Protein AF-A0A818G7X1-F1 (afdb_monomer_lite)

Foldseek 3Di:
DQFPFPDDLVVLVVVLVVVCPPPPNVVCCVVPPLSVVLSVVLSVLVVDDRVVSVVSLVVSVVVDDPVCVVVSVCCCCRGRNDDPDDDDDDDDDDDDDDDDDDDDPDQFDAWADFAAFFLFFAWDLFWDFLWFCVQQNAQFQAWGATQQRKIWGARQVQRKIFIDHPPDSHGPDIQHDDAHRWQEWDATNQGKIWIWRAQPQQFIWIQHPVVRDIDTQEGHNATFLEWDQASQRKIWGQHQQQQFIWIDRSPDPDRHPIDTPAADSDADDFQRTAHRWHYWDADNQRWIWTQSQVQQFIWIAGVPRSGTDTPAAGDPDPQADHAHRWAYWDAHPVRWIWTRRQVLQFIWIGGPRHIDTHAQPDDDPPPDQQGSRTAHRWHYWGAHNQGWIWICRNNSRTITTIGGPDRDSDPFALFADDALLWFFDLFWDFLWFCVQQNAQWAEWGAGQQRKIWTARQVQQWIFIDSDSDSHTPDIQHDDAHGFNYWDATPQGKIWTWGFAQQWIWIWIQDPVVRDIDTQATDRGTFLEWDQAPQRKIWGDRQQQQFIWIDRSPDPDRHPIDTPAADSDDDDFQRTAHRWHAWDADNQRWIWTQRAQNQFIWTAGPPHSGTDTPAADDPPDPPGDHAHGWAHWDAHPVRWIWTCSQVQQFIWIQHPSGIDGNHDASDADQGSSHAHRWHYWYAHNQGWIWTSRNNSRTIIIIGIPPCSVDDDDFQDKDKDKDKQDPQADWAADDPVRFIWGKWKKKKADDAWFKKKKKKDWPFLKWKWKFWPDADRVDRVPRTPDTFDPPDPPSIGMDMDTDHHPTIMMMMMTGPPGPDITMMMMIMGDRDDMDIGTPDDRDDDDDDDDDDDDPPADWDDPDDPDDTDGDDDDDDDDDDDDDDDDDDDDDPPQPPDDPDDDDDPCNVCVVQADAQDDPVPGDPVSVVVLVVLVVVLVVLVVQLVVLVVVLPDPVLVVDPVSVLSNVLSVLVNVLSVLVSVLNVLSNVCRHDVPDDPVSVCCNRVPSVVVSVVSVVVNVVSVVVVVVVVVVVVVVPPDDDDDDDDD

Sequence (1044 aa):
MIIPISGCLFHFGQCIWHEVQPCGLQKKYNEDKFFLLSVKTLTAIAFLPIDDIVNTFELLEKEFHDDTNDLLQYFEKTWIGKRKKRESTTSSATTTTTTRTTKTTANPSLSFNQPKFSATPIWDSNGITFANQSIVGRFLRTSFVSTNNTIYVVNTENSTILIWHEESINPTKIIHGNFTEPYSLFVTSNGDIYIDDGEKNDRVQKWSAETNTFETVMNVSSSCWGLFVDINNTLYCSMHDHHQVVKRSLNDAVMNSNRVAAGTGIYGSDSNQLDRPHGIFVDVNLDLYVADSGNDRIQLFQSGELNGITVAGGRFMRETIALSRPGGIVLDAEKYLFIVDTGNNRIVGSGLNGFRCLVGCYGSNTGSYSQSNELVSPFGLSFDGSGNMFVTDQRNNRIQKFLLIKDSFAVSFNQPMFCSNAGWHENGSTFANRSIVGEHPTAIFVDTNNTIYVANQENSTIVIWDDESDNPTKIIHGNFTEPYSLFVTSNGDIYINDGDYKNGRVQKWSAETNTFETVMNVSSSCWGLFVDINNTLYCSIEHRHQVVKRSLNDPEINSNRIAAGTGDRGSNPNQLNGPRGIFVDVNLDLYVADCENDRVQLFQSGKLNGTPVAGLTSRQPHAYRLRCPSGIILDAEKHLFIVDQKNHSIVGSGSNGFRPLFKSNKMGSESNQLSSPSGFSFDRSGNIFVADTENHRIQKFNYKKKSCANISLPVRNTYSSSLTKKNQMYYRDCQKEIVYYESIQVKVTETGYYTFRSSGNIDSYGSIYINKFNPLNPSENLLRAADDSDSDLQFKFDLHLDVDMIYVLVVTTYPSKETGRFSIDVSGKTKVILECLYTPLNIQLIYSSKLIDNSPTFYRDCQVPQCHYETLQIHVNTTGPEQKSCVIGDQCNFYLKGIGLTLDDILRDDLQPNTGLNNQSFSIRLSAGLTIIMFVAGLINSILSFITFKSKDSQQVGCGMYLLVSSITSFLAISMFIIKFWFVVLTHINVSTSLSVLRGGCASIEPILKLFLYLDGWLNACVAIERAALIFKGRCSSTINNTN

Secondary structure (DSSP, 8-state):
------S-HHHHHHHHHHHH-STTHHHHHHH-HHHHHHHHHHHHGGGS-HHHHHHHHHHHHHHS-GGGHHHHHHHIIIII----PPP------------------------B------SS-EE-SS-EEEE-HHHH-SS---EEEBTT--EEEEETTTTEEEEE-TT-SS-SEEEE---SS---EEE-TTS-EEEE--TTT-EEEEE-TTT--EEEEEE-SS-EEEEEE-TTSEEEEEETTTTEEEEEETT-S-TT--EEEES-SSB--STT-BSSEEEEEE-TT-PEEEEEGGGTEEEEE-TT-SSPEEEEE-SS-SSSPPPSS---EEE-TT--EEEEEGGGTEEEEEETTEEEEEES-S--TTS---STT--SS---EEE-TT-PEEEEEGGGTEEEEEPEEE-S----S------TT--B-SSPEEEE-HHHH-SS---EEE-TT--EEEEETTTTEEEEESSS-SS-SEEEE---S----EEE-TTS-EEEEEE-SS-EEEEEE-TTT--EEEEEEESS--SEEEE-TTSEEEEEEGGGTEEEEEETT-S-TT--EEEE--SSB--STT-BSSEEEEEE-TT-PEEEEEGGGTEEEEE-TT-SS-EEEEE--TT-TTS---SSEEEEEE-TT--EEEEEGGGTEEEEEETTEEEESSS--S--SSTT--SS---EEE-TT--EEEEEGGGTEEEEE-B-TTTT-SSS----EEEEEEE-TTSEEEEETTTTEEEEEEEEEEE-SSSEEEEEEEEESS-EEEEEEES---TT-TTTTEEEE--TT-TTSB-EEEEEE-TT--EEEEEEESSTT--EEEEEEEEESS--EEEE----------------TTS-EE-SSTTS--EE---------------------TTSTTS---SS--HHHHHTTTPPTT--GGGS-HHHHHHHHHHHHHHHHHHHHHHHHHHHHTSSGGGSSTHHHHHHHHHHHHHHHHHHHHHHHHHHHHHHH-TT--HHHHHHIIIIIHHHHHHHHHHHHHHHHHHHHHHHHHHHT--S--------

Organism: NCBI:txid433720

InterPro domains:
  IPR001258 NHL repeat [PF01436] (274-299)
  IPR001258 NHL repeat [PF01436] (576-601)
  IPR001258 NHL repeat [PF01436] (674-701)
  IPR001258 NHL repeat [PS51125] (265-304)
  IPR001258 NHL repeat [PS51125] (569-606)
  IPR001258 NHL repeat [PS51125] (668-704)
  IPR011042 Six-bladed beta-propeller, TolB-like [G3DSA:2.120.10.30] (140-402)
  IPR011042 Six-bladed beta-propeller, TolB-like [G3DSA:2.120.10.30] (417-557)
  IPR011042 Six-bladed beta-propeller, TolB-like [G3DSA:2.120.10.30] (558-775)
  IPR050952 Tripartite Motif and NHL Repeat Containing E3 Ligases [PTHR24104] (478-706)

Structure (mmCIF, N/CA/C/O backbone):
data_AF-A0A818G7X1-F1
#
_entry.id   AF-A0A818G7X1-F1
#
loop_
_atom_site.group_PDB
_atom_site.id
_atom_site.type_symbol
_atom_site.label_atom_id
_atom_site.label_alt_id
_atom_site.label_comp_id
_atom_site.label_asym_id
_atom_site.label_entity_id
_atom_site.label_seq_id
_atom_site.pdbx_PDB_ins_code
_atom_site.Cartn_x
_atom_site.Cartn_y
_atom_site.Cartn_z
_atom_site.occupancy
_atom_site.B_iso_or_equiv
_atom_site.auth_seq_id
_atom_site.auth_comp_id
_atom_site.auth_asym_id
_atom_site.auth_atom_id
_atom_site.pdbx_PDB_model_num
ATOM 1 N N . MET A 1 1 ? -33.903 0.035 8.360 1.00 31.47 1 MET A N 1
ATOM 2 C CA . MET A 1 1 ? -34.737 -1.185 8.214 1.00 31.47 1 MET A CA 1
ATOM 3 C C . MET A 1 1 ? -35.624 -0.935 7.013 1.00 31.47 1 MET A C 1
ATOM 5 O O . MET A 1 1 ? -36.548 -0.144 7.147 1.00 31.47 1 MET A O 1
ATOM 9 N N . ILE A 1 2 ? -35.305 -1.515 5.854 1.00 29.50 2 ILE A N 1
ATOM 10 C CA . ILE A 1 2 ? -36.025 -1.207 4.612 1.00 29.50 2 ILE A CA 1
ATOM 11 C C . ILE A 1 2 ? -37.453 -1.741 4.733 1.00 29.50 2 ILE A C 1
ATOM 13 O O . ILE A 1 2 ? -37.685 -2.950 4.768 1.00 29.50 2 ILE A O 1
ATOM 17 N N . ILE A 1 3 ? -38.405 -0.821 4.842 1.00 36.81 3 ILE A N 1
ATOM 18 C CA . ILE A 1 3 ? -39.828 -1.128 4.806 1.00 36.81 3 ILE A CA 1
ATOM 19 C C . ILE A 1 3 ? -40.263 -1.150 3.333 1.00 36.81 3 ILE A C 1
ATOM 21 O O . ILE A 1 3 ? -40.009 -0.177 2.621 1.00 36.81 3 ILE A O 1
ATOM 25 N N . PRO A 1 4 ? -40.913 -2.224 2.845 1.00 40.91 4 PRO A N 1
ATOM 26 C CA . PRO A 1 4 ? -41.375 -2.288 1.465 1.00 40.91 4 PRO A CA 1
ATOM 27 C C . PRO A 1 4 ? -42.598 -1.381 1.281 1.00 40.91 4 PRO A C 1
ATOM 29 O O . PRO A 1 4 ? -43.730 -1.786 1.536 1.00 40.91 4 PRO A O 1
ATOM 32 N N . ILE A 1 5 ? -42.366 -0.147 0.830 1.00 49.56 5 ILE A N 1
ATOM 33 C CA . ILE A 1 5 ? -43.427 0.821 0.533 1.00 49.56 5 ILE A CA 1
ATOM 34 C C . ILE A 1 5 ? -44.268 0.304 -0.639 1.00 49.56 5 ILE A C 1
ATOM 36 O O . ILE A 1 5 ? -43.783 0.181 -1.766 1.00 49.56 5 ILE A O 1
ATOM 40 N N . SER A 1 6 ? -45.543 0.009 -0.388 1.00 48.72 6 SER A N 1
ATOM 41 C CA . SER A 1 6 ? -46.438 -0.587 -1.383 1.00 48.72 6 SER A CA 1
ATOM 42 C C . SER A 1 6 ? -47.382 0.436 -2.020 1.00 48.72 6 SER A C 1
ATOM 44 O O . SER A 1 6 ? -48.509 0.626 -1.563 1.00 48.72 6 SER A O 1
ATOM 46 N N . GLY A 1 7 ? -46.953 1.039 -3.130 1.00 52.78 7 GLY A N 1
ATOM 47 C CA . GLY A 1 7 ? -47.819 1.803 -4.036 1.00 52.78 7 GLY A CA 1
ATOM 48 C C . GLY A 1 7 ? -47.146 3.023 -4.667 1.00 52.78 7 GLY A C 1
ATOM 49 O O . GLY A 1 7 ? -46.030 3.387 -4.313 1.00 52.78 7 GLY A O 1
ATOM 50 N N . CYS A 1 8 ? -47.837 3.686 -5.603 1.00 53.00 8 CYS A N 1
ATOM 51 C CA . CYS A 1 8 ? -47.388 4.971 -6.151 1.00 53.00 8 CYS A CA 1
ATOM 52 C C . CYS A 1 8 ? -48.122 6.159 -5.506 1.00 53.00 8 CYS A C 1
ATOM 54 O O . CYS A 1 8 ? -49.318 6.095 -5.212 1.00 53.00 8 CYS A O 1
ATOM 56 N N . LEU A 1 9 ? -47.381 7.252 -5.317 1.00 53.72 9 LEU A N 1
ATOM 57 C CA . LEU A 1 9 ? -47.754 8.478 -4.598 1.00 53.72 9 LEU A CA 1
ATOM 58 C C . LEU A 1 9 ? -49.162 9.029 -4.915 1.00 53.72 9 LEU A C 1
ATOM 60 O O . LEU A 1 9 ? -49.847 9.538 -4.030 1.00 53.72 9 LEU A O 1
ATOM 64 N N . PHE A 1 10 ? -49.617 8.905 -6.165 1.00 47.75 10 PHE A N 1
ATOM 65 C CA . PHE A 1 10 ? -50.934 9.387 -6.592 1.00 47.75 10 PHE A CA 1
ATOM 66 C C . PHE A 1 10 ? -52.096 8.624 -5.931 1.00 47.75 10 PHE A C 1
ATOM 68 O O . PHE A 1 10 ? -53.054 9.244 -5.468 1.00 47.75 10 PHE A O 1
ATOM 75 N N . HIS A 1 11 ? -51.994 7.294 -5.818 1.00 53.31 11 HIS A N 1
ATOM 76 C CA . HIS A 1 11 ? -53.021 6.486 -5.152 1.00 53.31 11 HIS A CA 1
ATOM 77 C C . HIS A 1 11 ? -53.059 6.754 -3.643 1.00 53.31 11 HIS A C 1
ATOM 79 O O . HIS A 1 11 ? -54.139 6.778 -3.058 1.00 53.31 11 HIS A O 1
ATOM 85 N N . PHE A 1 12 ? -51.908 7.028 -3.020 1.00 63.03 12 PHE A N 1
ATOM 86 C CA . PHE A 1 12 ? -51.837 7.380 -1.602 1.00 63.03 12 PHE A CA 1
ATOM 87 C C . PHE A 1 12 ? -52.603 8.673 -1.279 1.00 63.03 12 PHE A C 1
ATOM 89 O O . PHE A 1 12 ? -53.445 8.683 -0.379 1.00 63.03 12 PHE A O 1
ATOM 96 N N . GLY A 1 13 ? -52.384 9.736 -2.063 1.00 59.97 13 GLY A N 1
ATOM 97 C CA . GLY A 1 13 ? -53.114 10.998 -1.904 1.00 59.97 13 GLY A CA 1
ATOM 98 C C . GLY A 1 13 ? -54.627 10.847 -2.100 1.00 59.97 13 GLY A C 1
ATOM 99 O O . GLY A 1 13 ? -55.406 11.444 -1.356 1.00 59.97 13 GLY A O 1
ATOM 100 N N . GLN A 1 14 ? -55.057 10.005 -3.048 1.00 60.94 14 GLN A N 1
ATOM 101 C CA . GLN A 1 14 ? -56.477 9.685 -3.230 1.00 60.94 14 GLN A CA 1
ATOM 102 C C . GLN A 1 14 ? -57.064 8.909 -2.043 1.00 60.94 14 GLN A C 1
ATOM 104 O O . GLN A 1 14 ? -58.166 9.239 -1.612 1.00 60.94 14 GLN A O 1
ATOM 109 N N . CYS A 1 15 ? -56.338 7.934 -1.485 1.00 64.25 15 CYS A N 1
ATOM 110 C CA . CYS A 1 15 ? -56.802 7.157 -0.332 1.00 64.25 15 CYS A CA 1
ATOM 111 C C . CYS A 1 15 ? -56.964 8.027 0.924 1.00 64.25 15 CYS A C 1
ATOM 113 O O . CYS A 1 15 ? -58.020 7.982 1.548 1.00 64.25 15 CYS A O 1
ATOM 115 N N . ILE A 1 16 ? -55.989 8.892 1.246 1.00 67.75 16 ILE A N 1
ATOM 116 C CA . ILE A 1 16 ? -56.136 9.853 2.357 1.00 67.75 16 ILE A CA 1
ATOM 117 C C . ILE A 1 16 ? -57.337 10.777 2.136 1.00 67.75 16 ILE A C 1
ATOM 119 O O . ILE A 1 16 ? -58.099 11.023 3.067 1.00 67.75 16 ILE A O 1
ATOM 123 N N . TRP A 1 17 ? -57.548 11.277 0.915 1.00 65.94 17 TRP A N 1
ATOM 124 C CA . TRP A 1 17 ? -58.696 12.144 0.646 1.00 65.94 17 TRP A CA 1
ATOM 125 C C . TRP A 1 17 ? -60.037 11.410 0.792 1.00 65.94 17 TRP A C 1
ATOM 127 O O . TRP A 1 17 ? -60.996 11.993 1.295 1.00 65.94 17 TRP A O 1
ATOM 137 N N . HIS A 1 18 ? -60.093 10.126 0.426 1.00 67.81 18 HIS A N 1
ATOM 138 C CA . HIS A 1 18 ? -61.270 9.275 0.609 1.00 67.81 18 HIS A CA 1
ATOM 139 C C . HIS A 1 18 ? -61.620 9.058 2.092 1.00 67.81 18 HIS A C 1
ATOM 141 O O . HIS A 1 18 ? -62.799 9.071 2.433 1.00 67.81 18 HIS A O 1
ATOM 147 N N . GLU A 1 19 ? -60.618 8.928 2.969 1.00 69.62 19 GLU A N 1
ATOM 148 C CA . GLU A 1 19 ? -60.803 8.811 4.427 1.00 69.62 19 GLU A CA 1
ATOM 149 C C . GLU A 1 19 ? -61.088 10.165 5.114 1.00 69.62 19 GLU A C 1
ATOM 151 O O . GLU A 1 19 ? -61.698 10.207 6.179 1.00 69.62 19 GLU A O 1
ATOM 156 N N . VAL A 1 20 ? -60.714 11.299 4.504 1.00 70.12 20 VAL A N 1
ATOM 157 C CA . VAL A 1 20 ? -61.069 12.655 4.987 1.00 70.12 20 VAL A CA 1
ATOM 158 C C . VAL A 1 20 ? -62.475 13.087 4.539 1.00 70.12 20 VAL A C 1
ATOM 160 O O . VAL A 1 20 ? -63.105 13.913 5.203 1.00 70.12 20 VAL A O 1
ATOM 163 N N . GLN A 1 21 ? -62.999 12.537 3.440 1.00 61.03 21 GLN A N 1
ATOM 164 C CA . GLN A 1 21 ? -64.315 12.883 2.884 1.00 61.03 21 GLN A CA 1
ATOM 165 C C . GLN A 1 21 ? -65.580 12.522 3.699 1.00 61.03 21 GLN A C 1
ATOM 167 O O . GLN A 1 21 ? -66.600 13.167 3.438 1.00 61.03 21 GLN A O 1
ATOM 172 N N . PRO A 1 22 ? -65.608 11.572 4.661 1.00 60.78 22 PRO A N 1
ATOM 173 C CA . PRO A 1 22 ? -66.790 11.339 5.487 1.00 60.78 22 PRO A CA 1
ATOM 174 C C . PRO A 1 22 ? -67.223 12.609 6.232 1.00 60.78 22 PRO A C 1
ATOM 176 O O . PRO A 1 22 ? -66.392 13.431 6.631 1.00 60.78 22 PRO A O 1
ATOM 179 N N . CYS A 1 23 ? -68.535 12.774 6.441 1.00 40.16 23 CYS A N 1
ATOM 180 C CA . CYS A 1 23 ? -69.133 13.973 7.041 1.00 40.16 23 CYS A CA 1
ATOM 181 C C . CYS A 1 23 ? -68.773 14.149 8.532 1.00 40.16 23 CYS A C 1
ATOM 183 O O . CYS A 1 23 ? -69.589 13.923 9.421 1.00 40.16 23 CYS A O 1
ATOM 185 N N . GLY A 1 24 ? -67.543 14.595 8.783 1.00 58.66 24 GLY A N 1
ATOM 186 C CA . GLY A 1 24 ? -66.968 14.900 10.091 1.00 58.66 24 GLY A CA 1
ATOM 187 C C . GLY A 1 24 ? -65.556 15.467 9.935 1.00 58.66 24 GLY A C 1
ATOM 188 O O . GLY A 1 24 ? -65.306 16.618 10.296 1.00 58.66 24 GLY A O 1
ATOM 189 N N . LEU A 1 25 ? -64.661 14.710 9.289 1.00 67.19 25 LEU A N 1
ATOM 190 C CA . LEU A 1 25 ? -63.265 15.118 9.081 1.00 67.19 25 LEU A CA 1
ATOM 191 C C . LEU A 1 25 ? -63.117 16.202 8.005 1.00 67.19 25 LEU A C 1
ATOM 193 O O . LEU A 1 25 ? -62.317 17.117 8.180 1.00 67.19 25 LEU A O 1
ATOM 197 N N . GLN A 1 26 ? -63.939 16.191 6.950 1.00 68.25 26 GLN A N 1
ATOM 198 C CA . GLN A 1 26 ? -63.875 17.204 5.886 1.00 68.25 26 GLN A CA 1
ATOM 199 C C . GLN A 1 26 ? -64.153 18.631 6.395 1.00 68.25 26 GLN A C 1
ATOM 201 O O . GLN A 1 26 ? -63.534 19.592 5.938 1.00 68.25 26 GLN A O 1
ATOM 206 N N . LYS A 1 27 ? -65.071 18.787 7.360 1.00 63.44 27 LYS A N 1
ATOM 207 C CA . LYS A 1 27 ? -65.357 20.093 7.972 1.00 63.44 27 LYS A CA 1
ATOM 208 C C . LYS A 1 27 ? -64.176 20.554 8.831 1.00 63.44 27 LYS A C 1
ATOM 210 O O . LYS A 1 27 ? -63.732 21.690 8.689 1.00 63.44 27 LYS A O 1
ATOM 215 N N . LYS A 1 28 ? -63.605 19.645 9.631 1.00 68.50 28 LYS A N 1
ATOM 216 C CA . LYS A 1 28 ? -62.408 19.904 10.443 1.00 68.50 28 LYS A CA 1
ATOM 217 C C . LYS A 1 28 ? -61.187 20.242 9.576 1.00 68.50 28 LYS A C 1
ATOM 219 O O . LYS A 1 28 ? -60.496 21.199 9.877 1.00 68.50 28 LYS A O 1
ATOM 224 N N . TYR A 1 29 ? -60.991 19.585 8.433 1.00 72.44 29 TYR A N 1
ATOM 225 C CA . TYR A 1 29 ? -59.945 19.923 7.453 1.00 72.44 29 TYR A CA 1
ATOM 226 C C . TYR A 1 29 ? -60.065 21.348 6.880 1.00 72.44 29 TYR A C 1
ATOM 228 O O . TYR A 1 29 ? -59.057 21.965 6.548 1.00 72.44 29 TYR A O 1
ATOM 236 N N . ASN A 1 30 ? -61.280 21.893 6.772 1.00 66.19 30 ASN A N 1
ATOM 237 C CA . ASN A 1 30 ? -61.499 23.253 6.270 1.00 66.19 30 ASN A CA 1
ATOM 238 C C . ASN A 1 30 ? -61.445 24.332 7.370 1.00 66.19 30 ASN A C 1
ATOM 240 O O . ASN A 1 30 ? -61.114 25.479 7.071 1.00 66.19 30 ASN A O 1
ATOM 244 N N . GLU A 1 31 ? -61.785 23.990 8.617 1.00 66.25 31 GLU A N 1
ATOM 245 C CA . GLU A 1 31 ? -61.939 24.948 9.727 1.00 66.25 31 GLU A CA 1
ATOM 246 C C . GLU A 1 31 ? -60.776 24.913 10.741 1.00 66.25 31 GLU A C 1
ATOM 248 O O . GLU A 1 31 ? -60.376 25.959 11.256 1.00 66.25 31 GLU A O 1
ATOM 253 N N . ASP A 1 32 ? -60.193 23.740 10.999 1.00 69.00 32 ASP A N 1
ATOM 254 C CA . ASP A 1 32 ? -59.088 23.522 11.935 1.00 69.00 32 ASP A CA 1
ATOM 255 C C . ASP A 1 32 ? -57.744 23.487 11.191 1.00 69.00 32 ASP A C 1
ATOM 257 O O . ASP A 1 32 ? -57.400 22.547 10.468 1.00 69.00 32 ASP A O 1
ATOM 261 N N . LYS A 1 33 ? -56.954 24.546 11.392 1.00 67.44 33 LYS A N 1
ATOM 262 C CA . LYS A 1 33 ? -55.648 24.723 10.745 1.00 67.44 33 LYS A CA 1
ATOM 263 C C . LYS A 1 33 ? -54.600 23.705 11.196 1.00 67.44 33 LYS A C 1
ATOM 265 O O . LYS A 1 33 ? -53.702 23.420 10.406 1.00 67.44 33 LYS A O 1
ATOM 270 N N . PHE A 1 34 ? -54.693 23.175 12.417 1.00 62.53 34 PHE A N 1
ATOM 271 C CA . PHE A 1 34 ? -53.761 22.157 12.898 1.00 62.53 34 PHE A CA 1
ATOM 272 C C . PHE A 1 34 ? -54.089 20.810 12.262 1.00 62.53 34 PHE A C 1
ATOM 274 O O . PHE A 1 34 ? -53.205 20.214 11.659 1.00 62.53 34 PHE A O 1
ATOM 281 N N . PHE A 1 35 ? -55.361 20.401 12.252 1.00 73.19 35 PHE A N 1
ATOM 282 C CA . PHE A 1 35 ? -55.791 19.177 11.563 1.00 73.19 35 PHE A CA 1
ATOM 283 C C . PHE A 1 35 ? -55.479 19.214 10.051 1.00 73.19 35 PHE A C 1
ATOM 285 O O . PHE A 1 35 ? -54.947 18.253 9.491 1.00 73.19 35 PHE A O 1
ATOM 292 N N . LEU A 1 36 ? -55.730 20.352 9.392 1.00 72.56 36 LEU A N 1
ATOM 293 C CA . LEU A 1 36 ? -55.350 20.607 7.995 1.00 72.56 36 LEU A CA 1
ATOM 294 C C . LEU A 1 36 ? -53.844 20.432 7.749 1.00 72.56 36 LEU A C 1
ATOM 296 O O . LEU A 1 36 ? -53.442 19.832 6.747 1.00 72.56 36 LEU A O 1
ATOM 300 N N . LEU A 1 37 ? -53.012 20.986 8.635 1.00 71.88 37 LEU A N 1
ATOM 301 C CA . LEU A 1 37 ? -51.561 20.861 8.552 1.00 71.88 37 LEU A CA 1
ATOM 302 C C . LEU A 1 37 ? -51.134 19.405 8.772 1.00 71.88 37 LEU A C 1
ATOM 304 O O . LEU A 1 37 ? -50.344 18.897 7.984 1.00 71.88 37 LEU A O 1
ATOM 308 N N . SER A 1 38 ? -51.718 18.710 9.752 1.00 70.06 38 SER A N 1
ATOM 309 C CA . SER A 1 38 ? -51.417 17.310 10.057 1.00 70.06 38 SER A CA 1
ATOM 310 C C . SER A 1 38 ? -51.632 16.383 8.866 1.00 70.06 38 SER A C 1
ATOM 312 O O . SER A 1 38 ? -50.723 15.651 8.475 1.00 70.06 38 SER A O 1
ATOM 314 N N . VAL A 1 39 ? -52.798 16.470 8.219 1.00 73.50 39 VAL A N 1
ATOM 315 C CA . VAL A 1 39 ? -53.115 15.664 7.029 1.00 73.50 39 VAL A CA 1
ATOM 316 C C . VAL A 1 39 ? -52.171 15.988 5.863 1.00 73.50 39 VAL A C 1
ATOM 318 O O . VAL A 1 39 ? -51.735 15.081 5.154 1.00 73.50 39 VAL A O 1
ATOM 321 N N . LYS A 1 40 ? -51.800 17.263 5.674 1.00 73.56 40 LYS A N 1
ATOM 322 C CA . LYS A 1 40 ? -50.840 17.668 4.632 1.00 73.56 40 LYS A CA 1
ATOM 323 C C . LYS A 1 40 ? -49.433 17.142 4.900 1.00 73.56 40 LYS A C 1
ATOM 325 O O . LYS A 1 40 ? -48.800 16.622 3.982 1.00 73.56 40 LYS A O 1
ATOM 330 N N . THR A 1 41 ? -48.957 17.233 6.136 1.00 71.62 41 THR A N 1
ATOM 331 C CA . THR A 1 41 ? -47.646 16.711 6.527 1.00 71.62 41 THR A CA 1
ATOM 332 C C . THR A 1 41 ? -47.612 15.184 6.413 1.00 71.62 41 THR A C 1
ATOM 334 O O . THR A 1 41 ? -46.637 14.656 5.890 1.00 71.62 41 THR A O 1
ATOM 337 N N . LEU A 1 42 ? -48.702 14.478 6.748 1.00 71.88 42 LEU A N 1
ATOM 338 C CA . LEU A 1 42 ? -48.843 13.034 6.516 1.00 71.88 42 LEU A CA 1
ATOM 339 C C . LEU A 1 42 ? -48.712 12.669 5.025 1.00 71.88 42 LEU A C 1
ATOM 341 O O . LEU A 1 42 ? -47.971 11.750 4.683 1.00 71.88 42 LEU A O 1
ATOM 345 N N . THR A 1 43 ? -49.347 13.424 4.116 1.00 69.56 43 THR A N 1
ATOM 346 C CA . THR A 1 43 ? -49.127 13.242 2.666 1.00 69.56 43 THR A CA 1
ATOM 347 C C . THR A 1 43 ? -47.713 13.617 2.206 1.00 69.56 43 THR A C 1
ATOM 349 O O . THR A 1 43 ? -47.228 13.052 1.228 1.00 69.56 43 THR A O 1
ATOM 352 N N . ALA A 1 44 ? -47.037 14.538 2.900 1.00 70.75 44 ALA A N 1
ATOM 353 C CA . ALA A 1 44 ? -45.685 14.979 2.560 1.00 70.75 44 ALA A CA 1
ATOM 354 C C . ALA A 1 44 ? -44.601 13.939 2.904 1.00 70.75 44 ALA A C 1
ATOM 356 O O . ALA A 1 44 ? -43.569 13.921 2.237 1.00 70.75 44 ALA A O 1
ATOM 357 N N . ILE A 1 45 ? -44.848 13.032 3.864 1.00 67.94 45 ILE A N 1
ATOM 358 C CA . ILE A 1 45 ? -43.928 11.925 4.199 1.00 67.94 45 ILE A CA 1
ATOM 359 C C . ILE A 1 45 ? -43.548 11.131 2.942 1.00 67.94 45 ILE A C 1
ATOM 361 O O . ILE A 1 45 ? -42.392 10.774 2.764 1.00 67.94 45 ILE A O 1
ATOM 365 N N . ALA A 1 46 ? -44.494 10.902 2.027 1.00 59.25 46 ALA A N 1
ATOM 366 C CA . ALA A 1 46 ? -44.269 10.109 0.817 1.00 59.25 46 ALA A CA 1
ATOM 367 C C . ALA A 1 46 ? -43.339 10.764 -0.236 1.00 59.25 46 ALA A C 1
ATOM 369 O O . ALA A 1 46 ? -43.129 10.178 -1.297 1.00 59.25 46 ALA A O 1
ATOM 370 N N . PHE A 1 47 ? -42.784 11.951 0.041 1.00 60.47 47 PHE A N 1
ATOM 371 C CA . PHE A 1 47 ? -41.722 12.595 -0.747 1.00 60.47 47 PHE A CA 1
ATOM 372 C C . PHE A 1 47 ? -40.324 12.476 -0.111 1.00 60.47 47 PHE A C 1
ATOM 374 O O . PHE A 1 47 ? -39.352 12.949 -0.700 1.00 60.47 47 PHE A O 1
ATOM 381 N N . LEU A 1 48 ? -40.210 11.888 1.082 1.00 59.94 48 LEU A N 1
ATOM 382 C CA . LEU A 1 48 ? -38.929 11.664 1.750 1.00 59.94 48 LEU A CA 1
ATOM 383 C C . LEU A 1 48 ? -38.218 10.419 1.184 1.00 59.94 48 LEU A C 1
ATOM 385 O O . LEU A 1 48 ? -38.884 9.526 0.649 1.00 59.94 48 LEU A O 1
ATOM 389 N N . PRO A 1 49 ? -36.882 10.322 1.318 1.00 62.03 49 PRO A N 1
ATOM 390 C CA . PRO A 1 49 ? -36.154 9.077 1.090 1.00 62.03 49 PRO A CA 1
ATOM 391 C C . PRO A 1 49 ? -36.751 7.918 1.901 1.00 62.03 49 PRO A C 1
ATOM 393 O O . PRO A 1 49 ? -37.245 8.111 3.013 1.00 62.03 49 PRO A O 1
ATOM 396 N N . ILE A 1 50 ? -36.694 6.702 1.350 1.00 58.81 50 ILE A N 1
ATOM 397 C CA . ILE A 1 50 ? -37.353 5.509 1.921 1.00 58.81 50 ILE A CA 1
ATOM 398 C C . ILE A 1 50 ? -36.922 5.255 3.375 1.00 58.81 50 ILE A C 1
ATOM 400 O O . ILE A 1 50 ? -37.752 4.888 4.209 1.00 58.81 50 ILE A O 1
ATOM 404 N N . ASP A 1 51 ? -35.652 5.505 3.688 1.00 60.31 51 ASP A N 1
ATOM 405 C CA . ASP A 1 51 ? -35.078 5.303 5.019 1.00 60.31 51 ASP A CA 1
ATOM 406 C C . ASP A 1 51 ? -35.546 6.340 6.059 1.00 60.31 51 ASP A C 1
ATOM 408 O O . ASP A 1 51 ? -35.643 6.021 7.247 1.00 60.31 51 ASP A O 1
ATOM 412 N N . ASP A 1 52 ? -35.928 7.545 5.621 1.00 67.69 52 ASP A N 1
ATOM 413 C CA . ASP A 1 52 ? -36.411 8.625 6.492 1.00 67.69 52 ASP A CA 1
ATOM 414 C C . ASP A 1 52 ? -37.906 8.494 6.820 1.00 67.69 52 ASP A C 1
ATOM 416 O O . ASP A 1 52 ? -38.333 8.825 7.929 1.00 67.69 52 ASP A O 1
ATOM 420 N N . ILE A 1 53 ? -38.706 7.947 5.893 1.00 65.31 53 ILE A N 1
ATOM 421 C CA . ILE A 1 53 ? -40.171 7.794 6.010 1.00 65.31 53 ILE A CA 1
ATOM 422 C C . ILE A 1 53 ? -40.590 7.146 7.337 1.00 65.31 53 ILE A C 1
ATOM 424 O O . ILE A 1 53 ? -41.563 7.565 7.968 1.00 65.31 53 ILE A O 1
ATOM 428 N N . VAL A 1 54 ? -39.838 6.138 7.780 1.00 66.50 54 VAL A N 1
ATOM 429 C CA . VAL A 1 54 ? -40.106 5.350 8.992 1.00 66.50 54 VAL A CA 1
ATOM 430 C C . VAL A 1 54 ? -39.939 6.188 10.262 1.00 66.50 54 VAL A C 1
ATOM 432 O O . VAL A 1 54 ? -40.775 6.100 11.167 1.00 66.50 54 VAL A O 1
ATOM 435 N N . ASN A 1 55 ? -38.882 7.003 10.300 1.00 68.31 55 ASN A N 1
ATOM 436 C CA . ASN A 1 55 ? -38.493 7.842 11.433 1.00 68.31 55 ASN A CA 1
ATOM 437 C C . ASN A 1 55 ? -39.352 9.112 11.497 1.00 68.31 55 ASN A C 1
ATOM 439 O O . ASN A 1 55 ? -39.832 9.488 12.567 1.00 68.31 55 ASN A O 1
ATOM 443 N N . THR A 1 56 ? -39.617 9.744 10.350 1.00 71.69 56 THR A N 1
ATOM 444 C CA . THR A 1 56 ? -40.504 10.910 10.280 1.00 71.69 56 THR A CA 1
ATOM 445 C C . THR A 1 56 ? -41.948 10.540 10.619 1.00 71.69 56 THR A C 1
ATOM 447 O O . THR A 1 56 ? -42.610 11.307 11.312 1.00 71.69 56 THR A O 1
ATOM 450 N N . PHE A 1 57 ? -42.433 9.351 10.239 1.00 73.56 57 PHE A N 1
ATOM 451 C CA . PHE A 1 57 ? -43.755 8.891 10.680 1.00 73.56 57 PHE A CA 1
ATOM 452 C C . PHE A 1 57 ? -43.843 8.691 12.205 1.00 73.56 57 PHE A C 1
ATOM 454 O O . PHE A 1 57 ? -44.856 9.056 12.792 1.00 73.56 57 PHE A O 1
ATOM 461 N N . GLU A 1 58 ? -42.794 8.193 12.875 1.00 69.94 58 GLU A N 1
ATOM 462 C CA . GLU A 1 58 ? -42.790 8.088 14.348 1.00 69.94 58 GLU A CA 1
ATOM 463 C C . GLU A 1 58 ? -42.785 9.437 15.067 1.00 69.94 58 GLU A C 1
ATOM 465 O O . GLU A 1 58 ? -43.351 9.553 16.154 1.00 69.94 58 GLU A O 1
ATOM 470 N N . LEU A 1 59 ? -42.113 10.439 14.500 1.00 69.19 59 LEU A N 1
ATOM 471 C CA . LEU A 1 59 ? -42.147 11.804 15.024 1.00 69.19 59 LEU A CA 1
ATOM 472 C C . LEU A 1 59 ? -43.558 12.384 14.887 1.00 69.19 59 LEU A C 1
ATOM 474 O O . LEU A 1 59 ? -44.106 12.907 15.852 1.00 69.19 59 LEU A O 1
ATOM 478 N N . LEU A 1 60 ? -44.187 12.192 13.729 1.00 68.75 60 LEU A N 1
ATOM 479 C CA . LEU A 1 60 ? -45.535 12.686 13.457 1.00 68.75 60 LEU A CA 1
ATOM 480 C C . LEU A 1 60 ? -46.619 11.953 14.264 1.00 68.75 60 LEU A C 1
ATOM 482 O O . LEU A 1 60 ? -47.550 12.599 14.733 1.00 68.75 60 LEU A O 1
ATOM 486 N N . GLU A 1 61 ? -46.480 10.649 14.527 1.00 69.44 61 GLU A N 1
ATOM 487 C CA . GLU A 1 61 ? -47.367 9.922 15.454 1.00 69.44 61 GLU A CA 1
ATOM 488 C C . GLU A 1 61 ? -47.272 10.455 16.900 1.00 69.44 61 GLU A C 1
ATOM 490 O O . GLU A 1 61 ? -48.247 10.381 17.644 1.00 69.44 61 GLU A O 1
ATOM 495 N N . LYS A 1 62 ? -46.126 11.024 17.305 1.00 67.00 62 LYS A N 1
ATOM 496 C CA . LYS A 1 62 ? -45.939 11.640 18.634 1.00 67.00 62 LYS A CA 1
ATOM 497 C C . LYS A 1 62 ? -46.399 13.100 18.700 1.00 67.00 62 LYS A C 1
ATOM 499 O O . LYS A 1 62 ? -46.752 13.561 19.782 1.00 67.00 62 LYS A O 1
ATOM 504 N N . GLU A 1 63 ? -46.363 13.829 17.585 1.00 62.59 63 GLU A N 1
ATOM 505 C CA . GLU A 1 63 ? -46.765 15.244 17.517 1.00 62.59 63 GLU A CA 1
ATOM 506 C C . GLU A 1 63 ? -48.253 15.451 17.208 1.00 62.59 63 GLU A C 1
ATOM 508 O O . GLU A 1 63 ? -48.810 16.499 17.542 1.00 62.59 63 GLU A O 1
ATOM 513 N N . PHE A 1 64 ? -48.922 14.485 16.574 1.00 61.22 64 PHE A N 1
ATOM 514 C CA . PHE A 1 64 ? -50.332 14.618 16.229 1.00 61.22 64 PHE A CA 1
ATOM 515 C C . PHE A 1 64 ? -51.278 14.170 17.346 1.00 61.22 64 PHE A C 1
ATOM 517 O O . PHE A 1 64 ? -51.147 13.098 17.928 1.00 61.22 64 PHE A O 1
ATOM 524 N N . HIS A 1 65 ? -52.288 15.003 17.607 1.00 56.22 65 HIS A N 1
ATOM 525 C CA . HIS A 1 65 ? -53.350 14.715 18.568 1.00 56.22 65 HIS A CA 1
ATOM 526 C C . HIS A 1 65 ? -54.272 13.569 18.107 1.00 56.22 65 HIS A C 1
ATOM 528 O O . HIS A 1 65 ? -54.436 13.326 16.904 1.00 56.22 65 HIS A O 1
ATOM 534 N N . ASP A 1 66 ? -54.933 12.931 19.085 1.00 58.88 66 ASP A N 1
ATOM 535 C CA . ASP A 1 66 ? -55.780 11.730 18.948 1.00 58.88 66 ASP A CA 1
ATOM 536 C C . ASP A 1 66 ? -56.783 11.772 17.779 1.00 58.88 66 ASP A C 1
ATOM 538 O O . ASP A 1 66 ? -57.089 10.745 17.178 1.00 58.88 66 ASP A O 1
ATOM 542 N N . ASP A 1 67 ? -57.254 12.962 17.401 1.00 55.78 67 ASP A N 1
ATOM 543 C CA . ASP A 1 67 ? -58.209 13.197 16.311 1.00 55.78 67 ASP A CA 1
ATOM 544 C C . ASP A 1 67 ? -57.740 12.753 14.907 1.00 55.78 67 ASP A C 1
ATOM 546 O O . ASP A 1 67 ? -58.551 12.699 13.983 1.00 55.78 67 ASP A O 1
ATOM 550 N N . THR A 1 68 ? -56.447 12.470 14.709 1.00 61.72 68 THR A N 1
ATOM 551 C CA . THR A 1 68 ? -55.890 11.959 13.433 1.00 61.72 68 THR A CA 1
ATOM 552 C C . THR A 1 68 ? -55.510 10.476 13.473 1.00 61.72 68 THR A C 1
ATOM 554 O O . THR A 1 68 ? -55.058 9.933 12.464 1.00 61.72 68 THR A O 1
ATOM 557 N N . ASN A 1 69 ? -55.706 9.801 14.609 1.00 65.44 69 ASN A N 1
ATOM 558 C CA . ASN A 1 69 ? -55.206 8.447 14.864 1.00 65.44 69 ASN A CA 1
ATOM 559 C C . ASN A 1 69 ? -55.729 7.412 13.843 1.00 65.44 69 ASN A C 1
ATOM 561 O O . ASN A 1 69 ? -54.959 6.584 13.364 1.00 65.44 69 ASN A O 1
ATOM 565 N N . ASP A 1 70 ? -56.984 7.526 13.397 1.00 66.25 70 ASP A N 1
ATOM 566 C CA . ASP A 1 70 ? -57.554 6.640 12.368 1.00 66.25 70 ASP A CA 1
ATOM 567 C C . ASP A 1 70 ? -56.846 6.776 11.002 1.00 66.25 70 ASP A C 1
ATOM 569 O O . ASP A 1 70 ? -56.561 5.777 10.336 1.00 66.25 70 ASP A O 1
ATOM 573 N N . LEU A 1 71 ? -56.482 8.003 10.607 1.00 69.19 71 LEU A N 1
ATOM 574 C CA . LEU A 1 71 ? -55.713 8.289 9.385 1.00 69.19 71 LEU A CA 1
ATOM 575 C C . LEU A 1 71 ? -54.262 7.799 9.496 1.00 69.19 71 LEU A C 1
ATOM 577 O O . LEU A 1 71 ? -53.714 7.261 8.530 1.00 69.19 71 LEU A O 1
ATOM 581 N N . LEU A 1 72 ? -53.650 7.938 10.676 1.00 70.00 72 LEU A N 1
ATOM 582 C CA . LEU A 1 72 ? -52.304 7.430 10.957 1.00 70.00 72 LEU A CA 1
ATOM 583 C C . LEU A 1 72 ? -52.272 5.898 10.940 1.00 70.00 72 LEU A C 1
ATOM 585 O O . LEU A 1 72 ? -51.400 5.322 10.293 1.00 70.00 72 LEU A O 1
ATOM 589 N N . GLN A 1 73 ? -53.254 5.226 11.547 1.00 69.44 73 GLN A N 1
ATOM 590 C CA . GLN A 1 73 ? -53.384 3.767 11.495 1.00 69.44 73 GLN A CA 1
ATOM 591 C C . GLN A 1 73 ? -53.683 3.253 10.085 1.00 69.44 73 GLN A C 1
ATOM 593 O O . GLN A 1 73 ? -53.163 2.203 9.697 1.00 69.44 73 GLN A O 1
ATOM 598 N N . TYR A 1 74 ? -54.489 3.972 9.295 1.00 67.31 74 TYR A N 1
ATOM 599 C CA . TYR A 1 74 ? -54.707 3.634 7.890 1.00 67.31 74 TYR A CA 1
ATOM 600 C C . TYR A 1 74 ? -53.394 3.704 7.096 1.00 67.31 74 TYR A C 1
ATOM 602 O O . TYR A 1 74 ? -53.070 2.765 6.362 1.00 67.31 74 TYR A O 1
ATOM 610 N N . PHE A 1 75 ? -52.610 4.772 7.276 1.00 68.94 75 PHE A N 1
ATOM 611 C CA . PHE A 1 75 ? -51.312 4.940 6.620 1.00 68.94 75 PHE A CA 1
ATOM 612 C C . PHE A 1 75 ? -50.281 3.902 7.082 1.00 68.94 75 PHE A C 1
ATOM 614 O O . PHE A 1 75 ? -49.662 3.249 6.238 1.00 68.94 75 PHE A O 1
ATOM 621 N N . GLU A 1 76 ? -50.157 3.663 8.393 1.00 69.56 76 GLU A N 1
ATOM 622 C CA . GLU A 1 76 ? -49.278 2.624 8.939 1.00 69.56 76 GLU A CA 1
ATOM 623 C C . GLU A 1 76 ? -49.640 1.259 8.343 1.00 69.56 76 GLU A C 1
ATOM 625 O O . GLU A 1 76 ? -48.780 0.545 7.841 1.00 69.56 76 GLU A O 1
ATOM 630 N N . LYS A 1 77 ? -50.927 0.901 8.323 1.00 67.50 77 LYS A N 1
ATOM 631 C CA . LYS A 1 77 ? -51.395 -0.400 7.832 1.00 67.50 77 LYS A CA 1
ATOM 632 C C . LYS A 1 77 ? -51.210 -0.589 6.322 1.00 67.50 77 LYS A C 1
ATOM 634 O O . LYS A 1 77 ? -50.947 -1.715 5.906 1.00 67.50 77 LYS A O 1
ATOM 639 N N . THR A 1 78 ? -51.393 0.466 5.528 1.00 57.12 78 THR A N 1
ATOM 640 C CA . THR A 1 78 ? -51.541 0.372 4.059 1.00 57.12 78 THR A CA 1
ATOM 641 C C . THR A 1 78 ? -50.275 0.765 3.295 1.00 57.12 78 THR A C 1
ATOM 643 O O . THR A 1 78 ? -50.093 0.318 2.167 1.00 57.12 78 THR A O 1
ATOM 646 N N . TRP A 1 79 ? -49.400 1.581 3.892 1.00 61.97 79 TRP A N 1
ATOM 647 C CA . TRP A 1 79 ? -48.220 2.143 3.220 1.00 61.97 79 TRP A CA 1
ATOM 648 C C . TRP A 1 79 ? -46.889 1.758 3.874 1.00 61.97 79 TRP A C 1
ATOM 650 O O . TRP A 1 79 ? -45.909 1.524 3.172 1.00 61.97 79 TRP A O 1
ATOM 660 N N . ILE A 1 80 ? -46.861 1.676 5.210 1.00 63.16 80 ILE A N 1
ATOM 661 C CA . ILE A 1 80 ? -45.666 1.325 6.006 1.00 63.16 80 ILE A CA 1
ATOM 662 C C . ILE A 1 80 ? -45.686 -0.161 6.431 1.00 63.16 80 ILE A C 1
ATOM 664 O O . ILE A 1 80 ? -44.654 -0.751 6.732 1.00 63.16 80 ILE A O 1
ATOM 668 N N . GLY A 1 81 ? -46.854 -0.803 6.436 1.00 55.75 81 GLY A N 1
ATOM 669 C CA . GLY A 1 81 ? -47.053 -2.129 7.015 1.00 55.75 81 GLY A CA 1
ATOM 670 C C . GLY A 1 81 ? -47.097 -2.101 8.551 1.00 55.75 81 GLY A C 1
ATOM 671 O O . GLY A 1 81 ? -46.275 -1.475 9.218 1.00 55.75 81 GLY A O 1
ATOM 672 N N . LYS A 1 82 ? -48.069 -2.819 9.133 1.00 51.28 82 LYS A N 1
ATOM 673 C CA . LYS A 1 82 ? -48.296 -2.859 10.590 1.00 51.28 82 LYS A CA 1
ATOM 674 C C . LYS A 1 82 ? -47.046 -3.263 11.380 1.00 51.28 82 LYS A C 1
ATOM 676 O O . LYS A 1 82 ? -46.555 -4.386 11.234 1.00 51.28 82 LYS A O 1
ATOM 681 N N . ARG A 1 83 ? -46.639 -2.433 12.343 1.00 53.19 83 ARG A N 1
ATOM 682 C CA . ARG A 1 83 ? -45.640 -2.801 13.353 1.00 53.19 83 ARG A CA 1
ATOM 683 C C . ARG A 1 83 ? -46.294 -3.599 14.489 1.00 53.19 83 ARG A C 1
ATOM 685 O O . ARG A 1 83 ? -47.449 -3.381 14.853 1.00 53.19 83 ARG A O 1
ATOM 692 N N . LYS A 1 84 ? -45.552 -4.529 15.101 1.00 38.22 84 LYS A N 1
ATOM 693 C CA . LYS A 1 84 ? -45.993 -5.222 16.329 1.00 38.22 84 LYS A CA 1
ATOM 694 C C . LYS A 1 84 ? -45.805 -4.307 17.549 1.00 38.22 84 LYS A C 1
ATOM 696 O O . LYS A 1 84 ? -44.797 -4.417 18.244 1.00 38.22 84 LYS A O 1
ATOM 701 N N . LYS A 1 85 ? -46.773 -3.429 17.828 1.00 37.41 85 LYS A N 1
ATOM 702 C CA . LYS A 1 85 ? -46.851 -2.723 19.121 1.00 37.41 85 LYS A CA 1
ATOM 703 C C . LYS A 1 85 ? -47.180 -3.724 20.243 1.00 37.41 85 LYS A C 1
ATOM 705 O O . LYS A 1 85 ? -48.032 -4.593 20.072 1.00 37.41 85 LYS A O 1
ATOM 710 N N . ARG A 1 86 ? -46.481 -3.618 21.380 1.00 29.81 86 ARG A N 1
ATOM 711 C CA . ARG A 1 86 ? -46.843 -4.305 22.633 1.00 29.81 86 ARG A CA 1
ATOM 712 C C . ARG A 1 86 ? -47.967 -3.519 23.302 1.00 29.81 86 ARG A C 1
ATOM 714 O O . ARG A 1 86 ? -47.818 -2.321 23.515 1.00 29.81 86 ARG A O 1
ATOM 721 N N . GLU A 1 87 ? -49.054 -4.195 23.647 1.00 29.56 87 GLU A N 1
ATOM 722 C CA . GLU A 1 87 ? -50.140 -3.613 24.438 1.00 29.56 87 GLU A CA 1
ATOM 723 C C . GLU A 1 87 ? -49.693 -3.375 25.888 1.00 29.56 87 GLU A C 1
ATOM 725 O O . GLU A 1 87 ? -48.979 -4.194 26.471 1.00 29.56 87 GLU A O 1
ATOM 730 N N . SER A 1 88 ? -50.165 -2.284 26.494 1.00 25.91 88 SER A N 1
ATOM 731 C CA . SER A 1 88 ? -50.123 -2.077 27.943 1.00 25.91 88 SER A CA 1
ATOM 732 C C . SER A 1 88 ? -51.537 -1.835 28.470 1.00 25.91 88 SER A C 1
ATOM 734 O O . SER A 1 88 ? -52.011 -0.699 28.522 1.00 25.91 88 SER A O 1
ATOM 736 N N . THR A 1 89 ? -52.221 -2.909 28.860 1.00 25.73 89 THR A N 1
ATOM 737 C CA . THR A 1 89 ? -53.464 -2.826 29.637 1.00 25.73 89 THR A CA 1
ATOM 738 C C . THR A 1 89 ? -53.177 -2.464 31.091 1.00 25.73 89 THR A C 1
ATOM 740 O O . THR A 1 89 ? -52.209 -2.931 31.691 1.00 25.73 89 THR A O 1
ATOM 743 N N . THR A 1 90 ? -54.051 -1.648 31.667 1.00 30.59 90 THR A N 1
ATOM 744 C CA . THR A 1 90 ? -54.007 -1.162 33.048 1.00 30.59 90 THR A CA 1
ATOM 745 C C . THR A 1 90 ? -54.416 -2.223 34.079 1.00 30.59 90 THR A C 1
ATOM 747 O O . THR A 1 90 ? -55.428 -2.898 33.912 1.00 30.59 90 THR A O 1
ATOM 750 N N . SER A 1 91 ? -53.710 -2.290 35.215 1.00 25.11 91 SER A N 1
ATOM 751 C CA . SER A 1 91 ? -54.267 -2.770 36.494 1.00 25.11 91 SER A CA 1
ATOM 752 C C . SER A 1 91 ? -53.474 -2.242 37.701 1.00 25.11 91 SER A C 1
ATOM 754 O O . SER A 1 91 ? -52.322 -1.838 37.572 1.00 25.11 91 SER A O 1
ATOM 756 N N . SER A 1 92 ? -54.117 -2.208 38.868 1.00 24.48 92 SER A N 1
ATOM 757 C CA . SER A 1 92 ? -53.778 -1.375 40.035 1.00 24.48 92 SER A CA 1
ATOM 758 C C . SER A 1 92 ? -52.962 -2.039 41.159 1.00 24.48 92 SER A C 1
ATOM 760 O O . SER A 1 92 ? -53.160 -3.219 41.428 1.00 24.48 92 SER A O 1
ATOM 762 N N . ALA A 1 93 ? -52.263 -1.192 41.937 1.00 24.45 93 ALA A N 1
ATOM 763 C CA . ALA A 1 93 ? -51.732 -1.417 43.302 1.00 24.45 93 ALA A CA 1
ATOM 764 C C . ALA A 1 93 ? -50.565 -2.439 43.437 1.00 24.45 93 ALA A C 1
ATOM 766 O O . ALA A 1 93 ? -50.464 -3.388 42.677 1.00 24.45 93 ALA A O 1
ATOM 767 N N . THR A 1 94 ? -49.612 -2.308 44.374 1.00 21.77 94 THR A N 1
ATOM 768 C CA . THR A 1 94 ? -49.631 -1.582 45.665 1.00 21.77 94 THR A CA 1
ATOM 769 C C . THR A 1 94 ? -48.259 -0.966 46.010 1.00 21.77 94 THR A C 1
ATOM 771 O O . THR A 1 94 ? -47.234 -1.326 45.443 1.00 21.77 94 THR A O 1
ATOM 774 N N . THR A 1 95 ? -48.258 -0.022 46.950 1.00 26.38 95 THR A N 1
ATOM 775 C CA . THR A 1 95 ? -47.149 0.809 47.446 1.00 26.38 95 THR A CA 1
ATOM 776 C C . THR A 1 95 ? -45.953 0.055 48.051 1.00 26.38 95 THR A C 1
ATOM 778 O O . THR A 1 95 ? -46.144 -0.704 48.997 1.00 26.38 95 THR A O 1
ATOM 781 N N . THR A 1 96 ? -44.724 0.449 47.684 1.00 22.03 96 THR A N 1
ATOM 782 C CA . THR A 1 96 ? -43.615 0.654 48.647 1.00 22.03 96 THR A CA 1
ATOM 783 C C . THR A 1 96 ? -42.553 1.617 48.101 1.00 22.03 96 THR A C 1
ATOM 785 O O . THR A 1 96 ? -42.114 1.522 46.960 1.00 22.03 96 THR A O 1
ATOM 788 N N . THR A 1 97 ? -42.148 2.576 48.933 1.00 23.86 97 THR A N 1
ATOM 789 C CA . THR A 1 97 ? -41.157 3.626 48.642 1.00 23.86 97 THR A CA 1
ATOM 790 C C . THR A 1 97 ? -39.726 3.210 48.980 1.00 23.86 97 THR A C 1
ATOM 792 O O . THR A 1 97 ? -39.469 2.950 50.154 1.00 23.86 97 THR A O 1
ATOM 795 N N . THR A 1 98 ? -38.779 3.373 48.043 1.00 23.03 98 THR A N 1
ATOM 796 C CA . THR A 1 98 ? -37.401 3.795 48.386 1.00 23.03 98 THR A CA 1
ATOM 797 C C . THR A 1 98 ? -36.638 4.455 47.226 1.00 23.03 98 THR A C 1
ATOM 799 O O . THR A 1 98 ? -36.398 3.859 46.185 1.00 23.03 98 THR A O 1
ATOM 802 N N . THR A 1 99 ? -36.236 5.707 47.469 1.00 22.84 99 THR A N 1
ATOM 803 C CA . THR A 1 99 ? -34.997 6.385 47.020 1.00 22.84 99 THR A CA 1
ATOM 804 C C . THR A 1 99 ? -34.438 6.169 45.603 1.00 22.84 99 THR A C 1
ATOM 806 O O . THR A 1 99 ? -33.746 5.206 45.294 1.00 22.84 99 THR A O 1
ATOM 809 N N . ARG A 1 100 ? -34.601 7.242 44.825 1.00 24.42 100 ARG A N 1
ATOM 810 C CA . ARG A 1 100 ? -33.918 7.639 43.585 1.00 24.42 100 ARG A CA 1
ATOM 811 C C . ARG A 1 100 ? -32.378 7.529 43.663 1.00 24.42 100 ARG A C 1
ATOM 813 O O . ARG A 1 100 ? -31.765 8.213 44.478 1.00 24.42 100 ARG A O 1
ATOM 820 N N . THR A 1 101 ? -31.763 6.818 42.720 1.00 24.98 101 THR A N 1
ATOM 821 C CA . THR A 1 101 ? -30.399 7.091 42.225 1.00 24.98 101 THR A CA 1
ATOM 822 C C . THR A 1 101 ? -30.468 7.379 40.726 1.00 24.98 101 THR A C 1
ATOM 824 O O . THR A 1 101 ? -31.268 6.797 39.992 1.00 24.98 101 THR A O 1
ATOM 827 N N . THR A 1 102 ? -29.704 8.368 40.270 1.00 25.28 102 THR A N 1
ATOM 828 C CA . THR A 1 102 ? -29.772 8.896 38.904 1.00 25.28 102 THR A CA 1
ATOM 829 C C . THR A 1 102 ? -28.967 8.034 37.939 1.00 25.28 102 THR A C 1
ATOM 831 O O . THR A 1 102 ? -27.744 8.136 37.916 1.00 25.28 102 THR A O 1
ATOM 834 N N . LYS A 1 103 ? -29.644 7.246 37.093 1.00 25.27 103 LYS A N 1
ATOM 835 C CA . LYS A 1 103 ? -29.013 6.665 35.901 1.00 25.27 103 LYS A CA 1
ATOM 836 C C . LYS A 1 103 ? -28.646 7.779 34.921 1.00 25.27 103 LYS A C 1
ATOM 838 O O . LYS A 1 103 ? -29.522 8.344 34.270 1.00 25.27 103 LYS A O 1
ATOM 843 N N . THR A 1 104 ? -27.357 8.070 34.803 1.00 26.02 104 THR A N 1
ATOM 844 C CA . THR A 1 104 ? -26.794 8.802 33.667 1.00 26.02 104 THR A CA 1
ATOM 845 C C . THR A 1 104 ? -26.871 7.924 32.423 1.00 26.02 104 THR A C 1
ATOM 847 O O . THR A 1 104 ? -26.152 6.933 32.314 1.00 26.02 104 THR A O 1
ATOM 850 N N . THR A 1 105 ? -27.733 8.277 31.472 1.00 26.89 105 THR A N 1
ATOM 851 C CA . THR A 1 105 ? -27.714 7.688 30.129 1.00 26.89 105 THR A CA 1
ATOM 852 C C . THR A 1 105 ? -26.494 8.212 29.380 1.00 26.89 105 THR A C 1
ATOM 854 O O . THR A 1 105 ? -26.528 9.308 28.823 1.00 26.89 105 THR A O 1
ATOM 857 N N . ALA A 1 106 ? -25.400 7.452 29.403 1.00 30.86 106 ALA A N 1
ATOM 858 C CA . ALA A 1 106 ? -24.245 7.726 28.561 1.00 30.86 106 ALA A CA 1
ATOM 859 C C . ALA A 1 106 ? -24.616 7.518 27.083 1.00 30.86 106 ALA A C 1
ATOM 861 O O . ALA A 1 106 ? -25.211 6.496 26.736 1.00 30.86 106 ALA A O 1
ATOM 862 N N . ASN A 1 107 ? -24.231 8.457 26.215 1.00 31.08 107 ASN A N 1
ATOM 863 C CA . ASN A 1 107 ? -24.180 8.180 24.780 1.00 31.08 107 ASN A CA 1
ATOM 864 C C . ASN A 1 107 ? -23.129 7.078 24.544 1.00 31.08 107 ASN A C 1
ATOM 866 O O . ASN A 1 107 ? -22.011 7.219 25.049 1.00 31.08 107 ASN A O 1
ATOM 870 N N . PRO A 1 108 ? -23.443 6.007 23.794 1.00 41.75 108 PRO A N 1
ATOM 871 C CA . PRO A 1 108 ? -22.469 4.974 23.471 1.00 41.75 108 PRO A CA 1
ATOM 872 C C . PRO A 1 108 ? -21.405 5.538 22.523 1.00 41.75 108 PRO A C 1
ATOM 874 O O . PRO A 1 108 ? -21.671 5.834 21.361 1.00 41.75 108 PRO A O 1
ATOM 877 N N . SER A 1 109 ? -20.188 5.710 23.033 1.00 49.41 109 SER A N 1
ATOM 878 C CA . SER A 1 109 ? -19.009 6.019 22.223 1.00 49.41 109 SER A CA 1
ATOM 879 C C . SER A 1 109 ? -18.282 4.743 21.787 1.00 49.41 109 SER A C 1
ATOM 881 O O . SER A 1 109 ? -18.379 3.695 22.426 1.00 49.41 109 SER A O 1
ATOM 883 N N . LEU A 1 110 ? -17.537 4.840 20.686 1.00 59.81 110 LEU A N 1
ATOM 884 C CA . LEU A 1 110 ? -16.680 3.768 20.178 1.00 59.81 110 LEU A CA 1
ATOM 885 C C . LEU A 1 110 ? -15.564 3.437 21.184 1.00 59.81 110 LEU A C 1
ATOM 887 O O . LEU A 1 110 ? -15.034 4.321 21.860 1.00 59.81 110 LEU A O 1
ATOM 891 N N . SER A 1 111 ? -15.219 2.155 21.290 1.00 64.25 111 SER A N 1
ATOM 892 C CA . SER A 1 111 ? -14.355 1.625 22.354 1.00 64.25 111 SER A CA 1
ATOM 893 C C . SER A 1 111 ? -13.070 0.962 21.876 1.00 64.25 111 SER A C 1
ATOM 895 O O . SER A 1 111 ? -12.144 0.784 22.665 1.00 64.25 111 SER A O 1
ATOM 897 N N . PHE A 1 112 ? -13.025 0.592 20.600 1.00 76.62 112 PHE A N 1
ATOM 898 C CA . PHE A 1 112 ? -11.918 -0.083 19.941 1.00 76.62 112 PHE A CA 1
ATOM 899 C C . PHE A 1 112 ? -11.012 0.933 19.249 1.00 76.62 112 PHE A C 1
ATOM 901 O O . PHE A 1 112 ? -11.482 1.920 18.682 1.00 76.62 112 PHE A O 1
ATOM 908 N N . ASN A 1 113 ? -9.707 0.678 19.279 1.00 78.50 113 ASN A N 1
ATOM 909 C CA . ASN A 1 113 ? -8.742 1.490 18.551 1.00 78.50 113 ASN A CA 1
ATOM 910 C C . ASN A 1 113 ? -8.862 1.269 17.039 1.00 78.50 113 ASN A C 1
ATOM 912 O O . ASN A 1 113 ? -8.546 0.192 16.533 1.00 78.50 113 ASN A O 1
ATOM 916 N N . GLN A 1 114 ? -9.247 2.328 16.328 1.00 82.69 114 GLN A N 1
ATOM 917 C CA . GLN A 1 114 ? -9.008 2.492 14.897 1.00 82.69 114 GLN A CA 1
ATOM 918 C C . GLN A 1 114 ? -7.988 3.623 14.706 1.00 82.69 114 GLN A C 1
ATOM 920 O O . GLN A 1 114 ? -8.390 4.766 14.479 1.00 82.69 114 GLN A O 1
ATOM 925 N N . PRO A 1 115 ? -6.674 3.358 14.837 1.00 82.31 115 PRO A N 1
ATOM 926 C CA . PRO A 1 115 ? -5.676 4.295 14.332 1.00 82.31 115 PRO A CA 1
ATOM 927 C C . PRO A 1 115 ? -5.952 4.590 12.850 1.00 82.31 115 PRO A C 1
ATOM 929 O O . PRO A 1 115 ? -6.532 3.772 12.134 1.00 82.31 115 PRO A O 1
ATOM 932 N N . LYS A 1 116 ? -5.554 5.773 12.389 1.00 78.62 116 LYS A N 1
ATOM 933 C CA . LYS A 1 116 ? -5.561 6.125 10.969 1.00 78.62 116 LYS A CA 1
ATOM 934 C C . LYS A 1 116 ? -4.182 5.820 10.414 1.00 78.62 116 LYS A C 1
ATOM 936 O O . LYS A 1 116 ? -3.238 6.486 10.824 1.00 78.62 116 LYS A O 1
ATOM 941 N N . PHE A 1 117 ? -4.067 4.857 9.507 1.00 74.94 117 PHE A N 1
ATOM 942 C CA . PHE A 1 117 ? -2.794 4.562 8.864 1.00 74.94 117 PHE A CA 1
ATOM 943 C C . PHE A 1 117 ? -2.680 5.237 7.496 1.00 74.94 117 PHE A C 1
ATOM 945 O O . PHE A 1 117 ? -3.654 5.467 6.775 1.00 74.94 117 PHE A O 1
ATOM 952 N N . SER A 1 118 ? -1.442 5.510 7.099 1.00 65.94 118 SER A N 1
ATOM 953 C CA . SER A 1 118 ? -1.082 5.666 5.691 1.00 65.94 118 SER A CA 1
ATOM 954 C C . SER A 1 118 ? -1.451 4.413 4.875 1.00 65.94 118 SER A C 1
ATOM 956 O O . SER A 1 118 ? -1.674 3.334 5.408 1.00 65.94 118 SER A O 1
ATOM 958 N N . ALA A 1 119 ? -1.468 4.523 3.544 1.00 58.28 119 ALA A N 1
ATOM 959 C CA . ALA A 1 119 ? -1.806 3.413 2.643 1.00 58.28 119 ALA A CA 1
ATOM 960 C C . ALA A 1 119 ? -0.855 2.195 2.693 1.00 58.28 119 ALA A C 1
ATOM 962 O O . ALA A 1 119 ? -1.146 1.157 2.090 1.00 58.28 119 ALA A O 1
ATOM 963 N N . THR A 1 120 ? 0.316 2.337 3.320 1.00 60.78 120 THR A N 1
ATOM 964 C CA . THR A 1 120 ? 1.394 1.339 3.335 1.00 60.78 120 THR A CA 1
ATOM 965 C C . THR A 1 120 ? 2.134 1.305 4.687 1.00 60.78 120 THR A C 1
ATOM 967 O O . THR A 1 120 ? 3.367 1.350 4.697 1.00 60.78 120 THR A O 1
ATOM 970 N N . PRO A 1 121 ? 1.438 1.116 5.826 1.00 68.94 121 PRO A N 1
ATOM 971 C CA . PRO A 1 121 ? 2.040 1.191 7.158 1.00 68.94 121 PRO A CA 1
ATOM 972 C C . PRO A 1 121 ? 3.010 0.025 7.398 1.00 68.94 121 PRO A C 1
ATOM 974 O O . PRO A 1 121 ? 2.741 -1.113 6.990 1.00 68.94 121 PRO A O 1
ATOM 977 N N . ILE A 1 122 ? 4.158 0.309 8.019 1.00 69.00 122 ILE A N 1
ATOM 978 C CA . ILE A 1 122 ? 5.244 -0.663 8.228 1.00 69.00 122 ILE A CA 1
ATOM 979 C C . ILE A 1 122 ? 5.502 -0.846 9.721 1.00 69.00 122 ILE A C 1
ATOM 981 O O . ILE A 1 122 ? 5.816 0.118 10.422 1.00 69.00 122 ILE A O 1
ATOM 985 N N . TRP A 1 123 ? 5.448 -2.097 10.173 1.00 82.12 123 TRP A N 1
ATOM 986 C CA . TRP A 1 123 ? 5.851 -2.514 11.515 1.00 82.12 123 TRP A CA 1
ATOM 987 C C . TRP A 1 123 ? 7.223 -3.190 11.492 1.00 82.12 123 TRP A C 1
ATOM 989 O O . TRP A 1 123 ? 7.635 -3.732 10.464 1.00 82.12 123 TRP A O 1
ATOM 999 N N . ASP A 1 124 ? 7.908 -3.194 12.635 1.00 75.25 124 ASP A N 1
ATOM 1000 C CA . ASP A 1 124 ? 9.054 -4.071 12.858 1.00 75.25 124 ASP A CA 1
ATOM 1001 C C . ASP A 1 124 ? 8.600 -5.519 12.680 1.00 75.25 124 ASP A C 1
ATOM 1003 O O . ASP A 1 124 ? 7.569 -5.933 13.214 1.00 75.25 124 ASP A O 1
ATOM 1007 N N . SER A 1 125 ? 9.361 -6.289 11.908 1.00 72.31 125 SER A N 1
ATOM 1008 C CA . SER A 1 125 ? 9.095 -7.710 11.737 1.00 72.31 125 SER A CA 1
ATOM 1009 C C . SER A 1 125 ? 9.422 -8.505 13.000 1.00 72.31 125 SER A C 1
ATOM 1011 O O . SER A 1 125 ? 8.903 -9.606 13.149 1.00 72.31 125 SER A O 1
ATOM 1013 N N . ASN A 1 126 ? 10.237 -7.973 13.916 1.00 75.06 126 ASN A N 1
ATOM 1014 C CA . ASN A 1 126 ? 10.530 -8.571 15.212 1.00 75.06 126 ASN A CA 1
ATOM 1015 C C . ASN A 1 126 ? 9.506 -8.147 16.269 1.00 75.06 126 ASN A C 1
ATOM 1017 O O . ASN A 1 126 ? 9.478 -7.007 16.728 1.00 75.06 126 ASN A O 1
ATOM 1021 N N . GLY A 1 127 ? 8.694 -9.104 16.711 1.00 81.94 127 GLY A N 1
ATOM 1022 C CA . GLY A 1 127 ? 7.767 -8.916 17.815 1.00 81.94 127 GLY A CA 1
ATOM 1023 C C . GLY A 1 127 ? 8.483 -8.864 19.160 1.00 81.94 127 GLY A C 1
ATOM 1024 O O . GLY A 1 127 ? 9.306 -9.722 19.492 1.00 81.94 127 GLY A O 1
ATOM 1025 N N . ILE A 1 128 ? 8.114 -7.880 19.974 1.00 86.31 128 ILE A N 1
ATOM 1026 C CA . ILE A 1 128 ? 8.409 -7.861 21.403 1.00 86.31 128 ILE A CA 1
ATOM 1027 C C . ILE A 1 128 ? 7.366 -8.752 22.077 1.00 86.31 128 ILE A C 1
ATOM 1029 O O . ILE A 1 128 ? 6.165 -8.515 21.957 1.00 86.31 128 ILE A O 1
ATOM 1033 N N . THR A 1 129 ? 7.793 -9.778 22.812 1.00 89.25 129 THR A N 1
ATOM 1034 C CA . THR A 1 129 ? 6.860 -10.584 23.615 1.00 89.25 129 THR A CA 1
ATOM 1035 C C . THR A 1 129 ? 6.352 -9.744 24.791 1.00 89.25 129 THR A C 1
ATOM 1037 O O . THR A 1 129 ? 7.042 -9.598 25.795 1.00 89.25 129 THR A O 1
ATOM 1040 N N . PHE A 1 130 ? 5.149 -9.182 24.647 1.00 88.38 130 PHE A N 1
ATOM 1041 C CA . PHE A 1 130 ? 4.495 -8.323 25.639 1.00 88.38 130 PHE A CA 1
ATOM 1042 C C . PHE A 1 130 ? 4.109 -9.112 26.894 1.00 88.38 130 PHE A C 1
ATOM 1044 O O . PHE A 1 130 ? 4.386 -8.695 28.014 1.00 88.38 130 PHE A O 1
ATOM 1051 N N . ALA A 1 131 ? 3.510 -10.286 26.698 1.00 88.19 131 ALA A N 1
ATOM 1052 C CA . ALA A 1 131 ? 3.183 -11.212 27.771 1.00 88.19 131 ALA A CA 1
ATOM 1053 C C . ALA A 1 131 ? 3.377 -12.651 27.286 1.00 88.19 131 ALA A C 1
ATOM 1055 O O . ALA A 1 131 ? 3.088 -12.972 26.133 1.00 88.19 131 ALA A O 1
ATOM 1056 N N . ASN A 1 132 ? 3.875 -13.519 28.162 1.00 89.00 132 ASN A N 1
ATOM 1057 C CA . ASN A 1 132 ? 4.156 -14.922 27.859 1.00 89.00 132 ASN A CA 1
ATOM 1058 C C . ASN A 1 132 ? 3.288 -15.862 28.717 1.00 89.00 132 ASN A C 1
ATOM 1060 O O . ASN A 1 132 ? 2.555 -15.416 29.605 1.00 89.00 132 ASN A O 1
ATOM 1064 N N . GLN A 1 133 ? 3.412 -17.168 28.473 1.00 89.81 133 GLN A N 1
ATOM 1065 C CA . GLN A 1 133 ? 2.627 -18.224 29.114 1.00 89.81 133 GLN A CA 1
ATOM 1066 C C . GLN A 1 133 ? 2.588 -18.151 30.654 1.00 89.81 133 GLN A C 1
ATOM 1068 O O . GLN A 1 133 ? 1.587 -18.552 31.241 1.00 89.81 133 GLN A O 1
ATOM 1073 N N . SER A 1 134 ? 3.633 -17.652 31.332 1.00 87.19 134 SER A N 1
ATOM 1074 C CA . SER A 1 134 ? 3.626 -17.554 32.803 1.00 87.19 134 SER A CA 1
ATOM 1075 C C . SER A 1 134 ? 2.675 -16.479 33.337 1.00 87.19 134 SER A C 1
ATOM 1077 O O . SER A 1 134 ? 2.280 -16.549 34.498 1.00 87.19 134 SER A O 1
ATOM 1079 N N . ILE A 1 135 ? 2.289 -15.516 32.494 1.00 85.81 135 ILE A N 1
ATOM 1080 C CA . ILE A 1 135 ? 1.369 -14.425 32.827 1.00 85.81 135 ILE A CA 1
ATOM 1081 C C . ILE A 1 135 ? -0.038 -14.734 32.294 1.00 85.81 135 ILE A C 1
ATOM 1083 O O . ILE A 1 135 ? -1.016 -14.626 33.032 1.00 85.81 135 ILE A O 1
ATOM 1087 N N . VAL A 1 136 ? -0.155 -15.133 31.020 1.00 86.31 136 VAL A N 1
ATOM 1088 C CA . VAL A 1 136 ? -1.458 -15.262 30.329 1.00 86.31 136 VAL A CA 1
ATOM 1089 C C . VAL A 1 136 ? -2.010 -16.689 30.252 1.00 86.31 136 VAL A C 1
ATOM 1091 O O . VAL A 1 136 ? -3.150 -16.866 29.829 1.00 86.31 136 VAL A O 1
ATOM 1094 N N . GLY A 1 137 ? -1.247 -17.694 30.689 1.00 85.56 137 GLY A N 1
ATOM 1095 C CA . GLY A 1 137 ? -1.617 -19.106 30.571 1.00 85.56 137 GLY A CA 1
ATOM 1096 C C . GLY A 1 137 ? -1.407 -19.673 29.162 1.00 85.56 137 GLY A C 1
ATOM 1097 O O . GLY A 1 137 ? -0.713 -19.088 28.325 1.00 85.56 137 GLY A O 1
ATOM 1098 N N . ARG A 1 138 ? -1.977 -20.852 28.902 1.00 85.88 138 ARG A N 1
ATOM 1099 C CA . ARG A 1 138 ? -1.902 -21.553 27.605 1.00 85.88 138 ARG A CA 1
ATOM 1100 C C . ARG A 1 138 ? -3.129 -21.342 26.721 1.00 85.88 138 ARG A C 1
ATOM 1102 O O . ARG A 1 138 ? -4.217 -21.060 27.206 1.00 85.88 138 ARG A O 1
ATOM 1109 N N . PHE A 1 139 ? -2.947 -21.576 25.419 1.00 76.75 139 PHE A N 1
ATOM 1110 C CA . PHE A 1 139 ? -3.986 -21.541 24.381 1.00 76.75 139 PHE A CA 1
ATOM 1111 C C . PHE A 1 139 ? -4.725 -20.203 24.267 1.00 76.75 139 PHE A C 1
ATOM 1113 O O . PHE A 1 139 ? -5.904 -20.178 23.911 1.00 76.75 139 PHE A O 1
ATOM 1120 N N . LEU A 1 140 ? -4.020 -19.095 24.515 1.00 83.81 140 LEU A N 1
ATOM 1121 C CA . LEU A 1 140 ? -4.584 -17.752 24.453 1.00 83.81 140 LEU A CA 1
ATOM 1122 C C . LEU A 1 140 ? -5.286 -17.493 23.111 1.00 83.81 140 LEU A C 1
ATOM 1124 O O . LEU A 1 140 ? -4.653 -17.539 22.057 1.00 83.81 140 LEU A O 1
ATOM 1128 N N . ARG A 1 141 ? -6.587 -17.190 23.165 1.00 80.19 141 ARG A N 1
ATOM 1129 C CA . ARG A 1 141 ? -7.415 -16.970 21.970 1.00 80.19 141 ARG A CA 1
ATOM 1130 C C . ARG A 1 141 ? -7.487 -15.502 21.559 1.00 80.19 141 ARG A C 1
ATOM 1132 O O . ARG A 1 141 ? -7.379 -15.211 20.379 1.00 80.19 141 ARG A O 1
ATOM 1139 N N . THR A 1 142 ? -7.665 -14.574 22.500 1.00 83.25 142 THR A N 1
ATOM 1140 C CA . THR A 1 142 ? -7.972 -13.175 22.165 1.00 83.25 142 THR A CA 1
ATOM 1141 C C . THR A 1 142 ? -7.342 -12.159 23.120 1.00 83.25 142 THR A C 1
ATOM 1143 O O . THR A 1 142 ? -7.079 -12.450 24.290 1.00 83.25 142 THR A O 1
ATOM 1146 N N . SER A 1 143 ? -7.127 -10.952 22.599 1.00 90.00 143 SER A N 1
ATOM 1147 C CA . SER A 1 143 ? -6.729 -9.753 23.331 1.00 90.00 143 SER A CA 1
ATOM 1148 C C . SER A 1 143 ? -7.396 -8.532 22.702 1.00 90.00 143 SER A C 1
ATOM 1150 O O . SER A 1 143 ? -7.390 -8.389 21.476 1.00 90.00 143 SER A O 1
ATOM 1152 N N . PHE A 1 144 ? -7.915 -7.633 23.531 1.00 92.50 144 PHE A N 1
ATOM 1153 C CA . PHE A 1 144 ? -8.534 -6.380 23.106 1.00 92.50 144 PHE A CA 1
ATOM 1154 C C . PHE A 1 144 ? -7.714 -5.191 23.611 1.00 92.50 144 PHE A C 1
ATOM 1156 O O . PHE A 1 144 ? -7.211 -5.226 24.733 1.00 92.50 144 PHE A O 1
ATOM 1163 N N . VAL A 1 145 ? -7.609 -4.133 22.807 1.00 91.31 145 VAL A N 1
ATOM 1164 C CA . VAL A 1 145 ? -6.992 -2.863 23.209 1.00 91.31 145 VAL A CA 1
ATOM 1165 C C . VAL A 1 145 ? -7.999 -1.747 22.966 1.00 91.31 145 VAL A C 1
ATOM 1167 O O . VAL A 1 145 ? -8.498 -1.574 21.851 1.00 91.31 145 VAL A O 1
ATOM 1170 N N . SER A 1 146 ? -8.340 -1.032 24.034 1.00 88.19 146 SER A N 1
ATOM 1171 C CA . SER A 1 146 ? -9.335 0.040 24.017 1.00 88.19 146 SER A CA 1
ATOM 1172 C C . SER A 1 146 ? -8.749 1.387 23.596 1.00 88.19 146 SER A C 1
ATOM 1174 O O . SER A 1 146 ? -7.538 1.593 23.636 1.00 88.19 146 SER A O 1
ATOM 1176 N N . THR A 1 147 ? -9.624 2.348 23.287 1.00 83.56 147 THR A N 1
ATOM 1177 C CA . THR A 1 147 ? -9.285 3.732 22.886 1.00 83.56 147 THR A CA 1
ATOM 1178 C C . THR A 1 147 ? -8.433 4.538 23.876 1.00 83.56 147 THR A C 1
ATOM 1180 O O . THR A 1 147 ? -7.928 5.600 23.528 1.00 83.56 147 THR A O 1
ATOM 1183 N N . ASN A 1 148 ? -8.241 4.046 25.102 1.00 84.25 148 ASN A N 1
ATOM 1184 C CA . ASN A 1 148 ? -7.340 4.598 26.120 1.00 84.25 148 ASN A CA 1
ATOM 1185 C C . ASN A 1 148 ? -6.104 3.703 26.372 1.00 84.25 148 ASN A C 1
ATOM 1187 O O . ASN A 1 148 ? -5.588 3.668 27.489 1.00 84.25 148 ASN A O 1
ATOM 1191 N N . ASN A 1 149 ? -5.701 2.913 25.372 1.00 86.12 149 ASN A N 1
ATOM 1192 C CA . ASN A 1 149 ? -4.557 1.991 25.369 1.00 86.12 149 ASN A CA 1
ATOM 1193 C C . ASN A 1 149 ? -4.521 0.983 26.530 1.00 86.12 149 ASN A C 1
ATOM 1195 O O . ASN A 1 149 ? -3.475 0.428 26.862 1.00 86.12 149 ASN A O 1
ATOM 1199 N N . THR A 1 150 ? -5.677 0.700 27.134 1.00 89.94 150 THR A N 1
ATOM 1200 C CA . THR A 1 150 ? -5.796 -0.357 28.137 1.00 89.94 150 THR A CA 1
ATOM 1201 C C . THR A 1 150 ? -5.915 -1.702 27.422 1.00 89.94 150 THR A C 1
ATOM 1203 O O . THR A 1 150 ? -6.738 -1.880 26.523 1.00 89.94 150 THR A O 1
ATOM 1206 N N . ILE A 1 151 ? -5.058 -2.647 27.803 1.00 91.25 151 ILE A N 1
ATOM 1207 C CA . ILE A 1 151 ? -4.941 -3.966 27.180 1.00 91.25 151 ILE A CA 1
ATOM 1208 C C . ILE A 1 151 ? -5.701 -4.969 28.047 1.00 91.25 151 ILE A C 1
ATOM 1210 O O . ILE A 1 151 ? -5.467 -5.055 29.252 1.00 91.25 151 ILE A O 1
ATOM 1214 N N . TYR A 1 152 ? -6.590 -5.741 27.430 1.00 92.56 152 TYR A N 1
ATOM 1215 C CA . TYR A 1 152 ? -7.436 -6.742 28.072 1.00 92.56 152 TYR A CA 1
ATOM 1216 C C . TYR A 1 152 ? -7.142 -8.116 27.474 1.00 92.56 152 TYR A C 1
ATOM 1218 O O . TYR A 1 152 ? -7.165 -8.292 26.254 1.00 92.56 152 TYR A O 1
ATOM 1226 N N . VAL A 1 153 ? -6.887 -9.102 28.329 1.00 91.44 153 VAL A N 1
ATOM 1227 C CA . VAL A 1 153 ? -6.510 -10.463 27.929 1.00 91.44 153 VAL A CA 1
ATOM 1228 C C . VAL A 1 153 ? -7.289 -11.462 28.770 1.00 91.44 153 VAL A C 1
ATOM 1230 O O . VAL A 1 153 ? -7.361 -11.326 29.991 1.00 91.44 153 VAL A O 1
ATOM 1233 N N . VAL A 1 154 ? -7.850 -12.488 28.136 1.00 88.94 154 VAL A N 1
ATOM 1234 C CA . VAL A 1 154 ? -8.566 -13.551 28.848 1.00 88.94 154 VAL A CA 1
ATOM 1235 C C . VAL A 1 154 ? -7.628 -14.727 29.103 1.00 88.94 154 VAL A C 1
ATOM 1237 O O . VAL A 1 154 ? -7.144 -15.348 28.161 1.00 88.94 154 VAL A O 1
ATOM 1240 N N . ASN A 1 155 ? -7.396 -15.061 30.372 1.00 86.88 155 ASN A N 1
ATOM 1241 C CA . ASN A 1 155 ? -6.688 -16.273 30.769 1.00 86.88 155 ASN A CA 1
ATOM 1242 C C . ASN A 1 155 ? -7.705 -17.420 30.907 1.00 86.88 155 ASN A C 1
ATOM 1244 O O . ASN A 1 155 ? -8.528 -17.447 31.826 1.00 86.88 155 ASN A O 1
ATOM 1248 N N . THR A 1 156 ? -7.633 -18.369 29.975 1.00 79.06 156 THR A N 1
ATOM 1249 C CA . THR A 1 156 ? -8.539 -19.522 29.862 1.00 79.06 156 THR A CA 1
ATOM 1250 C C . THR A 1 156 ? -8.306 -20.607 30.913 1.00 79.06 156 THR A C 1
ATOM 1252 O O . THR A 1 156 ? -9.221 -21.379 31.175 1.00 79.06 156 THR A O 1
ATOM 1255 N N . GLU A 1 157 ? -7.114 -20.688 31.514 1.00 80.69 157 GLU A N 1
ATOM 1256 C CA . GLU A 1 157 ? -6.788 -21.700 32.535 1.00 80.69 157 GLU A CA 1
ATOM 1257 C C . GLU A 1 157 ? -7.341 -21.319 33.918 1.00 80.69 157 GLU A C 1
ATOM 1259 O O . GLU A 1 157 ? -7.747 -22.193 34.680 1.00 80.69 157 GLU A O 1
ATOM 1264 N N . ASN A 1 158 ? -7.387 -20.018 34.227 1.00 81.88 158 ASN A N 1
ATOM 1265 C CA . ASN A 1 158 ? -7.787 -19.490 35.538 1.00 81.88 158 ASN A CA 1
ATOM 1266 C C . ASN A 1 158 ? -9.162 -18.790 35.545 1.00 81.88 158 ASN A C 1
ATOM 1268 O O . ASN A 1 158 ? -9.556 -18.246 36.578 1.00 81.88 158 ASN A O 1
ATOM 1272 N N . SER A 1 159 ? -9.867 -18.750 34.408 1.00 85.56 159 SER A N 1
ATOM 1273 C CA . SER A 1 159 ? -11.124 -18.004 34.208 1.00 85.56 159 SER A CA 1
ATOM 1274 C C . SER A 1 159 ? -11.038 -16.529 34.647 1.00 85.56 159 SER A C 1
ATOM 1276 O O . SER A 1 159 ? -11.974 -15.974 35.231 1.00 85.56 159 SER A O 1
ATOM 1278 N N . THR A 1 160 ? -9.902 -15.879 34.370 1.00 90.38 160 THR A N 1
ATOM 1279 C CA . THR A 1 160 ? -9.642 -14.474 34.722 1.00 90.38 160 THR A CA 1
ATOM 1280 C C . THR A 1 160 ? -9.514 -13.574 33.499 1.00 90.38 160 THR A C 1
ATOM 1282 O O . THR A 1 160 ? -9.024 -13.977 32.445 1.00 90.38 160 THR A O 1
ATOM 1285 N N . ILE A 1 161 ? -9.912 -12.312 33.664 1.00 92.25 161 ILE A N 1
ATOM 1286 C CA . ILE A 1 161 ? -9.601 -11.232 32.726 1.00 92.25 161 ILE A CA 1
ATOM 1287 C C . ILE A 1 161 ? -8.460 -10.423 33.341 1.00 92.25 161 ILE A C 1
ATOM 1289 O O . ILE A 1 161 ? -8.593 -9.864 34.433 1.00 92.25 161 ILE A O 1
ATOM 1293 N N . LEU A 1 162 ? -7.329 -10.401 32.647 1.00 92.56 162 LEU A N 1
ATOM 1294 C CA . LEU A 1 162 ? -6.135 -9.642 32.988 1.00 92.56 162 LEU A CA 1
ATOM 1295 C C . LEU A 1 162 ? -6.189 -8.300 32.254 1.00 92.56 162 LEU A C 1
ATOM 1297 O O . LEU A 1 162 ? -6.501 -8.258 31.062 1.00 92.56 162 LEU A O 1
ATOM 1301 N N . ILE A 1 163 ? -5.903 -7.212 32.963 1.00 92.94 163 ILE A N 1
ATOM 1302 C CA . ILE A 1 163 ? -5.972 -5.845 32.442 1.00 92.94 163 ILE A CA 1
ATOM 1303 C C . ILE A 1 163 ? -4.642 -5.148 32.726 1.00 92.94 163 ILE A C 1
ATOM 1305 O O . ILE A 1 163 ? -4.149 -5.224 33.851 1.00 92.94 163 ILE A O 1
ATOM 1309 N N . TRP A 1 164 ? -4.091 -4.449 31.735 1.00 91.50 164 TRP A N 1
ATOM 1310 C CA . TRP A 1 164 ? -2.925 -3.575 31.862 1.00 91.50 164 TRP A CA 1
ATOM 1311 C C . TRP A 1 164 ? -3.305 -2.166 31.417 1.00 91.50 164 TRP A C 1
ATOM 1313 O O . TRP A 1 164 ? -3.863 -1.990 30.335 1.00 91.50 164 TRP A O 1
ATOM 1323 N N . HIS A 1 165 ? -2.944 -1.166 32.214 1.00 82.69 165 HIS A N 1
ATOM 1324 C CA . HIS A 1 165 ? -2.783 0.204 31.721 1.00 82.69 165 HIS A CA 1
ATOM 1325 C C . HIS A 1 165 ? -1.346 0.394 31.204 1.00 82.69 165 HIS A C 1
ATOM 1327 O O . HIS A 1 165 ? -0.476 -0.428 31.511 1.00 82.69 165 HIS A O 1
ATOM 1333 N N . GLU A 1 166 ? -1.111 1.438 30.403 1.00 63.66 166 GLU A N 1
ATOM 1334 C CA . GLU A 1 166 ? 0.177 1.672 29.732 1.00 63.66 166 GLU A CA 1
ATOM 1335 C C . GLU A 1 166 ? 1.397 1.629 30.671 1.00 63.66 166 GLU A C 1
ATOM 1337 O O . GLU A 1 166 ? 1.318 1.902 31.868 1.00 63.66 166 GLU A O 1
ATOM 1342 N N . GLU A 1 167 ? 2.533 1.238 30.087 1.00 57.75 167 GLU A N 1
ATOM 1343 C CA . GLU A 1 167 ? 3.859 1.076 30.712 1.00 57.75 167 GLU A CA 1
ATOM 1344 C C . GLU A 1 167 ? 3.994 0.023 31.835 1.00 57.75 167 GLU A C 1
ATOM 1346 O O . GLU A 1 167 ? 5.114 -0.286 32.249 1.00 57.75 167 GLU A O 1
ATOM 1351 N N . SER A 1 168 ? 2.913 -0.619 32.290 1.00 70.38 168 SER A N 1
ATOM 1352 C CA . SER A 1 168 ? 3.020 -1.704 33.276 1.00 70.38 168 SER A CA 1
ATOM 1353 C C . SER A 1 168 ? 3.488 -3.028 32.657 1.00 70.38 168 SER A C 1
ATOM 1355 O O . SER A 1 168 ? 2.884 -3.543 31.719 1.00 70.38 168 SER A O 1
ATOM 1357 N N . ILE A 1 169 ? 4.517 -3.645 33.249 1.00 71.62 169 ILE A N 1
ATOM 1358 C CA . ILE A 1 169 ? 5.008 -4.989 32.875 1.00 71.62 169 ILE A CA 1
ATOM 1359 C C . ILE A 1 169 ? 4.028 -6.093 33.334 1.00 71.62 169 ILE A C 1
ATOM 1361 O O . ILE A 1 169 ? 3.911 -7.142 32.704 1.00 71.62 169 ILE A O 1
ATOM 1365 N N . ASN A 1 170 ? 3.295 -5.857 34.427 1.00 82.75 170 ASN A N 1
ATOM 1366 C CA . ASN A 1 170 ? 2.361 -6.814 35.034 1.00 82.75 170 ASN A CA 1
ATOM 1367 C C . ASN A 1 170 ? 0.901 -6.326 34.929 1.00 82.75 170 ASN A C 1
ATOM 1369 O O . ASN A 1 170 ? 0.685 -5.112 34.858 1.00 82.75 170 ASN A O 1
ATOM 1373 N N . PRO A 1 171 ? -0.104 -7.225 34.985 1.00 88.00 171 PRO A N 1
ATOM 1374 C CA . PRO A 1 171 ? -1.508 -6.825 35.031 1.00 88.00 171 PRO A CA 1
ATOM 1375 C C . PRO A 1 171 ? -1.772 -5.845 36.184 1.00 88.00 171 PRO A C 1
ATOM 1377 O O . PRO A 1 171 ? -1.460 -6.133 37.340 1.00 88.00 171 PRO A O 1
ATOM 1380 N N . THR A 1 172 ? -2.365 -4.694 35.875 1.00 90.44 172 THR A N 1
ATOM 1381 C CA . THR A 1 172 ? -2.762 -3.660 36.842 1.00 90.44 172 THR A CA 1
ATOM 1382 C C . THR A 1 172 ? -4.073 -4.004 37.547 1.00 90.44 172 THR A C 1
ATOM 1384 O O . THR A 1 172 ? -4.291 -3.581 38.683 1.00 90.44 172 THR A O 1
ATOM 1387 N N . LYS A 1 173 ? -4.949 -4.785 36.902 1.00 91.06 173 LYS A N 1
ATOM 1388 C CA . LYS A 1 173 ? -6.190 -5.312 37.487 1.00 91.06 173 LYS A CA 1
ATOM 1389 C C . LYS A 1 173 ? -6.440 -6.738 36.996 1.00 91.06 173 LYS A C 1
ATOM 1391 O O . LYS A 1 173 ? -6.206 -7.061 35.834 1.00 91.06 173 LYS A O 1
ATOM 1396 N N . ILE A 1 174 ? -6.944 -7.584 37.892 1.00 92.38 174 ILE A N 1
ATOM 1397 C CA . ILE A 1 174 ? -7.390 -8.948 37.593 1.00 92.38 174 ILE A CA 1
ATOM 1398 C C . ILE A 1 174 ? -8.860 -9.046 37.995 1.00 92.38 174 ILE A C 1
ATOM 1400 O O . ILE A 1 174 ? -9.224 -8.695 39.117 1.00 92.38 174 ILE A O 1
ATOM 1404 N N . ILE A 1 175 ? -9.707 -9.505 37.077 1.00 92.62 175 ILE A N 1
ATOM 1405 C CA . ILE A 1 175 ? -11.121 -9.792 37.332 1.00 92.62 175 ILE A CA 1
ATOM 1406 C C . ILE A 1 175 ? -11.290 -11.308 37.312 1.00 92.62 175 ILE A C 1
ATOM 1408 O O . ILE A 1 175 ? -10.950 -11.959 36.325 1.00 92.62 175 ILE A O 1
ATOM 1412 N N . HIS A 1 176 ? -11.824 -11.867 38.395 1.00 90.69 176 HIS A N 1
ATOM 1413 C CA . HIS A 1 176 ? -12.171 -13.283 38.479 1.00 90.69 176 HIS A CA 1
ATOM 1414 C C . HIS A 1 176 ? -13.609 -13.485 38.010 1.00 90.69 176 HIS A C 1
ATOM 1416 O O . HIS A 1 176 ? -14.530 -12.888 38.568 1.00 90.69 176 HIS A O 1
ATOM 1422 N N . GLY A 1 177 ? -13.792 -14.316 36.986 1.00 85.00 177 GLY A N 1
ATOM 1423 C CA . GLY A 1 177 ? -15.099 -14.780 36.541 1.00 85.00 177 GLY A CA 1
ATOM 1424 C C . GLY A 1 177 ? -15.313 -16.256 36.852 1.00 85.00 177 GLY A C 1
ATOM 1425 O O . GLY A 1 177 ? -14.524 -16.896 37.543 1.00 85.00 177 GLY A O 1
ATOM 1426 N N . ASN A 1 178 ? -16.396 -16.798 36.307 1.00 83.44 178 ASN A N 1
ATOM 1427 C CA . ASN A 1 178 ? -16.700 -18.227 36.339 1.00 83.44 178 ASN A CA 1
ATOM 1428 C C . ASN A 1 178 ? -17.094 -18.678 34.927 1.00 83.44 178 ASN A C 1
ATOM 1430 O O . ASN A 1 178 ? -18.230 -19.093 34.701 1.00 83.44 178 ASN A O 1
ATOM 1434 N N . PHE A 1 179 ? -16.175 -18.474 33.977 1.00 83.94 179 PHE A N 1
ATOM 1435 C CA . PHE A 1 179 ? -16.372 -18.814 32.568 1.00 83.94 179 PHE A CA 1
ATOM 1436 C C . PHE A 1 179 ? -15.735 -20.156 32.226 1.00 83.94 179 PHE A C 1
ATOM 1438 O O . PHE A 1 179 ? -14.655 -20.466 32.742 1.00 83.94 179 PHE A O 1
ATOM 1445 N N . THR A 1 180 ? -16.333 -20.900 31.297 1.00 82.12 180 THR A N 1
ATOM 1446 C CA . THR A 1 180 ? -15.735 -22.126 30.746 1.00 82.12 180 THR A CA 1
ATOM 1447 C C . THR A 1 180 ? -15.243 -21.916 29.319 1.00 82.12 180 THR A C 1
ATOM 1449 O O . THR A 1 180 ? -16.053 -21.758 28.422 1.00 82.12 180 THR A O 1
ATOM 1452 N N . GLU A 1 181 ? -13.925 -21.965 29.103 1.00 80.56 181 GLU A N 1
ATOM 1453 C CA . GLU A 1 181 ? -13.291 -21.858 27.771 1.00 80.56 181 GLU A CA 1
ATOM 1454 C C . GLU A 1 181 ? -13.752 -20.648 26.918 1.00 80.56 181 GLU A C 1
ATOM 1456 O O . GLU A 1 181 ? -14.189 -20.838 25.788 1.00 80.56 181 GLU A O 1
ATOM 1461 N N . PRO A 1 182 ? -13.628 -19.400 27.410 1.00 87.56 182 PRO A N 1
ATOM 1462 C CA . PRO A 1 182 ? -14.032 -18.200 26.669 1.00 87.56 182 PRO A CA 1
ATOM 1463 C C . PRO A 1 182 ? -13.277 -18.051 25.336 1.00 87.56 182 PRO A C 1
ATOM 1465 O O . PRO A 1 182 ? -12.042 -17.995 25.312 1.00 87.56 182 PRO A O 1
ATOM 1468 N N . TYR A 1 183 ? -14.011 -17.951 24.223 1.00 88.06 183 TYR A N 1
ATOM 1469 C CA . TYR A 1 183 ? -13.425 -17.829 22.880 1.00 88.06 183 TYR A CA 1
ATOM 1470 C C . TYR A 1 183 ? -13.114 -16.389 22.465 1.00 88.06 183 TYR A C 1
ATOM 1472 O O . TYR A 1 183 ? -12.118 -16.149 21.778 1.00 88.06 183 TYR A O 1
ATOM 1480 N N . SER A 1 184 ? -13.940 -15.431 22.884 1.00 91.25 184 SER A N 1
ATOM 1481 C CA . SER A 1 184 ? -13.845 -14.035 22.457 1.00 91.25 184 SER A CA 1
ATOM 1482 C C . SER A 1 184 ? -14.204 -13.036 23.564 1.00 91.25 184 SER A C 1
ATOM 1484 O O . SER A 1 184 ? -14.750 -13.384 24.613 1.00 91.25 184 SER A O 1
ATOM 1486 N N . LEU A 1 185 ? -13.818 -11.782 23.324 1.00 93.12 185 LEU A N 1
ATOM 1487 C CA . LEU A 1 185 ? -13.797 -10.663 24.261 1.00 93.12 185 LEU A CA 1
ATOM 1488 C C . LEU A 1 185 ? -14.090 -9.383 23.475 1.00 93.12 185 LEU A C 1
ATOM 1490 O O . LEU A 1 185 ? -13.486 -9.171 22.424 1.00 93.12 185 LEU A O 1
ATOM 1494 N N . PHE A 1 186 ? -14.923 -8.503 24.020 1.00 93.56 186 PHE A N 1
ATOM 1495 C CA . PHE A 1 186 ? -15.065 -7.125 23.551 1.00 93.56 186 PHE A CA 1
ATOM 1496 C C . PHE A 1 186 ? -15.282 -6.190 24.745 1.00 93.56 186 PHE A C 1
ATOM 1498 O O . PHE A 1 186 ? -15.983 -6.551 25.686 1.00 93.56 186 PHE A O 1
ATOM 1505 N N . VAL A 1 187 ? -14.707 -4.988 24.724 1.00 92.94 187 VAL A N 1
ATOM 1506 C CA . VAL A 1 187 ? -14.866 -3.998 25.804 1.00 92.94 187 VAL A CA 1
ATOM 1507 C C . VAL A 1 187 ? -15.513 -2.746 25.228 1.00 92.94 187 VAL A C 1
ATOM 1509 O O . VAL A 1 187 ? -15.064 -2.265 24.191 1.00 92.94 187 VAL A O 1
ATOM 1512 N N . THR A 1 188 ? -16.563 -2.218 25.860 1.00 90.00 188 THR A N 1
ATOM 1513 C CA . THR A 1 188 ? -17.213 -0.953 25.461 1.00 90.00 188 THR A CA 1
ATOM 1514 C C . THR A 1 188 ? -16.562 0.258 26.136 1.00 90.00 188 THR A C 1
ATOM 1516 O O . THR A 1 188 ? -15.758 0.122 27.054 1.00 90.00 188 THR A O 1
ATOM 1519 N N . SER A 1 189 ? -16.863 1.475 25.674 1.00 83.75 189 SER A N 1
ATOM 1520 C CA . SER A 1 189 ? -16.117 2.690 26.053 1.00 83.75 189 SER A CA 1
ATOM 1521 C C . SER A 1 189 ? -16.333 3.121 27.506 1.00 83.75 189 SER A C 1
ATOM 1523 O O . SER A 1 189 ? -15.485 3.781 28.099 1.00 83.75 189 SER A O 1
ATOM 1525 N N . ASN A 1 190 ? -17.449 2.696 28.098 1.00 84.00 190 ASN A N 1
ATOM 1526 C CA . ASN A 1 190 ? -17.739 2.803 29.525 1.00 84.00 190 ASN A CA 1
ATOM 1527 C C . ASN A 1 190 ? -16.976 1.771 30.387 1.00 84.00 190 ASN A C 1
ATOM 1529 O O . ASN A 1 190 ? -17.141 1.756 31.604 1.00 84.00 190 ASN A O 1
ATOM 1533 N N . GLY A 1 191 ? -16.164 0.905 29.772 1.00 87.06 191 GLY A N 1
ATOM 1534 C CA . GLY A 1 191 ? -15.371 -0.128 30.432 1.00 87.06 191 GLY A CA 1
ATOM 1535 C C . GLY A 1 191 ? -16.103 -1.445 30.705 1.00 87.06 191 GLY A C 1
ATOM 1536 O O . GLY A 1 191 ? -15.485 -2.342 31.279 1.00 87.06 191 GLY A O 1
ATOM 1537 N N . ASP A 1 192 ? -17.378 -1.591 30.321 1.00 91.88 192 ASP A N 1
ATOM 1538 C CA . ASP A 1 192 ? -18.075 -2.877 30.439 1.00 91.88 192 ASP A CA 1
ATOM 1539 C C . ASP A 1 192 ? -17.432 -3.919 29.502 1.00 91.88 192 ASP A C 1
ATOM 1541 O O . ASP A 1 192 ? -17.079 -3.618 28.360 1.00 91.88 192 ASP A O 1
ATOM 1545 N N . ILE A 1 193 ? -17.291 -5.159 29.978 1.00 94.00 193 ILE A N 1
ATOM 1546 C CA . ILE A 1 193 ? -16.580 -6.233 29.271 1.00 94.00 193 ILE A CA 1
ATOM 1547 C C . ILE A 1 193 ? -17.559 -7.344 28.896 1.00 94.00 193 ILE A C 1
ATOM 1549 O O . ILE A 1 193 ? -18.168 -7.956 29.769 1.00 94.00 193 ILE A O 1
ATOM 1553 N N . TYR A 1 194 ? -17.671 -7.640 27.607 1.00 93.75 194 TYR A N 1
ATOM 1554 C CA . TYR A 1 194 ? -18.477 -8.719 27.044 1.00 93.75 194 TYR A CA 1
ATOM 1555 C C . TYR A 1 194 ? -17.573 -9.913 26.746 1.00 93.75 194 TYR A C 1
ATOM 1557 O O . TYR A 1 194 ? -16.519 -9.758 26.125 1.00 93.75 194 TYR A O 1
ATOM 1565 N N . ILE A 1 195 ? -17.972 -11.095 27.205 1.00 93.44 195 ILE A N 1
ATOM 1566 C CA . ILE A 1 195 ? -17.164 -12.312 27.137 1.00 93.44 195 ILE A CA 1
ATOM 1567 C C . ILE A 1 195 ? -18.040 -13.536 26.859 1.00 93.44 195 ILE A C 1
ATOM 1569 O O . ILE A 1 195 ? -19.122 -13.701 27.428 1.00 93.44 195 ILE A O 1
ATOM 1573 N N . ASP A 1 196 ? -17.560 -14.385 25.959 1.00 91.50 196 ASP A N 1
ATOM 1574 C CA . ASP A 1 196 ? -18.140 -15.692 25.658 1.00 91.50 196 ASP A CA 1
ATOM 1575 C C . ASP A 1 196 ? -17.976 -16.650 26.857 1.00 91.50 196 ASP A C 1
ATOM 1577 O O . ASP A 1 196 ? -16.923 -16.669 27.487 1.00 91.50 196 ASP A O 1
ATOM 1581 N N . ASP A 1 197 ? -19.002 -17.438 27.192 1.00 87.88 197 ASP A N 1
ATOM 1582 C CA . ASP A 1 197 ? -18.964 -18.419 28.298 1.00 87.88 197 ASP A CA 1
ATOM 1583 C C . ASP A 1 197 ? -18.851 -19.882 27.805 1.00 87.88 197 ASP A C 1
ATOM 1585 O O . ASP A 1 197 ? -19.072 -20.838 28.553 1.00 87.88 197 ASP A O 1
ATOM 1589 N N . GLY A 1 198 ? -18.504 -20.059 26.529 1.00 73.94 198 GLY A N 1
ATOM 1590 C CA . GLY A 1 198 ? -18.208 -21.343 25.907 1.00 73.94 198 GLY A CA 1
ATOM 1591 C C . GLY A 1 198 ? -19.384 -22.316 25.739 1.00 73.94 198 GLY A C 1
ATOM 1592 O O . GLY A 1 198 ? -20.500 -22.130 26.231 1.00 73.94 198 GLY A O 1
ATOM 1593 N N . GLU A 1 199 ? -19.081 -23.431 25.068 1.00 68.00 199 GLU A N 1
ATOM 1594 C CA . GLU A 1 199 ? -20.026 -24.456 24.581 1.00 68.00 199 GLU A CA 1
ATOM 1595 C C . GLU A 1 199 ? -20.841 -25.176 25.674 1.00 68.00 199 GLU A C 1
ATOM 1597 O O . GLU A 1 199 ? -21.743 -25.948 25.365 1.00 68.00 199 GLU A O 1
ATOM 1602 N N . LYS A 1 200 ? -20.510 -24.992 26.959 1.00 73.44 200 LYS A N 1
ATOM 1603 C CA . LYS A 1 200 ? -21.201 -25.654 28.084 1.00 73.44 200 LYS A CA 1
ATOM 1604 C C . LYS A 1 200 ? -22.257 -24.779 28.750 1.00 73.44 200 LYS A C 1
ATOM 1606 O O . LYS A 1 200 ? -23.143 -25.319 29.409 1.00 73.44 200 LYS A O 1
ATOM 1611 N N . ASN A 1 201 ? -22.142 -23.457 28.613 1.00 78.44 201 ASN A N 1
ATOM 1612 C CA . ASN A 1 201 ? -23.018 -22.491 29.276 1.00 78.44 201 ASN A CA 1
ATOM 1613 C C . ASN A 1 201 ? -23.907 -21.714 28.290 1.00 78.44 201 ASN A C 1
ATOM 1615 O O . ASN A 1 201 ? -24.815 -21.021 28.750 1.00 78.44 201 ASN A O 1
ATOM 1619 N N . ASP A 1 202 ? -23.663 -21.833 26.976 1.00 82.94 202 ASP A N 1
ATOM 1620 C CA . ASP A 1 202 ? -24.527 -21.339 25.889 1.00 82.94 202 ASP A CA 1
ATOM 1621 C C . ASP A 1 202 ? -24.968 -19.873 26.060 1.00 82.94 202 ASP A C 1
ATOM 1623 O O . ASP A 1 202 ? -26.126 -19.494 25.855 1.00 82.94 202 ASP A O 1
ATOM 1627 N N . ARG A 1 203 ? -24.035 -19.004 26.470 1.00 90.25 203 ARG A N 1
ATOM 1628 C CA . ARG A 1 203 ? -24.332 -17.595 26.753 1.00 90.25 203 ARG A CA 1
ATOM 1629 C C . ARG A 1 203 ? -23.130 -16.667 26.611 1.00 90.25 203 ARG A C 1
ATOM 1631 O O . ARG A 1 203 ? -21.982 -17.074 26.752 1.00 90.25 203 ARG A O 1
ATOM 1638 N N . VAL A 1 204 ? -23.432 -15.385 26.440 1.00 92.00 204 VAL A N 1
ATOM 1639 C CA . VAL A 1 204 ? -22.487 -14.272 26.576 1.00 92.00 204 VAL A CA 1
ATOM 1640 C C . VAL A 1 204 ? -22.743 -13.584 27.912 1.00 92.00 204 VAL A C 1
ATOM 1642 O O . VAL A 1 204 ? -23.876 -13.179 28.214 1.00 92.00 204 VAL A O 1
ATOM 1645 N N . GLN A 1 205 ? -21.692 -13.435 28.713 1.00 92.56 205 GLN A N 1
ATOM 1646 C CA . GLN A 1 205 ? -21.721 -12.636 29.932 1.00 92.56 205 GLN A CA 1
ATOM 1647 C C . GLN A 1 205 ? -21.229 -11.213 29.662 1.00 92.56 205 GLN A C 1
ATOM 1649 O O . GLN A 1 205 ? -20.384 -10.970 28.801 1.00 92.56 205 GLN A O 1
ATOM 1654 N N . LYS A 1 206 ? -21.736 -10.274 30.454 1.00 93.00 206 LYS A N 1
ATOM 1655 C CA . LYS A 1 206 ? -21.239 -8.911 30.567 1.00 93.00 206 LYS A CA 1
ATOM 1656 C C . LYS A 1 206 ? -20.776 -8.680 31.996 1.00 93.00 206 LYS A C 1
ATOM 1658 O O . LYS A 1 206 ? -21.559 -8.832 32.930 1.00 93.00 206 LYS A O 1
ATOM 1663 N N . TRP A 1 207 ? -19.531 -8.266 32.164 1.00 94.88 207 TRP A N 1
ATOM 1664 C CA . TRP A 1 207 ? -19.055 -7.627 33.379 1.00 94.88 207 TRP A CA 1
ATOM 1665 C C . TRP A 1 207 ? -19.339 -6.129 33.301 1.00 94.88 207 TRP A C 1
ATOM 1667 O O . TRP A 1 207 ? -18.914 -5.476 32.346 1.00 94.88 207 TRP A O 1
ATOM 1677 N N . SER A 1 208 ? -20.041 -5.572 34.285 1.00 92.38 208 SER A N 1
ATOM 1678 C CA . SER A 1 208 ? -20.254 -4.127 34.351 1.00 92.38 208 SER A CA 1
ATOM 1679 C C . SER A 1 208 ? -19.137 -3.435 35.131 1.00 92.38 208 SER A C 1
ATOM 1681 O O . SER A 1 208 ? -18.855 -3.805 36.270 1.00 92.38 208 SER A O 1
ATOM 1683 N N . ALA A 1 209 ? -18.542 -2.392 34.551 1.00 88.44 209 ALA A N 1
ATOM 1684 C CA . ALA A 1 209 ? -17.520 -1.583 35.213 1.00 88.44 209 ALA A CA 1
ATOM 1685 C C . ALA A 1 209 ? -18.086 -0.726 36.356 1.00 88.44 209 ALA A C 1
ATOM 1687 O O . ALA A 1 209 ? -17.400 -0.504 37.354 1.00 88.44 209 ALA A O 1
ATOM 1688 N N . GLU A 1 210 ? -19.342 -0.286 36.228 1.00 89.50 210 GLU A N 1
ATOM 1689 C CA . GLU A 1 210 ? -20.054 0.502 37.240 1.00 89.50 210 GLU A CA 1
ATOM 1690 C C . GLU A 1 210 ? -20.329 -0.327 38.505 1.00 89.50 210 GLU A C 1
ATOM 1692 O O . GLU A 1 210 ? -20.032 0.109 39.617 1.00 89.50 210 GLU A O 1
ATOM 1697 N N . THR A 1 211 ? -20.855 -1.548 38.353 1.00 91.44 211 THR A N 1
ATOM 1698 C CA . THR A 1 211 ? -21.255 -2.393 39.495 1.00 91.44 211 THR A CA 1
ATOM 1699 C C . THR A 1 211 ? -20.194 -3.411 39.919 1.00 91.44 211 THR A C 1
ATOM 1701 O O . THR A 1 211 ? -20.286 -3.964 41.012 1.00 91.44 211 THR A O 1
ATOM 1704 N N . ASN A 1 212 ? -19.182 -3.664 39.081 1.00 91.06 212 ASN A N 1
ATOM 1705 C CA . ASN A 1 212 ? -18.207 -4.757 39.196 1.00 91.06 212 ASN A CA 1
ATOM 1706 C C . ASN A 1 212 ? -18.845 -6.171 39.250 1.00 91.06 212 ASN A C 1
ATOM 1708 O O . ASN A 1 212 ? -18.231 -7.101 39.775 1.00 91.06 212 ASN A O 1
ATOM 1712 N N . THR A 1 213 ? -20.050 -6.362 38.692 1.00 92.62 213 THR A N 1
ATOM 1713 C CA . THR A 1 213 ? -20.768 -7.656 38.668 1.00 92.62 213 THR A CA 1
ATOM 1714 C C . THR A 1 213 ? -20.919 -8.233 37.260 1.00 92.62 213 THR A C 1
ATOM 1716 O O . THR A 1 213 ? -20.925 -7.492 36.280 1.00 92.62 213 THR A O 1
ATOM 1719 N N . PHE A 1 214 ? -21.110 -9.553 37.169 1.00 91.69 214 PHE A N 1
ATOM 1720 C CA . PHE A 1 214 ? -21.463 -10.247 35.926 1.00 91.69 214 PHE A CA 1
ATOM 1721 C C . PHE A 1 214 ? -22.980 -10.412 35.767 1.00 91.69 214 PHE A C 1
ATOM 1723 O O . PHE A 1 214 ? -23.666 -10.809 36.709 1.00 91.69 214 PHE A O 1
ATOM 1730 N N . GLU A 1 215 ? -23.489 -10.176 34.560 1.00 91.12 215 GLU A N 1
ATOM 1731 C CA . GLU A 1 215 ? -24.856 -10.486 34.133 1.00 91.12 215 GLU A CA 1
ATOM 1732 C C . GLU A 1 215 ? -24.855 -11.230 32.783 1.00 91.12 215 GLU A C 1
ATOM 1734 O O . GLU A 1 215 ? -23.929 -11.102 31.987 1.00 91.12 215 GLU A O 1
ATOM 1739 N N . THR A 1 216 ? -25.880 -12.043 32.509 1.00 91.06 216 THR A N 1
ATOM 1740 C CA . THR A 1 216 ? -26.038 -12.700 31.196 1.00 91.06 216 THR A CA 1
ATOM 1741 C C . THR A 1 216 ? -26.743 -11.754 30.228 1.00 91.06 216 THR A C 1
ATOM 1743 O O . THR A 1 216 ? -27.821 -11.258 30.545 1.00 91.06 216 THR A O 1
ATOM 1746 N N . VAL A 1 217 ? -26.159 -11.518 29.047 1.00 90.88 217 VAL A N 1
ATOM 1747 C CA . VAL A 1 217 ? -26.638 -10.512 28.071 1.00 90.88 217 VAL A CA 1
ATOM 1748 C C . VAL A 1 217 ? -26.935 -11.063 26.678 1.00 90.88 217 VAL A C 1
ATOM 1750 O O . VAL A 1 217 ? -27.403 -10.329 25.810 1.00 90.88 217 VAL A O 1
ATOM 1753 N N . MET A 1 218 ? -26.729 -12.353 26.445 1.00 90.31 218 MET A N 1
ATOM 1754 C CA . MET A 1 218 ? -27.236 -13.069 25.274 1.00 90.31 218 MET A CA 1
ATOM 1755 C C . MET A 1 218 ? -27.225 -14.559 25.604 1.00 90.31 218 MET A C 1
ATOM 1757 O O . MET A 1 218 ? -26.218 -15.050 26.103 1.00 90.31 218 MET A O 1
ATOM 1761 N N . ASN A 1 219 ? -28.311 -15.273 25.319 1.00 89.62 219 ASN A N 1
ATOM 1762 C CA . ASN A 1 219 ? -28.270 -16.734 25.241 1.00 89.62 219 ASN A CA 1
ATOM 1763 C C . ASN A 1 219 ? -27.901 -17.101 23.800 1.00 89.62 219 ASN A C 1
ATOM 1765 O O . ASN A 1 219 ? -28.461 -16.516 22.871 1.00 89.62 219 ASN A O 1
ATOM 1769 N N . VAL A 1 220 ? -26.972 -18.027 23.607 1.00 88.44 220 VAL A N 1
ATOM 1770 C CA . VAL A 1 220 ? -26.542 -18.535 22.295 1.00 88.44 220 VAL A CA 1
ATOM 1771 C C . VAL A 1 220 ? -26.756 -20.053 22.242 1.00 88.44 220 VAL A C 1
ATOM 1773 O O . VAL A 1 220 ? -27.470 -20.600 23.075 1.00 88.44 220 VAL A O 1
ATOM 1776 N N . SER A 1 221 ? -26.241 -20.721 21.212 1.00 86.38 221 SER A N 1
ATOM 1777 C CA . SER A 1 221 ? -26.392 -22.182 21.026 1.00 86.38 221 SER A CA 1
ATOM 1778 C C . SER A 1 221 ? -25.110 -22.857 20.511 1.00 86.38 221 SER A C 1
ATOM 1780 O O . SER A 1 221 ? -25.127 -23.984 20.029 1.00 86.38 221 SER A O 1
ATOM 1782 N N . SER A 1 222 ? -24.014 -22.101 20.504 1.00 88.62 222 SER A N 1
ATOM 1783 C CA . SER A 1 222 ? -22.648 -22.458 20.112 1.00 88.62 222 SER A CA 1
ATOM 1784 C C . SER A 1 222 ? -21.770 -21.265 20.502 1.00 88.62 222 SER A C 1
ATOM 1786 O O . SER A 1 222 ? -22.266 -20.131 20.517 1.00 88.62 222 SER A O 1
ATOM 1788 N N . SER A 1 223 ? -20.498 -21.508 20.832 1.00 88.94 223 SER A N 1
ATOM 1789 C CA . SER A 1 223 ? -19.565 -20.460 21.264 1.00 88.94 223 SER A CA 1
ATOM 1790 C C . SER A 1 223 ? -19.456 -19.310 20.267 1.00 88.94 223 SER A C 1
ATOM 1792 O O . SER A 1 223 ? -19.376 -19.514 19.051 1.00 88.94 223 SER A O 1
ATOM 1794 N N . CYS A 1 224 ? -19.338 -18.097 20.801 1.00 92.56 224 CYS A N 1
ATOM 1795 C CA . CYS A 1 224 ? -19.038 -16.902 20.031 1.00 92.56 224 CYS A CA 1
ATOM 1796 C C . CYS A 1 224 ? -17.530 -16.826 19.763 1.00 92.56 224 CYS A C 1
ATOM 1798 O O . CYS A 1 224 ? -16.754 -16.416 20.629 1.00 92.56 224 CYS A O 1
ATOM 1800 N N . TRP A 1 225 ? -17.092 -17.192 18.556 1.00 93.25 225 TRP A N 1
ATOM 1801 C CA . TRP A 1 225 ? -15.670 -17.109 18.170 1.00 93.25 225 TRP A CA 1
ATOM 1802 C C . TRP A 1 225 ? -15.209 -15.670 17.885 1.00 93.25 225 TRP A C 1
ATOM 1804 O O . TRP A 1 225 ? -14.013 -15.381 17.892 1.00 93.25 225 TRP A O 1
ATOM 1814 N N . GLY A 1 226 ? -16.160 -14.757 17.715 1.00 94.12 226 GLY A N 1
ATOM 1815 C CA . GLY A 1 226 ? -15.989 -13.314 17.710 1.00 94.12 226 GLY A CA 1
ATOM 1816 C C . GLY A 1 226 ? -17.197 -12.645 18.367 1.00 94.12 226 GLY A C 1
ATOM 1817 O O . GLY A 1 226 ? -18.342 -13.046 18.143 1.00 94.12 226 GLY A O 1
ATOM 1818 N N . LEU A 1 227 ? -16.926 -11.619 19.172 1.00 94.88 227 LEU A N 1
ATOM 1819 C CA . LEU A 1 227 ? -17.918 -10.742 19.789 1.00 94.88 227 LEU A CA 1
ATOM 1820 C C . LEU A 1 227 ? -17.615 -9.300 19.394 1.00 94.88 227 LEU A C 1
ATOM 1822 O O . LEU A 1 227 ? -16.453 -8.901 19.323 1.00 94.88 227 LEU A O 1
ATOM 1826 N N . PHE A 1 228 ? -18.664 -8.517 19.167 1.00 94.56 228 PHE A N 1
ATOM 1827 C CA . PHE A 1 228 ? -18.557 -7.093 18.859 1.00 94.56 228 PHE A CA 1
ATOM 1828 C C . PHE A 1 228 ? -19.792 -6.354 19.378 1.00 94.56 228 PHE A C 1
ATOM 1830 O O . PHE A 1 228 ? -20.895 -6.900 19.303 1.00 94.56 228 PHE A O 1
ATOM 1837 N N . VAL A 1 229 ? -19.639 -5.125 19.877 1.00 93.81 229 VAL A N 1
ATOM 1838 C CA . VAL A 1 229 ? -20.774 -4.245 20.210 1.00 93.81 229 VAL A CA 1
ATOM 1839 C C . VAL A 1 229 ? -20.714 -3.003 19.328 1.00 93.81 229 VAL A C 1
ATOM 1841 O O . VAL A 1 229 ? -19.727 -2.272 19.362 1.00 93.81 229 VAL A O 1
ATOM 1844 N N . ASP A 1 230 ? -21.758 -2.781 18.525 1.00 90.94 230 ASP A N 1
ATOM 1845 C CA . ASP A 1 230 ? -21.849 -1.609 17.647 1.00 90.94 230 ASP A CA 1
ATOM 1846 C C . ASP A 1 230 ? -22.274 -0.329 18.390 1.00 90.94 230 ASP A C 1
ATOM 1848 O O . ASP A 1 230 ? -22.712 -0.352 19.543 1.00 90.94 230 ASP A O 1
ATOM 1852 N N . ILE A 1 231 ? -22.182 0.807 17.691 1.00 86.06 231 ILE A N 1
ATOM 1853 C CA . ILE A 1 231 ? -22.569 2.138 18.191 1.00 86.06 231 ILE A CA 1
ATOM 1854 C C . ILE A 1 231 ? -24.038 2.249 18.636 1.00 86.06 231 ILE A C 1
ATOM 1856 O O . ILE A 1 231 ? -24.388 3.180 19.353 1.00 86.06 231 ILE A O 1
ATOM 1860 N N . ASN A 1 232 ? -24.900 1.302 18.255 1.00 87.56 232 ASN A N 1
ATOM 1861 C CA . ASN A 1 232 ? -26.308 1.252 18.650 1.00 87.56 232 ASN A CA 1
ATOM 1862 C C . ASN A 1 232 ? -26.552 0.326 19.858 1.00 87.56 232 ASN A C 1
ATOM 1864 O O . ASN A 1 232 ? -27.702 -0.022 20.153 1.00 87.56 232 ASN A O 1
ATOM 1868 N N . ASN A 1 233 ? -25.490 -0.082 20.565 1.00 88.75 233 ASN A N 1
ATOM 1869 C CA . ASN A 1 233 ? -25.512 -1.107 21.610 1.00 88.75 233 ASN A CA 1
ATOM 1870 C C . ASN A 1 233 ? -26.103 -2.440 21.113 1.00 88.75 233 ASN A C 1
ATOM 1872 O O . ASN A 1 233 ? -26.838 -3.117 21.838 1.00 88.75 233 ASN A O 1
ATOM 1876 N N . THR A 1 234 ? -25.806 -2.839 19.875 1.00 91.94 234 THR A N 1
ATOM 1877 C CA . THR A 1 234 ? -26.131 -4.178 19.370 1.00 91.94 234 THR A CA 1
ATOM 1878 C C . THR A 1 234 ? -24.928 -5.088 19.559 1.00 91.94 234 THR A C 1
ATOM 1880 O O . THR A 1 234 ? -23.857 -4.827 19.020 1.00 91.94 234 THR A O 1
ATOM 1883 N N . LEU A 1 235 ? -25.113 -6.168 20.313 1.00 94.12 235 LEU A N 1
ATOM 1884 C CA . LEU A 1 235 ? -24.128 -7.227 20.501 1.00 94.12 235 LEU A CA 1
ATOM 1885 C C . LEU A 1 235 ? -24.236 -8.233 19.347 1.00 94.12 235 LEU A C 1
ATOM 1887 O O . LEU A 1 235 ? -25.330 -8.731 19.070 1.00 94.12 235 LEU A O 1
ATOM 1891 N N . TYR A 1 236 ? -23.110 -8.544 18.710 1.00 95.69 236 TYR A N 1
ATOM 1892 C CA . TYR A 1 236 ? -22.960 -9.540 17.647 1.00 95.69 236 TYR A CA 1
ATOM 1893 C C . TYR A 1 236 ? -22.132 -10.717 18.161 1.00 95.69 236 TYR A C 1
ATOM 1895 O O . TYR A 1 236 ? -21.189 -10.516 18.922 1.00 95.69 236 TYR A O 1
ATOM 1903 N N . CYS A 1 237 ? -22.472 -11.923 17.711 1.00 95.75 237 CYS A N 1
ATOM 1904 C CA . CYS A 1 237 ? -21.800 -13.179 18.027 1.00 95.75 237 CYS A CA 1
ATOM 1905 C C . CYS A 1 237 ? -21.709 -14.047 16.765 1.00 95.75 237 CYS A C 1
ATOM 1907 O O . CYS A 1 237 ? -22.736 -14.376 16.162 1.00 95.75 237 CYS A O 1
ATOM 1909 N N . SER A 1 238 ? -20.500 -14.440 16.364 1.00 95.75 238 SER A N 1
ATOM 1910 C CA . SER A 1 238 ? -20.280 -15.470 15.341 1.00 95.75 238 SER A CA 1
ATOM 1911 C C . SER A 1 238 ? -20.337 -16.863 15.966 1.00 95.75 238 SER A C 1
ATOM 1913 O O . SER A 1 238 ? -19.416 -17.286 16.665 1.00 95.75 238 SER A O 1
ATOM 1915 N N . MET A 1 239 ? -21.432 -17.582 15.711 1.00 93.38 239 MET A N 1
ATOM 1916 C CA . MET A 1 239 ? -21.630 -18.948 16.193 1.00 93.38 239 MET A CA 1
ATOM 1917 C C . MET A 1 239 ? -20.971 -19.927 15.220 1.00 93.38 239 MET A C 1
ATOM 1919 O O . MET A 1 239 ? -21.489 -20.181 14.126 1.00 93.38 239 MET A O 1
ATOM 1923 N N . HIS A 1 240 ? -19.824 -20.466 15.628 1.00 91.44 240 HIS A N 1
ATOM 1924 C CA . HIS A 1 240 ? -18.961 -21.319 14.808 1.00 91.44 240 HIS A CA 1
ATOM 1925 C C . HIS A 1 240 ? -19.700 -22.552 14.260 1.00 91.44 240 HIS A C 1
ATOM 1927 O O . HIS A 1 240 ? -19.742 -22.753 13.045 1.00 91.44 240 HIS A O 1
ATOM 1933 N N . ASP A 1 241 ? -20.352 -23.333 15.124 1.00 91.88 241 ASP A N 1
ATOM 1934 C CA . ASP A 1 241 ? -20.969 -24.622 14.749 1.00 91.88 241 ASP A CA 1
ATOM 1935 C C . ASP A 1 241 ? -22.336 -24.470 14.080 1.00 91.88 241 ASP A C 1
ATOM 1937 O O . ASP A 1 241 ? -22.857 -25.410 13.488 1.00 91.88 241 ASP A O 1
ATOM 1941 N N . HIS A 1 242 ? -22.920 -23.274 14.167 1.00 92.81 242 HIS A N 1
ATOM 1942 C CA . HIS A 1 242 ? -24.171 -22.927 13.498 1.00 92.81 242 HIS A CA 1
ATOM 1943 C C . HIS A 1 242 ? -23.943 -22.146 12.198 1.00 92.81 242 HIS A C 1
ATOM 1945 O O . HIS A 1 242 ? -24.912 -21.725 11.576 1.00 92.81 242 HIS A O 1
ATOM 1951 N N . HIS A 1 243 ? -22.689 -21.942 11.773 1.00 95.56 243 HIS A N 1
ATOM 1952 C CA . HIS A 1 243 ? -22.339 -21.337 10.481 1.00 95.56 243 HIS A CA 1
ATOM 1953 C C . HIS A 1 243 ? -23.072 -19.999 10.206 1.00 95.56 243 HIS A C 1
ATOM 1955 O O . HIS A 1 243 ? -23.520 -19.723 9.091 1.00 95.56 243 HIS A O 1
ATOM 1961 N N . GLN A 1 244 ? -23.243 -19.171 11.245 1.00 95.88 244 GLN A N 1
ATOM 1962 C CA . GLN A 1 244 ? -23.967 -17.897 11.166 1.00 95.88 244 GLN A CA 1
ATOM 1963 C C . GLN A 1 244 ? -23.478 -16.883 12.207 1.00 95.88 244 GLN A C 1
ATOM 1965 O O . GLN A 1 244 ? -22.970 -17.246 13.268 1.00 95.88 244 GLN A O 1
ATOM 1970 N N . VAL A 1 245 ? -23.688 -15.600 11.925 1.00 96.44 245 VAL A N 1
ATOM 1971 C CA . VAL A 1 245 ? -23.533 -14.507 12.889 1.00 96.44 245 VAL A CA 1
ATOM 1972 C C . VAL A 1 245 ? -24.922 -14.081 13.344 1.00 96.44 245 VAL A C 1
ATOM 1974 O O . VAL A 1 245 ? -25.784 -13.788 12.515 1.00 96.44 245 VAL A O 1
ATOM 1977 N N . VAL A 1 246 ? -25.149 -14.026 14.654 1.00 94.69 246 VAL A N 1
ATOM 1978 C CA . VAL A 1 246 ? -26.381 -13.505 15.261 1.00 94.69 246 VAL A CA 1
ATOM 1979 C C . VAL A 1 246 ? -26.121 -12.187 15.972 1.00 94.69 246 VAL A C 1
ATOM 1981 O O . VAL A 1 246 ? -25.011 -11.920 16.427 1.00 94.69 246 VAL A O 1
ATOM 1984 N N . LYS A 1 247 ? -27.159 -11.358 16.076 1.00 93.31 247 LYS A N 1
ATOM 1985 C CA . LYS A 1 247 ? -27.125 -10.074 16.768 1.00 93.31 247 LYS A CA 1
ATOM 1986 C C . LYS A 1 247 ? -28.349 -9.845 17.646 1.00 93.31 247 LYS A C 1
ATOM 1988 O O . LYS A 1 247 ? -29.443 -10.327 17.342 1.00 93.31 247 LYS A O 1
ATOM 1993 N N . ARG A 1 248 ? -28.172 -9.077 18.718 1.00 92.00 248 ARG A N 1
ATOM 1994 C CA . ARG A 1 248 ? -29.229 -8.665 19.651 1.00 92.00 248 ARG A CA 1
ATOM 1995 C C . ARG A 1 248 ? -28.982 -7.229 20.111 1.00 92.00 248 ARG A C 1
ATOM 1997 O O . ARG A 1 248 ? -27.867 -6.902 20.506 1.00 92.00 248 ARG A O 1
ATOM 2004 N N . SER A 1 249 ? -30.017 -6.387 20.120 1.00 90.44 249 SER A N 1
ATOM 2005 C CA . SER A 1 249 ? -29.912 -5.080 20.779 1.00 90.44 249 SER A CA 1
ATOM 2006 C C . SER A 1 249 ? -29.894 -5.266 22.295 1.00 90.44 249 SER A C 1
ATOM 2008 O O . SER A 1 249 ? -30.791 -5.894 22.857 1.00 90.44 249 SER A O 1
ATOM 2010 N N . LEU A 1 250 ? -28.905 -4.694 22.975 1.00 87.62 250 LEU A N 1
ATOM 2011 C CA . LEU A 1 250 ? -28.817 -4.704 24.438 1.00 87.62 250 LEU A CA 1
ATOM 2012 C C . LEU A 1 250 ? -29.891 -3.811 25.088 1.00 87.62 250 LEU A C 1
ATOM 2014 O O . LEU A 1 250 ? -30.152 -3.933 26.282 1.00 87.62 250 LEU A O 1
ATOM 2018 N N . ASN A 1 251 ? -30.567 -2.973 24.293 1.00 84.50 251 ASN A N 1
ATOM 2019 C CA . ASN A 1 251 ? -31.740 -2.207 24.710 1.00 84.50 251 ASN A CA 1
ATOM 2020 C C . ASN A 1 251 ? -33.024 -3.074 24.769 1.00 84.50 251 ASN A C 1
ATOM 2022 O O . ASN A 1 251 ? -34.006 -2.673 25.396 1.00 84.50 251 ASN A O 1
ATOM 2026 N N . ASP A 1 252 ? -33.040 -4.266 24.150 1.00 80.12 252 ASP A N 1
ATOM 2027 C CA . ASP A 1 252 ? -34.184 -5.184 24.215 1.00 80.12 252 ASP A CA 1
ATOM 2028 C C . ASP A 1 252 ? -34.262 -5.870 25.585 1.00 80.12 252 ASP A C 1
ATOM 2030 O O . ASP A 1 252 ? -33.443 -6.727 25.921 1.00 80.12 252 ASP A O 1
ATOM 2034 N N . ALA A 1 253 ? -35.348 -5.632 26.323 1.00 71.06 253 ALA A N 1
ATOM 2035 C CA . ALA A 1 253 ? -35.640 -6.313 27.591 1.00 71.06 253 ALA A CA 1
ATOM 2036 C C . ALA A 1 253 ? -35.904 -7.840 27.474 1.00 71.06 253 ALA A C 1
ATOM 2038 O O . ALA A 1 253 ? -36.206 -8.490 28.472 1.00 71.06 253 ALA A O 1
ATOM 2039 N N . VAL A 1 254 ? -35.845 -8.429 26.272 1.00 74.88 254 VAL A N 1
ATOM 2040 C CA . VAL A 1 254 ? -36.092 -9.862 26.028 1.00 74.88 254 VAL A CA 1
ATOM 2041 C C . VAL A 1 254 ? -34.774 -10.568 25.719 1.00 74.88 254 VAL A C 1
ATOM 2043 O O . VAL A 1 254 ? -34.152 -10.288 24.702 1.00 74.88 254 VAL A O 1
ATOM 2046 N N . MET A 1 255 ? -34.374 -11.523 26.565 1.00 67.69 255 MET A N 1
ATOM 2047 C CA . MET A 1 255 ? -33.085 -12.229 26.437 1.00 67.69 255 MET A CA 1
ATOM 2048 C C . MET A 1 255 ? -32.961 -13.124 25.192 1.00 67.69 255 MET A C 1
ATOM 2050 O O . MET A 1 255 ? -31.853 -13.352 24.718 1.00 67.69 255 MET A O 1
ATOM 2054 N N . ASN A 1 256 ? -34.086 -13.589 24.639 1.00 68.19 256 ASN A N 1
ATOM 2055 C CA . ASN A 1 256 ? -34.133 -14.519 23.503 1.00 68.19 256 ASN A CA 1
ATOM 2056 C C . ASN A 1 256 ? -34.558 -13.825 22.185 1.00 68.19 256 ASN A C 1
ATOM 2058 O O . ASN A 1 256 ? -35.253 -14.433 21.374 1.00 68.19 256 ASN A O 1
ATOM 2062 N N . SER A 1 257 ? -34.221 -12.541 21.981 1.00 75.75 257 SER A N 1
ATOM 2063 C CA . SER A 1 257 ? -34.586 -11.781 20.765 1.00 75.75 257 SER A CA 1
ATOM 2064 C C . SER A 1 257 ? -33.554 -11.840 19.627 1.00 75.75 257 SER A C 1
ATOM 2066 O O . SER A 1 257 ? -33.664 -11.062 18.677 1.00 75.75 257 SER A O 1
ATOM 2068 N N . ASN A 1 258 ? -32.572 -12.749 19.702 1.00 84.94 258 ASN A N 1
ATOM 2069 C CA . ASN A 1 258 ? -31.489 -12.885 18.723 1.00 84.94 258 ASN A CA 1
ATOM 2070 C C . ASN A 1 258 ? -32.017 -12.975 17.283 1.00 84.94 258 ASN A C 1
ATOM 2072 O O . ASN A 1 258 ? -32.932 -13.742 16.978 1.00 84.94 258 ASN A O 1
ATOM 2076 N N . ARG A 1 259 ? -31.392 -12.216 16.383 1.00 90.06 259 ARG A N 1
ATOM 2077 C CA . ARG A 1 259 ? -31.679 -12.214 14.946 1.00 90.06 259 ARG A CA 1
ATOM 2078 C C . ARG A 1 259 ? -30.433 -12.619 14.182 1.00 90.06 259 ARG A C 1
ATOM 2080 O O . ARG A 1 259 ? -29.330 -12.267 14.585 1.00 90.06 259 ARG A O 1
ATOM 2087 N N . VAL A 1 260 ? -30.607 -13.305 13.061 1.00 92.38 260 VAL A N 1
ATOM 2088 C CA . VAL A 1 260 ? -29.503 -13.561 12.132 1.00 92.38 260 VAL A CA 1
ATOM 2089 C C . VAL A 1 260 ? -29.023 -12.227 11.551 1.00 92.38 260 VAL A C 1
ATOM 2091 O O . VAL A 1 260 ? -29.831 -11.380 11.168 1.00 92.38 260 VAL A O 1
ATOM 2094 N N . ALA A 1 261 ? -27.708 -12.034 11.547 1.00 93.69 261 ALA A N 1
ATOM 2095 C CA . ALA A 1 261 ? -27.011 -10.905 10.943 1.00 93.69 261 ALA A CA 1
ATOM 2096 C C . ALA A 1 261 ? -26.347 -11.306 9.617 1.00 93.69 261 ALA A C 1
ATOM 2098 O O . ALA A 1 261 ? -26.376 -10.526 8.675 1.00 93.69 261 ALA A O 1
ATOM 2099 N N . ALA A 1 262 ? -25.784 -12.518 9.553 1.00 95.56 262 ALA A N 1
ATOM 2100 C CA . ALA A 1 262 ? -25.149 -13.097 8.371 1.00 95.56 262 ALA A CA 1
ATOM 2101 C C . ALA A 1 262 ? -25.153 -14.634 8.450 1.00 95.56 262 ALA A C 1
ATOM 2103 O O . ALA A 1 262 ? -25.161 -15.192 9.549 1.00 95.56 262 ALA A O 1
ATOM 2104 N N . GLY A 1 263 ? -25.087 -15.323 7.308 1.00 94.31 263 GLY A N 1
ATOM 2105 C CA . GLY A 1 263 ? -25.209 -16.786 7.238 1.00 94.31 263 GLY A CA 1
ATOM 2106 C C . GLY A 1 263 ? -26.666 -17.269 7.232 1.00 94.31 263 GLY A C 1
ATOM 2107 O O . GLY A 1 263 ? -27.588 -16.517 7.537 1.00 94.31 263 GLY A O 1
ATOM 2108 N N . THR A 1 264 ? -26.886 -18.543 6.892 1.00 93.06 264 THR A N 1
ATOM 2109 C CA . THR A 1 264 ? -28.236 -19.157 6.838 1.00 93.06 264 THR A CA 1
ATOM 2110 C C . THR A 1 264 ? -28.505 -20.181 7.945 1.00 93.06 264 THR A C 1
ATOM 2112 O O . THR A 1 264 ? -29.577 -20.783 7.972 1.00 93.06 264 THR A O 1
ATOM 2115 N N . GLY A 1 265 ? -27.539 -20.419 8.838 1.00 92.19 265 GLY A N 1
ATOM 2116 C CA . GLY A 1 265 ? -27.576 -21.536 9.788 1.00 92.19 265 GLY A CA 1
ATOM 2117 C C . GLY A 1 265 ? -27.061 -22.866 9.212 1.00 92.19 265 GLY A C 1
ATOM 2118 O O . GLY A 1 265 ? -27.022 -23.868 9.921 1.00 92.19 265 GLY A O 1
ATOM 2119 N N . ILE A 1 266 ? -26.696 -22.893 7.925 1.00 92.62 266 ILE A N 1
ATOM 2120 C CA . ILE A 1 266 ? -26.248 -24.079 7.184 1.00 92.62 266 ILE A CA 1
ATOM 2121 C C . ILE A 1 266 ? -24.881 -23.776 6.568 1.00 92.62 266 ILE A C 1
ATOM 2123 O O . ILE A 1 266 ? -24.689 -22.704 5.990 1.00 92.62 266 ILE A O 1
ATOM 2127 N N . TYR A 1 267 ? -23.946 -24.726 6.677 1.00 93.56 267 TYR A N 1
ATOM 2128 C CA . TYR A 1 267 ? -22.621 -24.592 6.077 1.00 93.56 267 TYR A CA 1
ATOM 2129 C C . TYR A 1 267 ? -22.699 -24.535 4.547 1.00 93.56 267 TYR A C 1
ATOM 2131 O O . TYR A 1 267 ? -23.423 -25.309 3.916 1.00 93.56 267 TYR A O 1
ATOM 2139 N N . GLY A 1 268 ? -21.909 -23.655 3.942 1.00 93.69 268 GLY A N 1
ATOM 2140 C CA . GLY A 1 268 ? -21.784 -23.576 2.492 1.00 93.69 268 GLY A CA 1
ATOM 2141 C C . GLY A 1 268 ? -21.036 -22.330 2.032 1.00 93.69 268 GLY A C 1
ATOM 2142 O O . GLY A 1 268 ? -20.578 -21.536 2.852 1.00 93.69 268 GLY A O 1
ATOM 2143 N N . SER A 1 269 ? -20.879 -22.185 0.717 1.00 91.88 269 SER A N 1
ATOM 2144 C CA . SER A 1 269 ? -19.999 -21.185 0.093 1.00 91.88 269 SER A CA 1
ATOM 2145 C C . SER A 1 269 ? -20.729 -20.112 -0.723 1.00 91.88 269 SER A C 1
ATOM 2147 O O . SER A 1 269 ? -20.071 -19.239 -1.298 1.00 91.88 269 SER A O 1
ATOM 2149 N N . ASP A 1 270 ? -22.063 -20.150 -0.792 1.00 93.06 270 ASP A N 1
ATOM 2150 C CA . ASP A 1 270 ? -22.859 -19.106 -1.452 1.00 93.06 270 ASP A CA 1
ATOM 2151 C C . ASP A 1 270 ? -22.667 -17.734 -0.770 1.00 93.06 270 ASP A C 1
ATOM 2153 O O . ASP A 1 270 ? -22.094 -17.628 0.320 1.00 93.06 270 ASP A O 1
ATOM 2157 N N . SER A 1 271 ? -23.128 -16.652 -1.407 1.00 91.38 271 SER A N 1
ATOM 2158 C CA . SER A 1 271 ? -22.978 -15.278 -0.893 1.00 91.38 271 SER A CA 1
ATOM 2159 C C . SER A 1 271 ? -23.617 -15.080 0.483 1.00 91.38 271 SER A C 1
ATOM 2161 O O . SER A 1 271 ? -23.072 -14.371 1.323 1.00 91.38 271 SER A O 1
ATOM 2163 N N . ASN A 1 272 ? -24.760 -15.714 0.733 1.00 92.81 272 ASN A N 1
ATOM 2164 C CA . ASN A 1 272 ? -25.487 -15.660 2.003 1.00 92.81 272 ASN A CA 1
ATOM 2165 C C . ASN A 1 272 ? -25.105 -16.782 2.989 1.00 92.81 272 ASN A C 1
ATOM 2167 O O . ASN A 1 272 ? -25.640 -16.825 4.095 1.00 92.81 272 ASN A O 1
ATOM 2171 N N . GLN A 1 273 ? -24.210 -17.696 2.608 1.00 95.94 273 GLN A N 1
ATOM 2172 C CA . GLN A 1 273 ? -23.746 -18.800 3.448 1.00 95.94 273 GLN A CA 1
ATOM 2173 C C . GLN A 1 273 ? -22.367 -18.505 4.041 1.00 95.94 273 GLN A C 1
ATOM 2175 O O . GLN A 1 273 ? -21.595 -17.697 3.523 1.00 95.94 273 GLN A O 1
ATOM 2180 N N . LEU A 1 274 ? -22.077 -19.184 5.146 1.00 96.69 274 LEU A N 1
ATOM 2181 C CA . LEU A 1 274 ? -20.790 -19.176 5.830 1.00 96.69 274 LEU A CA 1
ATOM 2182 C C . LEU A 1 274 ? -20.427 -20.631 6.164 1.00 96.69 274 LEU A C 1
ATOM 2184 O O . LEU A 1 274 ? -21.287 -21.510 6.167 1.00 96.69 274 LEU A O 1
ATOM 2188 N N . ASP A 1 275 ? -19.172 -20.893 6.499 1.00 96.50 275 ASP A N 1
ATOM 2189 C CA . ASP A 1 275 ? -18.717 -22.105 7.164 1.00 96.50 275 ASP A CA 1
ATOM 2190 C C . ASP A 1 275 ? -17.770 -21.714 8.306 1.00 96.50 275 ASP A C 1
ATOM 2192 O O . ASP A 1 275 ? -16.673 -21.216 8.062 1.00 96.50 275 ASP A O 1
ATOM 2196 N N . ARG A 1 276 ? -18.187 -21.948 9.561 1.00 95.62 276 ARG A N 1
ATOM 2197 C CA . ARG A 1 276 ? -17.388 -21.688 10.771 1.00 95.62 276 ARG A CA 1
ATOM 2198 C C . ARG A 1 276 ? -16.859 -20.247 10.834 1.00 95.62 276 ARG A C 1
ATOM 2200 O O . ARG A 1 276 ? -15.649 -20.027 10.756 1.00 95.62 276 ARG A O 1
ATOM 2207 N N . PRO A 1 277 ? -17.753 -19.247 10.958 1.00 96.88 277 PRO A N 1
ATOM 2208 C CA . PRO A 1 277 ? -17.335 -17.861 11.094 1.00 96.88 277 PRO A CA 1
ATOM 2209 C C . PRO A 1 277 ? -16.516 -17.667 12.380 1.00 96.88 277 PRO A C 1
ATOM 2211 O O . PRO A 1 277 ? -16.946 -18.078 13.457 1.00 96.88 277 PRO A O 1
ATOM 2214 N N . HIS A 1 278 ? -15.342 -17.047 12.261 1.00 95.69 278 HIS A N 1
ATOM 2215 C CA . HIS A 1 278 ? -14.450 -16.721 13.378 1.00 95.69 278 HIS A CA 1
ATOM 2216 C C . HIS A 1 278 ? -14.611 -15.247 13.783 1.00 95.69 278 HIS A C 1
ATOM 2218 O O . HIS A 1 278 ? -15.687 -14.851 14.227 1.00 95.69 278 HIS A O 1
ATOM 2224 N N . GLY A 1 279 ? -13.565 -14.427 13.655 1.00 95.12 279 GLY A N 1
ATOM 2225 C CA . GLY A 1 279 ? -13.595 -13.015 14.003 1.00 95.12 279 GLY A CA 1
ATOM 2226 C C . GLY A 1 279 ? -14.613 -12.233 13.178 1.00 95.12 279 GLY A C 1
ATOM 2227 O O . GLY A 1 279 ? -14.857 -12.520 12.003 1.00 95.12 279 GLY A O 1
ATOM 2228 N N . ILE A 1 280 ? -15.194 -11.227 13.822 1.00 96.81 280 ILE A N 1
ATOM 2229 C CA . ILE A 1 280 ? -16.138 -10.291 13.221 1.00 96.81 280 ILE A CA 1
ATOM 2230 C C . ILE A 1 280 ? -15.729 -8.863 13.561 1.00 96.81 280 ILE A C 1
ATOM 2232 O O . ILE A 1 280 ? -15.160 -8.611 14.623 1.00 96.81 280 ILE A O 1
ATOM 2236 N N . PHE A 1 281 ? -16.053 -7.937 12.669 1.00 95.44 281 PHE A N 1
ATOM 2237 C CA . PHE A 1 281 ? -15.882 -6.506 12.883 1.00 95.44 281 PHE A CA 1
ATOM 2238 C C . PHE A 1 281 ? -17.106 -5.781 12.323 1.00 95.44 281 PHE A C 1
ATOM 2240 O O . PHE A 1 281 ? -17.567 -6.128 11.235 1.00 95.44 281 PHE A O 1
ATOM 2247 N N . VAL A 1 282 ? -17.642 -4.799 13.048 1.00 93.94 282 VAL A N 1
ATOM 2248 C CA . VAL A 1 282 ? -18.756 -3.964 12.571 1.00 93.94 282 VAL A CA 1
ATOM 2249 C C . VAL A 1 282 ? -18.271 -2.525 12.499 1.00 93.94 282 VAL A C 1
ATOM 2251 O O . VAL A 1 282 ? -17.789 -1.983 13.492 1.00 93.94 282 VAL A O 1
ATOM 2254 N N . ASP A 1 283 ? -18.353 -1.917 11.322 1.00 89.00 283 ASP A N 1
ATOM 2255 C CA . ASP A 1 283 ? -17.888 -0.546 11.133 1.00 89.00 283 ASP A CA 1
ATOM 2256 C C . ASP A 1 283 ? -18.931 0.501 11.586 1.00 89.00 283 ASP A C 1
ATOM 2258 O O . ASP A 1 283 ? -20.030 0.180 12.047 1.00 89.00 283 ASP A O 1
ATOM 2262 N N . VAL A 1 284 ? -18.589 1.786 11.456 1.00 85.38 284 VAL A N 1
ATOM 2263 C CA . VAL A 1 284 ? -19.478 2.900 11.837 1.00 85.38 284 VAL A CA 1
ATOM 2264 C C . VAL A 1 284 ? -20.742 3.025 10.972 1.00 85.38 284 VAL A C 1
ATOM 2266 O O . VAL A 1 284 ? -21.703 3.655 11.409 1.00 85.38 284 VAL A O 1
ATOM 2269 N N . ASN A 1 285 ? -20.778 2.401 9.789 1.00 84.94 285 ASN A N 1
ATOM 2270 C CA . ASN A 1 285 ? -21.964 2.311 8.930 1.00 84.94 285 ASN A CA 1
ATOM 2271 C C . ASN A 1 285 ? -22.867 1.117 9.303 1.00 84.94 285 ASN A C 1
ATOM 2273 O O . ASN A 1 285 ? -23.950 0.962 8.733 1.00 84.94 285 ASN A O 1
ATOM 2277 N N . LEU A 1 286 ? -22.452 0.305 10.284 1.00 89.69 286 LEU A N 1
ATOM 2278 C CA . LEU A 1 286 ? -23.043 -0.982 10.663 1.00 89.69 286 LEU A CA 1
ATOM 2279 C C . LEU A 1 286 ? -22.841 -2.088 9.613 1.00 89.69 286 LEU A C 1
ATOM 2281 O O . LEU A 1 286 ? -23.587 -3.074 9.606 1.00 89.69 286 LEU A O 1
ATOM 2285 N N . ASP A 1 287 ? -21.835 -1.945 8.747 1.00 93.69 287 ASP A N 1
ATOM 2286 C CA . ASP A 1 287 ? -21.441 -2.985 7.802 1.00 93.69 287 ASP A CA 1
ATOM 2287 C C . ASP A 1 287 ? -20.632 -4.067 8.545 1.00 93.69 287 ASP A C 1
ATOM 2289 O O . ASP A 1 287 ? -19.693 -3.774 9.292 1.00 93.69 287 ASP A O 1
ATOM 2293 N N . LEU A 1 288 ? -21.020 -5.334 8.373 1.00 96.81 288 LEU A N 1
ATOM 2294 C CA . LEU A 1 288 ? -20.490 -6.482 9.114 1.00 96.81 288 LEU A CA 1
ATOM 2295 C C . LEU A 1 288 ? -19.469 -7.256 8.271 1.00 96.81 288 LEU A C 1
ATOM 2297 O O . LEU A 1 288 ? -19.811 -7.889 7.272 1.00 96.81 288 LEU A O 1
ATOM 2301 N N . TYR A 1 289 ? -18.226 -7.278 8.737 1.00 97.62 289 TYR A N 1
ATOM 2302 C CA . TYR A 1 289 ? -17.132 -8.070 8.186 1.00 97.62 289 TYR A CA 1
ATOM 2303 C C . TYR A 1 289 ? -17.008 -9.381 8.969 1.00 97.62 289 TYR A C 1
ATOM 2305 O O . TYR A 1 289 ? -16.967 -9.369 10.201 1.00 97.62 289 TYR A O 1
ATOM 2313 N N . VAL A 1 290 ? -16.940 -10.513 8.266 1.00 97.94 290 VAL A N 1
ATOM 2314 C CA . VAL A 1 290 ? -16.925 -11.863 8.853 1.00 97.94 290 VAL A CA 1
ATOM 2315 C C . VAL A 1 290 ? -15.765 -12.681 8.297 1.00 97.94 290 VAL A C 1
ATOM 2317 O O . VAL A 1 290 ? -15.637 -12.832 7.079 1.00 97.94 290 VAL A O 1
ATOM 2320 N N . ALA A 1 291 ? -14.952 -13.261 9.184 1.00 97.44 291 ALA A N 1
ATOM 2321 C CA . ALA A 1 291 ? -13.935 -14.242 8.823 1.00 97.44 291 ALA A CA 1
ATOM 2322 C C . ALA A 1 291 ? -14.620 -15.589 8.586 1.00 97.44 291 ALA A C 1
ATOM 2324 O O . ALA A 1 291 ? -14.862 -16.351 9.520 1.00 97.44 291 ALA A O 1
ATOM 2325 N N . ASP A 1 292 ? -14.971 -15.862 7.335 1.00 96.81 292 ASP A N 1
ATOM 2326 C CA . ASP A 1 292 ? -15.650 -17.078 6.900 1.00 96.81 292 ASP A CA 1
ATOM 2327 C C . ASP A 1 292 ? -14.622 -18.219 6.780 1.00 96.81 292 ASP A C 1
ATOM 2329 O O . ASP A 1 292 ? -14.102 -18.531 5.703 1.00 96.81 292 ASP A O 1
ATOM 2333 N N . SER A 1 293 ? -14.230 -18.747 7.945 1.00 95.94 293 SER A N 1
ATOM 2334 C CA . SER A 1 293 ? -12.958 -19.450 8.126 1.00 95.94 293 SER A CA 1
ATOM 2335 C C . SER A 1 293 ? -12.887 -20.782 7.378 1.00 95.94 293 SER A C 1
ATOM 2337 O O . SER A 1 293 ? -11.856 -21.103 6.793 1.00 95.94 293 SER A O 1
ATOM 2339 N N . GLY A 1 294 ? -13.982 -21.546 7.325 1.00 95.56 294 GLY A N 1
ATOM 2340 C CA . GLY A 1 294 ? -14.065 -22.798 6.562 1.00 95.56 294 GLY A CA 1
ATOM 2341 C C . GLY A 1 294 ? -14.050 -22.605 5.039 1.00 95.56 294 GLY A C 1
ATOM 2342 O O . GLY A 1 294 ? -13.639 -23.508 4.309 1.00 95.56 294 GLY A O 1
ATOM 2343 N N . ASN A 1 295 ? -14.430 -21.414 4.562 1.00 94.94 295 ASN A N 1
ATOM 2344 C CA . ASN A 1 295 ? -14.409 -21.029 3.147 1.00 94.94 295 ASN A CA 1
ATOM 2345 C C . ASN A 1 295 ? -13.140 -20.259 2.730 1.00 94.94 295 ASN A C 1
ATOM 2347 O O . ASN A 1 295 ? -13.044 -19.830 1.576 1.00 94.94 295 ASN A O 1
ATOM 2351 N N . ASP A 1 296 ? -12.174 -20.082 3.638 1.00 94.69 296 ASP A N 1
ATOM 2352 C CA . ASP A 1 296 ? -10.901 -19.394 3.390 1.00 94.69 296 ASP A CA 1
ATOM 2353 C C . ASP A 1 296 ? -11.076 -17.949 2.852 1.00 94.69 296 ASP A C 1
ATOM 2355 O O . ASP A 1 296 ? -10.322 -17.501 1.980 1.00 94.69 296 ASP A O 1
ATOM 2359 N N . ARG A 1 297 ? -12.095 -17.211 3.329 1.00 94.69 297 ARG A N 1
ATOM 2360 C CA . ARG A 1 297 ? -12.455 -15.869 2.821 1.00 94.69 297 ARG A CA 1
ATOM 2361 C C . ARG A 1 297 ? -12.919 -14.891 3.907 1.00 94.69 297 ARG A C 1
ATOM 2363 O O . ARG A 1 297 ? -13.281 -15.295 5.008 1.00 94.69 297 ARG A O 1
ATOM 2370 N N . ILE A 1 298 ? -12.956 -13.603 3.566 1.00 96.19 298 ILE A N 1
ATOM 2371 C CA . ILE A 1 298 ? -13.618 -12.548 4.344 1.00 96.19 298 ILE A CA 1
ATOM 2372 C C . ILE A 1 298 ? -14.852 -12.066 3.576 1.00 96.19 298 ILE A C 1
ATOM 2374 O O . ILE A 1 298 ? -14.741 -11.671 2.412 1.00 96.19 298 ILE A O 1
ATOM 2378 N N . GLN A 1 299 ? -16.011 -12.088 4.233 1.00 95.38 299 GLN A N 1
ATOM 2379 C CA . GLN A 1 299 ? -17.295 -11.637 3.690 1.00 95.38 299 GLN A CA 1
ATOM 2380 C C . GLN A 1 299 ? -17.706 -10.299 4.318 1.00 95.38 299 GLN A C 1
ATOM 2382 O O . GLN A 1 299 ? -17.646 -10.150 5.536 1.00 95.38 299 GLN A O 1
ATOM 2387 N N . LEU A 1 300 ? -18.161 -9.360 3.490 1.00 96.19 300 LEU A N 1
ATOM 2388 C CA . LEU A 1 300 ? -18.758 -8.082 3.876 1.00 96.19 300 LEU A CA 1
ATOM 2389 C C . LEU A 1 300 ? -20.273 -8.130 3.659 1.00 96.19 300 LEU A C 1
ATOM 2391 O O . LEU A 1 300 ? -20.728 -8.242 2.522 1.00 96.19 300 LEU A O 1
ATOM 2395 N N . PHE A 1 301 ? -21.047 -8.013 4.733 1.00 95.88 301 PHE A N 1
ATOM 2396 C CA . PHE A 1 301 ? -22.501 -7.878 4.706 1.00 95.88 301 PHE A CA 1
ATOM 2397 C C . PHE A 1 301 ? -22.856 -6.420 4.988 1.00 95.88 301 PHE A C 1
ATOM 2399 O O . PHE A 1 301 ? -22.666 -5.941 6.107 1.00 95.88 301 PHE A O 1
ATOM 2406 N N . GLN A 1 302 ? -23.346 -5.710 3.972 1.00 92.44 302 GLN A N 1
ATOM 2407 C CA . GLN A 1 302 ? -23.771 -4.320 4.136 1.00 92.44 302 GLN A CA 1
ATOM 2408 C C . GLN A 1 302 ? -25.005 -4.230 5.046 1.00 92.44 302 GLN A C 1
ATOM 2410 O O . GLN A 1 302 ? -25.798 -5.172 5.126 1.00 92.44 302 GLN A O 1
ATOM 2415 N N . SER A 1 303 ? -25.178 -3.112 5.747 1.00 87.69 303 SER A N 1
ATOM 2416 C CA . SER A 1 303 ? -26.223 -2.954 6.766 1.00 87.69 303 SER A CA 1
ATOM 2417 C C . SER A 1 303 ? -27.645 -3.222 6.236 1.00 87.69 303 SER A C 1
ATOM 2419 O O . SER A 1 303 ? -28.261 -2.396 5.565 1.00 87.69 303 SER A O 1
ATOM 2421 N N . GLY A 1 304 ? -28.194 -4.392 6.582 1.00 78.44 304 GLY A N 1
ATOM 2422 C CA . GLY A 1 304 ? -29.534 -4.841 6.179 1.00 78.44 304 GLY A CA 1
ATOM 2423 C C . GLY A 1 304 ? -29.557 -5.876 5.049 1.00 78.44 304 GLY A C 1
ATOM 2424 O O . GLY A 1 304 ? -30.582 -6.535 4.876 1.00 78.44 304 GLY A O 1
ATOM 2425 N N . GLU A 1 305 ? -28.439 -6.077 4.352 1.00 88.38 305 GLU A N 1
ATOM 2426 C CA . GLU A 1 305 ? -28.287 -7.093 3.313 1.00 88.38 305 GLU A CA 1
ATOM 2427 C C . GLU A 1 305 ? -27.971 -8.476 3.897 1.00 88.38 305 GLU A C 1
ATOM 2429 O O . GLU A 1 305 ? -27.262 -8.618 4.892 1.00 88.38 305 GLU A O 1
ATOM 2434 N N . LEU A 1 306 ? -28.491 -9.523 3.248 1.00 86.88 306 LEU A N 1
ATOM 2435 C CA . LEU A 1 306 ? -28.247 -10.925 3.627 1.00 86.88 306 LEU A CA 1
ATOM 2436 C C . LEU A 1 306 ? -27.225 -11.629 2.722 1.00 86.88 306 LEU A C 1
ATOM 2438 O O . LEU A 1 306 ? -26.836 -12.761 3.003 1.00 86.88 306 LEU A O 1
ATOM 2442 N N . ASN A 1 307 ? -26.795 -10.981 1.637 1.00 90.62 307 ASN A N 1
ATOM 2443 C CA . ASN A 1 307 ? -25.758 -11.483 0.741 1.00 90.62 307 ASN A CA 1
ATOM 2444 C C . ASN A 1 307 ? -24.426 -10.800 1.057 1.00 90.62 307 ASN A C 1
ATOM 2446 O O . ASN A 1 307 ? -24.327 -9.579 0.998 1.00 90.62 307 ASN A O 1
ATOM 2450 N N . GLY A 1 308 ? -23.405 -11.597 1.360 1.00 90.12 308 GLY A N 1
ATOM 2451 C CA . GLY A 1 308 ? -22.050 -11.127 1.602 1.00 90.12 308 GLY A CA 1
ATOM 2452 C C . GLY A 1 308 ? -21.252 -10.969 0.308 1.00 90.12 308 GLY A C 1
ATOM 2453 O O . GLY A 1 308 ? -21.274 -11.845 -0.563 1.00 90.12 308 GLY A O 1
ATOM 2454 N N . ILE A 1 309 ? -20.511 -9.868 0.218 1.00 92.19 309 ILE A N 1
ATOM 2455 C CA . ILE A 1 309 ? -19.523 -9.575 -0.823 1.00 92.19 309 ILE A CA 1
ATOM 2456 C C . ILE A 1 309 ? -18.161 -10.087 -0.343 1.00 92.19 309 ILE A C 1
ATOM 2458 O O . ILE A 1 309 ? -17.701 -9.709 0.734 1.00 92.19 309 ILE A O 1
ATOM 2462 N N . THR A 1 310 ? -17.483 -10.925 -1.130 1.00 91.06 310 THR A N 1
ATOM 2463 C CA . THR A 1 310 ? -16.147 -11.417 -0.756 1.00 91.06 310 THR A CA 1
ATOM 2464 C C . THR A 1 310 ? -15.108 -10.323 -0.984 1.00 91.06 310 THR A C 1
ATOM 2466 O O . THR A 1 310 ? -14.833 -9.964 -2.126 1.00 91.06 310 THR A O 1
ATOM 2469 N N . VAL A 1 311 ? -14.520 -9.808 0.100 1.00 89.69 311 VAL A N 1
ATOM 2470 C CA . VAL A 1 311 ? -13.533 -8.708 0.064 1.00 89.69 311 VAL A CA 1
ATOM 2471 C C . VAL A 1 311 ? -12.081 -9.189 0.147 1.00 89.69 311 VAL A C 1
ATOM 2473 O O . VAL A 1 311 ? -11.170 -8.455 -0.228 1.00 89.69 311 VAL A O 1
ATOM 2476 N N . ALA A 1 312 ? -11.846 -10.426 0.597 1.00 89.88 312 ALA A N 1
ATOM 2477 C CA . ALA A 1 312 ? -10.535 -11.079 0.567 1.00 89.88 312 ALA A CA 1
ATOM 2478 C C . ALA A 1 312 ? -10.666 -12.612 0.558 1.00 89.88 312 ALA A C 1
ATOM 2480 O O . ALA A 1 312 ? -11.618 -13.156 1.118 1.00 89.88 312 ALA A O 1
ATOM 2481 N N . GLY A 1 313 ? -9.683 -13.318 -0.009 1.00 87.31 313 GLY A N 1
ATOM 2482 C CA . GLY A 1 313 ? -9.639 -14.785 -0.028 1.00 87.31 313 GLY A CA 1
ATOM 2483 C C . GLY A 1 313 ? -10.612 -15.457 -1.006 1.00 87.31 313 GLY A C 1
ATOM 2484 O O . GLY A 1 313 ? -11.050 -14.872 -1.995 1.00 87.31 313 GLY A O 1
ATOM 2485 N N . GLY A 1 314 ? -10.930 -16.722 -0.726 1.00 78.19 314 GLY A N 1
ATOM 2486 C CA . GLY A 1 314 ? -11.784 -17.576 -1.554 1.00 78.19 314 GLY A CA 1
ATOM 2487 C C . GLY A 1 314 ? -11.032 -18.370 -2.634 1.00 78.19 314 GLY A C 1
ATOM 2488 O O . GLY A 1 314 ? -9.982 -17.978 -3.138 1.00 78.19 314 GLY A O 1
ATOM 2489 N N . ARG A 1 315 ? -11.590 -19.526 -3.017 1.00 58.06 315 ARG A N 1
ATOM 2490 C CA . ARG A 1 315 ? -10.895 -20.549 -3.833 1.00 58.06 315 ARG A CA 1
ATOM 2491 C C . ARG A 1 315 ? -10.751 -20.244 -5.331 1.00 58.06 315 ARG A C 1
ATOM 2493 O O . ARG A 1 315 ? -10.049 -20.980 -6.021 1.00 58.06 315 ARG A O 1
ATOM 2500 N N . PHE A 1 316 ? -11.406 -19.199 -5.843 1.00 48.91 316 PHE A N 1
ATOM 2501 C CA . PHE A 1 316 ? -11.509 -18.941 -7.290 1.00 48.91 316 PHE A CA 1
ATOM 2502 C C . PHE A 1 316 ? -11.165 -17.507 -7.732 1.00 48.91 316 PHE A C 1
ATOM 2504 O O . PHE A 1 316 ? -11.101 -17.252 -8.935 1.00 48.91 316 PHE A O 1
ATOM 2511 N N . MET A 1 317 ? -10.884 -16.586 -6.804 1.00 50.94 317 MET A N 1
ATOM 2512 C CA . MET A 1 317 ? -10.512 -15.201 -7.121 1.00 50.94 317 MET A CA 1
ATOM 2513 C C . MET A 1 317 ? -8.988 -15.058 -7.229 1.00 50.94 317 MET A C 1
ATOM 2515 O O . MET A 1 317 ? -8.261 -15.347 -6.285 1.00 50.94 317 MET A O 1
ATOM 2519 N N . ARG A 1 318 ? -8.484 -14.604 -8.386 1.00 44.75 318 ARG A N 1
ATOM 2520 C CA . ARG A 1 318 ? -7.037 -14.382 -8.621 1.00 44.75 318 ARG A CA 1
ATOM 2521 C C . ARG A 1 318 ? -6.546 -12.975 -8.255 1.00 44.75 318 ARG A C 1
ATOM 2523 O O . ARG A 1 318 ? -5.350 -12.715 -8.384 1.00 44.75 318 ARG A O 1
ATOM 2530 N N . GLU A 1 319 ? -7.458 -12.096 -7.850 1.00 50.34 319 GLU A N 1
ATOM 2531 C CA . GLU A 1 319 ? -7.225 -10.657 -7.646 1.00 50.34 319 GLU A CA 1
ATOM 2532 C C . GLU A 1 319 ? -7.060 -10.274 -6.163 1.00 50.34 319 GLU A C 1
ATOM 2534 O O . GLU A 1 319 ? -6.611 -9.176 -5.854 1.00 50.34 319 GLU A O 1
ATOM 2539 N N . THR A 1 320 ? -7.348 -11.195 -5.238 1.00 67.56 320 THR A N 1
ATOM 2540 C CA . THR A 1 320 ? -7.161 -11.026 -3.788 1.00 67.56 320 THR A CA 1
ATOM 2541 C C . THR A 1 320 ? -6.042 -11.924 -3.255 1.00 67.56 320 THR A C 1
ATOM 2543 O O . THR A 1 320 ? -5.617 -12.876 -3.912 1.00 67.56 320 THR A O 1
ATOM 2546 N N . ILE A 1 321 ? -5.582 -11.674 -2.024 1.00 75.50 321 ILE A N 1
ATOM 2547 C CA . ILE A 1 321 ? -4.667 -12.593 -1.332 1.00 75.50 321 ILE A CA 1
ATOM 2548 C C . ILE A 1 321 ? -5.365 -13.923 -1.021 1.00 75.50 321 ILE A C 1
ATOM 2550 O O . ILE A 1 321 ? -6.515 -13.938 -0.586 1.00 75.50 321 ILE A O 1
ATOM 2554 N N . ALA A 1 322 ? -4.664 -15.039 -1.228 1.00 84.75 322 ALA A N 1
ATOM 2555 C CA . ALA A 1 322 ? -5.118 -16.347 -0.767 1.00 84.75 322 ALA A CA 1
ATOM 2556 C C . ALA A 1 322 ? -4.958 -16.436 0.757 1.00 84.75 322 ALA A C 1
ATOM 2558 O O . ALA A 1 322 ? -3.848 -16.262 1.265 1.00 84.75 322 ALA A O 1
ATOM 2559 N N . LEU A 1 323 ? -6.058 -16.707 1.458 1.00 89.88 323 LEU A N 1
ATOM 2560 C CA . LEU A 1 323 ? -6.106 -16.928 2.903 1.00 89.88 323 LEU A CA 1
ATOM 2561 C C . LEU A 1 323 ? -6.196 -18.433 3.200 1.00 89.88 323 LEU A C 1
ATOM 2563 O O . LEU A 1 323 ? -6.454 -19.238 2.306 1.00 89.88 323 LEU A O 1
ATOM 2567 N N . SER A 1 324 ? -5.971 -18.808 4.453 1.00 92.38 324 SER A N 1
ATOM 2568 C CA . SER A 1 324 ? -6.154 -20.158 4.980 1.00 92.38 324 SER A CA 1
ATOM 2569 C C . SER A 1 324 ? -6.725 -20.037 6.386 1.00 92.38 324 SER A C 1
ATOM 2571 O O . SER A 1 324 ? -6.038 -19.578 7.301 1.00 92.38 324 SER A O 1
ATOM 2573 N N . ARG A 1 325 ? -7.991 -20.429 6.563 1.00 94.25 325 ARG A N 1
ATOM 2574 C CA . ARG A 1 325 ? -8.699 -20.396 7.857 1.00 94.25 325 ARG A CA 1
ATOM 2575 C C . ARG A 1 325 ? -8.546 -19.065 8.624 1.00 94.25 325 ARG A C 1
ATOM 2577 O O . ARG A 1 325 ? -8.029 -19.087 9.741 1.00 94.25 325 ARG A O 1
ATOM 2584 N N . PRO A 1 326 ? -8.947 -17.907 8.060 1.00 96.06 326 PRO A N 1
ATOM 2585 C CA . PRO A 1 326 ? -8.793 -16.611 8.723 1.00 96.06 326 PRO A CA 1
ATOM 2586 C C . PRO A 1 326 ? -9.408 -16.581 10.136 1.00 96.06 326 PRO A C 1
ATOM 2588 O O . PRO A 1 326 ? -10.444 -17.201 10.394 1.00 96.06 326 PRO A O 1
ATOM 2591 N N . GLY A 1 327 ? -8.733 -15.881 11.050 1.00 93.06 327 GLY A N 1
ATOM 2592 C CA . GLY A 1 327 ? -9.083 -15.740 12.466 1.00 93.06 327 GLY A CA 1
ATOM 2593 C C . GLY A 1 327 ? -9.744 -14.394 12.756 1.00 93.06 327 GLY A C 1
ATOM 2594 O O . GLY A 1 327 ? -10.940 -14.231 12.533 1.00 93.06 327 GLY A O 1
ATOM 2595 N N . GLY A 1 328 ? -8.971 -13.442 13.279 1.00 91.94 328 GLY A N 1
ATOM 2596 C CA . GLY A 1 328 ? -9.394 -12.070 13.559 1.00 91.94 328 GLY A CA 1
ATOM 2597 C C . GLY A 1 328 ? -9.392 -11.134 12.343 1.00 91.94 328 GLY A C 1
ATOM 2598 O O . GLY A 1 328 ? -8.669 -11.345 11.366 1.00 91.94 328 GLY A O 1
ATOM 2599 N N . ILE A 1 329 ? -10.188 -10.067 12.450 1.00 95.38 329 ILE A N 1
ATOM 2600 C CA . ILE A 1 329 ? -10.304 -8.958 11.493 1.00 95.38 329 ILE A CA 1
ATOM 2601 C C . ILE A 1 329 ? -10.320 -7.644 12.278 1.00 95.38 329 ILE A C 1
ATOM 2603 O O . ILE A 1 329 ? -11.036 -7.546 13.274 1.00 95.38 329 ILE A O 1
ATOM 2607 N N . VAL A 1 330 ? -9.601 -6.628 11.800 1.00 94.19 330 VAL A N 1
ATOM 2608 C CA . VAL A 1 330 ? -9.702 -5.237 12.273 1.00 94.19 330 VAL A CA 1
ATOM 2609 C C . VAL A 1 330 ? -9.701 -4.290 11.069 1.00 94.19 330 VAL A C 1
ATOM 2611 O O . VAL A 1 330 ? -8.999 -4.543 10.090 1.00 94.19 330 VAL A O 1
ATOM 2614 N N . LEU A 1 331 ? -10.472 -3.202 11.139 1.00 92.25 331 LEU A N 1
ATOM 2615 C CA . LEU A 1 331 ? -10.372 -2.068 10.214 1.00 92.25 331 LEU A CA 1
ATOM 2616 C C . LEU A 1 331 ? -9.657 -0.895 10.887 1.00 92.25 331 LEU A C 1
ATOM 2618 O O . LEU A 1 331 ? -9.918 -0.608 12.058 1.00 92.25 331 LEU A O 1
ATOM 2622 N N . ASP A 1 332 ? -8.831 -0.175 10.138 1.00 88.25 332 ASP A N 1
ATOM 2623 C CA . ASP A 1 332 ? -8.343 1.148 10.538 1.00 88.25 332 ASP A CA 1
ATOM 2624 C C . ASP A 1 332 ? -9.387 2.250 10.242 1.00 88.25 332 ASP A C 1
ATOM 2626 O O . ASP A 1 332 ? -10.486 1.970 9.748 1.00 88.25 332 ASP A O 1
ATOM 2630 N N . ALA A 1 333 ? -9.071 3.509 10.559 1.00 82.81 333 ALA A N 1
ATOM 2631 C CA . ALA A 1 333 ? -9.996 4.628 10.351 1.00 82.81 333 ALA A CA 1
ATOM 2632 C C . ALA A 1 333 ? -10.303 4.933 8.866 1.00 82.81 333 ALA A C 1
ATOM 2634 O O . ALA A 1 333 ? -11.346 5.514 8.570 1.00 82.81 333 ALA A O 1
ATOM 2635 N N . GLU A 1 334 ? -9.438 4.522 7.931 1.00 78.00 334 GLU A N 1
ATOM 2636 C CA . GLU A 1 334 ? -9.622 4.676 6.477 1.00 78.00 334 GLU A CA 1
ATOM 2637 C C . GLU A 1 334 ? -10.251 3.426 5.827 1.00 78.00 334 GLU A C 1
ATOM 2639 O O . GLU A 1 334 ? -10.364 3.337 4.604 1.00 78.00 334 GLU A O 1
ATOM 2644 N N . LYS A 1 335 ? -10.704 2.467 6.648 1.00 81.88 335 LYS A N 1
ATOM 2645 C CA . LYS A 1 335 ? -11.268 1.166 6.254 1.00 81.88 335 LYS A CA 1
ATOM 2646 C C . LYS A 1 335 ? -10.285 0.222 5.543 1.00 81.88 335 LYS A C 1
ATOM 2648 O O . LYS A 1 335 ? -10.720 -0.696 4.842 1.00 81.88 335 LYS A O 1
ATOM 2653 N N . TYR A 1 336 ? -8.978 0.362 5.763 1.00 86.81 336 TYR A N 1
ATOM 2654 C CA . TYR A 1 336 ? -8.028 -0.694 5.418 1.00 86.81 336 TYR A CA 1
ATOM 2655 C C . TYR A 1 336 ? -8.225 -1.901 6.344 1.00 86.81 336 TYR A C 1
ATOM 2657 O O . TYR A 1 336 ? -8.298 -1.782 7.567 1.00 86.81 336 TYR A O 1
ATOM 2665 N N . LEU A 1 337 ? -8.324 -3.080 5.733 1.00 92.06 337 LEU A N 1
ATOM 2666 C CA . LEU A 1 337 ? -8.638 -4.357 6.357 1.00 92.06 337 LEU A CA 1
ATOM 2667 C C . LEU A 1 337 ? -7.365 -5.105 6.754 1.00 92.06 337 LEU A C 1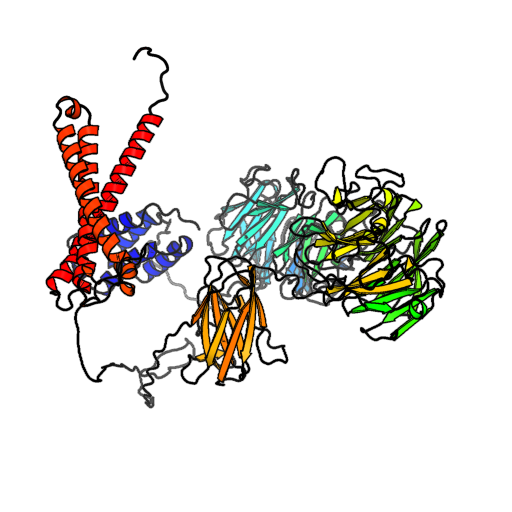
ATOM 2669 O O . LEU A 1 337 ? -6.562 -5.478 5.896 1.00 92.06 337 LEU A O 1
ATOM 2673 N N . PHE A 1 338 ? -7.228 -5.393 8.045 1.00 94.94 338 PHE A N 1
ATOM 2674 C CA . PHE A 1 338 ? -6.151 -6.184 8.629 1.00 94.94 338 PHE A CA 1
ATOM 2675 C C . PHE A 1 338 ? -6.706 -7.535 9.083 1.00 94.94 338 PHE A C 1
ATOM 2677 O O . PHE A 1 338 ? -7.685 -7.603 9.825 1.00 94.94 338 PHE A O 1
ATOM 2684 N N . ILE A 1 339 ? -6.101 -8.619 8.601 1.00 95.75 339 ILE A N 1
ATOM 2685 C CA . ILE A 1 339 ? -6.606 -9.987 8.731 1.00 95.75 339 ILE A CA 1
ATOM 2686 C C . ILE A 1 339 ? -5.530 -10.864 9.364 1.00 95.75 339 ILE A C 1
ATOM 2688 O O . ILE A 1 339 ? -4.370 -10.873 8.939 1.00 95.75 339 ILE A O 1
ATOM 2692 N N . VAL A 1 340 ? -5.945 -11.675 10.332 1.00 96.12 340 VAL A N 1
ATOM 2693 C CA . VAL A 1 340 ? -5.134 -12.766 10.867 1.00 96.12 340 VAL A CA 1
ATOM 2694 C C . VAL A 1 340 ? -5.320 -13.995 9.982 1.00 96.12 340 VAL A C 1
ATOM 2696 O O . VAL A 1 340 ? -6.372 -14.631 9.987 1.00 96.12 340 VAL A O 1
ATOM 2699 N N . ASP A 1 341 ? -4.300 -14.338 9.204 1.00 94.31 341 ASP A N 1
ATOM 2700 C CA . ASP A 1 341 ? -4.310 -15.475 8.283 1.00 94.31 341 ASP A CA 1
ATOM 2701 C C . ASP A 1 341 ? -3.775 -16.722 9.016 1.00 94.31 341 ASP A C 1
ATOM 2703 O O . ASP A 1 341 ? -2.647 -17.179 8.804 1.00 94.31 341 ASP A O 1
ATOM 2707 N N . THR A 1 342 ? -4.578 -17.203 9.976 1.00 93.69 342 THR A N 1
ATOM 2708 C CA . THR A 1 342 ? -4.214 -18.188 11.012 1.00 93.69 342 THR A CA 1
ATOM 2709 C C . THR A 1 342 ? -3.594 -19.463 10.445 1.00 93.69 342 THR A C 1
ATOM 2711 O O . THR A 1 342 ? -2.581 -19.929 10.965 1.00 93.69 342 THR A O 1
ATOM 2714 N N . GLY A 1 343 ? -4.168 -20.030 9.380 1.00 90.69 343 GLY A N 1
ATOM 2715 C CA . GLY A 1 343 ? -3.678 -21.257 8.747 1.00 90.69 343 GLY A CA 1
ATOM 2716 C C . GLY A 1 343 ? -2.357 -21.083 7.994 1.00 90.69 343 GLY A C 1
ATOM 2717 O O . GLY A 1 343 ? -1.621 -22.055 7.834 1.00 90.69 343 GLY A O 1
ATOM 2718 N N . ASN A 1 344 ? -2.028 -19.851 7.591 1.00 87.31 344 ASN A N 1
ATOM 2719 C CA . ASN A 1 344 ? -0.753 -19.480 6.972 1.00 87.31 344 ASN A CA 1
ATOM 2720 C C . ASN A 1 344 ? 0.235 -18.834 7.966 1.00 87.31 344 ASN A C 1
ATOM 2722 O O . ASN A 1 344 ? 1.291 -18.370 7.539 1.00 87.31 344 ASN A O 1
ATOM 2726 N N . ASN A 1 345 ? -0.077 -18.814 9.270 1.00 90.12 345 ASN A N 1
ATOM 2727 C CA . ASN A 1 345 ? 0.793 -18.315 10.345 1.00 90.12 345 ASN A CA 1
ATOM 2728 C C . ASN A 1 345 ? 1.261 -16.849 10.183 1.00 90.12 345 ASN A C 1
ATOM 2730 O O . ASN A 1 345 ? 2.387 -16.512 10.549 1.00 90.12 345 ASN A O 1
ATOM 2734 N N . ARG A 1 346 ? 0.417 -15.964 9.636 1.00 90.94 346 ARG A N 1
ATOM 2735 C CA . ARG A 1 346 ? 0.815 -14.588 9.282 1.00 90.94 346 ARG A CA 1
ATOM 2736 C C . ARG A 1 346 ? -0.294 -13.556 9.497 1.00 90.94 346 ARG A C 1
ATOM 2738 O O . ARG A 1 346 ? -1.468 -13.908 9.586 1.00 90.94 346 ARG A O 1
ATOM 2745 N N . ILE A 1 347 ? 0.081 -12.280 9.519 1.00 93.62 347 ILE A N 1
ATOM 2746 C CA . ILE A 1 347 ? -0.843 -11.139 9.451 1.00 93.62 347 ILE A CA 1
ATOM 2747 C C . ILE A 1 347 ? -0.758 -10.523 8.056 1.00 93.62 347 ILE A C 1
ATOM 2749 O O . ILE A 1 347 ? 0.340 -10.320 7.530 1.00 93.62 347 ILE A O 1
ATOM 2753 N N . VAL A 1 348 ? -1.905 -10.208 7.458 1.00 90.00 348 VAL A N 1
ATOM 2754 C CA . VAL A 1 348 ? -2.001 -9.541 6.153 1.00 90.00 348 VAL A CA 1
ATOM 2755 C C . VAL A 1 348 ? -2.850 -8.276 6.269 1.00 90.00 348 VAL A C 1
ATOM 2757 O O . VAL A 1 348 ? -3.738 -8.203 7.113 1.00 90.00 348 VAL A O 1
ATOM 2760 N N . GLY A 1 349 ? -2.587 -7.276 5.433 1.00 87.81 349 GLY A N 1
ATOM 2761 C CA . GLY A 1 349 ? -3.344 -6.024 5.403 1.00 87.81 349 GLY A CA 1
ATOM 2762 C C . GLY A 1 349 ? -3.572 -5.533 3.979 1.00 87.81 349 GLY A C 1
ATOM 2763 O O . GLY A 1 349 ? -2.717 -5.733 3.112 1.00 87.81 349 GLY A O 1
ATOM 2764 N N . SER A 1 350 ? -4.719 -4.909 3.725 1.00 80.69 350 SER A N 1
ATOM 2765 C CA . SER A 1 350 ? -4.973 -4.177 2.480 1.00 80.69 350 SER A CA 1
ATOM 2766 C C . SER A 1 350 ? -4.266 -2.821 2.477 1.00 80.69 350 SER A C 1
ATOM 2768 O O . SER A 1 350 ? -4.219 -2.159 3.509 1.00 80.69 350 SER A O 1
ATOM 2770 N N . GLY A 1 351 ? -3.830 -2.368 1.307 1.00 64.38 351 GLY A N 1
ATOM 2771 C CA . GLY A 1 351 ? -3.506 -0.970 1.018 1.00 64.38 351 GLY A CA 1
ATOM 2772 C C . GLY A 1 351 ? -4.130 -0.532 -0.311 1.00 64.38 351 GLY A C 1
ATOM 2773 O O . GLY A 1 351 ? -4.912 -1.278 -0.905 1.00 64.38 351 GLY A O 1
ATOM 2774 N N . LEU A 1 352 ? -3.719 0.631 -0.833 1.00 52.16 352 LEU A N 1
ATOM 2775 C CA . LEU A 1 352 ? -4.194 1.222 -2.110 1.00 52.16 352 LEU A CA 1
ATOM 2776 C C . LEU A 1 352 ? -4.119 0.307 -3.351 1.00 52.16 352 LEU A C 1
ATOM 2778 O O . LEU A 1 352 ? -4.649 0.643 -4.404 1.00 52.16 352 LEU A O 1
ATOM 2782 N N . ASN A 1 353 ? -3.431 -0.827 -3.252 1.00 46.16 353 ASN A N 1
ATOM 2783 C CA . ASN A 1 353 ? -3.133 -1.735 -4.353 1.00 46.16 353 ASN A CA 1
ATOM 2784 C C . ASN A 1 353 ? -3.482 -3.203 -4.029 1.00 46.16 353 ASN A C 1
ATOM 2786 O O . ASN A 1 353 ? -2.956 -4.120 -4.658 1.00 46.16 353 ASN A O 1
ATOM 2790 N N . GLY A 1 354 ? -4.332 -3.438 -3.026 1.00 62.31 354 GLY A N 1
ATOM 2791 C CA . GLY A 1 354 ? -4.707 -4.778 -2.573 1.00 62.31 354 GLY A CA 1
ATOM 2792 C C . GLY A 1 354 ? -3.921 -5.251 -1.350 1.00 62.31 354 GLY A C 1
ATOM 2793 O O . GLY A 1 354 ? -3.388 -4.452 -0.581 1.00 62.31 354 GLY A O 1
ATOM 2794 N N . PHE A 1 355 ? -3.907 -6.564 -1.126 1.00 77.62 355 PHE A N 1
ATOM 2795 C CA . PHE A 1 355 ? -3.436 -7.168 0.122 1.00 77.62 355 PHE A CA 1
ATOM 2796 C C . PHE A 1 355 ? -1.961 -7.570 0.085 1.00 77.62 355 PHE A C 1
ATOM 2798 O O . PHE A 1 355 ? -1.521 -8.278 -0.822 1.00 77.62 355 PHE A O 1
ATOM 2805 N N . ARG A 1 356 ? -1.230 -7.218 1.145 1.00 75.12 356 ARG A N 1
ATOM 2806 C CA . ARG A 1 356 ? 0.156 -7.634 1.393 1.00 75.12 356 ARG A CA 1
ATOM 2807 C C . ARG A 1 356 ? 0.290 -8.334 2.740 1.00 75.12 356 ARG A C 1
ATOM 2809 O O . ARG A 1 356 ? -0.504 -8.112 3.650 1.00 75.12 356 ARG A O 1
ATOM 2816 N N . CYS A 1 357 ? 1.318 -9.162 2.884 1.00 83.06 357 CYS A N 1
ATOM 2817 C CA . CYS A 1 357 ? 1.688 -9.695 4.191 1.00 83.06 357 CYS A CA 1
ATOM 2818 C C . CYS A 1 357 ? 2.491 -8.655 4.990 1.00 83.06 357 CYS A C 1
ATOM 2820 O O . CYS A 1 357 ? 3.312 -7.942 4.414 1.00 83.06 357 CYS A O 1
ATOM 2822 N N . LEU A 1 358 ? 2.230 -8.575 6.297 1.00 83.81 358 LEU A N 1
ATOM 2823 C CA . LEU A 1 358 ? 2.826 -7.608 7.224 1.00 83.81 358 LEU A CA 1
ATOM 2824 C C . LEU A 1 358 ? 3.789 -8.278 8.215 1.00 83.81 358 LEU A C 1
ATOM 2826 O O . LEU A 1 358 ? 4.893 -7.791 8.428 1.00 83.81 358 LEU A O 1
ATOM 2830 N N . VAL A 1 359 ? 3.383 -9.410 8.799 1.00 84.94 359 VAL A N 1
ATOM 2831 C CA . VAL A 1 359 ? 4.111 -10.127 9.864 1.00 84.94 359 VAL A CA 1
ATOM 2832 C C . VAL A 1 359 ? 3.988 -11.636 9.635 1.00 84.94 359 VAL A C 1
ATOM 2834 O O . VAL A 1 359 ? 2.936 -12.095 9.198 1.00 84.94 359 VAL A O 1
ATOM 2837 N N . GLY A 1 360 ? 5.031 -12.424 9.927 1.00 78.00 360 GLY A N 1
ATOM 2838 C CA . GLY A 1 360 ? 5.019 -13.889 9.745 1.00 78.00 360 GLY A CA 1
ATOM 2839 C C . GLY A 1 360 ? 5.128 -14.351 8.282 1.00 78.00 360 GLY A C 1
ATOM 2840 O O . GLY A 1 360 ? 4.791 -15.480 7.944 1.00 78.00 360 GLY A O 1
ATOM 2841 N N . CYS A 1 361 ? 5.585 -13.476 7.382 1.00 72.88 361 CYS A N 1
ATOM 2842 C CA . CYS A 1 361 ? 5.531 -13.680 5.928 1.00 72.88 361 CYS A CA 1
ATOM 2843 C C . CYS A 1 361 ? 6.509 -14.722 5.369 1.00 72.88 361 CYS A C 1
ATOM 2845 O O . CYS A 1 361 ? 6.386 -15.125 4.211 1.00 72.88 361 CYS A O 1
ATOM 2847 N N . TYR A 1 362 ? 7.485 -15.141 6.172 1.00 60.62 362 TYR A N 1
ATOM 2848 C CA . TYR A 1 362 ? 8.503 -16.112 5.805 1.00 60.62 362 TYR A CA 1
ATOM 2849 C C . TYR A 1 362 ? 8.305 -17.357 6.666 1.00 60.62 362 TYR A C 1
ATOM 2851 O O . TYR A 1 362 ? 8.407 -17.289 7.887 1.00 60.62 362 TYR A O 1
ATOM 2859 N N . GLY A 1 363 ? 7.996 -18.490 6.032 1.00 54.41 363 GLY A N 1
ATOM 2860 C CA . GLY A 1 363 ? 7.859 -19.758 6.743 1.00 54.41 363 GLY A CA 1
ATOM 2861 C C . GLY A 1 363 ? 9.178 -20.181 7.395 1.00 54.41 363 GLY A C 1
ATOM 2862 O O . GLY A 1 363 ? 10.248 -19.971 6.822 1.00 54.41 363 GLY A O 1
ATOM 2863 N N . SER A 1 364 ? 9.086 -20.798 8.574 1.00 49.06 364 SER A N 1
ATOM 2864 C CA . SER A 1 364 ? 10.244 -21.279 9.327 1.00 49.06 364 SER A CA 1
ATOM 2865 C C . SER A 1 364 ? 11.066 -22.284 8.513 1.00 49.06 364 SER A C 1
ATOM 2867 O O . SER A 1 364 ? 10.631 -23.411 8.269 1.00 49.06 364 SER A O 1
ATOM 2869 N N . ASN A 1 365 ? 12.286 -21.899 8.129 1.00 45.06 365 ASN A N 1
ATOM 2870 C CA . ASN A 1 365 ? 13.257 -22.798 7.490 1.00 45.06 365 ASN A CA 1
ATOM 2871 C C . ASN A 1 365 ? 13.808 -23.866 8.464 1.00 45.06 365 ASN A C 1
ATOM 2873 O O . ASN A 1 365 ? 14.526 -24.767 8.037 1.00 45.06 365 ASN A O 1
ATOM 2877 N N . THR A 1 366 ? 13.516 -23.758 9.765 1.00 45.59 366 THR A N 1
ATOM 2878 C CA . THR A 1 366 ? 14.071 -24.608 10.834 1.00 45.59 366 THR A CA 1
ATOM 2879 C C . THR A 1 366 ? 13.049 -25.580 11.431 1.00 45.59 366 THR A C 1
ATOM 2881 O O . THR A 1 366 ? 13.420 -26.438 12.228 1.00 45.59 366 THR A O 1
ATOM 2884 N N . GLY A 1 367 ? 11.764 -25.450 11.078 1.00 49.50 367 GLY A N 1
ATOM 2885 C CA . GLY A 1 367 ? 10.671 -26.223 11.679 1.00 49.50 367 GLY A CA 1
ATOM 2886 C C . GLY A 1 367 ? 10.358 -25.855 13.138 1.00 49.50 367 GLY A C 1
ATOM 2887 O O . GLY A 1 367 ? 9.533 -26.519 13.762 1.00 49.50 367 GLY A O 1
ATOM 2888 N N . SER A 1 368 ? 10.989 -24.805 13.677 1.00 51.91 368 SER A N 1
ATOM 2889 C CA . SER A 1 368 ? 10.789 -24.303 15.038 1.00 51.91 368 SER A CA 1
ATOM 2890 C C . SER A 1 368 ? 10.347 -22.848 14.976 1.00 51.91 368 SER A C 1
ATOM 2892 O O . SER A 1 368 ? 11.172 -21.962 14.793 1.00 51.91 368 SER A O 1
ATOM 2894 N N . TYR A 1 369 ? 9.050 -22.619 15.160 1.00 62.84 369 TYR A N 1
ATOM 2895 C CA . TYR A 1 369 ? 8.396 -21.318 15.003 1.00 62.84 369 TYR A CA 1
ATOM 2896 C C . TYR A 1 369 ? 8.418 -20.467 16.290 1.00 62.84 369 TYR A C 1
ATOM 2898 O O . TYR A 1 369 ? 7.380 -20.005 16.768 1.00 62.84 369 TYR A O 1
ATOM 2906 N N . SER A 1 370 ? 9.583 -20.335 16.918 1.00 66.81 370 SER A N 1
ATOM 2907 C CA . SER A 1 370 ? 9.733 -19.731 18.252 1.00 66.81 370 SER A CA 1
ATOM 2908 C C . SER A 1 370 ? 10.383 -18.344 18.243 1.00 66.81 370 SER A C 1
ATOM 2910 O O . SER A 1 370 ? 10.581 -17.760 19.310 1.00 66.81 370 SER A O 1
ATOM 2912 N N . GLN A 1 371 ? 10.764 -17.817 17.077 1.00 72.38 371 GLN A N 1
ATOM 2913 C CA . GLN A 1 371 ? 11.467 -16.536 16.967 1.00 72.38 371 GLN A CA 1
ATOM 2914 C C . GLN A 1 371 ? 10.520 -15.331 17.139 1.00 72.38 371 GLN A C 1
ATOM 2916 O O . GLN A 1 371 ? 9.296 -15.464 17.109 1.00 72.38 371 GLN A O 1
ATOM 2921 N N . SER A 1 372 ? 11.072 -14.136 17.365 1.00 75.06 372 SER A N 1
ATOM 2922 C CA . SER A 1 372 ? 10.323 -12.870 17.505 1.00 75.06 372 SER A CA 1
ATOM 2923 C C . SER A 1 372 ? 9.508 -12.516 16.258 1.00 75.06 372 SER A C 1
ATOM 2925 O O . SER A 1 372 ? 8.436 -11.931 16.357 1.00 75.06 372 SER A O 1
ATOM 2927 N N . ASN A 1 373 ? 9.994 -12.895 15.082 1.00 69.38 373 ASN A N 1
ATOM 2928 C CA . ASN A 1 373 ? 9.402 -12.633 13.770 1.00 69.38 373 ASN A CA 1
ATOM 2929 C C . ASN A 1 373 ? 8.475 -13.744 13.244 1.00 69.38 373 ASN A C 1
ATOM 2931 O O . ASN A 1 373 ? 7.916 -13.618 12.152 1.00 69.38 373 ASN A O 1
ATOM 2935 N N . GLU A 1 374 ? 8.302 -14.822 14.009 1.00 82.06 374 GLU A N 1
ATOM 2936 C CA . GLU A 1 374 ? 7.450 -15.962 13.668 1.00 82.06 374 GLU A CA 1
ATOM 2937 C C . GLU A 1 374 ? 6.168 -15.966 14.519 1.00 82.06 374 GLU A C 1
ATOM 2939 O O . GLU A 1 374 ? 6.153 -15.526 15.671 1.00 82.06 374 GLU A O 1
ATOM 2944 N N . LEU A 1 375 ? 5.082 -16.484 13.946 1.00 87.56 375 LEU A N 1
ATOM 2945 C CA . LEU A 1 375 ? 3.796 -16.709 14.612 1.00 87.56 375 LEU A CA 1
ATOM 2946 C C . LEU A 1 375 ? 3.367 -18.166 14.383 1.00 87.56 375 LEU A C 1
ATOM 2948 O O . LEU A 1 375 ? 3.772 -18.785 13.398 1.00 87.56 375 LEU A O 1
ATOM 2952 N N . VAL A 1 376 ? 2.523 -18.719 15.257 1.00 89.06 376 VAL A N 1
ATOM 2953 C CA . VAL A 1 376 ? 1.957 -20.069 15.121 1.00 89.06 376 VAL A CA 1
ATOM 2954 C C . VAL A 1 376 ? 0.477 -20.063 15.458 1.00 89.06 376 VAL A C 1
ATOM 2956 O O . VAL A 1 376 ? 0.073 -19.961 16.618 1.00 89.06 376 VAL A O 1
ATOM 2959 N N . SER A 1 377 ? -0.336 -20.250 14.421 1.00 90.25 377 SER A N 1
ATOM 2960 C CA . SER A 1 377 ? -1.792 -20.146 14.491 1.00 90.25 377 SER A CA 1
ATOM 2961 C C . SER A 1 377 ? -2.234 -18.873 15.232 1.00 90.25 377 SER A C 1
ATOM 2963 O O . SER A 1 377 ? -2.971 -18.975 16.212 1.00 90.25 377 SER A O 1
ATOM 2965 N N . PRO A 1 378 ? -1.773 -17.675 14.814 1.00 93.56 378 PRO A N 1
ATOM 2966 C CA . PRO A 1 378 ? -2.220 -16.432 15.429 1.00 93.56 378 PRO A CA 1
ATOM 2967 C C . PRO A 1 378 ? -3.742 -16.309 15.285 1.00 93.56 378 PRO A C 1
ATOM 2969 O O . PRO A 1 378 ? -4.292 -16.757 14.278 1.00 93.56 378 PRO A O 1
ATOM 2972 N N . PHE A 1 379 ? -4.429 -15.723 16.269 1.00 92.00 379 PHE A N 1
ATOM 2973 C CA . PHE A 1 379 ? -5.900 -15.681 16.280 1.00 92.00 379 PHE A CA 1
ATOM 2974 C C . PHE A 1 379 ? -6.478 -14.261 16.360 1.00 92.00 379 PHE A C 1
ATOM 2976 O O . PHE A 1 379 ? -7.055 -13.789 15.384 1.00 92.00 379 PHE A O 1
ATOM 2983 N N . GLY A 1 380 ? -6.317 -13.576 17.492 1.00 91.31 380 GLY A N 1
ATOM 2984 C CA . GLY A 1 380 ? -6.703 -12.181 17.699 1.00 91.31 380 GLY A CA 1
ATOM 2985 C C . GLY A 1 380 ? -5.643 -11.163 17.261 1.00 91.31 380 GLY A C 1
ATOM 2986 O O . GLY A 1 380 ? -4.438 -11.440 17.275 1.00 91.31 380 GLY A O 1
ATOM 2987 N N . LEU A 1 381 ? -6.130 -9.973 16.907 1.00 94.19 381 LEU A N 1
ATOM 2988 C CA . LEU A 1 381 ? -5.381 -8.802 16.452 1.00 94.19 381 LEU A CA 1
ATOM 2989 C C . LEU A 1 381 ? -6.037 -7.538 17.023 1.00 94.19 381 LEU A C 1
ATOM 2991 O O . LEU A 1 381 ? -7.262 -7.433 17.023 1.00 94.19 381 LEU A O 1
ATOM 2995 N N . SER A 1 382 ? -5.238 -6.584 17.491 1.00 93.56 382 SER A N 1
ATOM 2996 C CA . SER A 1 382 ? -5.691 -5.254 17.923 1.00 93.56 382 SER A CA 1
ATOM 2997 C C . SER A 1 382 ? -4.546 -4.235 17.856 1.00 93.56 382 SER A C 1
ATOM 2999 O O . SER A 1 382 ? -3.380 -4.616 17.762 1.00 93.56 382 SER A O 1
ATOM 3001 N N . PHE A 1 383 ? -4.868 -2.939 17.881 1.00 92.44 383 PHE A N 1
ATOM 3002 C CA . PHE A 1 383 ? -3.883 -1.852 17.836 1.00 92.44 383 PHE A CA 1
ATOM 3003 C C . PHE A 1 383 ? -3.911 -1.011 19.119 1.00 92.44 383 PHE A C 1
ATOM 3005 O O . PHE A 1 383 ? -4.976 -0.827 19.710 1.00 92.44 383 PHE A O 1
ATOM 3012 N N . ASP A 1 384 ? -2.767 -0.461 19.536 1.00 87.25 384 ASP A N 1
ATOM 3013 C CA . ASP A 1 384 ? -2.764 0.704 20.436 1.00 87.25 384 ASP A CA 1
ATOM 3014 C C . ASP A 1 384 ? -2.959 2.017 19.652 1.00 87.25 384 ASP A C 1
ATOM 3016 O O . ASP A 1 384 ? -2.931 2.038 18.421 1.00 87.25 384 ASP A O 1
ATOM 3020 N N . GLY A 1 385 ? -3.190 3.122 20.362 1.00 82.62 385 GLY A N 1
ATOM 3021 C CA . GLY A 1 385 ? -3.406 4.452 19.787 1.00 82.62 385 GLY A CA 1
ATOM 3022 C C . GLY A 1 385 ? -2.168 5.052 19.112 1.00 82.62 385 GLY A C 1
ATOM 3023 O O . GLY A 1 385 ? -2.295 6.021 18.372 1.00 82.62 385 GLY A O 1
ATOM 3024 N N . SER A 1 386 ? -0.991 4.448 19.310 1.00 80.31 386 SER A N 1
ATOM 3025 C CA . SER A 1 386 ? 0.231 4.732 18.544 1.00 80.31 386 SER A CA 1
ATOM 3026 C C . SER A 1 386 ? 0.356 3.840 17.299 1.00 80.31 386 SER A C 1
ATOM 3028 O O . SER A 1 386 ? 1.371 3.879 16.608 1.00 80.31 386 SER A O 1
ATOM 3030 N N . GLY A 1 387 ? -0.649 3.004 17.020 1.00 86.06 387 GLY A N 1
ATOM 3031 C CA . GLY A 1 387 ? -0.705 2.112 15.868 1.00 86.06 387 GLY A CA 1
ATOM 3032 C C . GLY A 1 387 ? 0.164 0.855 15.978 1.00 86.06 387 GLY A C 1
ATOM 3033 O O . GLY A 1 387 ? 0.319 0.136 14.990 1.00 86.06 387 GLY A O 1
ATOM 3034 N N . ASN A 1 388 ? 0.729 0.541 17.149 1.00 89.06 388 ASN A N 1
ATOM 3035 C CA . ASN A 1 388 ? 1.477 -0.703 17.331 1.00 89.06 388 ASN A CA 1
ATOM 3036 C C . ASN A 1 388 ? 0.524 -1.900 17.336 1.00 89.06 388 ASN A C 1
ATOM 3038 O O . ASN A 1 388 ? -0.571 -1.842 17.897 1.00 89.06 388 ASN A O 1
ATOM 3042 N N . MET A 1 389 ? 0.966 -3.007 16.748 1.00 92.56 389 MET A N 1
ATOM 3043 C CA . MET A 1 389 ? 0.140 -4.187 16.526 1.00 92.56 389 MET A CA 1
ATOM 3044 C C . MET A 1 389 ? 0.301 -5.195 17.666 1.00 92.56 389 MET A C 1
ATOM 3046 O O . MET A 1 389 ? 1.409 -5.668 17.915 1.00 92.56 389 MET A O 1
ATOM 3050 N N . PHE A 1 390 ? -0.797 -5.572 18.317 1.00 93.44 390 PHE A N 1
ATOM 3051 C CA . PHE A 1 390 ? -0.854 -6.649 19.303 1.00 93.44 390 PHE A CA 1
ATOM 3052 C C . PHE A 1 390 ? -1.481 -7.893 18.672 1.00 93.44 390 PHE A C 1
ATOM 3054 O O . PHE A 1 390 ? -2.609 -7.858 18.182 1.00 93.44 390 PHE A O 1
ATOM 3061 N N . VAL A 1 391 ? -0.740 -9.001 18.689 1.00 94.19 391 VAL A N 1
ATOM 3062 C CA . VAL A 1 391 ? -1.138 -10.280 18.089 1.00 94.19 391 VAL A CA 1
ATOM 3063 C C . VAL A 1 391 ? -1.106 -11.373 19.148 1.00 94.19 391 VAL A C 1
ATOM 3065 O O . VAL A 1 391 ? -0.078 -11.584 19.799 1.00 94.19 391 VAL A O 1
ATOM 3068 N N . THR A 1 392 ? -2.201 -12.121 19.292 1.00 93.50 392 THR A N 1
ATOM 3069 C CA . THR A 1 392 ? -2.198 -13.349 20.102 1.00 93.50 392 THR A CA 1
ATOM 3070 C C . THR A 1 392 ? -1.588 -14.490 19.295 1.00 93.50 392 THR A C 1
ATOM 3072 O O . THR A 1 392 ? -2.170 -14.948 18.310 1.00 93.50 392 THR A O 1
ATOM 3075 N N . ASP A 1 393 ? -0.411 -14.944 19.705 1.00 92.38 393 ASP A N 1
ATOM 3076 C CA . ASP A 1 393 ? 0.352 -16.018 19.076 1.00 92.38 393 ASP A CA 1
ATOM 3077 C C . ASP A 1 393 ? 0.006 -17.342 19.783 1.00 92.38 393 ASP A C 1
ATOM 3079 O O . ASP A 1 393 ? 0.716 -17.809 20.682 1.00 92.38 393 ASP A O 1
ATOM 3083 N N . GLN A 1 394 ? -1.179 -17.876 19.451 1.00 90.00 394 GLN A N 1
ATOM 3084 C CA . GLN A 1 394 ? -1.920 -18.848 20.267 1.00 90.00 394 GLN A CA 1
ATOM 3085 C C . GLN A 1 394 ? -1.089 -20.072 20.661 1.00 90.00 394 GLN A C 1
ATOM 3087 O O . GLN A 1 394 ? -1.070 -20.449 21.834 1.00 90.00 394 GLN A O 1
ATOM 3092 N N . ARG A 1 395 ? -0.417 -20.722 19.701 1.00 89.62 395 ARG A N 1
ATOM 3093 C CA . ARG A 1 395 ? 0.317 -21.973 19.969 1.00 89.62 395 ARG A CA 1
ATOM 3094 C C . ARG A 1 395 ? 1.683 -21.752 20.615 1.00 89.62 395 ARG A C 1
ATOM 3096 O O . ARG A 1 395 ? 2.178 -22.667 21.267 1.00 89.62 395 ARG A O 1
ATOM 3103 N N . ASN A 1 396 ? 2.236 -20.546 20.509 1.00 88.62 396 ASN A N 1
ATOM 3104 C CA . ASN A 1 396 ? 3.406 -20.120 21.279 1.00 88.62 396 ASN A CA 1
ATOM 3105 C C . ASN A 1 396 ? 3.040 -19.591 22.678 1.00 88.62 396 ASN A C 1
ATOM 3107 O O . ASN A 1 396 ? 3.933 -19.262 23.456 1.00 88.62 396 ASN A O 1
ATOM 3111 N N . ASN A 1 397 ? 1.745 -19.532 23.021 1.00 89.81 397 ASN A N 1
ATOM 3112 C CA . ASN A 1 397 ? 1.227 -19.074 24.313 1.00 89.81 397 ASN A CA 1
ATOM 3113 C C . ASN A 1 397 ? 1.759 -17.682 24.715 1.00 89.81 397 ASN A C 1
ATOM 3115 O O . ASN A 1 397 ? 2.206 -17.476 25.846 1.00 89.81 397 ASN A O 1
ATOM 3119 N N . ARG A 1 398 ? 1.759 -16.727 23.777 1.00 90.44 398 ARG A N 1
ATOM 3120 C CA . ARG A 1 398 ? 2.249 -15.360 24.013 1.00 90.44 398 ARG A CA 1
ATOM 3121 C C . ARG A 1 398 ? 1.419 -14.302 23.290 1.00 90.44 398 ARG A C 1
ATOM 3123 O O . ARG A 1 398 ? 0.705 -14.596 22.334 1.00 90.44 398 ARG A O 1
ATOM 3130 N N . ILE A 1 399 ? 1.570 -13.057 23.725 1.00 91.94 399 ILE A N 1
ATOM 3131 C CA . ILE A 1 399 ? 1.153 -11.863 22.987 1.00 91.94 399 ILE A CA 1
ATOM 3132 C C . ILE A 1 399 ? 2.411 -11.193 22.450 1.00 91.94 399 ILE A C 1
ATOM 3134 O O . ILE A 1 399 ? 3.338 -10.908 23.212 1.00 91.94 399 ILE A O 1
ATOM 3138 N N . GLN A 1 400 ? 2.436 -10.936 21.148 1.00 91.38 400 GLN A N 1
ATOM 3139 C CA . GLN A 1 400 ? 3.502 -10.190 20.487 1.00 91.38 400 GLN A CA 1
ATOM 3140 C C . GLN A 1 400 ? 3.033 -8.759 20.210 1.00 91.38 400 GLN A C 1
ATOM 3142 O O . GLN A 1 400 ? 1.950 -8.568 19.657 1.00 91.38 400 GLN A O 1
ATOM 3147 N N . LYS A 1 401 ? 3.850 -7.770 20.586 1.00 91.44 401 LYS A N 1
ATOM 3148 C CA . LYS A 1 401 ? 3.721 -6.366 20.188 1.00 91.44 401 LYS A CA 1
ATOM 3149 C C . LYS A 1 401 ? 4.727 -6.085 19.072 1.00 91.44 401 LYS A C 1
ATOM 3151 O O . LYS A 1 401 ? 5.930 -6.179 19.304 1.00 91.44 401 LYS A O 1
ATOM 3156 N N . PHE A 1 402 ? 4.249 -5.716 17.891 1.00 89.00 402 PHE A N 1
ATOM 3157 C CA . PHE A 1 402 ? 5.082 -5.243 16.785 1.00 89.00 402 PHE A CA 1
ATOM 3158 C C . PHE A 1 402 ? 5.007 -3.717 16.739 1.00 89.00 402 PHE A C 1
ATOM 3160 O O . PHE A 1 402 ? 3.912 -3.146 16.730 1.00 89.00 402 PHE A O 1
ATOM 3167 N N . LEU A 1 403 ? 6.164 -3.056 16.763 1.00 83.62 403 LEU A N 1
ATOM 3168 C CA . LEU A 1 403 ? 6.239 -1.597 16.802 1.00 83.62 403 LEU A CA 1
ATOM 3169 C C . LEU A 1 403 ? 6.010 -1.006 15.413 1.00 83.62 403 LEU A C 1
ATOM 3171 O O . LEU A 1 403 ? 6.541 -1.526 14.436 1.00 83.62 403 LEU A O 1
ATOM 3175 N N . LEU A 1 404 ? 5.239 0.074 15.313 1.00 83.25 404 LEU A N 1
ATOM 3176 C CA . LEU A 1 404 ? 5.063 0.802 14.056 1.00 83.25 404 LEU A CA 1
ATOM 3177 C C . LEU A 1 404 ? 6.351 1.590 13.755 1.00 83.25 404 LEU A C 1
ATOM 3179 O O . LEU A 1 404 ? 6.702 2.508 14.490 1.00 83.25 404 LEU A O 1
ATOM 3183 N N . ILE A 1 405 ? 7.077 1.219 12.695 1.00 66.31 405 ILE A N 1
ATOM 3184 C CA . ILE A 1 405 ? 8.340 1.872 12.297 1.00 66.31 405 ILE A CA 1
ATOM 3185 C C . ILE A 1 405 ? 8.061 3.142 11.496 1.00 66.31 405 ILE A C 1
ATOM 3187 O O . ILE A 1 405 ? 8.730 4.158 11.679 1.00 66.31 405 ILE A O 1
ATOM 3191 N N . LYS A 1 406 ? 7.119 3.071 10.548 1.00 59.00 406 LYS A N 1
ATOM 3192 C CA . LYS A 1 406 ? 6.880 4.154 9.592 1.00 59.00 406 LYS A CA 1
ATOM 3193 C C . LYS A 1 406 ? 5.395 4.278 9.278 1.00 59.00 406 LYS A C 1
ATOM 3195 O O . LYS A 1 406 ? 4.843 3.448 8.557 1.00 59.00 406 LYS A O 1
ATOM 3200 N N . ASP A 1 407 ? 4.799 5.366 9.759 1.00 51.28 407 ASP A N 1
ATOM 3201 C CA . ASP A 1 407 ? 3.502 5.871 9.298 1.00 51.28 407 ASP A CA 1
ATOM 3202 C C . ASP A 1 407 ? 3.671 7.141 8.453 1.00 51.28 407 ASP A C 1
ATOM 3204 O O . ASP A 1 407 ? 3.060 8.184 8.661 1.00 51.28 407 ASP A O 1
ATOM 3208 N N . SER A 1 408 ? 4.592 7.074 7.494 1.00 42.34 408 SER A N 1
ATOM 3209 C CA . SER A 1 408 ? 4.678 8.088 6.448 1.00 42.34 408 SER A CA 1
ATOM 3210 C C . SER A 1 408 ? 3.770 7.694 5.292 1.00 42.34 408 SER A C 1
ATOM 3212 O O . SER A 1 408 ? 3.760 6.523 4.915 1.00 42.34 408 SER A O 1
ATOM 3214 N N . PHE A 1 409 ? 3.173 8.675 4.615 1.00 42.31 409 PHE A N 1
ATOM 3215 C CA . PHE A 1 409 ? 2.717 8.541 3.227 1.00 42.31 409 PHE A CA 1
ATOM 3216 C C . PHE A 1 409 ? 3.917 8.178 2.323 1.00 42.31 409 PHE A C 1
ATOM 3218 O O . PHE A 1 409 ? 4.587 9.046 1.764 1.00 42.31 409 PHE A O 1
ATOM 3225 N N . ALA A 1 410 ? 4.267 6.890 2.274 1.00 43.09 410 ALA A N 1
ATOM 3226 C CA . ALA A 1 410 ? 5.603 6.434 1.909 1.00 43.09 410 ALA A CA 1
ATOM 3227 C C . ALA A 1 410 ? 5.814 6.359 0.391 1.00 43.09 410 ALA A C 1
ATOM 3229 O O . ALA A 1 410 ? 5.824 5.274 -0.193 1.00 43.09 410 ALA A O 1
ATOM 3230 N N . VAL A 1 411 ? 6.090 7.501 -0.239 1.00 44.91 411 VAL A N 1
ATOM 3231 C CA . VAL A 1 411 ? 6.825 7.516 -1.511 1.00 44.91 411 VAL A CA 1
ATOM 3232 C C . VAL A 1 411 ? 8.314 7.396 -1.171 1.00 44.91 411 VAL A C 1
ATOM 3234 O O . VAL A 1 411 ? 8.988 8.385 -0.906 1.00 44.91 411 VAL A O 1
ATOM 3237 N N . SER A 1 412 ? 8.832 6.165 -1.097 1.00 45.19 412 SER A N 1
ATOM 3238 C CA . SER A 1 412 ? 10.259 5.910 -0.800 1.00 45.19 412 SER A CA 1
ATOM 3239 C C . SER A 1 412 ? 11.194 6.201 -1.986 1.00 45.19 412 SER A C 1
ATOM 3241 O O . SER A 1 412 ? 12.398 5.967 -1.901 1.00 45.19 412 SER A O 1
ATOM 3243 N N . PHE A 1 413 ? 10.629 6.668 -3.097 1.00 67.12 413 PHE A N 1
ATOM 3244 C CA . PHE A 1 413 ? 11.253 6.815 -4.404 1.00 67.12 413 PHE A CA 1
ATOM 3245 C C . PHE A 1 413 ? 10.778 8.145 -4.996 1.00 67.12 413 PHE A C 1
ATOM 3247 O O . PHE A 1 413 ? 9.609 8.497 -4.819 1.00 67.12 413 PHE A O 1
ATOM 3254 N N . ASN A 1 414 ? 11.625 8.881 -5.722 1.00 69.50 414 ASN A N 1
ATOM 3255 C CA . ASN A 1 414 ? 11.155 10.076 -6.422 1.00 69.50 414 ASN A CA 1
ATOM 3256 C C . ASN A 1 414 ? 10.364 9.672 -7.676 1.00 69.50 414 ASN A C 1
ATOM 3258 O O . ASN A 1 414 ? 10.919 9.461 -8.753 1.00 69.50 414 ASN A O 1
ATOM 3262 N N . GLN A 1 415 ? 9.053 9.507 -7.500 1.00 76.25 415 GLN A N 1
ATOM 3263 C CA . GLN A 1 415 ? 8.093 9.176 -8.550 1.00 76.25 415 GLN A CA 1
ATOM 3264 C C . GLN A 1 415 ? 7.091 10.331 -8.682 1.00 76.25 415 GLN A C 1
ATOM 3266 O O . GLN A 1 415 ? 6.026 10.291 -8.059 1.00 76.25 415 GLN A O 1
ATOM 3271 N N . PRO A 1 416 ? 7.405 11.388 -9.452 1.00 70.94 416 PRO A N 1
ATOM 3272 C CA . PRO A 1 416 ? 6.453 12.461 -9.721 1.00 70.94 416 PRO A CA 1
ATOM 3273 C C . PRO A 1 416 ? 5.225 11.897 -10.427 1.00 70.94 416 PRO A C 1
ATOM 3275 O O . PRO A 1 416 ? 5.330 10.920 -11.153 1.00 70.94 416 PRO A O 1
ATOM 3278 N N . MET A 1 417 ? 4.061 12.509 -10.250 1.00 73.88 417 MET A N 1
ATOM 3279 C CA . MET A 1 417 ? 2.833 12.062 -10.908 1.00 73.88 417 MET A CA 1
ATOM 3280 C C . MET A 1 417 ? 2.717 12.680 -12.309 1.00 73.88 417 MET A C 1
ATOM 3282 O O . MET A 1 417 ? 2.741 13.909 -12.437 1.00 73.88 417 MET A O 1
ATOM 3286 N N . PHE A 1 418 ? 2.563 11.866 -13.358 1.00 73.12 418 PHE A N 1
ATOM 3287 C CA . PHE A 1 418 ? 2.420 12.347 -14.733 1.00 73.12 418 PHE A CA 1
ATOM 3288 C C . PHE A 1 418 ? 1.038 12.045 -15.322 1.00 73.12 418 PHE A C 1
ATOM 3290 O O . PHE A 1 418 ? 0.380 11.060 -15.005 1.00 73.12 418 PHE A O 1
ATOM 3297 N N . CYS A 1 419 ? 0.593 12.907 -16.239 1.00 71.19 419 CYS A N 1
ATOM 3298 C CA . CYS A 1 419 ? -0.563 12.606 -17.078 1.00 71.19 419 CYS A CA 1
ATOM 3299 C C . CYS A 1 419 ? -0.157 11.668 -18.230 1.00 71.19 419 CYS A C 1
ATOM 3301 O O . CYS A 1 419 ? 0.977 11.712 -18.712 1.00 71.19 419 CYS A O 1
ATOM 3303 N N . SER A 1 420 ? -1.111 10.923 -18.789 1.00 66.69 420 SER A N 1
ATOM 3304 C CA . SER A 1 420 ? -0.879 9.997 -19.916 1.00 66.69 420 SER A CA 1
ATOM 3305 C C . SER A 1 420 ? -0.310 10.645 -21.199 1.00 66.69 420 SER A C 1
ATOM 3307 O O . SER A 1 420 ? 0.194 9.953 -22.087 1.00 66.69 420 SER A O 1
ATOM 3309 N N . ASN A 1 421 ? -0.342 11.979 -21.305 1.00 70.12 421 ASN A N 1
ATOM 3310 C CA . ASN A 1 421 ? 0.233 12.762 -22.406 1.00 70.12 421 ASN A CA 1
ATOM 3311 C C . ASN A 1 421 ? 1.445 13.625 -21.981 1.00 70.12 421 ASN A C 1
ATOM 3313 O O . ASN A 1 421 ? 1.835 14.538 -22.709 1.00 70.12 421 ASN A O 1
ATOM 3317 N N . ALA A 1 422 ? 2.075 13.326 -20.839 1.00 78.88 422 ALA A N 1
ATOM 3318 C CA . ALA A 1 422 ? 3.244 14.043 -20.332 1.00 78.88 422 ALA A CA 1
ATOM 3319 C C . ALA A 1 422 ? 4.397 14.089 -21.350 1.00 78.88 422 ALA A C 1
ATOM 3321 O O . ALA A 1 422 ? 4.662 13.137 -22.094 1.00 78.88 422 ALA A O 1
ATOM 3322 N N . GLY A 1 423 ? 5.073 15.230 -21.412 1.00 82.94 423 GLY A N 1
ATOM 3323 C CA . GLY A 1 423 ? 6.043 15.550 -22.447 1.00 82.94 423 GLY A CA 1
ATOM 3324 C C . GLY A 1 423 ? 7.110 16.518 -21.954 1.00 82.94 423 GLY A C 1
ATOM 3325 O O . GLY A 1 423 ? 6.888 17.334 -21.059 1.00 82.94 423 GLY A O 1
ATOM 3326 N N . TRP A 1 424 ? 8.272 16.455 -22.590 1.00 89.69 424 TRP A N 1
ATOM 3327 C CA . TRP A 1 424 ? 9.466 17.196 -22.197 1.00 89.69 424 TRP A CA 1
ATOM 3328 C C . TRP A 1 424 ? 9.915 18.134 -23.318 1.00 89.69 424 TRP A C 1
ATOM 3330 O O . TRP A 1 424 ? 9.446 18.042 -24.460 1.00 89.69 424 TRP A O 1
ATOM 3340 N N . HIS A 1 425 ? 10.759 19.111 -22.995 1.00 88.56 425 HIS A N 1
ATOM 3341 C CA . HIS A 1 425 ? 11.398 19.951 -24.008 1.00 88.56 425 HIS A CA 1
ATOM 3342 C C . HIS A 1 425 ? 12.237 19.077 -24.953 1.00 88.56 425 HIS A C 1
ATOM 3344 O O . HIS A 1 425 ? 12.841 18.107 -24.515 1.00 88.56 425 HIS A O 1
ATOM 3350 N N . GLU A 1 426 ? 12.201 19.365 -26.262 1.00 85.19 426 GLU A N 1
ATOM 3351 C CA . GLU A 1 426 ? 12.884 18.505 -27.248 1.00 85.19 426 GLU A CA 1
ATOM 3352 C C . GLU A 1 426 ? 14.403 18.575 -27.099 1.00 85.19 426 GLU A C 1
ATOM 3354 O O . GLU A 1 426 ? 15.072 17.563 -27.269 1.00 85.19 426 GLU A O 1
ATOM 3359 N N . ASN A 1 427 ? 14.913 19.752 -26.735 1.00 88.31 427 ASN A N 1
ATOM 3360 C CA . ASN A 1 427 ? 16.313 19.980 -26.422 1.00 88.31 427 ASN A CA 1
ATOM 3361 C C . ASN A 1 427 ? 16.485 19.929 -24.897 1.00 88.31 427 ASN A C 1
ATOM 3363 O O . ASN A 1 427 ? 15.805 20.666 -24.173 1.00 88.31 427 ASN A O 1
ATOM 3367 N N . GLY A 1 428 ? 17.394 19.082 -24.429 1.00 87.94 428 GLY A N 1
ATOM 3368 C CA . GLY A 1 428 ? 17.922 19.086 -23.074 1.00 87.94 428 GLY A CA 1
ATOM 3369 C C . GLY A 1 428 ? 19.178 19.950 -22.950 1.00 87.94 428 GLY A C 1
ATOM 3370 O O . GLY A 1 428 ? 19.793 20.349 -23.941 1.00 87.94 428 GLY A O 1
ATOM 3371 N N . SER A 1 429 ? 19.570 20.240 -21.714 1.00 91.88 429 SER A N 1
ATOM 3372 C CA . SER A 1 429 ? 20.869 20.828 -21.382 1.00 91.88 429 SER A CA 1
ATOM 3373 C C . SER A 1 429 ? 21.826 19.743 -20.888 1.00 91.88 429 SER A C 1
ATOM 3375 O O . SER A 1 429 ? 21.413 18.756 -20.279 1.00 91.88 429 SER A O 1
ATOM 3377 N N . THR A 1 430 ? 23.126 19.903 -21.128 1.00 93.00 430 THR A N 1
ATOM 3378 C CA . THR A 1 430 ? 24.135 19.119 -20.401 1.00 93.00 430 THR A CA 1
ATOM 3379 C C . THR A 1 430 ? 24.139 19.600 -18.953 1.00 93.00 430 THR A C 1
ATOM 3381 O O . THR A 1 430 ? 24.461 20.758 -18.714 1.00 93.00 430 THR A O 1
ATOM 3384 N N . PHE A 1 431 ? 23.751 18.735 -18.016 1.00 92.75 431 PHE A N 1
ATOM 3385 C CA . PHE A 1 431 ? 23.791 19.019 -16.579 1.00 92.75 431 PHE A CA 1
ATOM 3386 C C . PHE A 1 431 ? 25.204 18.805 -16.032 1.00 92.75 431 PHE A C 1
ATOM 3388 O O . PHE A 1 431 ? 25.771 19.687 -15.404 1.00 92.75 431 PHE A O 1
ATOM 3395 N N . ALA A 1 432 ? 25.812 17.665 -16.365 1.00 92.69 432 ALA A N 1
ATOM 3396 C CA . ALA A 1 432 ? 27.201 17.375 -16.038 1.00 92.69 432 ALA A CA 1
ATOM 3397 C C . ALA A 1 432 ? 27.909 16.763 -17.251 1.00 92.69 432 ALA A C 1
ATOM 3399 O O . ALA A 1 432 ? 27.316 16.000 -18.014 1.00 92.69 432 ALA A O 1
ATOM 3400 N N . ASN A 1 433 ? 29.176 17.116 -17.447 1.00 92.62 433 ASN A N 1
ATOM 3401 C CA . ASN A 1 433 ? 29.999 16.664 -18.569 1.00 92.62 433 ASN A CA 1
ATOM 3402 C C . ASN A 1 433 ? 31.081 15.673 -18.098 1.00 92.62 433 ASN A C 1
ATOM 3404 O O . ASN A 1 433 ? 31.271 15.472 -16.895 1.00 92.62 433 ASN A O 1
ATOM 3408 N N . ARG A 1 434 ? 31.837 15.110 -19.048 1.00 93.50 434 ARG A N 1
ATOM 3409 C CA . ARG A 1 434 ? 32.930 14.163 -18.783 1.00 93.50 434 ARG A CA 1
ATOM 3410 C C . ARG A 1 434 ? 33.903 14.625 -17.691 1.00 93.50 434 ARG A C 1
ATOM 3412 O O . ARG A 1 434 ? 34.313 13.808 -16.880 1.00 93.50 434 ARG A O 1
ATOM 3419 N N . SER A 1 435 ? 34.264 15.910 -17.618 1.00 90.19 435 SER A N 1
ATOM 3420 C CA . SER A 1 435 ? 35.205 16.382 -16.584 1.00 90.19 435 SER A CA 1
ATOM 3421 C C . SER A 1 435 ? 34.656 16.327 -15.152 1.00 90.19 435 SER A C 1
ATOM 3423 O O . SER A 1 435 ? 35.436 16.462 -14.215 1.00 90.19 435 SER A O 1
ATOM 3425 N N . ILE A 1 436 ? 33.346 16.116 -14.975 1.00 89.50 436 ILE A N 1
ATOM 3426 C CA . ILE A 1 436 ? 32.696 15.981 -13.665 1.00 89.50 436 ILE A CA 1
ATOM 3427 C C . ILE A 1 436 ? 32.300 14.516 -13.403 1.00 89.50 436 ILE A C 1
ATOM 3429 O O . ILE A 1 436 ? 32.646 13.958 -12.362 1.00 89.50 436 ILE A O 1
ATOM 3433 N N . VAL A 1 437 ? 31.608 13.866 -14.349 1.00 90.69 437 VAL A N 1
ATOM 3434 C CA . VAL A 1 437 ? 31.063 12.498 -14.165 1.00 90.69 437 VAL A CA 1
ATOM 3435 C C . VAL A 1 437 ? 31.926 11.375 -14.744 1.00 90.69 437 VAL A C 1
ATOM 3437 O O . VAL A 1 437 ? 31.621 10.209 -14.520 1.00 90.69 437 VAL A O 1
ATOM 3440 N N . GLY A 1 438 ? 33.018 11.715 -15.428 1.00 90.44 438 GLY A N 1
ATOM 3441 C CA . GLY A 1 438 ? 33.917 10.765 -16.078 1.00 90.44 438 GLY A CA 1
ATOM 3442 C C . GLY A 1 438 ? 33.394 10.223 -17.411 1.00 90.44 438 GLY A C 1
ATOM 3443 O O . GLY A 1 438 ? 32.366 10.662 -17.940 1.00 90.44 438 GLY A O 1
ATOM 3444 N N . GLU A 1 439 ? 34.134 9.278 -17.983 1.00 91.06 439 GLU A N 1
ATOM 3445 C CA . GLU A 1 439 ? 33.675 8.442 -19.097 1.00 91.06 439 GLU A CA 1
ATOM 3446 C C . GLU A 1 439 ? 32.534 7.493 -18.698 1.00 91.06 439 GLU A C 1
ATOM 3448 O O . GLU A 1 439 ? 32.414 7.071 -17.550 1.00 91.06 439 GLU A O 1
ATOM 3453 N N . HIS A 1 440 ? 31.717 7.141 -19.697 1.00 89.88 440 HIS A N 1
ATOM 3454 C CA . HIS A 1 440 ? 30.652 6.134 -19.626 1.00 89.88 440 HIS A CA 1
ATOM 3455 C C . HIS A 1 440 ? 29.780 6.188 -18.346 1.00 89.88 440 HIS A C 1
ATOM 3457 O O . HIS A 1 440 ? 29.620 5.170 -17.673 1.00 89.88 440 HIS A O 1
ATOM 3463 N N . PRO A 1 441 ? 29.159 7.336 -17.994 1.00 93.31 441 PRO A N 1
ATOM 3464 C CA . PRO A 1 441 ? 28.244 7.393 -16.861 1.00 93.31 441 PRO A CA 1
ATOM 3465 C C . PRO A 1 441 ? 27.051 6.462 -17.105 1.00 93.31 441 PRO A C 1
ATOM 3467 O O . PRO A 1 441 ? 26.461 6.466 -18.192 1.00 93.31 441 PRO A O 1
ATOM 3470 N N . THR A 1 442 ? 26.683 5.679 -16.088 1.00 90.00 442 THR A N 1
ATOM 3471 C CA . THR A 1 442 ? 25.554 4.735 -16.165 1.00 90.00 442 THR A CA 1
ATOM 3472 C C . THR A 1 442 ? 24.581 4.836 -14.999 1.00 90.00 442 THR A C 1
ATOM 3474 O O . THR A 1 442 ? 23.368 4.817 -15.213 1.00 90.00 442 THR A O 1
ATOM 3477 N N . ALA A 1 443 ? 25.106 4.942 -13.777 1.00 90.69 443 ALA A N 1
ATOM 3478 C CA . ALA A 1 443 ? 24.323 4.996 -12.555 1.00 90.69 443 ALA A CA 1
ATOM 3479 C C . ALA A 1 443 ? 23.927 6.440 -12.236 1.00 90.69 443 ALA A C 1
ATOM 3481 O O . ALA A 1 443 ? 24.791 7.282 -11.986 1.00 90.69 443 ALA A O 1
ATOM 3482 N N . ILE A 1 444 ? 22.621 6.703 -12.215 1.00 93.81 444 ILE A N 1
ATOM 3483 C CA . ILE A 1 444 ? 22.040 7.973 -11.784 1.00 93.81 444 ILE A CA 1
ATOM 3484 C C . ILE A 1 444 ? 20.792 7.717 -10.938 1.00 93.81 444 ILE A C 1
ATOM 3486 O O . ILE A 1 444 ? 19.967 6.870 -11.280 1.00 93.81 444 ILE A O 1
ATOM 3490 N N . PHE A 1 445 ? 20.646 8.471 -9.853 1.00 93.81 445 PHE A N 1
ATOM 3491 C CA . PHE A 1 445 ? 19.452 8.496 -9.012 1.00 93.81 445 PHE A CA 1
ATOM 3492 C C . PHE A 1 445 ? 19.174 9.931 -8.564 1.00 93.81 445 PHE A C 1
ATOM 3494 O O . PHE A 1 445 ? 20.107 10.713 -8.385 1.00 93.81 445 PHE A O 1
ATOM 3501 N N . VAL A 1 446 ? 17.903 10.271 -8.371 1.00 91.38 446 VAL A N 1
ATOM 3502 C CA . VAL A 1 446 ? 17.474 11.539 -7.777 1.00 91.38 446 VAL A CA 1
ATOM 3503 C C . VAL A 1 446 ? 16.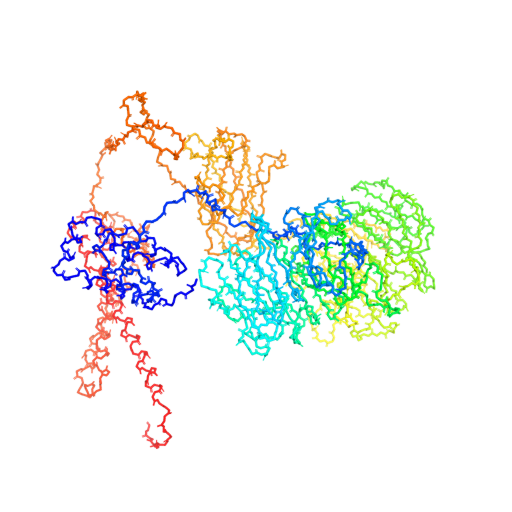511 11.214 -6.641 1.00 91.38 446 VAL A C 1
ATOM 3505 O O . VAL A 1 446 ? 15.539 10.482 -6.838 1.00 91.38 446 VAL A O 1
ATOM 3508 N N . ASP A 1 447 ? 16.802 11.705 -5.438 1.00 84.88 447 ASP A N 1
ATOM 3509 C CA . ASP A 1 447 ? 15.981 11.434 -4.255 1.00 84.88 447 ASP A CA 1
ATOM 3510 C C . ASP A 1 447 ? 14.745 12.350 -4.178 1.00 84.88 447 ASP A C 1
ATOM 3512 O O . ASP A 1 447 ? 14.527 13.225 -5.017 1.00 84.88 447 ASP A O 1
ATOM 3516 N N . THR A 1 448 ? 13.908 12.161 -3.156 1.00 78.00 448 THR A N 1
ATOM 3517 C CA . THR A 1 448 ? 12.686 12.957 -2.939 1.00 78.00 448 THR A CA 1
ATOM 3518 C C . THR A 1 448 ? 12.936 14.429 -2.579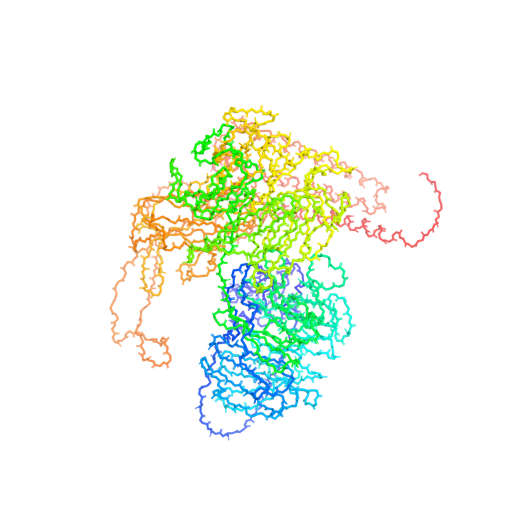 1.00 78.00 448 THR A C 1
ATOM 3520 O O . THR A 1 448 ? 11.995 15.229 -2.619 1.00 78.00 448 THR A O 1
ATOM 3523 N N . ASN A 1 449 ? 14.175 14.792 -2.236 1.00 78.75 449 ASN A N 1
ATOM 3524 C CA . ASN A 1 449 ? 14.614 16.159 -1.947 1.00 78.75 449 ASN A CA 1
ATOM 3525 C C . ASN A 1 449 ? 15.154 16.876 -3.201 1.00 78.75 449 ASN A C 1
ATOM 3527 O O . ASN A 1 449 ? 15.356 18.087 -3.161 1.00 78.75 449 ASN A O 1
ATOM 3531 N N . ASN A 1 450 ? 15.278 16.156 -4.324 1.00 83.25 450 ASN A N 1
ATOM 3532 C CA . ASN A 1 450 ? 15.974 16.538 -5.559 1.00 83.25 450 ASN A CA 1
ATOM 3533 C C . ASN A 1 450 ? 17.506 16.518 -5.461 1.00 83.25 450 ASN A C 1
ATOM 3535 O O . ASN A 1 450 ? 18.161 17.083 -6.336 1.00 83.25 450 ASN A O 1
ATOM 3539 N N . THR A 1 451 ? 18.081 15.833 -4.471 1.00 89.75 451 THR A N 1
ATOM 3540 C CA . THR A 1 451 ? 19.517 15.553 -4.459 1.00 89.75 451 THR A CA 1
ATOM 3541 C C . THR A 1 451 ? 19.832 14.552 -5.572 1.00 89.75 451 THR A C 1
ATOM 3543 O O . THR A 1 451 ? 19.208 13.491 -5.674 1.00 89.75 451 THR A O 1
ATOM 3546 N N . ILE A 1 452 ? 20.789 14.899 -6.432 1.00 92.81 452 ILE A N 1
ATOM 3547 C CA . ILE A 1 452 ? 21.196 14.129 -7.612 1.00 92.81 452 ILE A CA 1
ATOM 3548 C C . ILE A 1 452 ? 22.463 13.344 -7.268 1.00 92.81 452 ILE A C 1
ATOM 3550 O O . ILE A 1 452 ? 23.428 13.915 -6.768 1.00 92.81 452 ILE A O 1
ATOM 3554 N N . TYR A 1 453 ? 22.479 12.049 -7.578 1.00 94.31 453 TYR A N 1
ATOM 3555 C CA . TYR A 1 453 ? 23.586 11.130 -7.309 1.00 94.31 453 TYR A CA 1
ATOM 3556 C C . TYR A 1 453 ? 24.033 10.469 -8.612 1.00 94.31 453 TYR A C 1
ATOM 3558 O O . TYR A 1 453 ? 23.213 9.877 -9.316 1.00 94.31 453 TYR A O 1
ATOM 3566 N N . VAL A 1 454 ? 25.329 10.528 -8.922 1.00 94.62 454 VAL A N 1
ATOM 3567 C CA . VAL A 1 454 ? 25.922 9.912 -10.123 1.00 94.62 454 VAL A CA 1
ATOM 3568 C C . VAL A 1 454 ? 27.202 9.172 -9.745 1.00 94.62 454 VAL A C 1
ATOM 3570 O O . VAL A 1 454 ? 28.053 9.732 -9.056 1.00 94.62 454 VAL A O 1
ATOM 3573 N N . ALA A 1 455 ? 27.378 7.934 -10.212 1.00 92.56 455 ALA A N 1
ATOM 3574 C CA . ALA A 1 455 ? 28.659 7.240 -10.062 1.00 92.56 455 ALA A CA 1
ATOM 3575 C C . ALA A 1 455 ? 29.610 7.579 -11.219 1.00 92.56 455 ALA A C 1
ATOM 3577 O O . ALA A 1 455 ? 29.241 7.474 -12.389 1.00 92.56 455 ALA A O 1
ATOM 3578 N N . ASN A 1 456 ? 30.846 7.941 -10.880 1.00 89.94 456 ASN A N 1
ATOM 3579 C CA . ASN A 1 456 ? 31.947 8.155 -11.812 1.00 89.94 456 ASN A CA 1
ATOM 3580 C C . ASN A 1 456 ? 32.816 6.887 -11.849 1.00 89.94 456 ASN A C 1
ATOM 3582 O O . ASN A 1 456 ? 33.428 6.519 -10.840 1.00 89.94 456 ASN A O 1
ATOM 3586 N N . GLN A 1 457 ? 32.853 6.220 -13.007 1.00 83.06 457 GLN A N 1
ATOM 3587 C CA . GLN A 1 457 ? 33.578 4.957 -13.183 1.00 83.06 457 GLN A CA 1
ATOM 3588 C C . GLN A 1 457 ? 35.104 5.163 -13.205 1.00 83.06 457 GLN A C 1
ATOM 3590 O O . GLN A 1 457 ? 35.816 4.422 -12.534 1.00 83.06 457 GLN A O 1
ATOM 3595 N N . GLU A 1 458 ? 35.606 6.196 -13.899 1.00 84.06 458 GLU A N 1
ATOM 3596 C CA . GLU A 1 458 ? 37.051 6.487 -14.013 1.00 84.06 458 GLU A CA 1
ATOM 3597 C C . GLU A 1 458 ? 37.708 6.730 -12.641 1.00 84.06 458 GLU A C 1
ATOM 3599 O O . GLU A 1 458 ? 38.814 6.256 -12.387 1.00 84.06 458 GLU A O 1
ATOM 3604 N N . ASN A 1 459 ? 37.029 7.459 -11.748 1.00 85.12 459 ASN A N 1
ATOM 3605 C CA . ASN A 1 459 ? 37.592 7.910 -10.469 1.00 85.12 459 ASN A CA 1
ATOM 3606 C C . ASN A 1 459 ? 37.106 7.118 -9.241 1.00 85.12 459 ASN A C 1
ATOM 3608 O O . ASN A 1 459 ? 37.502 7.451 -8.124 1.00 85.12 459 ASN A O 1
ATOM 3612 N N . SER A 1 460 ? 36.252 6.098 -9.410 1.00 87.38 460 SER A N 1
ATOM 3613 C CA . SER A 1 460 ? 35.637 5.349 -8.294 1.00 87.38 460 SER A CA 1
ATOM 3614 C C . SER A 1 460 ? 34.897 6.237 -7.274 1.00 87.38 460 SER A C 1
ATOM 3616 O O . SER A 1 460 ? 34.940 5.981 -6.067 1.00 87.38 460 SER A O 1
ATOM 3618 N N . THR A 1 461 ? 34.223 7.298 -7.727 1.00 92.00 461 THR A N 1
ATOM 3619 C CA . THR A 1 461 ? 33.519 8.243 -6.839 1.00 92.00 461 THR A CA 1
ATOM 3620 C C . THR A 1 461 ? 32.010 8.255 -7.048 1.00 92.00 461 THR A C 1
ATOM 3622 O O . THR A 1 461 ? 31.502 7.927 -8.119 1.00 92.00 461 THR A O 1
ATOM 3625 N N . ILE A 1 462 ? 31.284 8.670 -6.010 1.00 94.62 462 ILE A N 1
ATOM 3626 C CA . ILE A 1 462 ? 29.879 9.074 -6.100 1.00 94.62 462 ILE A CA 1
ATOM 3627 C C . ILE A 1 462 ? 29.858 10.597 -6.014 1.00 94.62 462 ILE A C 1
ATOM 3629 O O . ILE A 1 462 ? 30.299 11.176 -5.019 1.00 94.62 462 ILE A O 1
ATOM 3633 N N . VAL A 1 463 ? 29.389 11.233 -7.078 1.00 94.44 463 VAL A N 1
ATOM 3634 C CA . VAL A 1 463 ? 29.272 12.683 -7.214 1.00 94.44 463 VAL A CA 1
ATOM 3635 C C . VAL A 1 463 ? 27.833 13.070 -6.883 1.00 94.44 463 VAL A C 1
ATOM 3637 O O . VAL A 1 463 ? 26.896 12.439 -7.378 1.00 94.44 463 VAL A O 1
ATOM 3640 N N . ILE A 1 464 ? 27.669 14.056 -6.003 1.00 94.44 464 ILE A N 1
ATOM 3641 C CA . ILE A 1 464 ? 26.387 14.431 -5.403 1.00 94.44 464 ILE A CA 1
ATOM 3642 C C . ILE A 1 464 ? 26.174 15.939 -5.552 1.00 94.44 464 ILE A C 1
ATOM 3644 O O . ILE A 1 464 ? 27.107 16.724 -5.363 1.00 94.44 464 ILE A O 1
ATOM 3648 N N . TRP A 1 465 ? 24.938 16.322 -5.865 1.00 93.19 465 TRP A N 1
ATOM 3649 C CA . TRP A 1 465 ? 24.457 17.699 -5.880 1.00 93.19 465 TRP A CA 1
ATOM 3650 C C . TRP A 1 465 ? 23.182 17.781 -5.042 1.00 93.19 465 TRP A C 1
ATOM 3652 O O . TRP A 1 465 ? 22.196 17.135 -5.386 1.00 93.19 465 TRP A O 1
ATOM 3662 N N . ASP A 1 466 ? 23.194 18.555 -3.957 1.00 81.25 466 ASP A N 1
ATOM 3663 C CA . ASP A 1 466 ? 22.025 18.762 -3.078 1.00 81.25 466 ASP A CA 1
ATOM 3664 C C . ASP A 1 466 ? 21.011 19.784 -3.640 1.00 81.25 466 ASP A C 1
ATOM 3666 O O . ASP A 1 466 ? 19.948 20.013 -3.066 1.00 81.25 466 ASP A O 1
ATOM 3670 N N . ASP A 1 467 ? 21.343 20.402 -4.772 1.00 68.06 467 ASP A N 1
ATOM 3671 C CA . ASP A 1 467 ? 20.530 21.332 -5.547 1.00 68.06 467 ASP A CA 1
ATOM 3672 C C . ASP A 1 467 ? 20.886 21.241 -7.048 1.00 68.06 467 ASP A C 1
ATOM 3674 O O . ASP A 1 467 ? 21.751 20.471 -7.459 1.00 68.06 467 ASP A O 1
ATOM 3678 N N . GLU A 1 468 ? 20.235 22.033 -7.905 1.00 66.38 468 GLU A N 1
ATOM 3679 C CA . GLU A 1 468 ? 20.590 22.107 -9.334 1.00 66.38 468 GLU A CA 1
ATOM 3680 C C . GLU A 1 468 ? 21.787 23.045 -9.614 1.00 66.38 468 GLU A C 1
ATOM 3682 O O . GLU A 1 468 ? 21.795 23.754 -10.623 1.00 66.38 468 GLU A O 1
ATOM 3687 N N . SER A 1 469 ? 22.781 23.112 -8.723 1.00 72.38 469 SER A N 1
ATOM 3688 C CA . SER A 1 469 ? 23.965 23.951 -8.935 1.00 72.38 469 SER A CA 1
ATOM 3689 C C . SER A 1 469 ? 24.920 23.380 -9.993 1.00 72.38 469 SER A C 1
ATOM 3691 O O . SER A 1 469 ? 25.011 22.174 -10.218 1.00 72.38 469 SER A O 1
ATOM 3693 N N . ASP A 1 470 ? 25.685 24.267 -10.641 1.00 71.06 470 ASP A N 1
ATOM 3694 C CA . ASP A 1 470 ? 26.632 23.901 -11.708 1.00 71.06 470 ASP A CA 1
ATOM 3695 C C . ASP A 1 470 ? 27.828 23.047 -11.220 1.00 71.06 470 ASP A C 1
ATOM 3697 O O . ASP A 1 470 ? 28.590 22.523 -12.034 1.00 71.06 470 ASP A O 1
ATOM 3701 N N . ASN A 1 471 ? 28.035 22.920 -9.902 1.00 81.62 471 ASN A N 1
ATOM 3702 C CA . ASN A 1 471 ? 29.170 22.218 -9.296 1.00 81.62 471 ASN A CA 1
ATOM 3703 C C . ASN A 1 471 ? 28.684 21.212 -8.242 1.00 81.62 471 ASN A C 1
ATOM 3705 O O . ASN A 1 471 ? 27.760 21.530 -7.502 1.00 81.62 471 ASN A O 1
ATOM 3709 N N . PRO A 1 472 ? 29.318 20.034 -8.112 1.00 88.94 472 PRO A N 1
ATOM 3710 C CA . PRO A 1 472 ? 28.914 19.049 -7.115 1.00 88.94 472 PRO A CA 1
ATOM 3711 C C . PRO A 1 472 ? 29.123 19.565 -5.689 1.00 88.94 472 PRO A C 1
ATOM 3713 O O . PRO A 1 472 ? 30.194 20.075 -5.351 1.00 88.94 472 PRO A O 1
ATOM 3716 N N . THR A 1 473 ? 28.112 19.388 -4.840 1.00 90.25 473 THR A N 1
ATOM 3717 C CA . THR A 1 473 ? 28.132 19.793 -3.427 1.00 90.25 473 THR A CA 1
ATOM 3718 C C . THR A 1 473 ? 28.955 18.830 -2.574 1.00 90.25 473 THR A C 1
ATOM 3720 O O . THR A 1 473 ? 29.583 19.242 -1.596 1.00 90.25 473 THR A O 1
ATOM 3723 N N . LYS A 1 474 ? 28.998 17.545 -2.953 1.00 91.12 474 LYS A N 1
ATOM 3724 C CA . LYS A 1 474 ? 29.730 16.497 -2.234 1.00 91.12 474 LYS A CA 1
ATOM 3725 C C . LYS A 1 474 ? 30.276 15.436 -3.191 1.00 91.12 474 LYS A C 1
ATOM 3727 O O . LYS A 1 474 ? 29.625 15.033 -4.149 1.00 91.12 474 LYS A O 1
ATOM 3732 N N . ILE A 1 475 ? 31.480 14.948 -2.898 1.00 92.88 475 ILE A N 1
ATOM 3733 C CA . ILE A 1 475 ? 32.104 13.817 -3.593 1.00 92.88 475 ILE A CA 1
ATOM 3734 C C . ILE A 1 475 ? 32.465 12.769 -2.543 1.00 92.88 475 ILE A C 1
ATOM 3736 O O . ILE A 1 475 ? 33.177 13.061 -1.582 1.00 92.88 475 ILE A O 1
ATOM 3740 N N . ILE A 1 476 ? 31.962 11.548 -2.714 1.00 93.62 476 ILE A N 1
ATOM 3741 C CA . ILE A 1 476 ? 32.293 10.398 -1.871 1.00 93.62 476 ILE A CA 1
ATOM 3742 C C . ILE A 1 476 ? 33.284 9.530 -2.640 1.00 93.62 476 ILE A C 1
ATOM 3744 O O . ILE A 1 476 ? 32.984 9.054 -3.733 1.00 93.62 476 ILE A O 1
ATOM 3748 N N . HIS A 1 477 ? 34.464 9.316 -2.064 1.00 92.12 477 HIS A N 1
ATOM 3749 C CA . HIS A 1 477 ? 35.479 8.440 -2.639 1.00 92.12 477 HIS A CA 1
ATOM 3750 C C . HIS A 1 477 ? 35.256 6.998 -2.179 1.00 92.12 477 HIS A C 1
ATOM 3752 O O . HIS A 1 477 ? 35.244 6.722 -0.979 1.00 92.12 477 HIS A O 1
ATOM 3758 N N . GLY A 1 478 ? 35.082 6.093 -3.138 1.00 86.75 478 GLY A N 1
ATOM 3759 C CA . GLY A 1 478 ? 35.072 4.653 -2.922 1.00 86.75 478 GLY A CA 1
ATOM 3760 C C . GLY A 1 478 ? 36.289 3.985 -3.557 1.00 86.75 478 GLY A C 1
ATOM 3761 O O . GLY A 1 478 ? 37.290 4.624 -3.877 1.00 86.75 478 GLY A O 1
ATOM 3762 N N . ASN A 1 479 ? 36.187 2.673 -3.734 1.00 85.94 479 ASN A N 1
ATOM 3763 C CA . ASN A 1 479 ? 37.155 1.852 -4.458 1.00 85.94 479 ASN A CA 1
ATOM 3764 C C . ASN A 1 479 ? 36.358 0.771 -5.198 1.00 85.94 479 ASN A C 1
ATOM 3766 O O . ASN A 1 479 ? 36.314 -0.380 -4.762 1.00 85.94 479 ASN A O 1
ATOM 3770 N N . PHE A 1 480 ? 35.610 1.205 -6.215 1.00 86.75 480 PHE A N 1
ATOM 3771 C CA . PHE A 1 480 ? 34.642 0.384 -6.938 1.00 86.75 480 PHE A CA 1
ATOM 3772 C C . PHE A 1 480 ? 35.214 -0.036 -8.284 1.00 86.75 480 PHE A C 1
ATOM 3774 O O . PHE A 1 480 ? 35.860 0.758 -8.957 1.00 86.75 480 PHE A O 1
ATOM 3781 N N . THR A 1 481 ? 34.924 -1.259 -8.708 1.00 85.00 481 THR A N 1
ATOM 3782 C CA . THR A 1 481 ? 35.459 -1.779 -9.973 1.00 85.00 481 THR A CA 1
ATOM 3783 C C . THR A 1 481 ? 34.672 -1.247 -11.175 1.00 85.00 481 THR A C 1
ATOM 3785 O O . THR A 1 481 ? 35.253 -0.664 -12.081 1.00 85.00 481 THR A O 1
ATOM 3788 N N . GLU A 1 482 ? 33.344 -1.414 -11.168 1.00 82.88 482 GLU A N 1
ATOM 3789 C CA . GLU A 1 482 ? 32.437 -1.008 -12.256 1.00 82.88 482 GLU A CA 1
ATOM 3790 C C . GLU A 1 482 ? 31.062 -0.612 -11.664 1.00 82.88 482 GLU A C 1
ATOM 3792 O O . GLU A 1 482 ? 30.174 -1.461 -11.529 1.00 82.88 482 GLU A O 1
ATOM 3797 N N . PRO A 1 483 ? 30.845 0.646 -11.229 1.00 88.75 483 PRO A N 1
ATOM 3798 C CA . PRO A 1 483 ? 29.602 1.051 -10.567 1.00 88.75 483 PRO A CA 1
ATOM 3799 C C . PRO A 1 483 ? 28.447 1.278 -11.561 1.00 88.75 483 PRO A C 1
ATOM 3801 O O . PRO A 1 483 ? 27.992 2.400 -11.783 1.00 88.75 483 PRO A O 1
ATOM 3804 N N . TYR A 1 484 ? 27.953 0.192 -12.167 1.00 88.81 484 TYR A N 1
ATOM 3805 C CA . TYR A 1 484 ? 26.915 0.242 -13.201 1.00 88.81 484 TYR A CA 1
ATOM 3806 C C . TYR A 1 484 ? 25.581 0.824 -12.732 1.00 88.81 484 TYR A C 1
ATOM 3808 O O . TYR A 1 484 ? 24.918 1.518 -13.506 1.00 88.81 484 TYR A O 1
ATOM 3816 N N . SER A 1 485 ? 25.204 0.565 -11.479 1.00 92.00 485 SER A N 1
ATOM 3817 C CA . SER A 1 485 ? 23.957 1.028 -10.873 1.00 92.00 485 SER A CA 1
ATOM 3818 C C . SER A 1 485 ? 24.163 1.488 -9.428 1.00 92.00 485 SER A C 1
ATOM 3820 O O . SER A 1 485 ? 25.063 1.016 -8.726 1.00 92.00 485 SER A O 1
ATOM 3822 N N . LEU A 1 486 ? 23.315 2.425 -8.999 1.00 94.31 486 LEU A N 1
ATOM 3823 C CA . LEU A 1 486 ? 23.226 2.917 -7.629 1.00 94.31 486 LEU A CA 1
ATOM 3824 C C . LEU A 1 486 ? 21.759 3.164 -7.264 1.00 94.31 486 LEU A C 1
ATOM 3826 O O . LEU A 1 486 ? 20.932 3.410 -8.142 1.00 94.31 486 LEU A O 1
ATOM 3830 N N . PHE A 1 487 ? 21.449 3.112 -5.974 1.00 93.56 487 PHE A N 1
ATOM 3831 C CA . PHE A 1 487 ? 20.126 3.373 -5.420 1.00 93.56 487 PHE A CA 1
ATOM 3832 C C . PHE A 1 487 ? 20.270 4.074 -4.059 1.00 93.56 487 PHE A C 1
ATOM 3834 O O . PHE A 1 487 ? 21.140 3.692 -3.277 1.00 93.56 487 PHE A O 1
ATOM 3841 N N . VAL A 1 488 ? 19.429 5.068 -3.752 1.00 90.75 488 VAL A N 1
ATOM 3842 C CA . VAL A 1 488 ? 19.485 5.815 -2.478 1.00 90.75 488 VAL A CA 1
ATOM 3843 C C . VAL A 1 488 ? 18.168 5.668 -1.717 1.00 90.75 488 VAL A C 1
ATOM 3845 O O . VAL A 1 488 ? 17.093 5.895 -2.270 1.00 90.75 488 VAL A O 1
ATOM 3848 N N . THR A 1 489 ? 18.240 5.269 -0.447 1.00 82.75 489 THR A N 1
ATOM 3849 C CA . THR A 1 489 ? 17.069 5.111 0.434 1.00 82.75 489 THR A CA 1
ATOM 3850 C C . THR A 1 489 ? 16.694 6.425 1.127 1.00 82.75 489 THR A C 1
ATOM 3852 O O . THR A 1 489 ? 17.498 7.346 1.227 1.00 82.75 489 THR A O 1
ATOM 3855 N N . SER A 1 490 ? 15.472 6.527 1.672 1.00 73.69 490 SER A N 1
ATOM 3856 C CA . SER A 1 490 ? 14.960 7.783 2.261 1.00 73.69 490 SER A CA 1
ATOM 3857 C C . SER A 1 490 ? 15.698 8.282 3.517 1.00 73.69 490 SER A C 1
ATOM 3859 O O . SER A 1 490 ? 15.367 9.345 4.026 1.00 73.69 490 SER A O 1
ATOM 3861 N N . ASN A 1 491 ? 16.633 7.501 4.063 1.00 71.50 491 ASN A N 1
ATOM 3862 C CA . ASN A 1 491 ? 17.538 7.891 5.150 1.00 71.50 491 ASN A CA 1
ATOM 3863 C C . ASN A 1 491 ? 18.911 8.392 4.644 1.00 71.50 491 ASN A C 1
ATOM 3865 O O . ASN A 1 491 ? 19.775 8.703 5.457 1.00 71.50 491 ASN A O 1
ATOM 3869 N N . GLY A 1 492 ? 19.118 8.456 3.325 1.00 79.81 492 GLY A N 1
ATOM 3870 C CA . GLY A 1 492 ? 20.354 8.916 2.690 1.00 79.81 492 GLY A CA 1
ATOM 3871 C C . GLY A 1 492 ? 21.418 7.838 2.458 1.00 79.81 492 GLY A C 1
ATOM 3872 O O . GLY A 1 492 ? 22.463 8.161 1.894 1.00 79.81 492 GLY A O 1
ATOM 3873 N N . ASP A 1 493 ? 21.186 6.580 2.855 1.00 89.44 493 ASP A N 1
ATOM 3874 C CA . ASP A 1 493 ? 22.135 5.494 2.576 1.00 89.44 493 ASP A CA 1
ATOM 3875 C C . ASP A 1 493 ? 22.199 5.202 1.068 1.00 89.44 493 ASP A C 1
ATOM 3877 O O . ASP A 1 493 ? 21.170 5.115 0.390 1.00 89.44 493 ASP A O 1
ATOM 3881 N N . ILE A 1 494 ? 23.413 5.012 0.544 1.00 93.88 494 ILE A N 1
ATOM 3882 C CA . ILE A 1 494 ? 23.658 4.814 -0.890 1.00 93.88 494 ILE A CA 1
ATOM 3883 C C . ILE A 1 494 ? 24.126 3.382 -1.137 1.00 93.88 494 ILE A C 1
ATOM 3885 O O . ILE A 1 494 ? 25.202 2.982 -0.695 1.00 93.88 494 ILE A O 1
ATOM 3889 N N . TYR A 1 495 ? 23.340 2.623 -1.889 1.00 94.75 495 TYR A N 1
ATOM 3890 C CA . TYR A 1 495 ? 23.665 1.280 -2.357 1.00 94.75 495 TYR A CA 1
ATOM 3891 C C . TYR A 1 495 ? 24.268 1.383 -3.755 1.00 94.75 495 TYR A C 1
ATOM 3893 O O . TYR A 1 495 ? 23.700 2.044 -4.621 1.00 94.75 495 TYR A O 1
ATOM 3901 N N . ILE A 1 496 ? 25.409 0.741 -3.992 1.00 95.12 496 ILE A N 1
ATOM 3902 C CA . ILE A 1 496 ? 26.152 0.845 -5.251 1.00 95.12 496 ILE A CA 1
ATOM 3903 C C . ILE A 1 496 ? 26.746 -0.506 -5.654 1.00 95.12 496 ILE A C 1
ATOM 3905 O O . ILE A 1 496 ? 27.224 -1.269 -4.808 1.00 95.12 496 ILE A O 1
ATOM 3909 N N . ASN A 1 497 ? 26.704 -0.814 -6.953 1.00 93.00 497 ASN A N 1
ATOM 3910 C CA . ASN A 1 497 ? 27.374 -1.996 -7.485 1.00 93.00 497 ASN A CA 1
ATOM 3911 C C . ASN A 1 497 ? 28.895 -1.834 -7.387 1.00 93.00 497 ASN A C 1
ATOM 3913 O O . ASN A 1 497 ? 29.442 -0.793 -7.743 1.00 93.00 497 ASN A O 1
ATOM 3917 N N . ASP A 1 498 ? 29.581 -2.896 -6.990 1.00 89.81 498 ASP A N 1
ATOM 3918 C CA . ASP A 1 498 ? 31.030 -2.992 -7.056 1.00 89.81 498 ASP A CA 1
ATOM 3919 C C . ASP A 1 498 ? 31.437 -4.397 -7.503 1.00 89.81 498 ASP A C 1
ATOM 3921 O O . ASP A 1 498 ? 31.370 -5.360 -6.739 1.00 89.81 498 ASP A O 1
ATOM 3925 N N . GLY A 1 499 ? 31.859 -4.515 -8.758 1.00 83.50 499 GLY A N 1
ATOM 3926 C CA . GLY A 1 499 ? 32.499 -5.716 -9.280 1.00 83.50 499 GLY A CA 1
ATOM 3927 C C . GLY A 1 499 ? 32.166 -5.995 -10.738 1.00 83.50 499 GLY A C 1
ATOM 3928 O O . GLY A 1 499 ? 31.343 -5.303 -11.342 1.00 83.50 499 GLY A O 1
ATOM 3929 N N . ASP A 1 500 ? 32.819 -7.025 -11.266 1.00 82.00 500 ASP A N 1
ATOM 3930 C CA . ASP A 1 500 ? 32.916 -7.363 -12.683 1.00 82.00 500 ASP A CA 1
ATOM 3931 C C . ASP A 1 500 ? 32.030 -8.562 -13.085 1.00 82.00 500 ASP A C 1
ATOM 3933 O O . ASP A 1 500 ? 31.296 -9.159 -12.287 1.00 82.00 500 ASP A O 1
ATOM 3937 N N . TYR A 1 501 ? 32.132 -8.960 -14.353 1.00 77.50 501 TYR A N 1
ATOM 3938 C CA . TYR A 1 501 ? 31.435 -10.110 -14.939 1.00 77.50 501 TYR A CA 1
ATOM 3939 C C . TYR A 1 501 ? 31.721 -11.478 -14.272 1.00 77.50 501 TYR A C 1
ATOM 3941 O O . TYR A 1 501 ? 31.074 -12.471 -14.619 1.00 77.50 501 TYR A O 1
ATOM 3949 N N . LYS A 1 502 ? 32.685 -11.572 -13.341 1.00 79.25 502 LYS A N 1
ATOM 3950 C CA . LYS A 1 502 ? 33.070 -12.796 -12.609 1.00 79.25 502 LYS A CA 1
ATOM 3951 C C . LYS A 1 502 ? 32.789 -12.725 -11.108 1.00 79.25 502 LYS A C 1
ATOM 3953 O O . LYS A 1 502 ? 32.474 -13.758 -10.521 1.00 79.25 502 LYS A O 1
ATOM 3958 N N . ASN A 1 503 ? 32.933 -11.558 -10.488 1.00 81.75 503 ASN A N 1
ATOM 3959 C CA . ASN A 1 503 ? 32.758 -11.341 -9.054 1.00 81.75 503 ASN A CA 1
ATOM 3960 C C . ASN A 1 503 ? 32.063 -9.997 -8.835 1.00 81.75 503 ASN A C 1
ATOM 3962 O O . ASN A 1 503 ? 32.627 -8.960 -9.172 1.00 81.75 503 ASN A O 1
ATOM 3966 N N . GLY A 1 504 ? 30.884 -10.001 -8.216 1.00 87.62 504 GLY A N 1
ATOM 3967 C CA . GLY A 1 504 ? 30.189 -8.773 -7.845 1.00 87.62 504 GLY A CA 1
ATOM 3968 C C . GLY A 1 504 ? 29.874 -8.715 -6.355 1.00 87.62 504 GLY A C 1
ATOM 3969 O O . GLY A 1 504 ? 29.719 -9.733 -5.679 1.00 87.62 504 GLY A O 1
ATOM 3970 N N . ARG A 1 505 ? 29.730 -7.505 -5.839 1.00 92.88 505 ARG A N 1
ATOM 3971 C CA . ARG A 1 505 ? 29.136 -7.226 -4.535 1.00 92.88 505 ARG A CA 1
ATOM 3972 C C . ARG A 1 505 ? 28.351 -5.921 -4.602 1.00 92.88 505 ARG A C 1
ATOM 3974 O O . ARG A 1 505 ? 28.562 -5.097 -5.486 1.00 92.88 505 ARG A O 1
ATOM 3981 N N . VAL A 1 506 ? 27.454 -5.729 -3.647 1.00 94.12 506 VAL A N 1
ATOM 3982 C CA . VAL A 1 506 ? 26.794 -4.446 -3.414 1.00 94.12 506 VAL A CA 1
ATOM 3983 C C . VAL A 1 506 ? 27.394 -3.846 -2.156 1.00 94.12 506 VAL A C 1
ATOM 3985 O O . VAL A 1 506 ? 27.364 -4.460 -1.084 1.00 94.12 506 VAL A O 1
ATOM 3988 N N . GLN A 1 507 ? 27.956 -2.652 -2.303 1.00 93.88 507 GLN A N 1
ATOM 3989 C CA . GLN A 1 507 ? 28.411 -1.836 -1.188 1.00 93.88 507 GLN A CA 1
ATOM 3990 C C . GLN A 1 507 ? 27.272 -0.911 -0.765 1.00 93.88 507 GLN A C 1
ATOM 3992 O O . GLN A 1 507 ? 26.549 -0.380 -1.608 1.00 93.88 507 GLN A O 1
ATOM 3997 N N . LYS A 1 508 ? 27.140 -0.691 0.536 1.00 93.75 508 LYS A N 1
ATOM 3998 C CA . LYS A 1 508 ? 26.300 0.343 1.126 1.00 93.75 508 LYS A CA 1
ATOM 3999 C C . LYS A 1 508 ? 27.210 1.388 1.757 1.00 93.75 508 LYS A C 1
ATOM 4001 O O . LYS A 1 508 ? 28.022 1.050 2.613 1.00 93.75 508 LYS A O 1
ATOM 4006 N N . TRP A 1 509 ? 27.071 2.646 1.359 1.00 95.12 509 TRP A N 1
ATOM 4007 C CA . TRP A 1 509 ? 27.552 3.784 2.134 1.00 95.12 509 TRP A CA 1
ATOM 4008 C C . TRP A 1 509 ? 26.468 4.184 3.134 1.00 95.12 509 TRP A C 1
ATOM 4010 O O . TRP A 1 509 ? 25.342 4.484 2.732 1.00 95.12 509 TRP A O 1
ATOM 4020 N N . SER A 1 510 ? 26.802 4.171 4.421 1.00 88.06 510 SER A N 1
ATOM 4021 C CA . SER A 1 510 ? 25.920 4.646 5.488 1.00 88.06 510 SER A CA 1
ATOM 4022 C C . SER A 1 510 ? 26.029 6.163 5.629 1.00 88.06 510 SER A C 1
ATOM 4024 O O . SER A 1 510 ? 27.132 6.687 5.817 1.00 88.06 510 SER A O 1
ATOM 4026 N N . ALA A 1 511 ? 24.897 6.866 5.578 1.00 83.56 511 ALA A N 1
ATOM 4027 C CA . ALA A 1 511 ? 24.856 8.314 5.765 1.00 83.56 511 ALA A CA 1
ATOM 4028 C C . ALA A 1 511 ? 25.167 8.736 7.207 1.00 83.56 511 ALA A C 1
ATOM 4030 O O . ALA A 1 511 ? 25.757 9.794 7.425 1.00 83.56 511 ALA A O 1
ATOM 4031 N N . GLU A 1 512 ? 24.812 7.889 8.175 1.00 80.19 512 GLU A N 1
ATOM 4032 C CA . GLU A 1 512 ? 25.029 8.118 9.605 1.00 80.19 512 GLU A CA 1
ATOM 4033 C C . GLU A 1 512 ? 26.507 7.972 9.992 1.00 80.19 512 GLU A C 1
ATOM 4035 O O . GLU A 1 512 ? 27.061 8.823 10.686 1.00 80.19 512 GLU A O 1
ATOM 4040 N N . THR A 1 513 ? 27.168 6.909 9.523 1.00 86.62 513 THR A N 1
ATOM 4041 C CA . THR A 1 513 ? 28.554 6.595 9.915 1.00 86.62 513 THR A CA 1
ATOM 4042 C C . THR A 1 513 ? 29.597 7.078 8.908 1.00 86.62 513 THR A C 1
ATOM 4044 O O . THR A 1 513 ? 30.785 7.084 9.229 1.00 86.62 513 THR A O 1
ATOM 4047 N N . ASN A 1 514 ? 29.184 7.492 7.703 1.00 89.19 514 ASN A N 1
ATOM 4048 C CA . ASN A 1 514 ? 30.056 7.884 6.590 1.00 89.19 514 ASN A CA 1
ATOM 4049 C C . ASN A 1 514 ? 31.066 6.782 6.187 1.00 89.19 514 ASN A C 1
ATOM 4051 O O . ASN A 1 514 ? 32.208 7.062 5.818 1.00 89.19 514 ASN A O 1
ATOM 4055 N N . THR A 1 515 ? 30.655 5.512 6.261 1.00 92.69 515 THR A N 1
ATOM 4056 C CA . THR A 1 515 ? 31.492 4.339 5.947 1.00 92.69 515 THR A CA 1
ATOM 4057 C C . THR A 1 515 ? 30.832 3.412 4.934 1.00 92.69 515 THR A C 1
ATOM 4059 O O . THR A 1 515 ? 29.607 3.329 4.870 1.00 92.69 515 THR A O 1
ATOM 4062 N N . PHE A 1 516 ? 31.654 2.671 4.187 1.00 93.12 516 PHE A N 1
ATOM 4063 C CA . PHE A 1 516 ? 31.201 1.592 3.308 1.00 93.12 516 PHE A CA 1
ATOM 4064 C C . PHE A 1 516 ? 31.176 0.238 4.025 1.00 93.12 516 PHE A C 1
ATOM 4066 O O . PHE A 1 516 ? 32.147 -0.131 4.686 1.00 93.12 516 PHE A O 1
ATOM 4073 N N . GLU A 1 517 ? 30.109 -0.528 3.816 1.00 92.44 517 GLU A N 1
ATOM 4074 C CA . GLU A 1 517 ? 29.980 -1.932 4.211 1.00 92.44 517 GLU A CA 1
ATOM 4075 C C . GLU A 1 517 ? 29.429 -2.786 3.057 1.00 92.44 517 GLU A C 1
ATOM 4077 O O . GLU A 1 517 ? 28.639 -2.319 2.237 1.00 92.44 517 GLU A O 1
ATOM 4082 N N . THR A 1 518 ? 29.836 -4.055 2.973 1.00 93.00 518 THR A N 1
ATOM 4083 C CA . THR A 1 518 ? 29.341 -4.972 1.935 1.00 93.00 518 THR A CA 1
ATOM 4084 C C . THR A 1 518 ? 28.050 -5.640 2.398 1.00 93.00 518 THR A C 1
ATOM 4086 O O . THR A 1 518 ? 28.057 -6.387 3.373 1.00 93.00 518 THR A O 1
ATOM 4089 N N . VAL A 1 519 ? 26.952 -5.413 1.671 1.00 92.25 519 VAL A N 1
ATOM 4090 C CA . VAL A 1 519 ? 25.595 -5.859 2.052 1.00 92.25 519 VAL A CA 1
ATOM 4091 C C . VAL A 1 519 ? 25.037 -6.994 1.192 1.00 92.25 519 VAL A C 1
ATOM 4093 O O . VAL A 1 519 ? 23.975 -7.536 1.496 1.00 92.25 519 VAL A O 1
ATOM 4096 N N . MET A 1 520 ? 25.720 -7.371 0.112 1.00 92.69 520 MET A N 1
ATOM 4097 C CA . MET A 1 520 ? 25.352 -8.515 -0.727 1.00 92.69 520 MET A CA 1
ATOM 4098 C C . MET A 1 520 ? 26.571 -8.957 -1.539 1.00 92.69 520 MET A C 1
ATOM 4100 O O . MET A 1 520 ? 27.180 -8.124 -2.204 1.00 92.69 520 MET A O 1
ATOM 4104 N N . ASN A 1 521 ? 26.903 -10.247 -1.544 1.00 92.50 521 ASN A N 1
ATOM 4105 C CA . ASN A 1 521 ? 27.842 -10.819 -2.518 1.00 92.50 521 ASN A CA 1
ATOM 4106 C C . ASN A 1 521 ? 27.057 -11.458 -3.666 1.00 92.50 521 ASN A C 1
ATOM 4108 O O . ASN A 1 521 ? 26.075 -12.149 -3.413 1.00 92.50 521 ASN A O 1
ATOM 4112 N N . VAL A 1 522 ? 27.484 -11.286 -4.915 1.00 91.19 522 VAL A N 1
ATOM 4113 C CA . VAL A 1 522 ? 26.823 -11.847 -6.106 1.00 91.19 522 VAL A CA 1
ATOM 4114 C C . VAL A 1 522 ? 27.837 -12.436 -7.089 1.00 91.19 522 VAL A C 1
ATOM 4116 O O . VAL A 1 522 ? 29.019 -12.110 -7.098 1.00 91.19 522 VAL A O 1
ATOM 4119 N N . SER A 1 523 ? 27.383 -13.340 -7.955 1.00 87.69 523 SER A N 1
ATOM 4120 C CA . SER A 1 523 ? 28.271 -14.088 -8.857 1.00 87.69 523 SER A CA 1
ATOM 4121 C C . SER A 1 523 ? 28.753 -13.319 -10.101 1.00 87.69 523 SER A C 1
ATOM 4123 O O . SER A 1 523 ? 29.301 -13.950 -10.998 1.00 87.69 523 SER A O 1
ATOM 4125 N N . SER A 1 524 ? 28.410 -12.034 -10.227 1.00 90.62 524 SER A N 1
ATOM 4126 C CA . SER A 1 524 ? 28.706 -11.109 -11.340 1.00 90.62 524 SER A CA 1
ATOM 4127 C C . SER A 1 524 ? 28.049 -9.753 -11.019 1.00 90.62 524 SER A C 1
ATOM 4129 O O . SER A 1 524 ? 27.122 -9.727 -10.208 1.00 90.62 524 SER A O 1
ATOM 4131 N N . SER A 1 525 ? 28.468 -8.659 -11.665 1.00 90.12 525 SER A N 1
ATOM 4132 C CA . SER A 1 525 ? 27.921 -7.297 -11.495 1.00 90.12 525 SER A CA 1
ATOM 4133 C C . SER A 1 525 ? 26.386 -7.203 -11.487 1.00 90.12 525 SER A C 1
ATOM 4135 O O . SER A 1 525 ? 25.705 -7.805 -12.323 1.00 90.12 525 SER A O 1
ATOM 4137 N N . CYS A 1 526 ? 25.857 -6.360 -10.597 1.00 92.50 526 CYS A N 1
ATOM 4138 C CA . CYS A 1 526 ? 24.466 -5.918 -10.577 1.00 92.50 526 CYS A CA 1
ATOM 4139 C C . CYS A 1 526 ? 24.244 -4.784 -11.588 1.00 92.50 526 CYS A C 1
ATOM 4141 O O . CYS A 1 526 ? 24.627 -3.632 -11.359 1.00 92.50 526 CYS A O 1
ATOM 4143 N N . TRP A 1 527 ? 23.593 -5.107 -12.704 1.00 92.69 527 TRP A N 1
ATOM 4144 C CA . TRP A 1 527 ? 23.277 -4.142 -13.765 1.00 92.69 527 TRP A CA 1
ATOM 4145 C C . TRP A 1 527 ? 22.181 -3.153 -13.364 1.00 92.69 527 TRP A C 1
ATOM 4147 O O . TRP A 1 527 ? 22.198 -2.000 -13.784 1.00 92.69 527 TRP A O 1
ATOM 4157 N N . GLY A 1 528 ? 21.244 -3.597 -12.534 1.00 93.44 528 GLY A N 1
ATOM 4158 C CA . GLY A 1 528 ? 20.244 -2.775 -11.874 1.00 93.44 528 GLY A CA 1
ATOM 4159 C C . GLY A 1 528 ? 20.165 -3.147 -10.399 1.00 93.44 528 GLY A C 1
ATOM 4160 O O . GLY A 1 528 ? 20.155 -4.332 -10.051 1.00 93.44 528 GLY A O 1
ATOM 4161 N N . LEU A 1 529 ? 20.098 -2.124 -9.552 1.00 94.88 529 LEU A N 1
ATOM 4162 C CA . LEU A 1 529 ? 19.900 -2.230 -8.113 1.00 94.88 529 LEU A CA 1
ATOM 4163 C C . LEU A 1 529 ? 18.620 -1.504 -7.716 1.00 94.88 529 LEU A C 1
ATOM 4165 O O . LEU A 1 529 ? 18.298 -0.450 -8.262 1.00 94.88 529 LEU A O 1
ATOM 4169 N N . PHE A 1 530 ? 17.907 -2.068 -6.749 1.00 93.75 530 PHE A N 1
ATOM 4170 C CA . PHE A 1 530 ? 16.720 -1.456 -6.164 1.00 93.75 530 PHE A CA 1
ATOM 4171 C C . PHE A 1 530 ? 16.562 -1.930 -4.718 1.00 93.75 530 PHE A C 1
ATOM 4173 O O . PHE A 1 530 ? 16.749 -3.118 -4.456 1.00 93.75 530 PHE A O 1
ATOM 4180 N N . VAL A 1 531 ? 16.205 -1.043 -3.789 1.00 90.50 531 VAL A N 1
ATOM 4181 C CA . VAL A 1 531 ? 15.817 -1.427 -2.420 1.00 90.50 531 VAL A CA 1
ATOM 4182 C C . VAL A 1 531 ? 14.328 -1.160 -2.266 1.00 90.50 531 VAL A C 1
ATOM 4184 O O . VAL A 1 531 ? 13.896 -0.022 -2.418 1.00 90.50 531 VAL A O 1
ATOM 4187 N N . ASP A 1 532 ? 13.531 -2.197 -2.009 1.00 81.88 532 ASP A N 1
ATOM 4188 C CA . ASP A 1 532 ? 12.091 -2.025 -1.805 1.00 81.88 532 ASP A CA 1
ATOM 4189 C C . ASP A 1 532 ? 11.754 -1.436 -0.425 1.00 81.88 532 ASP A C 1
ATOM 4191 O O . ASP A 1 532 ? 12.591 -1.346 0.476 1.00 81.88 532 ASP A O 1
ATOM 4195 N N . ILE A 1 533 ? 10.489 -1.048 -0.251 1.00 69.69 533 ILE A N 1
ATOM 4196 C CA . ILE A 1 533 ? 9.971 -0.473 1.000 1.00 69.69 533 ILE A CA 1
ATOM 4197 C C . ILE A 1 533 ? 10.087 -1.408 2.218 1.00 69.69 533 ILE A C 1
ATOM 4199 O O . ILE A 1 533 ? 9.933 -0.946 3.343 1.00 69.69 533 ILE A O 1
ATOM 4203 N N . ASN A 1 534 ? 10.373 -2.698 2.013 1.00 65.69 534 ASN A N 1
ATOM 4204 C CA . ASN A 1 534 ? 10.570 -3.697 3.061 1.00 65.69 534 ASN A CA 1
ATOM 4205 C C . ASN A 1 534 ? 12.067 -3.959 3.337 1.00 65.69 534 ASN A C 1
ATOM 4207 O O . ASN A 1 534 ? 12.414 -5.010 3.880 1.00 65.69 534 ASN A O 1
ATOM 4211 N N . ASN A 1 535 ? 12.961 -3.043 2.939 1.00 75.38 535 ASN A N 1
ATOM 4212 C CA . ASN A 1 535 ? 14.418 -3.195 3.009 1.00 75.38 535 ASN A CA 1
ATOM 4213 C C . ASN A 1 535 ? 14.933 -4.468 2.304 1.00 75.38 535 ASN A C 1
ATOM 4215 O O . ASN A 1 535 ? 15.937 -5.055 2.712 1.00 75.38 535 ASN A O 1
ATOM 4219 N N . THR A 1 536 ? 14.271 -4.923 1.237 1.00 83.62 536 THR A N 1
ATOM 4220 C CA . THR A 1 536 ? 14.804 -5.998 0.392 1.00 83.62 536 THR A CA 1
ATOM 4221 C C . THR A 1 536 ? 15.590 -5.388 -0.761 1.00 83.62 536 THR A C 1
ATOM 4223 O O . THR A 1 536 ? 15.048 -4.638 -1.569 1.00 83.62 536 THR A O 1
ATOM 4226 N N . LEU A 1 537 ? 16.873 -5.728 -0.850 1.00 92.56 537 LEU A N 1
ATOM 4227 C CA . LEU A 1 537 ? 17.764 -5.344 -1.940 1.00 92.56 537 LEU A CA 1
ATOM 4228 C C . LEU A 1 537 ? 17.618 -6.340 -3.098 1.00 92.56 537 LEU A C 1
ATOM 4230 O O . LEU A 1 537 ? 17.717 -7.551 -2.893 1.00 92.56 537 LEU A O 1
ATOM 4234 N N . TYR A 1 538 ? 17.418 -5.829 -4.310 1.00 95.62 538 TYR A N 1
ATOM 4235 C CA . TYR A 1 538 ? 17.321 -6.577 -5.563 1.00 95.62 538 TYR A CA 1
ATOM 4236 C C . TYR A 1 538 ? 18.518 -6.247 -6.452 1.00 95.62 538 TYR A C 1
ATOM 4238 O O . TYR A 1 538 ? 18.968 -5.104 -6.497 1.00 95.62 538 TYR A O 1
ATOM 4246 N N . CYS A 1 539 ? 18.997 -7.250 -7.181 1.00 96.06 539 CYS A N 1
ATOM 4247 C CA . CYS A 1 539 ? 20.118 -7.160 -8.108 1.00 96.06 539 CYS A CA 1
ATOM 4248 C C . CYS A 1 539 ? 19.808 -7.977 -9.367 1.00 96.06 539 CYS A C 1
ATOM 4250 O O . CYS A 1 539 ? 19.569 -9.187 -9.291 1.00 96.06 539 CYS A O 1
ATOM 4252 N N . SER A 1 540 ? 19.813 -7.340 -10.536 1.00 95.94 540 SER A N 1
ATOM 4253 C CA . SER A 1 540 ? 19.745 -8.036 -11.825 1.00 95.94 540 SER A CA 1
ATOM 4254 C C . SER A 1 540 ? 21.136 -8.438 -12.306 1.00 95.94 540 SER A C 1
ATOM 4256 O O . SER A 1 540 ? 22.065 -7.631 -12.338 1.00 95.94 540 SER A O 1
ATOM 4258 N N . ILE A 1 541 ? 21.277 -9.707 -12.693 1.00 94.19 541 ILE A N 1
ATOM 4259 C CA . ILE A 1 541 ? 22.554 -10.288 -13.105 1.00 94.19 541 ILE A CA 1
ATOM 4260 C C . ILE A 1 541 ? 22.441 -10.717 -14.568 1.00 94.19 541 ILE A C 1
ATOM 4262 O O . ILE A 1 541 ? 21.934 -11.800 -14.878 1.00 94.19 541 ILE A O 1
ATOM 4266 N N . GLU A 1 542 ? 22.937 -9.869 -15.471 1.00 92.44 542 GLU A N 1
ATOM 4267 C CA . GLU A 1 542 ? 22.807 -10.036 -16.923 1.00 92.44 542 GLU A CA 1
ATOM 4268 C C . GLU A 1 542 ? 23.287 -11.421 -17.396 1.00 92.44 542 GLU A C 1
ATOM 4270 O O . GLU A 1 542 ? 22.512 -12.181 -17.986 1.00 92.44 542 GLU A O 1
ATOM 4275 N N . HIS A 1 543 ? 24.534 -11.786 -17.068 1.00 90.31 543 HIS A N 1
ATOM 4276 C CA . HIS A 1 543 ? 25.172 -13.050 -17.467 1.00 90.31 543 HIS A CA 1
ATOM 4277 C C . HIS A 1 543 ? 24.579 -14.305 -16.812 1.00 90.31 543 HIS A C 1
ATOM 4279 O O . HIS A 1 543 ? 24.828 -15.412 -17.281 1.00 90.31 543 HIS A O 1
ATOM 4285 N N . ARG A 1 544 ? 23.807 -14.153 -15.728 1.00 92.31 544 ARG A N 1
ATOM 4286 C CA . ARG A 1 544 ? 23.083 -15.257 -15.077 1.00 92.31 544 ARG A CA 1
ATOM 4287 C C . ARG A 1 544 ? 21.601 -15.279 -15.428 1.00 92.31 544 ARG A C 1
ATOM 4289 O O . ARG A 1 544 ? 20.887 -16.101 -14.878 1.00 92.31 544 ARG A O 1
ATOM 4296 N N . HIS A 1 545 ? 21.134 -14.383 -16.299 1.00 94.88 545 HIS A N 1
ATOM 4297 C CA . HIS A 1 545 ? 19.764 -14.388 -16.818 1.00 94.88 545 HIS A CA 1
ATOM 4298 C C . HIS A 1 545 ? 18.685 -14.467 -15.716 1.00 94.88 545 HIS A C 1
ATOM 4300 O O . HIS A 1 545 ? 17.658 -15.135 -15.856 1.00 94.88 545 HIS A O 1
ATOM 4306 N N . GLN A 1 546 ? 18.937 -13.787 -14.594 1.00 95.19 546 GLN A N 1
ATOM 4307 C CA . GLN A 1 546 ? 18.071 -13.786 -13.418 1.00 95.19 546 GLN A CA 1
ATOM 4308 C C . GLN A 1 546 ? 18.186 -12.474 -12.633 1.00 95.19 546 GLN A C 1
ATOM 4310 O O . GLN A 1 546 ? 19.179 -11.751 -12.733 1.00 95.19 546 GLN A O 1
ATOM 4315 N N . VAL A 1 547 ? 17.178 -12.204 -11.811 1.00 96.25 547 VAL A N 1
ATOM 4316 C CA . VAL A 1 547 ? 17.205 -11.190 -10.754 1.00 96.25 547 VAL A CA 1
ATOM 4317 C C . VAL A 1 547 ? 17.243 -11.926 -9.421 1.00 96.25 547 VAL A C 1
ATOM 4319 O O . VAL A 1 547 ? 16.430 -12.823 -9.188 1.00 96.25 547 VAL A O 1
ATOM 4322 N N . VAL A 1 548 ? 18.178 -11.561 -8.550 1.00 94.12 548 VAL A N 1
ATOM 4323 C CA . VAL A 1 548 ? 18.277 -12.066 -7.175 1.00 94.12 548 VAL A CA 1
ATOM 4324 C C . VAL A 1 548 ? 17.855 -10.988 -6.183 1.00 94.12 548 VAL A C 1
ATOM 4326 O O . VAL A 1 548 ? 17.874 -9.799 -6.500 1.00 94.12 548 VAL A O 1
ATOM 4329 N N . LYS A 1 549 ? 17.465 -11.401 -4.977 1.00 92.56 549 LYS A N 1
ATOM 4330 C CA . LYS A 1 549 ? 17.107 -10.505 -3.881 1.00 92.56 549 LYS A CA 1
ATOM 4331 C C . LYS A 1 549 ? 17.542 -11.030 -2.518 1.00 92.56 549 LYS A C 1
ATOM 4333 O O . LYS A 1 549 ? 17.669 -12.242 -2.328 1.00 92.56 549 LYS A O 1
ATOM 4338 N N . ARG A 1 550 ? 17.722 -10.115 -1.568 1.00 86.81 550 ARG A N 1
ATOM 4339 C CA . ARG A 1 550 ? 18.141 -10.380 -0.185 1.00 86.81 550 ARG A CA 1
ATOM 4340 C C . ARG A 1 550 ? 17.474 -9.378 0.757 1.00 86.81 550 ARG A C 1
ATOM 4342 O O . ARG A 1 550 ? 17.431 -8.192 0.449 1.00 86.81 550 ARG A O 1
ATOM 4349 N N . SER A 1 551 ? 16.979 -9.840 1.903 1.00 82.56 551 SER A N 1
ATOM 4350 C CA . SER A 1 551 ? 16.546 -8.936 2.977 1.00 82.56 551 SER A CA 1
ATOM 4351 C C . SER A 1 551 ? 17.775 -8.300 3.624 1.00 82.56 551 SER A C 1
ATOM 4353 O O . SER A 1 551 ? 18.674 -9.023 4.048 1.00 82.56 551 SER A O 1
ATOM 4355 N N . LEU A 1 552 ? 17.824 -6.973 3.731 1.00 76.88 552 LEU A N 1
ATOM 4356 C CA . LEU A 1 552 ? 18.918 -6.277 4.417 1.00 76.88 552 LEU A CA 1
ATOM 4357 C C . LEU A 1 552 ? 18.887 -6.491 5.941 1.00 76.88 552 LEU A C 1
ATOM 4359 O O . LEU A 1 552 ? 19.892 -6.254 6.600 1.00 76.88 552 LEU A O 1
ATOM 4363 N N . ASN A 1 553 ? 17.772 -7.001 6.478 1.00 75.44 553 ASN A N 1
ATOM 4364 C CA . ASN A 1 553 ? 17.634 -7.387 7.886 1.00 75.44 553 ASN A CA 1
ATOM 4365 C C . ASN A 1 553 ? 18.210 -8.794 8.178 1.00 75.44 553 ASN A C 1
ATOM 4367 O O . ASN A 1 553 ? 18.292 -9.194 9.337 1.00 75.44 553 ASN A O 1
ATOM 4371 N N . ASP A 1 554 ? 18.568 -9.571 7.148 1.00 73.31 554 ASP A N 1
ATOM 4372 C CA . ASP A 1 554 ? 19.317 -10.826 7.302 1.00 73.31 554 ASP A CA 1
ATOM 4373 C C . ASP A 1 554 ? 20.790 -10.477 7.624 1.00 73.31 554 ASP A C 1
ATOM 4375 O O . ASP A 1 554 ? 21.352 -9.605 6.956 1.00 73.31 554 ASP A O 1
ATOM 4379 N N . PRO A 1 555 ? 21.459 -11.101 8.611 1.00 72.19 555 PRO A N 1
ATOM 4380 C CA . PRO A 1 555 ? 22.893 -10.898 8.836 1.00 72.19 555 PRO A CA 1
ATOM 4381 C C . PRO A 1 555 ? 23.793 -11.627 7.815 1.00 72.19 555 PRO A C 1
ATOM 4383 O O . PRO A 1 555 ? 24.962 -11.272 7.668 1.00 72.19 555 PRO A O 1
ATOM 4386 N N . GLU A 1 556 ? 23.302 -12.635 7.083 1.00 81.25 556 GLU A N 1
ATOM 4387 C CA . GLU A 1 556 ? 24.128 -13.439 6.174 1.00 81.25 556 GLU A CA 1
ATOM 4388 C C . GLU A 1 556 ? 24.204 -12.822 4.765 1.00 81.25 556 GLU A C 1
ATOM 4390 O O . GLU A 1 556 ? 23.248 -12.859 3.984 1.00 81.25 556 GLU A O 1
ATOM 4395 N N . ILE A 1 557 ? 25.354 -12.245 4.397 1.00 83.12 557 ILE A N 1
ATOM 4396 C CA . ILE A 1 557 ? 25.541 -11.506 3.125 1.00 83.12 557 ILE A CA 1
ATOM 4397 C C . ILE A 1 557 ? 25.515 -12.370 1.848 1.00 83.12 557 ILE A C 1
ATOM 4399 O O . ILE A 1 557 ? 25.521 -11.833 0.740 1.00 83.12 557 ILE A O 1
ATOM 4403 N N . ASN A 1 558 ? 25.458 -13.697 2.001 1.00 83.44 558 ASN A N 1
ATOM 4404 C CA . ASN A 1 558 ? 25.388 -14.675 0.909 1.00 83.44 558 ASN A CA 1
ATOM 4405 C C . ASN A 1 558 ? 23.980 -15.292 0.728 1.00 83.44 558 ASN A C 1
ATOM 4407 O O . ASN A 1 558 ? 23.778 -16.069 -0.205 1.00 83.44 558 ASN A O 1
ATOM 4411 N N . SER A 1 559 ? 23.009 -14.943 1.589 1.00 81.44 559 SER A N 1
ATOM 4412 C CA . SER A 1 559 ? 21.624 -15.463 1.642 1.00 81.44 559 SER A CA 1
ATOM 4413 C C . SER A 1 559 ? 20.729 -14.930 0.497 1.00 81.44 559 SER A C 1
ATOM 4415 O O . SER A 1 559 ? 19.633 -14.398 0.689 1.00 81.44 559 SER A O 1
ATOM 4417 N N . ASN A 1 560 ? 21.210 -15.030 -0.743 1.00 87.69 560 ASN A N 1
ATOM 4418 C CA . ASN A 1 560 ? 20.502 -14.538 -1.924 1.00 87.69 560 ASN A CA 1
ATOM 4419 C C . ASN A 1 560 ? 19.439 -15.533 -2.396 1.00 87.69 560 ASN A C 1
ATOM 4421 O O . ASN A 1 560 ? 19.708 -16.724 -2.564 1.00 87.69 560 ASN A O 1
ATOM 4425 N N . ARG A 1 561 ? 18.244 -15.030 -2.710 1.00 88.12 561 ARG A N 1
ATOM 4426 C CA . ARG A 1 561 ? 17.141 -15.810 -3.289 1.00 88.12 561 ARG A CA 1
ATOM 4427 C C . ARG A 1 561 ? 16.824 -15.317 -4.697 1.00 88.12 561 ARG A C 1
ATOM 4429 O O . ARG A 1 561 ? 16.982 -14.137 -4.991 1.00 88.12 561 ARG A O 1
ATOM 4436 N N . ILE A 1 562 ? 16.352 -16.203 -5.570 1.00 90.50 562 ILE A N 1
ATOM 4437 C CA . ILE A 1 562 ? 15.886 -15.808 -6.907 1.00 90.50 562 ILE A CA 1
ATOM 4438 C C . ILE A 1 562 ? 14.580 -15.012 -6.767 1.00 90.50 562 ILE A C 1
ATOM 4440 O O . ILE A 1 562 ? 13.669 -15.418 -6.045 1.00 90.50 562 ILE A O 1
ATOM 4444 N N . ALA A 1 563 ? 14.504 -13.874 -7.455 1.00 90.12 563 ALA A N 1
ATOM 4445 C CA . ALA A 1 563 ? 13.316 -13.034 -7.571 1.00 90.12 563 ALA A CA 1
ATOM 4446 C C . ALA A 1 563 ? 12.596 -13.252 -8.914 1.00 90.12 563 ALA A C 1
ATOM 4448 O O . ALA A 1 563 ? 11.372 -13.338 -8.940 1.00 90.12 563 ALA A O 1
ATOM 4449 N N . ALA A 1 564 ? 13.353 -13.366 -10.011 1.00 93.25 564 ALA A N 1
ATOM 4450 C CA . ALA A 1 564 ? 12.841 -13.598 -11.362 1.00 93.25 564 ALA A CA 1
ATOM 4451 C C . ALA A 1 564 ? 13.899 -14.273 -12.254 1.00 93.25 564 ALA A C 1
ATOM 4453 O O . ALA A 1 564 ? 15.097 -14.094 -12.037 1.00 93.25 564 ALA A O 1
ATOM 4454 N N . GLY A 1 565 ? 13.466 -14.999 -13.289 1.00 92.38 565 GLY A N 1
ATOM 4455 C CA . GLY A 1 565 ? 14.350 -15.806 -14.141 1.00 92.38 565 GLY A CA 1
ATOM 4456 C C . GLY A 1 565 ? 14.679 -17.176 -13.534 1.00 92.38 565 GLY A C 1
ATOM 4457 O O . GLY A 1 565 ? 14.505 -17.397 -12.340 1.00 92.38 565 GLY A O 1
ATOM 4458 N N . THR A 1 566 ? 15.160 -18.108 -14.361 1.00 89.56 566 THR A N 1
ATOM 4459 C CA . THR A 1 566 ? 15.531 -19.476 -13.919 1.00 89.56 566 THR A CA 1
ATOM 4460 C C . THR A 1 566 ? 17.039 -19.694 -13.776 1.00 89.56 566 THR A C 1
ATOM 4462 O O . THR A 1 566 ? 17.455 -20.771 -13.366 1.00 89.56 566 THR A O 1
ATOM 4465 N N . GLY A 1 567 ? 17.860 -18.708 -14.147 1.00 89.94 567 GLY A N 1
ATOM 4466 C CA . GLY A 1 567 ? 19.292 -18.898 -14.396 1.00 89.94 567 GLY A CA 1
ATOM 4467 C C . GLY A 1 567 ? 19.607 -19.219 -15.865 1.00 89.94 567 GLY A C 1
ATOM 4468 O O . GLY A 1 567 ? 20.682 -18.879 -16.358 1.00 89.94 567 GLY A O 1
ATOM 4469 N N . ASP A 1 568 ? 18.653 -19.821 -16.584 1.00 89.81 568 ASP A N 1
ATOM 4470 C CA . ASP A 1 568 ? 18.797 -20.199 -17.990 1.00 89.81 568 ASP A CA 1
ATOM 4471 C C . ASP A 1 568 ? 18.318 -19.109 -18.953 1.00 89.81 568 ASP A C 1
ATOM 4473 O O . ASP A 1 568 ? 17.285 -18.462 -18.747 1.00 89.81 568 ASP A O 1
ATOM 4477 N N . ARG A 1 569 ? 19.037 -18.982 -20.074 1.00 94.44 569 ARG A N 1
ATOM 4478 C CA . ARG A 1 569 ? 18.685 -18.090 -21.181 1.00 94.44 569 ARG A CA 1
ATOM 4479 C C . ARG A 1 569 ? 17.386 -18.547 -21.840 1.00 94.44 569 ARG A C 1
ATOM 4481 O O . ARG A 1 569 ? 17.331 -19.640 -22.402 1.00 94.44 569 ARG A O 1
ATOM 4488 N N . GLY A 1 570 ? 16.371 -17.689 -21.876 1.00 93.00 570 GLY A N 1
ATOM 4489 C CA . GLY A 1 570 ? 15.141 -17.998 -22.602 1.00 93.00 570 GLY A CA 1
ATOM 4490 C C . GLY A 1 570 ? 14.142 -16.851 -22.675 1.00 93.00 570 GLY A C 1
ATOM 4491 O O . GLY A 1 570 ? 14.369 -15.768 -22.145 1.00 93.00 570 GLY A O 1
ATOM 4492 N N . SER A 1 571 ? 13.021 -17.105 -23.350 1.00 91.12 571 SER A N 1
ATOM 4493 C CA . SER A 1 571 ? 11.939 -16.136 -23.586 1.00 91.12 571 SER A CA 1
ATOM 4494 C C . SER A 1 571 ? 10.573 -16.592 -23.051 1.00 91.12 571 SER A C 1
ATOM 4496 O O . SER A 1 571 ? 9.565 -15.900 -23.226 1.00 91.12 571 SER A O 1
ATOM 4498 N N . ASN A 1 572 ? 10.523 -17.731 -22.353 1.00 91.25 572 ASN A N 1
ATOM 4499 C CA . ASN A 1 572 ? 9.336 -18.175 -21.620 1.00 91.25 572 ASN A CA 1
ATOM 4500 C C . ASN A 1 572 ? 8.963 -17.180 -20.493 1.00 91.25 572 ASN A C 1
ATOM 4502 O O . ASN A 1 572 ? 9.807 -16.375 -20.096 1.00 91.25 572 ASN A O 1
ATOM 4506 N N . PRO A 1 573 ? 7.730 -17.226 -19.947 1.00 89.44 573 PRO A N 1
ATOM 4507 C CA . PRO A 1 573 ? 7.287 -16.321 -18.876 1.00 89.44 573 PRO A CA 1
ATOM 4508 C C . PRO A 1 573 ? 8.158 -16.344 -17.610 1.00 89.44 573 PRO A C 1
ATOM 4510 O O . PRO A 1 573 ? 8.299 -15.337 -16.931 1.00 89.44 573 PRO A O 1
ATOM 4513 N N . ASN A 1 574 ? 8.754 -17.487 -17.272 1.00 90.50 574 ASN A N 1
ATOM 4514 C CA . ASN A 1 574 ? 9.662 -17.639 -16.130 1.00 90.50 574 ASN A CA 1
ATOM 4515 C C . ASN A 1 574 ? 11.143 -17.404 -16.479 1.00 90.50 574 ASN A C 1
ATOM 4517 O O . ASN A 1 574 ? 11.997 -17.500 -15.602 1.00 90.50 574 ASN A O 1
ATOM 4521 N N . GLN A 1 575 ? 11.469 -17.129 -17.745 1.00 94.62 575 GLN A N 1
ATOM 4522 C CA . GLN A 1 575 ? 12.841 -16.975 -18.228 1.00 94.62 575 GLN A CA 1
ATOM 4523 C C . GLN A 1 575 ? 13.145 -15.530 -18.635 1.00 94.62 575 GLN A C 1
ATOM 4525 O O . GLN A 1 575 ? 12.256 -14.749 -18.988 1.00 94.62 575 GLN A O 1
ATOM 4530 N N . LEU A 1 576 ? 14.432 -15.202 -18.572 1.00 95.69 576 LEU A N 1
ATOM 4531 C CA . LEU A 1 576 ? 15.008 -13.918 -18.952 1.00 95.69 576 LEU A CA 1
ATOM 4532 C C . LEU A 1 576 ? 16.218 -14.171 -19.869 1.00 95.69 576 LEU A C 1
ATOM 4534 O O . LEU A 1 576 ? 16.715 -15.293 -19.998 1.00 95.69 576 LEU A O 1
ATOM 4538 N N . ASN A 1 577 ? 16.689 -13.119 -20.521 1.00 95.62 577 ASN A N 1
ATOM 4539 C CA . ASN A 1 577 ? 17.802 -13.123 -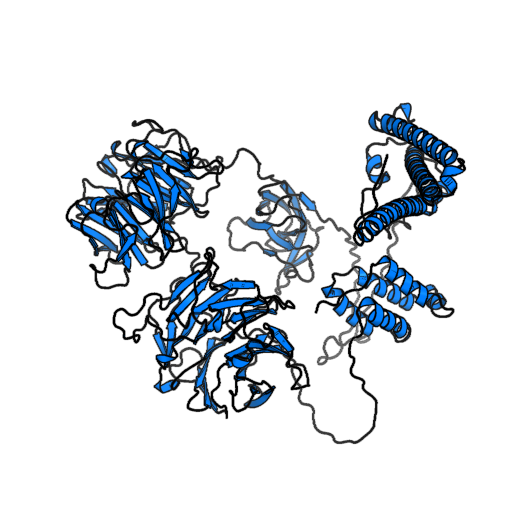21.457 1.00 95.62 577 ASN A CA 1
ATOM 4540 C C . ASN A 1 577 ? 18.498 -11.758 -21.347 1.00 95.62 577 ASN A C 1
ATOM 4542 O O . ASN A 1 577 ? 18.092 -10.776 -21.965 1.00 95.62 577 ASN A O 1
ATOM 4546 N N . GLY A 1 578 ? 19.516 -11.701 -20.489 1.00 94.69 578 GLY A N 1
ATOM 4547 C CA . GLY A 1 578 ? 20.226 -10.465 -20.149 1.00 94.69 578 GLY A CA 1
ATOM 4548 C C . GLY A 1 578 ? 19.353 -9.421 -19.435 1.00 94.69 578 GLY A C 1
ATOM 4549 O O . GLY A 1 578 ? 19.123 -8.352 -19.992 1.00 94.69 578 GLY A O 1
ATOM 4550 N N . PRO A 1 579 ? 18.831 -9.688 -18.222 1.00 96.69 579 PRO A N 1
ATOM 4551 C CA . PRO A 1 579 ? 18.089 -8.680 -17.473 1.00 96.69 579 PRO A CA 1
ATOM 4552 C C . PRO A 1 579 ? 19.004 -7.522 -17.054 1.00 96.69 579 PRO A C 1
ATOM 4554 O O . PRO A 1 579 ? 20.060 -7.756 -16.465 1.00 96.69 579 PRO A O 1
ATOM 4557 N N . ARG A 1 580 ? 18.579 -6.285 -17.339 1.00 95.38 580 ARG A N 1
ATOM 4558 C CA . ARG A 1 580 ? 19.287 -5.041 -16.987 1.00 95.38 580 ARG A CA 1
ATOM 4559 C C . ARG A 1 580 ? 18.489 -4.257 -15.945 1.00 95.38 580 ARG A C 1
ATOM 4561 O O . ARG A 1 580 ? 18.395 -4.712 -14.811 1.00 95.38 580 ARG A O 1
ATOM 4568 N N . GLY A 1 581 ? 17.898 -3.118 -16.290 1.00 94.88 581 GLY A N 1
ATOM 4569 C CA . GLY A 1 581 ? 17.114 -2.299 -15.366 1.00 94.88 581 GLY A CA 1
ATOM 4570 C C . GLY A 1 581 ? 16.002 -3.072 -14.658 1.00 94.88 581 GLY A C 1
ATOM 4571 O O . GLY A 1 581 ? 15.313 -3.899 -15.260 1.00 94.88 581 GLY A O 1
ATOM 4572 N N . ILE A 1 582 ? 15.825 -2.773 -13.375 1.00 96.50 582 ILE A N 1
ATOM 4573 C CA . ILE A 1 582 ? 14.754 -3.304 -12.536 1.00 96.50 582 ILE A CA 1
ATOM 4574 C C . ILE A 1 582 ? 14.062 -2.166 -11.797 1.00 96.50 582 ILE A C 1
ATOM 4576 O O . ILE A 1 582 ? 14.689 -1.162 -11.469 1.00 96.50 582 ILE A O 1
ATOM 4580 N N . PHE A 1 583 ? 12.778 -2.349 -11.518 1.00 94.31 583 PHE A N 1
ATOM 4581 C CA . PHE A 1 583 ? 12.001 -1.466 -10.658 1.00 94.31 583 PHE A CA 1
ATOM 4582 C C . PHE A 1 583 ? 11.055 -2.317 -9.811 1.00 94.31 583 PHE A C 1
ATOM 4584 O O . PHE A 1 583 ? 10.450 -3.250 -10.340 1.00 94.31 583 PHE A O 1
ATOM 4591 N N . VAL A 1 584 ? 10.917 -2.017 -8.519 1.00 89.94 584 VAL A N 1
ATOM 4592 C CA . VAL A 1 584 ? 9.958 -2.698 -7.637 1.00 89.94 584 VAL A CA 1
ATOM 4593 C C . VAL A 1 584 ? 8.943 -1.671 -7.155 1.00 89.94 584 VAL A C 1
ATOM 4595 O O . VAL A 1 584 ? 9.317 -0.662 -6.562 1.00 89.94 584 VAL A O 1
ATOM 4598 N N . ASP A 1 585 ? 7.661 -1.895 -7.437 1.00 77.62 585 ASP A N 1
ATOM 4599 C CA . ASP A 1 585 ? 6.618 -0.972 -6.988 1.00 77.62 585 ASP A CA 1
ATOM 4600 C C . ASP A 1 585 ? 6.266 -1.168 -5.498 1.00 77.62 585 ASP A C 1
ATOM 4602 O O . ASP A 1 585 ? 6.752 -2.075 -4.818 1.00 77.62 585 ASP A O 1
ATOM 4606 N N . VAL A 1 586 ? 5.391 -0.309 -4.969 1.00 67.06 586 VAL A N 1
ATOM 4607 C CA . VAL A 1 586 ? 4.940 -0.353 -3.562 1.00 67.06 586 VAL A CA 1
ATOM 4608 C C . VAL A 1 586 ? 4.182 -1.637 -3.165 1.00 67.06 586 VAL A C 1
ATOM 4610 O O . VAL A 1 586 ? 3.873 -1.830 -1.988 1.00 67.06 586 VAL A O 1
ATOM 4613 N N . ASN A 1 587 ? 3.913 -2.530 -4.122 1.00 63.38 587 ASN A N 1
ATOM 4614 C CA . ASN A 1 587 ? 3.221 -3.817 -3.958 1.00 63.38 587 ASN A CA 1
ATOM 4615 C C . ASN A 1 587 ? 4.207 -4.986 -3.943 1.00 63.38 587 ASN A C 1
ATOM 4617 O O . ASN A 1 587 ? 3.816 -6.137 -3.737 1.00 63.38 587 ASN A O 1
ATOM 4621 N N . LEU A 1 588 ? 5.496 -4.670 -4.110 1.00 76.56 588 LEU A N 1
ATOM 4622 C CA . LEU A 1 588 ? 6.593 -5.607 -4.304 1.00 76.56 588 LEU A CA 1
ATOM 4623 C C . LEU A 1 588 ? 6.494 -6.353 -5.649 1.00 76.56 588 LEU A C 1
ATOM 4625 O O . LEU A 1 588 ? 7.066 -7.435 -5.804 1.00 76.56 588 LEU A O 1
ATOM 4629 N N . ASP A 1 589 ? 5.778 -5.774 -6.621 1.00 84.56 589 ASP A N 1
ATOM 4630 C CA . ASP A 1 589 ? 5.747 -6.253 -8.001 1.00 84.56 589 ASP A CA 1
ATOM 4631 C C . ASP A 1 589 ? 7.031 -5.803 -8.718 1.00 84.56 589 ASP A C 1
ATOM 4633 O O . ASP A 1 589 ? 7.373 -4.618 -8.747 1.00 84.56 589 ASP A O 1
ATOM 4637 N N . LEU A 1 590 ? 7.758 -6.764 -9.293 1.00 93.56 590 LEU A N 1
ATOM 4638 C CA . LEU A 1 590 ? 9.075 -6.571 -9.898 1.00 93.56 590 LEU A CA 1
ATOM 4639 C C . LEU A 1 590 ? 8.963 -6.438 -11.422 1.00 93.56 590 LEU A C 1
ATOM 4641 O O . LEU A 1 590 ? 8.607 -7.383 -12.126 1.00 93.56 590 LEU A O 1
ATOM 4645 N N . TYR A 1 591 ? 9.352 -5.280 -11.942 1.00 96.00 591 TYR A N 1
ATOM 4646 C CA . TYR A 1 591 ? 9.457 -4.984 -13.366 1.00 96.00 591 TYR A CA 1
ATOM 4647 C C . TYR A 1 591 ? 10.907 -5.197 -13.807 1.00 96.00 591 TYR A C 1
ATOM 4649 O O . TYR A 1 591 ? 11.826 -4.642 -13.207 1.00 96.00 591 TYR A O 1
ATOM 4657 N N . VAL A 1 592 ? 11.123 -6.000 -14.851 1.00 97.31 592 VAL A N 1
ATOM 4658 C CA . VAL A 1 592 ? 12.455 -6.389 -15.341 1.00 97.31 592 VAL A CA 1
ATOM 4659 C C . VAL A 1 592 ? 12.611 -6.036 -16.815 1.00 97.31 592 VAL A C 1
ATOM 4661 O O . VAL A 1 592 ? 11.822 -6.480 -17.654 1.00 97.31 592 VAL A O 1
ATOM 4664 N N . ALA A 1 593 ? 13.660 -5.277 -17.132 1.00 96.38 593 ALA A N 1
ATOM 4665 C CA . ALA A 1 593 ? 14.084 -4.979 -18.492 1.00 96.38 593 ALA A CA 1
ATOM 4666 C C . ALA A 1 593 ? 14.844 -6.184 -19.059 1.00 96.38 593 ALA A C 1
ATOM 4668 O O . ALA A 1 593 ? 16.003 -6.428 -18.724 1.00 96.38 593 ALA A O 1
ATOM 4669 N N . ASP A 1 594 ? 14.168 -6.969 -19.889 1.00 95.62 594 ASP A N 1
ATOM 4670 C CA . ASP A 1 594 ? 14.651 -8.228 -20.450 1.00 95.62 594 ASP A CA 1
ATOM 4671 C C . ASP A 1 594 ? 15.335 -7.932 -21.799 1.00 95.62 594 ASP A C 1
ATOM 4673 O O . ASP A 1 594 ? 14.739 -8.103 -22.867 1.00 95.62 594 ASP A O 1
ATOM 4677 N N . CYS A 1 595 ? 16.548 -7.360 -21.730 1.00 94.62 595 CYS A N 1
ATOM 4678 C CA . CYS A 1 595 ? 17.189 -6.633 -22.834 1.00 94.62 595 CYS A CA 1
ATOM 4679 C C . CYS A 1 595 ? 17.281 -7.457 -24.126 1.00 94.62 595 CYS A C 1
ATOM 4681 O O . CYS A 1 595 ? 16.790 -7.020 -25.165 1.00 94.62 595 CYS A O 1
ATOM 4683 N N . GLU A 1 596 ? 17.848 -8.664 -24.088 1.00 94.75 596 GLU A N 1
ATOM 4684 C CA . GLU A 1 596 ? 18.053 -9.473 -25.299 1.00 94.75 596 GLU A CA 1
ATOM 4685 C C . GLU A 1 596 ? 16.781 -10.227 -25.745 1.00 94.75 596 GLU A C 1
ATOM 4687 O O . GLU A 1 596 ? 16.819 -10.996 -26.707 1.00 94.75 596 GLU A O 1
ATOM 4692 N N . ASN A 1 597 ? 15.646 -9.996 -25.072 1.00 92.88 597 ASN A N 1
ATOM 4693 C CA . ASN A 1 597 ? 14.299 -10.372 -25.513 1.00 92.88 597 ASN A CA 1
ATOM 4694 C C . ASN A 1 597 ? 13.451 -9.154 -25.954 1.00 92.88 597 ASN A C 1
ATOM 4696 O O . ASN A 1 597 ? 12.263 -9.326 -26.229 1.00 92.88 597 ASN A O 1
ATOM 4700 N N . ASP A 1 598 ? 14.023 -7.941 -26.012 1.00 93.38 598 ASP A N 1
ATOM 4701 C CA . ASP A 1 598 ? 13.367 -6.694 -26.448 1.00 93.38 598 ASP A CA 1
ATOM 4702 C C . ASP A 1 598 ? 12.023 -6.391 -25.729 1.00 93.38 598 ASP A C 1
ATOM 4704 O O . ASP A 1 598 ? 11.083 -5.853 -26.326 1.00 93.38 598 ASP A O 1
ATOM 4708 N N . ARG A 1 599 ? 11.909 -6.734 -24.433 1.00 93.25 599 ARG A N 1
ATOM 4709 C CA . ARG A 1 599 ? 10.660 -6.604 -23.650 1.00 93.25 599 ARG A CA 1
ATOM 4710 C C . ARG A 1 599 ? 10.871 -6.148 -22.203 1.00 93.25 599 ARG A C 1
ATOM 4712 O O . ARG A 1 599 ? 11.954 -6.287 -21.645 1.00 93.25 599 ARG A O 1
ATOM 4719 N N . VAL A 1 600 ? 9.797 -5.676 -21.571 1.00 94.81 600 VAL A N 1
ATOM 4720 C CA . VAL A 1 600 ? 9.705 -5.530 -20.107 1.00 94.81 600 VAL A CA 1
ATOM 4721 C C . VAL A 1 600 ? 8.705 -6.547 -19.569 1.00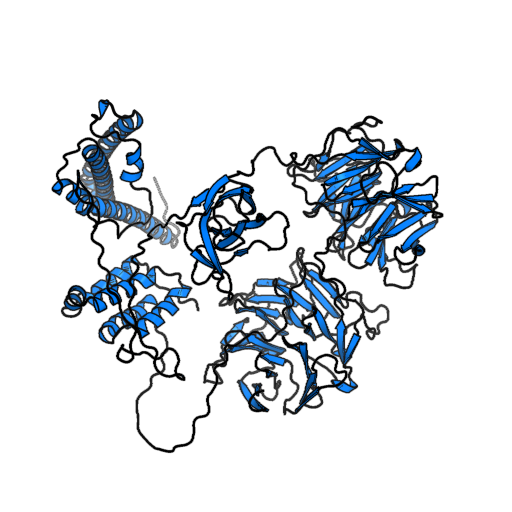 94.81 600 VAL A C 1
ATOM 4723 O O . VAL A 1 600 ? 7.594 -6.660 -20.096 1.00 94.81 600 VAL A O 1
ATOM 4726 N N . GLN A 1 601 ? 9.095 -7.285 -18.528 1.00 93.75 601 GLN A N 1
ATOM 4727 C CA . GLN A 1 601 ? 8.238 -8.253 -17.839 1.00 93.75 601 GLN A CA 1
ATOM 4728 C C . GLN A 1 601 ? 7.906 -7.805 -16.414 1.00 93.75 601 GLN A C 1
ATOM 4730 O O . GLN A 1 601 ? 8.789 -7.374 -15.681 1.00 93.75 601 GLN A O 1
ATOM 4735 N N . LEU A 1 602 ? 6.644 -7.973 -16.029 1.00 92.81 602 LEU A N 1
ATOM 4736 C CA . LEU A 1 602 ? 6.105 -7.786 -14.687 1.00 92.81 602 LEU A CA 1
ATOM 4737 C C . LEU A 1 602 ? 6.002 -9.144 -13.980 1.00 92.81 602 LEU A C 1
ATOM 4739 O O . LEU A 1 602 ? 5.224 -10.005 -14.387 1.00 92.81 602 LEU A O 1
ATOM 4743 N N . PHE A 1 603 ? 6.762 -9.327 -12.908 1.00 87.69 603 PHE A N 1
ATOM 4744 C CA . PHE A 1 603 ? 6.662 -10.450 -11.982 1.00 87.69 603 PHE A CA 1
ATOM 4745 C C . PHE A 1 603 ? 5.898 -9.981 -10.746 1.00 87.69 603 PHE A C 1
ATOM 4747 O O . PHE A 1 603 ? 6.436 -9.242 -9.923 1.00 87.69 603 PHE A O 1
ATOM 4754 N N . GLN A 1 604 ? 4.634 -10.389 -10.627 1.00 81.62 604 GLN A N 1
ATOM 4755 C CA . GLN A 1 604 ? 3.834 -10.028 -9.457 1.00 81.62 604 GLN A CA 1
ATOM 4756 C C . GLN A 1 604 ? 4.407 -10.660 -8.185 1.00 81.62 604 GLN A C 1
ATOM 4758 O O . GLN A 1 604 ? 4.926 -11.781 -8.228 1.00 81.62 604 GLN A O 1
ATOM 4763 N N . SER A 1 605 ? 4.260 -9.981 -7.050 1.00 80.06 605 SER A N 1
ATOM 4764 C CA . SER A 1 605 ? 4.793 -10.407 -5.758 1.00 80.06 605 SER A CA 1
ATOM 4765 C C . SER A 1 605 ? 4.449 -11.872 -5.441 1.00 80.06 605 SER A C 1
ATOM 4767 O O . SER A 1 605 ? 3.299 -12.312 -5.510 1.00 80.06 605 SER A O 1
ATOM 4769 N N . GLY A 1 606 ? 5.486 -12.665 -5.152 1.00 64.31 606 GLY A N 1
ATOM 4770 C CA . GLY A 1 606 ? 5.381 -14.103 -4.879 1.00 64.31 606 GLY A CA 1
ATOM 4771 C C . GLY A 1 606 ? 5.210 -15.023 -6.101 1.00 64.31 606 GLY A C 1
ATOM 4772 O O . GLY A 1 606 ? 5.154 -16.239 -5.917 1.00 64.31 606 GLY A O 1
ATOM 4773 N N . LYS A 1 607 ? 5.153 -14.507 -7.339 1.00 75.00 607 LYS A N 1
ATOM 4774 C CA . LYS A 1 607 ? 5.029 -15.312 -8.571 1.00 75.00 607 LYS A CA 1
ATOM 4775 C C . LYS A 1 607 ? 6.348 -15.357 -9.351 1.00 75.00 607 LYS A C 1
ATOM 4777 O O . LYS A 1 607 ? 6.984 -14.337 -9.576 1.00 75.00 607 LYS A O 1
ATOM 4782 N N . LEU A 1 608 ? 6.717 -16.548 -9.831 1.00 78.75 608 LEU A N 1
ATOM 4783 C CA . LEU A 1 608 ? 7.930 -16.773 -10.642 1.00 78.75 608 LEU A CA 1
ATOM 4784 C C . LEU A 1 608 ? 7.702 -16.662 -12.162 1.00 78.75 608 LEU A C 1
ATOM 4786 O O . LEU A 1 608 ? 8.660 -16.688 -12.931 1.00 78.75 608 LEU A O 1
ATOM 4790 N N . ASN A 1 609 ? 6.446 -16.542 -12.604 1.00 84.12 609 ASN A N 1
ATOM 4791 C CA . ASN A 1 609 ? 6.095 -16.329 -14.008 1.00 84.12 609 ASN A CA 1
ATOM 4792 C C . ASN A 1 609 ? 5.785 -14.845 -14.225 1.00 84.12 609 ASN A C 1
ATOM 4794 O O . ASN A 1 609 ? 4.840 -14.330 -13.626 1.00 84.12 609 ASN A O 1
ATOM 4798 N N . GLY A 1 610 ? 6.542 -14.194 -15.102 1.00 86.88 610 GLY A N 1
ATOM 4799 C CA . GLY A 1 610 ? 6.321 -12.818 -15.515 1.00 86.88 610 GLY A CA 1
ATOM 4800 C C . GLY A 1 610 ? 5.260 -12.686 -16.609 1.00 86.88 610 GLY A C 1
ATOM 4801 O O . GLY A 1 610 ? 4.972 -13.623 -17.359 1.00 86.88 610 GLY A O 1
ATOM 4802 N N . THR A 1 611 ? 4.682 -11.495 -16.722 1.00 89.06 611 THR A N 1
ATOM 4803 C CA . THR A 1 611 ? 3.800 -11.090 -17.820 1.00 89.06 611 THR A CA 1
ATOM 4804 C C . THR A 1 611 ? 4.454 -9.960 -18.623 1.00 89.06 611 THR A C 1
ATOM 4806 O O . THR A 1 611 ? 4.988 -9.018 -18.042 1.00 89.06 611 THR A O 1
ATOM 4809 N N . PRO A 1 612 ? 4.469 -10.019 -19.966 1.00 88.31 612 PRO A N 1
ATOM 4810 C CA . PRO A 1 612 ? 5.053 -8.960 -20.784 1.00 88.31 612 PRO A CA 1
ATOM 4811 C C . PRO A 1 612 ? 4.152 -7.716 -20.764 1.00 88.31 612 PRO A C 1
ATOM 4813 O O . PRO A 1 612 ? 2.994 -7.790 -21.174 1.00 88.31 612 PRO A O 1
ATOM 4816 N N . VAL A 1 613 ? 4.693 -6.582 -20.312 1.00 88.81 613 VAL A N 1
ATOM 4817 C CA . VAL A 1 613 ? 3.973 -5.294 -20.188 1.00 88.81 613 VAL A CA 1
ATOM 4818 C C . VAL A 1 613 ? 4.437 -4.234 -21.192 1.00 88.81 613 VAL A C 1
ATOM 4820 O O . VAL A 1 613 ? 3.700 -3.293 -21.473 1.00 88.81 613 VAL A O 1
ATOM 4823 N N . ALA A 1 614 ? 5.620 -4.404 -21.789 1.00 87.69 614 ALA A N 1
ATOM 4824 C CA . ALA A 1 614 ? 6.097 -3.589 -22.907 1.00 87.69 614 ALA A CA 1
ATOM 4825 C C . ALA A 1 614 ? 6.992 -4.406 -23.852 1.00 87.69 614 ALA A C 1
ATOM 4827 O O . ALA A 1 614 ? 7.571 -5.416 -23.448 1.00 87.69 614 ALA A O 1
ATOM 4828 N N . GLY A 1 615 ? 7.138 -3.942 -25.096 1.00 81.81 615 GLY A N 1
ATOM 4829 C CA . GLY A 1 615 ? 7.885 -4.634 -26.151 1.00 81.81 615 GLY A CA 1
ATOM 4830 C C . GLY A 1 615 ? 7.039 -5.615 -26.967 1.00 81.81 615 GLY A C 1
ATOM 4831 O O . GLY A 1 615 ? 5.868 -5.870 -26.671 1.00 81.81 615 GLY A O 1
ATOM 4832 N N . LEU A 1 616 ? 7.626 -6.157 -28.036 1.00 65.94 616 LEU A N 1
ATOM 4833 C CA . LEU A 1 616 ? 6.929 -7.085 -28.927 1.00 65.94 616 LEU A CA 1
ATOM 4834 C C . LEU A 1 616 ? 6.884 -8.495 -28.331 1.00 65.94 616 LEU A C 1
ATOM 4836 O O . LEU A 1 616 ? 7.907 -9.110 -28.049 1.00 65.94 616 LEU A O 1
ATOM 4840 N N . THR A 1 617 ? 5.683 -9.063 -28.274 1.00 54.53 617 THR A N 1
ATOM 4841 C CA . THR A 1 617 ? 5.502 -10.519 -28.272 1.00 54.53 617 THR A CA 1
ATOM 4842 C C . THR A 1 617 ? 4.848 -10.941 -29.580 1.00 54.53 617 THR A C 1
ATOM 4844 O O . THR A 1 617 ? 4.162 -10.149 -30.227 1.00 54.53 617 THR A O 1
ATOM 4847 N N . SER A 1 618 ? 5.009 -12.208 -29.968 1.00 46.12 618 SER A N 1
ATOM 4848 C CA . SER A 1 618 ? 4.509 -12.783 -31.230 1.00 46.12 618 SER A CA 1
ATOM 4849 C C . SER A 1 618 ? 2.976 -12.790 -31.402 1.00 46.12 618 SER A C 1
ATOM 4851 O O . SER A 1 618 ? 2.465 -13.408 -32.332 1.00 46.12 618 SER A O 1
ATOM 4853 N N . ARG A 1 619 ? 2.230 -12.112 -30.517 1.00 46.25 619 ARG A N 1
ATOM 4854 C CA . ARG A 1 619 ? 0.763 -12.018 -30.494 1.00 46.25 619 ARG A CA 1
ATOM 4855 C C . ARG A 1 619 ? 0.206 -10.586 -30.571 1.00 46.25 619 ARG A C 1
ATOM 4857 O O . ARG A 1 619 ? -1.010 -10.442 -30.549 1.00 46.25 619 ARG A O 1
ATOM 4864 N N . GLN A 1 620 ? 1.038 -9.540 -30.653 1.00 48.91 620 GLN A N 1
ATOM 4865 C CA . GLN A 1 620 ? 0.585 -8.134 -30.607 1.00 48.91 620 GLN A CA 1
ATOM 4866 C C . GLN A 1 620 ? 1.152 -7.287 -31.770 1.00 48.91 620 GLN A C 1
ATOM 4868 O O . GLN A 1 620 ? 2.246 -6.737 -31.641 1.00 48.91 620 GLN A O 1
ATOM 4873 N N . PRO A 1 621 ? 0.422 -7.129 -32.897 1.00 39.22 621 PRO A N 1
ATOM 4874 C CA . PRO A 1 621 ? 0.907 -6.401 -34.083 1.00 39.22 621 PRO A CA 1
ATOM 4875 C C . PRO A 1 621 ? 1.091 -4.882 -33.915 1.00 39.22 621 PRO A C 1
ATOM 4877 O O . PRO A 1 621 ? 1.700 -4.256 -34.776 1.00 39.22 621 PRO A O 1
ATOM 4880 N N . HIS A 1 622 ? 0.558 -4.292 -32.840 1.00 44.97 622 HIS A N 1
ATOM 4881 C CA . HIS A 1 622 ? 0.551 -2.842 -32.595 1.00 44.97 622 HIS A CA 1
ATOM 4882 C C . HIS A 1 622 ? 1.409 -2.412 -31.387 1.00 44.97 622 HIS A C 1
ATOM 4884 O O . HIS A 1 622 ? 1.338 -1.261 -30.963 1.00 44.97 622 HIS A O 1
ATOM 4890 N N . ALA A 1 623 ? 2.209 -3.314 -30.806 1.00 62.12 623 ALA A N 1
ATOM 4891 C CA . ALA A 1 623 ? 3.076 -2.972 -29.678 1.00 62.12 623 ALA A CA 1
ATOM 4892 C C . ALA A 1 623 ? 4.350 -2.232 -30.131 1.00 62.12 623 ALA A C 1
ATOM 4894 O O . ALA A 1 623 ? 4.933 -2.536 -31.174 1.00 62.12 623 ALA A O 1
ATOM 4895 N N . TYR A 1 624 ? 4.800 -1.271 -29.321 1.00 76.19 624 TYR A N 1
ATOM 4896 C CA . TYR A 1 624 ? 6.014 -0.500 -29.585 1.00 76.19 624 TYR A CA 1
ATOM 4897 C C . TYR A 1 624 ? 7.262 -1.399 -29.570 1.00 76.19 624 TYR A C 1
ATOM 4899 O O . TYR A 1 624 ? 7.464 -2.197 -28.651 1.00 76.19 624 TYR A O 1
ATOM 4907 N N . ARG A 1 625 ? 8.118 -1.255 -30.587 1.00 84.75 625 ARG A N 1
ATOM 4908 C CA . ARG A 1 625 ? 9.327 -2.068 -30.762 1.00 84.75 625 ARG A CA 1
ATOM 4909 C C . ARG A 1 625 ? 10.517 -1.478 -30.002 1.00 84.75 625 ARG A C 1
ATOM 4911 O O . ARG A 1 625 ? 11.336 -0.771 -30.587 1.00 84.75 625 ARG A O 1
ATOM 4918 N N . LEU A 1 626 ? 10.614 -1.834 -28.723 1.00 89.25 626 LEU A N 1
ATOM 4919 C CA . LEU A 1 626 ? 11.837 -1.675 -27.929 1.00 89.25 626 LEU A CA 1
ATOM 4920 C C . LEU A 1 626 ? 13.018 -2.416 -28.584 1.00 89.25 626 LEU A C 1
ATOM 4922 O O . LEU A 1 626 ? 12.814 -3.367 -29.347 1.00 89.25 626 LEU A O 1
ATOM 4926 N N . ARG A 1 627 ? 14.247 -2.008 -28.259 1.00 91.81 627 ARG A N 1
ATOM 4927 C CA . ARG A 1 627 ? 15.478 -2.770 -28.491 1.00 91.81 627 ARG A CA 1
ATOM 4928 C C . ARG A 1 627 ? 16.432 -2.657 -27.306 1.00 91.81 627 ARG A C 1
ATOM 4930 O O . ARG A 1 627 ? 17.024 -1.602 -27.086 1.00 91.81 627 ARG A O 1
ATOM 4937 N N . CYS A 1 628 ? 16.651 -3.767 -26.603 1.00 93.25 628 CYS A N 1
ATOM 4938 C CA . CYS A 1 628 ? 17.405 -3.800 -25.347 1.00 93.25 628 CYS A CA 1
ATOM 4939 C C . CYS A 1 628 ? 16.983 -2.693 -24.364 1.00 93.25 628 CYS A C 1
ATOM 4941 O O . CYS A 1 628 ? 17.722 -1.727 -24.164 1.00 93.25 628 CYS A O 1
ATOM 4943 N N . PRO A 1 629 ? 15.791 -2.802 -23.751 1.00 95.56 629 PRO A N 1
ATOM 4944 C CA . PRO A 1 629 ? 15.457 -1.945 -22.623 1.00 95.56 629 PRO A CA 1
ATOM 4945 C C . PRO A 1 629 ? 16.516 -2.089 -21.515 1.00 95.56 629 PRO A C 1
ATOM 4947 O O . PRO A 1 629 ? 16.894 -3.211 -21.170 1.00 95.56 629 PRO A O 1
ATOM 4950 N N . SER A 1 630 ? 17.008 -0.971 -20.971 1.00 94.38 630 SER A N 1
ATOM 4951 C CA . SER A 1 630 ? 18.135 -0.962 -20.016 1.00 94.38 630 SER A CA 1
ATOM 4952 C C . SER A 1 630 ? 17.818 -0.351 -18.653 1.00 94.38 630 SER A C 1
ATOM 4954 O O . SER A 1 630 ? 18.458 -0.723 -17.677 1.00 94.38 630 SER A O 1
ATOM 4956 N N . GLY A 1 631 ? 16.825 0.535 -18.566 1.00 93.25 631 GLY A N 1
ATOM 4957 C CA . GLY A 1 631 ? 16.396 1.211 -17.340 1.00 93.25 631 GLY A CA 1
ATOM 4958 C C . GLY A 1 631 ? 14.875 1.325 -17.295 1.00 93.25 631 GLY A C 1
ATOM 4959 O O . GLY A 1 631 ? 14.249 1.476 -18.345 1.00 93.25 631 GLY A O 1
ATOM 4960 N N . ILE A 1 632 ? 14.283 1.231 -16.102 1.00 94.62 632 ILE A N 1
ATOM 4961 C CA . ILE A 1 632 ? 12.831 1.294 -15.876 1.00 94.62 632 ILE A CA 1
ATOM 4962 C C . ILE A 1 632 ? 12.547 2.188 -14.671 1.00 94.62 632 ILE A C 1
ATOM 4964 O O . ILE A 1 632 ? 13.151 1.991 -13.621 1.00 94.62 632 ILE A O 1
ATOM 4968 N N . ILE A 1 633 ? 11.577 3.094 -14.804 1.00 91.81 633 ILE A N 1
ATOM 4969 C CA . ILE A 1 633 ? 10.935 3.784 -13.678 1.00 91.81 633 ILE A CA 1
ATOM 4970 C C . ILE A 1 633 ? 9.421 3.817 -13.920 1.00 91.81 633 ILE A C 1
ATOM 4972 O O . ILE A 1 633 ? 8.968 4.036 -15.045 1.00 91.81 633 ILE A O 1
ATOM 4976 N N . LEU A 1 634 ? 8.638 3.599 -12.863 1.00 87.88 634 LEU A N 1
ATOM 4977 C CA . LEU A 1 634 ? 7.205 3.900 -12.838 1.00 87.88 634 LEU A CA 1
ATOM 4978 C C . LEU A 1 634 ? 6.975 5.286 -12.239 1.00 87.88 634 LEU A C 1
ATOM 4980 O O . LEU A 1 634 ? 7.707 5.696 -11.340 1.00 87.88 634 LEU A O 1
ATOM 4984 N N . ASP A 1 635 ? 5.926 5.977 -12.664 1.00 80.50 635 ASP A N 1
ATOM 4985 C CA . ASP A 1 635 ? 5.421 7.148 -11.945 1.00 80.50 635 ASP A CA 1
ATOM 4986 C C . ASP A 1 635 ? 4.429 6.763 -10.828 1.00 80.50 635 ASP A C 1
ATOM 4988 O O . ASP A 1 635 ? 4.132 5.582 -10.623 1.00 80.50 635 ASP A O 1
ATOM 4992 N N . ALA A 1 636 ? 3.911 7.754 -10.096 1.00 70.19 636 ALA A N 1
ATOM 4993 C CA . ALA A 1 636 ? 2.935 7.521 -9.025 1.00 70.19 636 ALA A CA 1
ATOM 4994 C C . ALA A 1 636 ? 1.584 6.935 -9.507 1.00 70.19 636 ALA A C 1
ATOM 4996 O O . ALA A 1 636 ? 0.859 6.348 -8.708 1.00 70.19 636 ALA A O 1
ATOM 4997 N N . GLU A 1 637 ? 1.258 7.056 -10.799 1.00 69.50 637 GLU A N 1
ATOM 4998 C CA . GLU A 1 637 ? 0.050 6.519 -11.455 1.00 69.50 637 GLU A CA 1
ATOM 4999 C C . GLU A 1 637 ? 0.340 5.201 -12.212 1.00 69.50 637 GLU A C 1
ATOM 5001 O O . GLU A 1 637 ? -0.514 4.673 -12.925 1.00 69.50 637 GLU A O 1
ATOM 5006 N N . LYS A 1 638 ? 1.547 4.636 -12.045 1.00 74.31 638 LYS A N 1
ATOM 5007 C CA . LYS A 1 638 ? 2.065 3.439 -12.732 1.00 74.31 638 LYS A CA 1
ATOM 5008 C C . LYS A 1 638 ? 2.202 3.566 -14.259 1.00 74.31 638 LYS A C 1
ATOM 5010 O O . LYS A 1 638 ? 2.272 2.550 -14.956 1.00 74.31 638 LYS A O 1
ATOM 5015 N N . HIS A 1 639 ? 2.328 4.776 -14.800 1.00 82.75 639 HIS A N 1
ATOM 5016 C CA . HIS A 1 639 ? 2.856 4.964 -16.151 1.00 82.75 639 HIS A CA 1
ATOM 5017 C C . HIS A 1 639 ? 4.310 4.473 -16.201 1.00 82.75 639 HIS A C 1
ATOM 5019 O O . HIS A 1 639 ? 5.137 4.830 -15.361 1.00 82.75 639 HIS A O 1
ATOM 5025 N N . LEU A 1 640 ? 4.619 3.643 -17.195 1.00 89.50 640 LEU A N 1
ATOM 5026 C CA . LEU A 1 640 ? 5.903 2.967 -17.347 1.00 89.50 640 LEU A CA 1
ATOM 5027 C C . LEU A 1 640 ? 6.827 3.759 -18.272 1.00 89.50 640 LEU A C 1
ATOM 5029 O O . LEU A 1 640 ? 6.516 3.962 -19.449 1.00 89.50 640 LEU A O 1
ATOM 5033 N N . PHE A 1 641 ? 7.986 4.146 -17.747 1.00 92.88 641 PHE A N 1
ATOM 5034 C CA . PHE A 1 641 ? 9.051 4.837 -18.464 1.00 92.88 641 PHE A CA 1
ATOM 5035 C C . PHE A 1 641 ? 10.263 3.915 -18.603 1.00 92.88 641 PHE A C 1
ATOM 5037 O O . PHE A 1 641 ? 10.671 3.252 -17.648 1.00 92.88 641 PHE A O 1
ATOM 5044 N N . ILE A 1 642 ? 10.810 3.832 -19.816 1.00 94.38 642 ILE A N 1
ATOM 5045 C CA . ILE A 1 642 ? 11.803 2.828 -20.208 1.00 94.38 642 ILE A CA 1
ATOM 5046 C C . ILE A 1 642 ? 12.914 3.505 -21.013 1.00 94.38 642 ILE A C 1
ATOM 5048 O O . ILE A 1 642 ? 12.640 4.251 -21.957 1.00 94.38 642 ILE A O 1
ATOM 5052 N N . VAL A 1 643 ? 14.168 3.192 -20.691 1.00 94.62 643 VAL A N 1
ATOM 5053 C CA . VAL A 1 643 ? 15.316 3.511 -21.550 1.00 94.62 643 VAL A CA 1
ATOM 5054 C C . VAL A 1 643 ? 15.413 2.460 -22.648 1.00 94.62 643 VAL A C 1
ATOM 5056 O O . VAL A 1 643 ? 15.646 1.287 -22.369 1.00 94.62 643 VAL A O 1
ATOM 5059 N N . ASP A 1 644 ? 15.229 2.882 -23.892 1.00 92.94 644 ASP A N 1
ATOM 5060 C CA . ASP A 1 644 ? 15.289 2.060 -25.097 1.00 92.94 644 ASP A CA 1
ATOM 5061 C C . ASP A 1 644 ? 16.684 2.209 -25.736 1.00 92.94 644 ASP A C 1
ATOM 5063 O O . ASP A 1 644 ? 16.895 2.977 -26.683 1.00 92.94 644 ASP A O 1
ATOM 5067 N N . GLN A 1 645 ? 17.668 1.534 -25.130 1.00 93.12 645 GLN A N 1
ATOM 5068 C CA . GLN A 1 645 ? 19.099 1.826 -25.274 1.00 93.12 645 GLN A CA 1
ATOM 5069 C C . GLN A 1 645 ? 19.601 1.727 -26.719 1.00 93.12 645 GLN A C 1
ATOM 5071 O O . GLN A 1 645 ? 20.241 2.661 -27.216 1.00 93.12 645 GLN A O 1
ATOM 5076 N N . LYS A 1 646 ? 19.290 0.626 -27.421 1.00 91.81 646 LYS A N 1
ATOM 5077 C CA . LYS A 1 646 ? 19.750 0.396 -28.808 1.00 91.81 646 LYS A CA 1
ATOM 5078 C C . LYS A 1 646 ? 18.960 1.216 -29.843 1.00 91.81 646 LYS A C 1
ATOM 5080 O O . LYS A 1 646 ? 19.387 1.286 -30.991 1.00 91.81 646 LYS A O 1
ATOM 5085 N N . ASN A 1 647 ? 17.846 1.844 -29.452 1.00 90.38 647 ASN A N 1
ATOM 5086 C CA . ASN A 1 647 ? 17.140 2.857 -30.249 1.00 90.38 647 ASN A CA 1
ATOM 5087 C C . ASN A 1 647 ? 17.495 4.304 -29.826 1.00 90.38 647 ASN A C 1
ATOM 5089 O O . ASN A 1 647 ? 16.993 5.253 -30.428 1.00 90.38 647 ASN A O 1
ATOM 5093 N N . HIS A 1 648 ? 18.352 4.474 -28.811 1.00 92.12 648 HIS A N 1
ATOM 5094 C CA . HIS A 1 648 ? 18.850 5.752 -28.290 1.00 92.12 648 HIS A CA 1
ATOM 5095 C C . HIS A 1 648 ? 17.755 6.724 -27.822 1.00 92.12 648 HIS A C 1
ATOM 5097 O O . HIS A 1 648 ? 17.802 7.929 -28.074 1.00 92.12 648 HIS A O 1
ATOM 5103 N N . SER A 1 649 ? 16.739 6.204 -27.132 1.00 92.00 649 SER A N 1
ATOM 5104 C CA . SER A 1 649 ? 15.609 7.018 -26.676 1.00 92.00 649 SER A CA 1
ATOM 5105 C C . SER A 1 649 ? 15.106 6.631 -25.294 1.00 92.00 649 SER A C 1
ATOM 5107 O O . SER A 1 649 ? 15.389 5.545 -24.794 1.00 92.00 649 SER A O 1
ATOM 5109 N N . ILE A 1 650 ? 14.340 7.533 -24.682 1.00 92.19 650 ILE A N 1
ATOM 5110 C CA . ILE A 1 650 ? 13.482 7.207 -23.542 1.00 92.19 650 ILE A CA 1
ATOM 5111 C C . ILE A 1 650 ? 12.046 7.204 -24.044 1.00 92.19 650 ILE A C 1
ATOM 5113 O O . ILE A 1 650 ? 11.611 8.137 -24.729 1.00 92.19 650 ILE A O 1
ATOM 5117 N N . VAL A 1 651 ? 11.318 6.148 -23.699 1.00 91.12 651 VAL A N 1
ATOM 5118 C CA . VAL A 1 651 ? 9.918 5.952 -24.065 1.00 91.12 651 VAL A CA 1
ATOM 5119 C C . VAL A 1 651 ? 9.052 5.900 -22.814 1.00 91.12 651 VAL A C 1
ATOM 5121 O O . VAL A 1 651 ? 9.487 5.423 -21.770 1.00 91.12 651 VAL A O 1
ATOM 5124 N N . GLY A 1 652 ? 7.819 6.384 -22.914 1.00 89.31 652 GLY A N 1
ATOM 5125 C CA . GLY A 1 652 ? 6.832 6.308 -21.839 1.00 89.31 652 GLY A CA 1
ATOM 5126 C C . GLY A 1 652 ? 5.498 5.786 -22.347 1.00 89.31 652 GLY A C 1
ATOM 5127 O O . GLY A 1 652 ? 5.130 6.029 -23.502 1.00 89.31 652 GLY A O 1
ATOM 5128 N N . SER A 1 653 ? 4.773 5.072 -21.490 1.00 83.06 653 SER A N 1
ATOM 5129 C CA . SER A 1 653 ? 3.385 4.688 -21.737 1.00 83.06 653 SER A CA 1
ATOM 5130 C C . SER A 1 653 ? 2.479 5.919 -21.746 1.00 83.06 653 SER A C 1
ATOM 5132 O O . SER A 1 653 ? 2.549 6.745 -20.837 1.00 83.06 653 SER A O 1
ATOM 5134 N N . GLY A 1 654 ? 1.587 6.014 -22.726 1.00 66.50 654 GLY A N 1
ATOM 5135 C CA . GLY A 1 654 ? 0.531 7.018 -22.756 1.00 66.50 654 GLY A CA 1
ATOM 5136 C C . GLY A 1 654 ? -0.802 6.456 -23.232 1.00 66.50 654 GLY A C 1
ATOM 5137 O O . GLY A 1 654 ? -0.936 5.265 -23.508 1.00 66.50 654 GLY A O 1
ATOM 5138 N N . SER A 1 655 ? -1.786 7.346 -23.374 1.00 66.75 655 SER A N 1
ATOM 5139 C CA . SER A 1 655 ? -3.164 7.015 -23.782 1.00 66.75 655 SER A CA 1
ATOM 5140 C C . SER A 1 655 ? -3.264 6.232 -25.103 1.00 66.75 655 SER A C 1
ATOM 5142 O O . SER A 1 655 ? -4.165 5.417 -25.271 1.00 66.75 655 SER A O 1
ATOM 5144 N N . ASN A 1 656 ? -2.303 6.434 -26.009 1.00 64.25 656 ASN A N 1
ATOM 5145 C CA . ASN A 1 656 ? -2.197 5.761 -27.308 1.00 64.25 656 ASN A CA 1
ATOM 5146 C C . ASN A 1 656 ? -1.082 4.688 -27.345 1.00 64.25 656 ASN A C 1
ATOM 5148 O O . ASN A 1 656 ? -0.562 4.371 -28.414 1.00 64.25 656 ASN A O 1
ATOM 5152 N N . GLY A 1 657 ? -0.674 4.157 -26.187 1.00 76.25 657 GLY A N 1
ATOM 5153 C CA . GLY A 1 657 ? 0.448 3.224 -26.047 1.00 76.25 657 GLY A CA 1
ATOM 5154 C C . GLY A 1 657 ? 1.798 3.913 -25.814 1.00 76.25 657 GLY A C 1
ATOM 5155 O O . GLY A 1 657 ? 1.866 5.092 -25.463 1.00 76.25 657 GLY A O 1
ATOM 5156 N N . PHE A 1 658 ? 2.890 3.159 -25.963 1.00 85.44 658 PHE A N 1
ATOM 5157 C CA . PHE A 1 658 ? 4.252 3.659 -25.743 1.00 85.44 658 PHE A CA 1
ATOM 5158 C C . PHE A 1 658 ? 4.727 4.576 -26.875 1.00 85.44 658 PHE A C 1
ATOM 5160 O O . PHE A 1 658 ? 4.531 4.282 -28.055 1.00 85.44 658 PHE A O 1
ATOM 5167 N N . ARG A 1 659 ? 5.418 5.661 -26.510 1.00 85.19 659 ARG A N 1
ATOM 5168 C CA . ARG A 1 659 ? 6.032 6.619 -27.445 1.00 85.19 659 ARG A CA 1
ATOM 5169 C C . ARG A 1 659 ? 7.351 7.180 -26.901 1.00 85.19 659 ARG A C 1
ATOM 5171 O O . ARG A 1 659 ? 7.491 7.266 -25.680 1.00 85.19 659 ARG A O 1
ATOM 5178 N N . PRO A 1 660 ? 8.27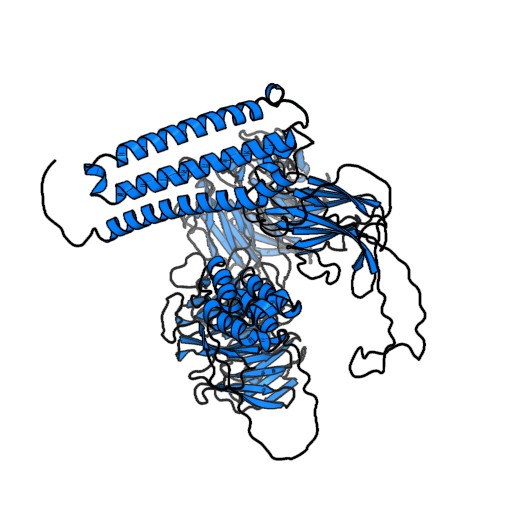0 7.653 -27.763 1.00 87.19 660 PRO A N 1
ATOM 5179 C CA . PRO A 1 660 ? 9.394 8.482 -27.337 1.00 87.19 660 PRO A CA 1
ATOM 5180 C C . PRO A 1 660 ? 8.912 9.748 -26.617 1.00 87.19 660 PRO A C 1
ATOM 5182 O O . PRO A 1 660 ? 7.893 10.345 -26.985 1.00 87.19 660 PRO A O 1
ATOM 5185 N N . LEU A 1 661 ? 9.643 10.160 -25.584 1.00 86.44 661 LEU A N 1
ATOM 5186 C CA . LEU A 1 661 ? 9.314 11.342 -24.776 1.00 86.44 661 LEU A CA 1
ATOM 5187 C C . LEU A 1 661 ? 9.787 12.658 -25.406 1.00 86.44 661 LEU A C 1
ATOM 5189 O O . LEU A 1 661 ? 9.179 13.711 -25.198 1.00 86.44 661 LEU A O 1
ATOM 5193 N N . PHE A 1 662 ? 10.864 12.572 -26.182 1.00 80.00 662 PHE A N 1
ATOM 5194 C CA . PHE A 1 662 ? 11.509 13.636 -26.943 1.00 80.00 662 PHE A CA 1
ATOM 5195 C C . PHE A 1 662 ? 12.145 13.023 -28.207 1.00 80.00 662 PHE A C 1
ATOM 5197 O O . PHE A 1 662 ? 12.162 11.805 -28.391 1.00 80.00 662 PHE A O 1
ATOM 5204 N N . LYS A 1 663 ? 12.589 13.865 -29.143 1.00 63.16 663 LYS A N 1
ATOM 5205 C CA . LYS A 1 663 ? 12.829 13.481 -30.544 1.00 63.16 663 LYS A CA 1
ATOM 5206 C C . LYS A 1 663 ? 14.242 12.922 -30.797 1.00 63.16 663 LYS A C 1
ATOM 5208 O O . LYS A 1 663 ? 14.967 13.455 -31.632 1.00 63.16 663 LYS A O 1
ATOM 5213 N N . SER A 1 664 ? 14.607 11.828 -30.123 1.00 60.66 664 SER A N 1
ATOM 5214 C CA . SER A 1 664 ? 15.973 11.269 -30.132 1.00 60.66 664 SER A CA 1
ATOM 5215 C C . SER A 1 664 ? 16.171 9.983 -30.955 1.00 60.66 664 SER A C 1
ATOM 5217 O O . SER A 1 664 ? 17.144 9.273 -30.742 1.00 60.66 664 SER A O 1
ATOM 5219 N N . ASN A 1 665 ? 15.304 9.667 -31.927 1.00 57.47 665 ASN A N 1
ATOM 5220 C CA . ASN A 1 665 ? 15.360 8.416 -32.723 1.00 57.47 665 ASN A CA 1
ATOM 5221 C C . ASN A 1 665 ? 16.584 8.290 -33.678 1.00 57.47 665 ASN A C 1
ATOM 5223 O O . ASN A 1 665 ? 16.511 7.605 -34.702 1.00 57.47 665 ASN A O 1
ATOM 5227 N N . LYS A 1 666 ? 17.689 8.989 -33.402 1.00 71.31 666 LYS A N 1
ATOM 5228 C CA . LYS A 1 666 ? 18.992 8.864 -34.058 1.00 71.31 666 LYS A CA 1
ATOM 5229 C C . LYS A 1 666 ? 20.095 9.080 -33.024 1.00 71.31 666 LYS A C 1
ATOM 5231 O O . LYS A 1 666 ? 20.037 10.043 -32.266 1.00 71.31 666 LYS A O 1
ATOM 5236 N N . MET A 1 667 ? 21.108 8.217 -33.081 1.00 84.94 667 MET A N 1
ATOM 5237 C CA . MET A 1 667 ? 22.375 8.377 -32.367 1.00 84.94 667 MET A CA 1
ATOM 5238 C C . MET A 1 667 ? 23.001 9.741 -32.681 1.00 84.94 667 MET A C 1
ATOM 5240 O O . MET A 1 667 ? 23.048 10.134 -33.852 1.00 84.94 667 MET A O 1
ATOM 5244 N N . GLY A 1 668 ? 23.515 10.424 -31.662 1.00 86.69 668 GLY A N 1
ATOM 5245 C CA . GLY A 1 668 ? 24.327 11.626 -31.825 1.00 86.69 668 GLY A CA 1
ATOM 5246 C C . GLY A 1 668 ? 24.512 12.398 -30.521 1.00 86.69 668 GLY A C 1
ATOM 5247 O O . GLY A 1 668 ? 24.064 11.959 -29.462 1.00 86.69 668 GLY A O 1
ATOM 5248 N N . SER A 1 669 ? 25.196 13.538 -30.607 1.00 88.00 669 SER A N 1
ATOM 5249 C CA . SER A 1 669 ? 25.650 14.348 -29.466 1.00 88.00 669 SER A CA 1
ATOM 5250 C C . SER A 1 669 ? 24.946 15.705 -29.338 1.00 88.00 669 SER A C 1
ATOM 5252 O O . SER A 1 669 ? 25.244 16.479 -28.423 1.00 88.00 669 SER A O 1
ATOM 5254 N N . GLU A 1 670 ? 23.993 16.008 -30.223 1.00 88.94 670 GLU A N 1
ATOM 5255 C CA . GLU A 1 670 ? 23.193 17.234 -30.159 1.00 88.94 670 GLU A CA 1
ATOM 5256 C C . GLU A 1 670 ? 22.331 17.305 -28.888 1.00 88.94 670 GLU A C 1
ATOM 5258 O O . GLU A 1 670 ? 22.089 16.305 -28.211 1.00 88.94 670 GLU A O 1
ATOM 5263 N N . SER A 1 671 ? 21.823 18.501 -28.575 1.00 87.50 671 SER A N 1
ATOM 5264 C CA . SER A 1 671 ? 20.979 18.749 -27.388 1.00 87.50 671 SER A CA 1
ATOM 5265 C C . SER A 1 671 ? 19.665 17.950 -27.339 1.00 87.50 671 SER A C 1
ATOM 5267 O O . SER A 1 671 ? 19.040 17.863 -26.288 1.00 87.50 671 SER A O 1
ATOM 5269 N N . ASN A 1 672 ? 19.215 17.384 -28.460 1.00 84.31 672 ASN A N 1
ATOM 5270 C CA . ASN A 1 672 ? 18.004 16.563 -28.569 1.00 84.31 672 ASN A CA 1
ATOM 5271 C C . ASN A 1 672 ? 18.295 15.089 -28.913 1.00 84.31 672 ASN A C 1
ATOM 5273 O O . ASN A 1 672 ? 17.378 14.340 -29.260 1.00 84.31 672 ASN A O 1
ATOM 5277 N N . GLN A 1 673 ? 19.563 14.679 -28.849 1.00 89.94 673 GLN A N 1
ATOM 5278 C CA . GLN A 1 673 ? 20.036 13.345 -29.205 1.00 89.94 673 GLN A CA 1
ATOM 5279 C C . GLN A 1 673 ? 20.709 12.676 -28.010 1.00 89.94 673 GLN A C 1
ATOM 5281 O O . GLN A 1 673 ? 21.288 13.335 -27.151 1.00 89.94 673 GLN A O 1
ATOM 5286 N N . LEU A 1 674 ? 20.624 11.351 -27.981 1.00 91.62 674 LEU A N 1
ATOM 5287 C CA . LEU A 1 674 ? 21.308 10.500 -27.017 1.00 91.62 674 LEU A CA 1
ATOM 5288 C C . LEU A 1 674 ? 22.151 9.475 -27.783 1.00 91.62 674 LEU A C 1
ATOM 5290 O O . LEU A 1 674 ? 21.912 9.207 -28.966 1.00 91.62 674 LEU A O 1
ATOM 5294 N N . SER A 1 675 ? 23.111 8.866 -27.100 1.00 93.06 675 SER A N 1
ATOM 5295 C CA . SER A 1 675 ? 23.951 7.797 -27.619 1.00 93.06 675 SER A CA 1
ATOM 5296 C C . SER A 1 675 ? 24.105 6.701 -26.560 1.00 93.06 675 SER A C 1
ATOM 5298 O O . SER A 1 675 ? 24.738 6.880 -25.522 1.00 93.06 675 SER A O 1
ATOM 5300 N N . SER A 1 676 ? 23.453 5.564 -26.828 1.00 93.00 676 SER A N 1
ATOM 5301 C CA . SER A 1 676 ? 23.343 4.393 -25.937 1.00 93.00 676 SER A CA 1
ATOM 5302 C C . SER A 1 676 ? 23.019 4.723 -24.461 1.00 93.00 676 SER A C 1
ATOM 5304 O O . SER A 1 676 ? 23.721 4.249 -23.566 1.00 93.00 676 SER A O 1
ATOM 5306 N N . PRO A 1 677 ? 21.961 5.511 -24.173 1.00 94.62 677 PRO A N 1
ATOM 5307 C CA . PRO A 1 677 ? 21.603 5.859 -22.800 1.00 94.62 677 PRO A CA 1
ATOM 5308 C C . PRO A 1 677 ? 21.328 4.589 -21.989 1.00 94.62 677 PRO A C 1
ATOM 5310 O O . PRO A 1 677 ? 20.690 3.665 -22.497 1.00 94.62 677 PRO A O 1
ATOM 5313 N N . SER A 1 678 ? 21.796 4.533 -20.742 1.00 91.75 678 SER A N 1
ATOM 5314 C CA . SER A 1 678 ? 21.680 3.329 -19.906 1.00 91.75 678 SER A CA 1
ATOM 5315 C C . SER A 1 678 ? 20.692 3.487 -18.748 1.00 91.75 678 SER A C 1
ATOM 5317 O O . SER A 1 678 ? 19.907 2.573 -18.492 1.00 91.75 678 SER A O 1
ATOM 5319 N N . GLY A 1 679 ? 20.711 4.644 -18.079 1.00 92.25 679 GLY A N 1
ATOM 5320 C CA . GLY A 1 679 ? 19.930 4.957 -16.883 1.00 92.25 679 GLY A CA 1
ATOM 5321 C C . GLY A 1 679 ? 19.331 6.363 -16.932 1.00 92.25 679 GLY A C 1
ATOM 5322 O O . GLY A 1 679 ? 19.778 7.224 -17.692 1.00 92.25 679 GLY A O 1
ATOM 5323 N N . PHE A 1 680 ? 18.293 6.592 -16.133 1.00 94.94 680 PHE A N 1
ATOM 5324 C CA . PHE A 1 680 ? 17.618 7.881 -16.005 1.00 94.94 680 PHE A CA 1
ATOM 5325 C C . PHE A 1 680 ? 16.935 7.987 -14.641 1.00 94.94 680 PHE A C 1
ATOM 5327 O O . PHE A 1 680 ? 16.700 6.969 -13.993 1.00 94.94 680 PHE A O 1
ATOM 5334 N N . SER A 1 681 ? 16.598 9.203 -14.221 1.00 93.75 681 SER A N 1
ATOM 5335 C CA . SER A 1 681 ? 15.786 9.465 -13.031 1.00 93.75 681 SER A CA 1
ATOM 5336 C C . SER A 1 681 ? 14.982 10.760 -13.195 1.00 93.75 681 SER A C 1
ATOM 5338 O O . SER A 1 681 ? 15.261 11.554 -14.100 1.00 93.75 681 SER A O 1
ATOM 5340 N N . PHE A 1 682 ? 13.973 10.961 -12.347 1.00 90.62 682 PHE A N 1
ATOM 5341 C CA . PHE A 1 682 ? 13.155 12.172 -12.325 1.00 90.62 682 PHE A CA 1
ATOM 5342 C C . PHE A 1 682 ? 13.462 13.014 -11.088 1.00 90.62 682 PHE A C 1
ATOM 5344 O O . PHE A 1 682 ? 13.616 12.464 -10.002 1.00 90.62 682 PHE A O 1
ATOM 5351 N N . ASP A 1 683 ? 13.446 14.340 -11.227 1.00 84.50 683 ASP A N 1
ATOM 5352 C CA . ASP A 1 683 ? 13.251 15.220 -10.071 1.00 84.50 683 ASP A CA 1
ATOM 5353 C C . ASP A 1 683 ? 11.759 15.391 -9.738 1.00 84.50 683 ASP A C 1
ATOM 5355 O O . ASP A 1 683 ? 10.875 15.087 -10.540 1.00 84.50 683 ASP A O 1
ATOM 5359 N N . ARG A 1 684 ? 11.461 15.969 -8.571 1.00 78.38 684 ARG A N 1
ATOM 5360 C CA . ARG A 1 684 ? 10.098 16.232 -8.079 1.00 78.38 684 ARG A CA 1
ATOM 5361 C C . ARG A 1 684 ? 9.335 17.268 -8.921 1.00 78.38 684 ARG A C 1
ATOM 5363 O O . ARG A 1 684 ? 8.114 17.362 -8.817 1.00 78.38 684 ARG A O 1
ATOM 5370 N N . SER A 1 685 ? 10.026 18.045 -9.762 1.00 77.00 685 SER A N 1
ATOM 5371 C CA . SER A 1 685 ? 9.409 18.927 -10.768 1.00 77.00 685 SER A CA 1
ATOM 5372 C C . SER A 1 685 ? 9.004 18.187 -12.050 1.00 77.00 685 SER A C 1
ATOM 5374 O O . SER A 1 685 ? 8.324 18.777 -12.898 1.00 77.00 685 SER A O 1
ATOM 5376 N N . GLY A 1 686 ? 9.394 16.918 -12.182 1.00 83.00 686 GLY A N 1
ATOM 5377 C CA . GLY A 1 686 ? 9.147 16.043 -13.317 1.00 83.00 686 GLY A CA 1
ATOM 5378 C C . GLY A 1 686 ? 10.223 16.095 -14.404 1.00 83.00 686 GLY A C 1
ATOM 5379 O O . GLY A 1 686 ? 10.030 15.484 -15.456 1.00 83.00 686 GLY A O 1
ATOM 5380 N N . ASN A 1 687 ? 11.324 16.833 -14.221 1.00 89.38 687 ASN A N 1
ATOM 5381 C CA . ASN A 1 687 ? 12.404 16.877 -15.211 1.00 89.38 687 ASN A CA 1
ATOM 5382 C C . ASN A 1 687 ? 13.121 15.522 -15.256 1.00 89.38 687 ASN A C 1
ATOM 5384 O O . ASN A 1 687 ? 13.268 14.864 -14.230 1.00 89.38 687 ASN A O 1
ATOM 5388 N N . ILE A 1 688 ? 13.583 15.116 -16.439 1.00 93.06 688 ILE A N 1
ATOM 5389 C CA . ILE A 1 688 ? 14.334 13.867 -16.616 1.00 93.06 688 ILE A CA 1
ATOM 5390 C C . ILE A 1 688 ? 15.826 14.177 -16.629 1.00 93.06 688 ILE A C 1
ATOM 5392 O O . ILE A 1 688 ? 16.267 15.006 -17.425 1.00 93.06 688 ILE A O 1
ATOM 5396 N N . PHE A 1 689 ? 16.599 13.438 -15.842 1.00 94.00 689 PHE A N 1
ATOM 5397 C CA . PHE A 1 689 ? 18.054 13.370 -15.940 1.00 94.00 689 PHE A CA 1
ATOM 5398 C C . PHE A 1 689 ? 18.444 12.021 -16.550 1.00 94.00 689 PHE A C 1
ATOM 5400 O O . PHE A 1 689 ? 17.976 10.981 -16.092 1.00 94.00 689 PHE A O 1
ATOM 5407 N N . VAL A 1 690 ? 19.270 12.031 -17.597 1.00 95.25 690 VAL A N 1
ATOM 5408 C CA . VAL A 1 690 ? 19.653 10.846 -18.384 1.00 95.25 690 VAL A CA 1
ATOM 5409 C C . VAL A 1 690 ? 21.158 10.646 -18.335 1.00 95.25 690 VAL A C 1
ATOM 5411 O O . VAL A 1 690 ? 21.903 11.578 -18.635 1.00 95.25 690 VAL A O 1
ATOM 5414 N N . ALA A 1 691 ? 21.598 9.425 -18.037 1.00 95.56 691 ALA A N 1
ATOM 5415 C CA . ALA A 1 691 ? 22.968 8.991 -18.263 1.00 95.56 691 ALA A CA 1
ATOM 5416 C C . ALA A 1 691 ? 23.161 8.698 -19.762 1.00 95.56 691 ALA A C 1
ATOM 5418 O O . ALA A 1 691 ? 22.732 7.662 -20.273 1.00 95.56 691 ALA A O 1
ATOM 5419 N N . ASP A 1 692 ? 23.745 9.660 -20.477 1.00 94.69 692 ASP A N 1
ATOM 5420 C CA . ASP A 1 692 ? 23.987 9.621 -21.921 1.00 94.69 692 ASP A CA 1
ATOM 5421 C C . ASP A 1 692 ? 25.397 9.060 -22.173 1.00 94.69 692 ASP A C 1
ATOM 5423 O O . ASP A 1 692 ? 26.367 9.790 -22.401 1.00 94.69 692 ASP A O 1
ATOM 5427 N N . THR A 1 693 ? 25.508 7.742 -21.992 1.00 93.94 693 THR A N 1
ATOM 5428 C CA . THR A 1 693 ? 26.746 7.010 -21.687 1.00 93.94 693 THR A CA 1
ATOM 5429 C C . THR A 1 693 ? 27.860 7.209 -22.718 1.00 93.94 693 THR A C 1
ATOM 5431 O O . THR A 1 693 ? 28.972 7.590 -22.346 1.00 93.94 693 THR A O 1
ATOM 5434 N N . GLU A 1 694 ? 27.577 7.036 -24.012 1.00 94.62 694 GLU A N 1
ATOM 5435 C CA . GLU A 1 694 ? 28.584 7.158 -25.087 1.00 94.62 694 GLU A CA 1
ATOM 5436 C C . GLU A 1 694 ? 28.920 8.623 -25.420 1.00 94.62 694 GLU A C 1
ATOM 5438 O O . GLU A 1 694 ? 29.937 8.905 -26.044 1.00 94.62 694 GLU A O 1
ATOM 5443 N N . ASN A 1 695 ? 28.086 9.575 -24.986 1.00 94.25 695 ASN A N 1
ATOM 5444 C CA . ASN A 1 695 ? 28.386 11.010 -25.042 1.00 94.25 695 ASN A CA 1
ATOM 5445 C C . ASN A 1 695 ? 29.085 11.515 -23.760 1.00 94.25 695 ASN A C 1
ATOM 5447 O O . ASN A 1 695 ? 29.369 12.710 -23.649 1.00 94.25 695 ASN A O 1
ATOM 5451 N N . HIS A 1 696 ? 29.336 10.627 -22.789 1.00 94.75 696 HIS A N 1
ATOM 5452 C CA . HIS A 1 696 ? 30.015 10.894 -21.515 1.00 94.75 696 HIS A CA 1
ATOM 5453 C C . HIS A 1 696 ? 29.443 12.106 -20.756 1.00 94.75 696 HIS A C 1
ATOM 5455 O O . HIS A 1 696 ? 30.170 13.006 -20.324 1.00 94.75 696 HIS A O 1
ATOM 5461 N N . ARG A 1 697 ? 28.110 12.171 -20.644 1.00 94.50 697 ARG A N 1
ATOM 5462 C CA . ARG A 1 697 ? 27.406 13.294 -20.008 1.00 94.50 697 ARG A CA 1
ATOM 5463 C C . ARG A 1 697 ? 26.132 12.861 -19.287 1.00 94.50 697 ARG A C 1
ATOM 5465 O O . ARG A 1 697 ? 25.526 11.847 -19.623 1.00 94.50 697 ARG A O 1
ATOM 5472 N N . ILE A 1 698 ? 25.689 13.694 -18.349 1.00 95.12 698 ILE A N 1
ATOM 5473 C CA . ILE A 1 698 ? 24.317 13.681 -17.840 1.00 95.12 698 ILE A CA 1
ATOM 5474 C C . ILE A 1 698 ? 23.528 14.768 -18.569 1.00 95.12 698 ILE A C 1
ATOM 5476 O O . ILE A 1 698 ? 23.908 15.942 -18.551 1.00 95.12 698 ILE A O 1
ATOM 5480 N N . GLN A 1 699 ? 22.430 14.388 -19.219 1.00 93.56 699 GLN A N 1
ATOM 5481 C CA . GLN A 1 699 ? 21.558 15.303 -19.955 1.00 93.56 699 GLN A CA 1
ATOM 5482 C C . GLN A 1 699 ? 20.251 15.529 -19.185 1.00 93.56 699 GLN A C 1
ATOM 5484 O O . GLN A 1 699 ? 19.585 14.569 -18.805 1.00 93.56 699 GLN A O 1
ATOM 5489 N N . LYS A 1 700 ? 19.865 16.793 -18.979 1.00 93.81 700 LYS A N 1
ATOM 5490 C CA . LYS A 1 700 ? 18.609 17.189 -18.333 1.00 93.81 700 LYS A CA 1
ATOM 5491 C C . LYS A 1 700 ? 17.583 17.634 -19.373 1.00 93.81 700 LYS A C 1
ATOM 5493 O O . LYS A 1 700 ? 17.803 18.614 -20.084 1.00 93.81 700 LYS A O 1
ATOM 5498 N N . PHE A 1 701 ? 16.429 16.977 -19.415 1.00 92.69 701 PHE A N 1
ATOM 5499 C CA . PHE A 1 701 ? 15.269 17.396 -20.200 1.00 92.69 701 PHE A CA 1
ATOM 5500 C C . PHE A 1 701 ? 14.215 18.007 -19.280 1.00 92.69 701 PHE A C 1
ATOM 5502 O O . PHE A 1 701 ? 13.635 17.328 -18.431 1.00 92.69 701 PHE A O 1
ATOM 5509 N N . ASN A 1 702 ? 13.939 19.297 -19.466 1.00 90.38 702 ASN A N 1
ATOM 5510 C CA . ASN A 1 702 ? 12.952 20.000 -18.651 1.00 90.38 702 ASN A CA 1
ATOM 5511 C C . ASN A 1 702 ? 11.526 19.531 -18.979 1.00 90.38 702 ASN A C 1
ATOM 5513 O O . ASN A 1 702 ? 11.157 19.378 -20.150 1.00 90.38 702 ASN A O 1
ATOM 5517 N N . TYR A 1 703 ? 10.705 19.336 -17.950 1.00 88.44 703 TYR A N 1
ATOM 5518 C CA . TYR A 1 703 ? 9.309 18.950 -18.095 1.00 88.44 703 TYR A CA 1
ATOM 5519 C C . TYR A 1 703 ? 8.486 20.103 -18.670 1.00 88.44 703 TYR A C 1
ATOM 5521 O O . TYR A 1 703 ? 8.415 21.196 -18.099 1.00 88.44 703 TYR A O 1
ATOM 5529 N N . LYS A 1 704 ? 7.797 19.868 -19.793 1.00 84.94 704 LYS A N 1
ATOM 5530 C CA . LYS A 1 704 ? 6.801 20.827 -20.275 1.00 84.94 704 LYS A CA 1
ATOM 5531 C C . LYS A 1 704 ? 5.598 20.705 -19.345 1.00 84.94 704 LYS A C 1
ATOM 5533 O O . LYS A 1 704 ? 4.724 19.882 -19.593 1.00 84.94 704 LYS A O 1
ATOM 5538 N N . LYS A 1 705 ? 5.467 21.585 -18.349 1.00 61.50 705 LYS A N 1
ATOM 5539 C CA . LYS A 1 705 ? 4.254 21.667 -17.499 1.00 61.50 705 LYS A CA 1
ATOM 5540 C C . LYS A 1 705 ? 2.959 21.920 -18.308 1.00 61.50 705 LYS A C 1
ATOM 5542 O O . LYS A 1 705 ? 1.866 21.680 -17.814 1.00 61.50 705 LYS A O 1
ATOM 5547 N N . LYS A 1 706 ? 3.079 22.352 -19.576 1.00 55.69 706 LYS A N 1
ATOM 5548 C CA . LYS A 1 706 ? 1.992 22.462 -20.574 1.00 55.69 706 LYS A CA 1
ATOM 5549 C C . LYS A 1 706 ? 1.847 21.251 -21.522 1.00 55.69 706 LYS A C 1
ATOM 5551 O O . LYS A 1 706 ? 1.035 21.310 -22.433 1.00 55.69 706 LYS A O 1
ATOM 5556 N N . SER A 1 707 ? 2.607 20.164 -21.369 1.00 56.56 707 SER A N 1
ATOM 5557 C CA . SER A 1 707 ? 2.452 18.954 -22.207 1.00 56.56 707 SER A CA 1
ATOM 5558 C C . SER A 1 707 ? 1.122 18.242 -21.966 1.00 56.56 707 SER A C 1
ATOM 5560 O O . SER A 1 707 ? 0.482 17.806 -22.915 1.00 56.56 707 SER A O 1
ATOM 5562 N N . CYS A 1 708 ? 0.642 18.259 -20.721 1.00 58.97 708 CYS A N 1
ATOM 5563 C CA . CYS A 1 708 ? -0.721 17.876 -20.357 1.00 58.97 708 CYS A CA 1
ATOM 5564 C C . CYS A 1 708 ? -1.806 18.843 -20.887 1.00 58.97 708 CYS A C 1
ATOM 5566 O O . CYS A 1 708 ? -2.962 18.722 -20.498 1.00 58.97 708 CYS A O 1
ATOM 5568 N N . ALA A 1 709 ? -1.469 19.808 -21.755 1.00 45.38 709 ALA A N 1
ATOM 5569 C CA . ALA A 1 709 ? -2.406 20.760 -22.341 1.00 45.38 709 ALA A CA 1
ATOM 5570 C C . ALA A 1 709 ? -2.363 20.724 -23.879 1.00 45.38 709 ALA A C 1
ATOM 5572 O O . ALA A 1 709 ? -1.670 21.518 -24.512 1.00 45.38 709 ALA A O 1
ATOM 5573 N N . ASN A 1 710 ? -3.157 19.818 -24.461 1.00 37.84 710 ASN A N 1
ATOM 5574 C CA . ASN A 1 710 ? -3.930 20.070 -25.684 1.00 37.84 710 ASN A CA 1
ATOM 5575 C C . ASN A 1 710 ? -4.937 18.921 -25.951 1.00 37.84 710 ASN A C 1
ATOM 5577 O O . ASN A 1 710 ? -4.498 17.825 -26.276 1.00 37.84 710 ASN A O 1
ATOM 5581 N N . ILE A 1 711 ? -6.270 19.058 -25.909 1.00 35.25 711 ILE A N 1
ATOM 5582 C CA . ILE A 1 711 ? -7.169 19.994 -25.206 1.00 35.25 711 ILE A CA 1
ATOM 5583 C C . ILE A 1 711 ? -8.408 19.163 -24.791 1.00 35.25 711 ILE A C 1
ATOM 5585 O O . ILE A 1 711 ? -9.235 18.841 -25.637 1.00 35.25 711 ILE A O 1
ATOM 5589 N N . SER A 1 712 ? -8.609 18.911 -23.499 1.00 30.17 712 SER A N 1
ATOM 5590 C CA . SER A 1 712 ? -9.667 19.651 -22.808 1.00 30.17 712 SER A CA 1
ATOM 5591 C C . SER A 1 712 ? -8.931 20.645 -21.915 1.00 30.17 712 SER A C 1
ATOM 5593 O O . SER A 1 712 ? -7.999 20.279 -21.199 1.00 30.17 712 SER A O 1
ATOM 5595 N N . LEU A 1 713 ? -9.237 21.937 -22.036 1.00 34.88 713 LEU A N 1
ATOM 5596 C CA . LEU A 1 713 ? -8.738 22.888 -21.048 1.00 34.88 713 LEU A CA 1
ATOM 5597 C C . LEU A 1 713 ? -9.444 22.531 -19.739 1.00 34.88 713 LEU A C 1
ATOM 5599 O O . LEU A 1 713 ? -10.672 22.407 -19.780 1.00 34.88 713 LEU A O 1
ATOM 5603 N N . PRO A 1 714 ? -8.740 22.412 -18.597 1.00 39.16 714 PRO A N 1
ATOM 5604 C CA . PRO A 1 714 ? -9.442 22.433 -17.332 1.00 39.16 714 PRO A CA 1
ATOM 5605 C C . PRO A 1 714 ? -10.163 23.775 -17.282 1.00 39.16 714 PRO A C 1
ATOM 5607 O O . PRO A 1 714 ? -9.522 24.829 -17.366 1.00 39.16 714 PRO A O 1
ATOM 5610 N N . VAL A 1 715 ? -11.494 23.743 -17.283 1.00 48.31 715 VAL A N 1
ATOM 5611 C CA . VAL A 1 715 ? -12.282 24.951 -17.515 1.00 48.31 715 VAL A CA 1
ATOM 5612 C C . VAL A 1 715 ? -12.166 25.807 -16.268 1.00 48.31 715 VAL A C 1
ATOM 5614 O O . VAL A 1 715 ? -12.877 25.594 -15.285 1.00 48.31 715 VAL A O 1
ATOM 5617 N N . ARG A 1 716 ? -11.244 26.774 -16.313 1.00 47.84 716 ARG A N 1
ATOM 5618 C CA . ARG A 1 716 ? -11.115 27.772 -15.261 1.00 47.84 716 ARG A CA 1
ATOM 5619 C C . ARG A 1 716 ? -12.381 28.596 -15.227 1.00 47.84 716 ARG A C 1
ATOM 5621 O O . ARG A 1 716 ? -12.640 29.393 -16.126 1.00 47.84 716 ARG A O 1
ATOM 5628 N N . ASN A 1 717 ? -13.141 28.392 -14.165 1.00 62.81 717 ASN A N 1
ATOM 5629 C CA . ASN A 1 717 ? -14.177 29.315 -13.765 1.00 62.81 717 ASN A CA 1
ATOM 5630 C C . ASN A 1 717 ? -13.579 30.140 -12.634 1.00 62.81 717 ASN A C 1
ATOM 5632 O O . ASN A 1 717 ? -13.288 29.607 -11.563 1.00 62.81 717 ASN A O 1
ATOM 5636 N N . THR A 1 718 ? -13.354 31.419 -12.916 1.00 70.75 718 THR A N 1
ATOM 5637 C CA . THR A 1 718 ? -12.972 32.401 -11.907 1.00 70.75 718 THR A CA 1
ATOM 5638 C C . THR A 1 718 ? -14.251 33.014 -11.356 1.00 70.75 718 THR A C 1
ATOM 5640 O O . THR A 1 718 ? -15.005 33.646 -12.097 1.00 70.75 718 THR A O 1
ATOM 5643 N N . TYR A 1 719 ? -14.507 32.830 -10.065 1.00 78.44 719 TYR A N 1
ATOM 5644 C CA . TYR A 1 719 ? -15.574 33.524 -9.353 1.00 78.44 719 TYR A CA 1
ATOM 5645 C C . TYR A 1 719 ? -14.974 34.661 -8.526 1.00 78.44 719 TYR A C 1
ATOM 5647 O O . TYR A 1 719 ? -14.239 34.401 -7.577 1.00 78.44 719 TYR A O 1
ATOM 5655 N N . SER A 1 720 ? -15.283 35.912 -8.864 1.00 80.88 720 SER A N 1
ATOM 5656 C CA . SER A 1 720 ? -14.788 37.096 -8.149 1.00 80.88 720 SER A CA 1
ATOM 5657 C C . SER A 1 720 ? -15.918 37.811 -7.420 1.00 80.88 720 SER A C 1
ATOM 5659 O O . SER A 1 720 ? -16.921 38.172 -8.034 1.00 80.88 720 SER A O 1
ATOM 5661 N N . SER A 1 721 ? -15.728 38.081 -6.130 1.00 81.69 721 SER A N 1
ATOM 5662 C CA . SER A 1 721 ? -16.685 38.814 -5.297 1.00 81.69 721 SER A CA 1
ATOM 5663 C C . SER A 1 721 ? -15.963 39.685 -4.260 1.00 81.69 721 SER A C 1
ATOM 5665 O O . SER A 1 721 ? -14.765 39.972 -4.353 1.00 81.69 721 SER A O 1
ATOM 5667 N N . SER A 1 722 ? -16.702 40.227 -3.301 1.00 82.88 722 SER A N 1
ATOM 5668 C CA . SER A 1 722 ? -16.172 41.033 -2.209 1.00 82.88 722 SER A CA 1
ATOM 5669 C C . SER A 1 722 ? -16.942 40.744 -0.930 1.00 82.88 722 SER A C 1
ATOM 5671 O O . SER A 1 722 ? -18.142 41.004 -0.866 1.00 82.88 722 SER A O 1
ATOM 5673 N N . LEU A 1 723 ? -16.247 40.279 0.108 1.00 81.50 723 LEU A N 1
ATOM 5674 C CA . LEU A 1 723 ? -16.828 40.207 1.444 1.00 81.50 723 LEU A CA 1
ATOM 5675 C C . LEU A 1 723 ? -16.989 41.635 1.969 1.00 81.50 723 LEU A C 1
ATOM 5677 O O . LEU A 1 723 ? -16.037 42.412 2.024 1.00 81.50 723 LEU A O 1
ATOM 5681 N N . THR A 1 724 ? -18.216 42.001 2.321 1.00 79.94 724 THR A N 1
ATOM 5682 C CA . THR A 1 724 ? -18.591 43.321 2.832 1.00 79.94 724 THR A CA 1
ATOM 5683 C C . THR A 1 724 ? -19.381 43.185 4.128 1.00 79.94 724 THR A C 1
ATOM 5685 O O . THR A 1 724 ? -19.928 42.128 4.429 1.00 79.94 724 THR A O 1
ATOM 5688 N N . LYS A 1 725 ? -19.584 44.296 4.846 1.00 75.56 725 LYS A N 1
ATOM 5689 C CA . LYS A 1 725 ? -20.438 44.330 6.050 1.00 75.56 725 LYS A CA 1
ATOM 5690 C C . LYS A 1 725 ? -21.921 43.989 5.799 1.00 75.56 725 LYS A C 1
ATOM 5692 O O . LYS A 1 725 ? -22.697 43.967 6.750 1.00 75.56 725 LYS A O 1
ATOM 5697 N N . LYS A 1 726 ? -22.328 43.782 4.538 1.00 68.81 726 LYS A N 1
ATOM 5698 C CA . LYS A 1 726 ? -23.674 43.336 4.139 1.00 68.81 726 LYS A CA 1
ATOM 5699 C C . LYS A 1 726 ? -23.768 41.821 3.925 1.00 68.81 726 LYS A C 1
ATOM 5701 O O . LYS A 1 726 ? -24.887 41.321 3.822 1.00 68.81 726 LYS A O 1
ATOM 5706 N N . ASN A 1 727 ? -22.637 41.120 3.832 1.00 75.94 727 ASN A N 1
ATOM 5707 C CA . ASN A 1 727 ? -22.593 39.666 3.728 1.00 75.94 727 ASN A CA 1
ATOM 5708 C C . ASN A 1 727 ? -23.090 39.023 5.032 1.00 75.94 727 ASN A C 1
ATOM 5710 O O . ASN A 1 727 ? -23.120 39.658 6.091 1.00 75.94 727 ASN A O 1
ATOM 5714 N N . GLN A 1 728 ? -23.515 37.764 4.940 1.00 74.19 728 GLN A N 1
ATOM 5715 C CA . GLN A 1 728 ? -24.017 37.012 6.087 1.00 74.19 728 GLN A CA 1
ATOM 5716 C C . GLN A 1 728 ? -22.875 36.735 7.077 1.00 74.19 728 GLN A C 1
ATOM 5718 O O . GLN A 1 728 ? -21.700 36.800 6.715 1.00 74.19 728 GLN A O 1
ATOM 5723 N N . MET A 1 729 ? -23.214 36.464 8.338 1.00 75.50 729 MET A N 1
ATOM 5724 C CA . MET A 1 729 ? -22.239 36.193 9.397 1.00 75.50 729 MET A CA 1
ATOM 5725 C C . MET A 1 729 ? -22.539 34.865 10.082 1.00 75.50 729 MET A C 1
ATOM 5727 O O . MET A 1 729 ? -23.708 34.544 10.294 1.00 75.50 729 MET A O 1
ATOM 5731 N N . TYR A 1 730 ? -21.498 34.141 10.487 1.00 74.75 730 TYR A N 1
ATOM 5732 C CA . TYR A 1 730 ? -21.618 32.997 11.392 1.00 74.75 730 TYR A CA 1
ATOM 5733 C C . TYR A 1 730 ? -20.466 32.971 12.405 1.00 74.75 730 TYR A C 1
ATOM 5735 O O . TYR A 1 730 ? -19.546 33.793 12.335 1.00 74.75 730 TYR A O 1
ATOM 5743 N N . TYR A 1 731 ? -20.557 32.059 13.373 1.00 70.50 731 TYR A N 1
ATOM 5744 C CA . TYR A 1 731 ? -19.542 31.867 14.404 1.00 70.50 731 TYR A CA 1
ATOM 5745 C C . TYR A 1 731 ? -18.521 30.811 13.976 1.00 70.50 731 TYR A C 1
ATOM 5747 O O . TYR A 1 731 ? -18.882 29.644 13.817 1.00 70.50 731 TYR A O 1
ATOM 5755 N N . ARG A 1 732 ? -17.254 31.209 13.826 1.00 59.28 732 ARG A N 1
ATOM 5756 C CA . ARG A 1 732 ? -16.138 30.268 13.697 1.00 59.28 732 ARG A CA 1
ATOM 5757 C C . ARG A 1 732 ? -15.703 29.845 15.106 1.00 59.28 732 ARG A C 1
ATOM 5759 O O . ARG A 1 732 ? -15.384 30.692 15.942 1.00 59.28 732 ARG A O 1
ATOM 5766 N N . ASP A 1 733 ? -15.747 28.535 15.334 1.00 53.47 733 ASP A N 1
ATOM 5767 C CA . ASP A 1 733 ? -15.352 27.812 16.548 1.00 53.47 733 ASP A CA 1
ATOM 5768 C C . ASP A 1 733 ? -16.032 28.203 17.873 1.00 53.47 733 ASP A C 1
ATOM 5770 O O . ASP A 1 733 ? -16.702 29.227 18.038 1.00 53.47 733 ASP A O 1
ATOM 5774 N N . CYS A 1 734 ? -15.810 27.364 18.890 1.00 44.50 734 CYS A N 1
ATOM 5775 C CA . CYS A 1 734 ? -16.279 27.578 20.263 1.00 44.50 734 CYS A CA 1
ATOM 5776 C C . CYS A 1 734 ? -15.761 28.885 20.903 1.00 44.50 734 CYS A C 1
ATOM 5778 O O . CYS A 1 734 ? -16.272 29.295 21.948 1.00 44.50 734 CYS A O 1
ATOM 5780 N N . GLN A 1 735 ? -14.778 29.554 20.287 1.00 44.59 735 GLN A N 1
ATOM 5781 C CA . GLN A 1 735 ? -14.227 30.838 20.733 1.00 44.59 735 GLN A CA 1
ATOM 5782 C C . GLN A 1 735 ? -15.086 32.060 20.339 1.00 44.59 735 GLN A C 1
ATOM 5784 O O . GLN A 1 735 ? -14.832 33.160 20.827 1.00 44.59 735 GLN A O 1
ATOM 5789 N N . LYS A 1 736 ? -16.171 31.866 19.568 1.00 55.28 736 LYS A N 1
ATOM 5790 C CA . LYS A 1 736 ? -17.183 32.889 19.215 1.00 55.28 736 LYS A CA 1
ATOM 5791 C C . LYS A 1 736 ? -16.682 34.021 18.305 1.00 55.28 736 LYS A C 1
ATOM 5793 O O . LYS A 1 736 ? -17.204 35.139 18.378 1.00 55.28 736 LYS A O 1
ATOM 5798 N N . GLU A 1 737 ? -15.734 33.750 17.413 1.00 64.00 737 GLU A N 1
ATOM 5799 C CA . GLU A 1 737 ? -15.351 34.734 16.399 1.00 64.00 737 GLU A CA 1
ATOM 5800 C C . GLU A 1 737 ? -16.444 34.884 15.334 1.00 64.00 737 GLU A C 1
ATOM 5802 O O . GLU A 1 737 ? -16.977 33.898 14.833 1.00 64.00 737 GLU A O 1
ATOM 5807 N N . ILE A 1 738 ? -16.795 36.124 14.978 1.00 74.12 738 ILE A N 1
ATOM 5808 C CA . ILE A 1 738 ? -17.846 36.409 13.990 1.00 74.12 738 ILE A CA 1
ATOM 5809 C C . ILE A 1 738 ? -17.192 36.752 12.654 1.00 74.12 738 ILE A C 1
ATOM 5811 O O . ILE A 1 738 ? -16.581 37.813 12.520 1.00 74.12 738 ILE A O 1
ATOM 5815 N N . VAL A 1 739 ? -17.368 35.895 11.653 1.00 79.75 739 VAL A N 1
ATOM 5816 C CA . VAL A 1 739 ? -16.805 36.081 10.307 1.00 79.75 739 VAL A CA 1
ATOM 5817 C C . VAL A 1 739 ? -17.897 36.415 9.299 1.00 79.75 739 VAL A C 1
ATOM 5819 O O . VAL A 1 739 ? -19.001 35.876 9.376 1.00 79.75 739 VAL A O 1
ATOM 5822 N N . TYR A 1 740 ? -17.596 37.305 8.348 1.00 83.19 740 TYR A N 1
ATOM 5823 C CA . TYR A 1 740 ? -18.427 37.459 7.155 1.00 83.19 740 TYR A CA 1
ATOM 5824 C C . TYR A 1 740 ? -18.189 36.267 6.235 1.00 83.19 740 TYR A C 1
ATOM 5826 O O . TYR A 1 740 ? -17.043 35.846 6.066 1.00 83.19 740 TYR A O 1
ATOM 5834 N N . TYR A 1 741 ? -19.255 35.750 5.628 1.00 84.69 741 TYR A N 1
ATOM 5835 C CA . TYR A 1 741 ? -19.161 34.651 4.679 1.00 84.69 741 TYR A CA 1
ATOM 5836 C C . TYR A 1 741 ? -19.965 34.888 3.403 1.00 84.69 741 TYR A C 1
ATOM 5838 O O . TYR A 1 741 ? -20.937 35.649 3.361 1.00 84.69 741 TYR A O 1
ATOM 5846 N N . GLU A 1 742 ? -19.553 34.189 2.354 1.00 84.44 742 GLU A N 1
ATOM 5847 C CA . GLU A 1 742 ? -20.282 34.063 1.101 1.00 84.44 742 GLU A CA 1
ATOM 5848 C C . GLU A 1 742 ? -20.337 32.588 0.703 1.00 84.44 742 GLU A C 1
ATOM 5850 O O . GLU A 1 742 ? -19.333 31.884 0.799 1.00 84.44 742 GLU A O 1
ATOM 5855 N N . SER A 1 743 ? -21.515 32.114 0.298 1.00 83.69 743 SER A N 1
ATOM 5856 C CA . SER A 1 743 ? -21.748 30.725 -0.103 1.00 83.69 743 SER A CA 1
ATOM 5857 C C . SER A 1 743 ? -21.990 30.629 -1.605 1.00 83.69 743 SER A C 1
ATOM 5859 O O . SER A 1 743 ? -22.849 31.322 -2.154 1.00 83.69 743 SER A O 1
ATOM 5861 N N . ILE A 1 744 ? -21.247 29.745 -2.258 1.00 81.12 744 ILE A N 1
ATOM 5862 C CA . ILE A 1 744 ? -21.167 29.602 -3.707 1.00 81.12 744 ILE A CA 1
ATOM 5863 C C . ILE A 1 744 ? -21.500 28.149 -4.033 1.00 81.12 744 ILE A C 1
ATOM 5865 O O . ILE A 1 744 ? -20.811 27.233 -3.586 1.00 81.12 744 ILE A O 1
ATOM 5869 N N . GLN A 1 745 ? -22.562 27.917 -4.796 1.00 79.94 745 GLN A N 1
ATOM 5870 C CA . GLN A 1 745 ? -22.885 26.584 -5.283 1.00 79.94 745 GLN A CA 1
ATOM 5871 C C . GLN A 1 745 ? -21.863 26.171 -6.343 1.00 79.94 745 GLN A C 1
ATOM 5873 O O . GLN A 1 745 ? -21.580 26.932 -7.268 1.00 79.94 745 GLN A O 1
ATOM 5878 N N . VAL A 1 746 ? -21.338 24.956 -6.212 1.00 77.94 746 VAL A N 1
ATOM 5879 C CA . VAL A 1 746 ? -20.392 24.335 -7.136 1.00 77.94 746 VAL A CA 1
ATOM 5880 C C . VAL A 1 746 ? -21.057 23.098 -7.738 1.00 77.94 746 VAL A C 1
ATOM 5882 O O . VAL A 1 746 ? -21.514 22.216 -7.010 1.00 77.94 746 VAL A O 1
ATOM 5885 N N . LYS A 1 747 ? -21.114 23.033 -9.070 1.00 76.12 747 LYS A N 1
ATOM 5886 C CA . LYS A 1 747 ? -21.571 21.858 -9.833 1.00 76.12 747 LYS A CA 1
ATOM 5887 C C . LYS A 1 747 ? -20.485 21.452 -10.821 1.00 76.12 747 LYS A C 1
ATOM 5889 O O . LYS A 1 747 ? -19.926 22.321 -11.492 1.00 76.12 747 LYS A O 1
ATOM 5894 N N . VAL A 1 748 ? -20.206 20.157 -10.928 1.00 74.12 748 VAL A N 1
ATOM 5895 C CA . VAL A 1 748 ? -19.227 19.591 -11.871 1.00 74.12 748 VAL A CA 1
ATOM 5896 C C . VAL A 1 748 ? -19.932 18.806 -12.976 1.00 74.12 748 VAL A C 1
ATOM 5898 O O . VAL A 1 748 ? -21.054 18.345 -12.790 1.00 74.12 748 VAL A O 1
ATOM 5901 N N . THR A 1 749 ? -19.293 18.688 -14.143 1.00 69.00 749 THR A N 1
ATOM 5902 C CA . THR A 1 749 ? -19.869 17.998 -15.317 1.00 69.00 749 THR A CA 1
ATOM 5903 C C . THR A 1 749 ? -19.196 16.664 -15.651 1.00 69.00 749 THR A C 1
ATOM 5905 O O . THR A 1 749 ? -19.713 15.926 -16.480 1.00 69.00 749 THR A O 1
ATOM 5908 N N . GLU A 1 750 ? -18.095 16.321 -14.975 1.00 68.69 750 GLU A N 1
ATOM 5909 C CA . GLU A 1 750 ? -17.501 14.974 -14.933 1.00 68.69 750 GLU A CA 1
ATOM 5910 C C . GLU A 1 750 ? -16.961 14.689 -13.522 1.00 68.69 750 GLU A C 1
ATOM 5912 O O . GLU A 1 750 ? -16.447 15.608 -12.871 1.00 68.69 750 GLU A O 1
ATOM 5917 N N . THR A 1 751 ? -17.027 13.427 -13.079 1.00 66.06 751 THR A N 1
ATOM 5918 C CA . THR A 1 751 ? -16.391 12.976 -11.831 1.00 66.06 751 THR A CA 1
ATOM 5919 C C . THR A 1 751 ? -14.866 13.096 -11.930 1.00 66.06 751 THR A C 1
ATOM 5921 O O . THR A 1 751 ? -14.246 12.667 -12.911 1.00 66.06 751 THR A O 1
ATOM 5924 N N . GLY A 1 752 ? -14.228 13.666 -10.908 1.00 68.88 752 GLY A N 1
ATOM 5925 C CA . GLY A 1 752 ? -12.772 13.762 -10.844 1.00 68.88 752 GLY A CA 1
ATOM 5926 C C . GLY A 1 752 ? -12.252 14.762 -9.819 1.00 68.88 752 GLY A C 1
ATOM 5927 O O . GLY A 1 752 ? -13.003 15.343 -9.044 1.00 68.88 752 GLY A O 1
ATOM 5928 N N . TYR A 1 753 ? -10.936 14.981 -9.834 1.00 72.62 753 TYR A N 1
ATOM 5929 C CA . TYR A 1 753 ? -10.284 15.962 -8.967 1.00 72.62 753 TYR A CA 1
ATOM 5930 C C . TYR A 1 753 ? -10.406 17.392 -9.509 1.00 72.62 753 TYR A C 1
ATOM 5932 O O . TYR A 1 753 ? -10.140 17.654 -10.688 1.00 72.62 753 TYR A O 1
ATOM 5940 N N . TYR A 1 754 ? -10.762 18.312 -8.611 1.00 77.75 754 TYR A N 1
ATOM 5941 C CA . TYR A 1 754 ? -10.844 19.751 -8.835 1.00 77.75 754 TYR A CA 1
ATOM 5942 C C . TYR A 1 754 ? -10.019 20.489 -7.772 1.00 77.75 754 TYR A C 1
ATOM 5944 O O . TYR A 1 754 ? -10.142 20.229 -6.574 1.00 77.75 754 TYR A O 1
ATOM 5952 N N . THR A 1 755 ? -9.195 21.430 -8.225 1.00 79.94 755 THR A N 1
ATOM 5953 C CA . THR A 1 755 ? -8.437 22.365 -7.388 1.00 79.94 755 THR A CA 1
ATOM 5954 C C . THR A 1 755 ? -9.249 23.634 -7.183 1.00 79.94 755 THR A C 1
ATOM 5956 O O . THR A 1 755 ? -9.663 24.260 -8.162 1.00 79.94 755 THR A O 1
ATOM 5959 N N . PHE A 1 756 ? -9.397 24.059 -5.932 1.00 84.69 756 PHE A N 1
ATOM 5960 C CA . PHE A 1 756 ? -9.895 25.378 -5.555 1.00 84.69 756 PHE A CA 1
ATOM 5961 C C . PHE A 1 756 ? -8.718 26.222 -5.077 1.00 84.69 756 PHE A C 1
ATOM 5963 O O . PHE A 1 756 ? -7.941 25.768 -4.237 1.00 84.69 756 PHE A O 1
ATOM 5970 N N . ARG A 1 757 ? -8.577 27.443 -5.598 1.00 82.75 757 ARG A N 1
ATOM 5971 C CA . ARG A 1 757 ? -7.557 28.400 -5.157 1.00 82.75 757 ARG A CA 1
ATOM 5972 C C . ARG A 1 757 ? -8.157 29.791 -5.029 1.00 82.75 757 ARG A C 1
ATOM 5974 O O . ARG A 1 757 ? -8.691 30.301 -6.012 1.00 82.75 757 ARG A O 1
ATOM 5981 N N . SER A 1 758 ? -8.023 30.429 -3.872 1.00 85.56 758 SER A N 1
ATOM 5982 C CA . SER A 1 758 ? -8.327 31.851 -3.742 1.00 85.56 758 SER A CA 1
ATOM 5983 C C . SER A 1 758 ? -7.137 32.749 -4.092 1.00 85.56 758 SER A C 1
ATOM 5985 O O . SER A 1 758 ? -5.978 32.335 -4.187 1.00 85.56 758 SER A O 1
ATOM 5987 N N . SER A 1 759 ? -7.464 34.003 -4.371 1.00 81.50 759 SER A N 1
ATOM 5988 C CA . SER A 1 759 ? -6.547 35.111 -4.609 1.00 81.50 759 SER A CA 1
ATOM 5989 C C . SER A 1 759 ? -7.284 36.409 -4.294 1.00 81.50 759 SER A C 1
ATOM 5991 O O . SER A 1 759 ? -8.475 36.535 -4.587 1.00 81.50 759 SER A O 1
ATOM 5993 N N . GLY A 1 760 ? -6.619 37.396 -3.705 1.00 77.19 760 GLY A N 1
ATOM 5994 C CA . GLY A 1 760 ? -7.300 38.624 -3.319 1.00 77.19 760 GLY A CA 1
ATOM 5995 C C . GLY A 1 760 ? -6.444 39.554 -2.482 1.00 77.19 760 GLY A C 1
ATOM 5996 O O . GLY A 1 760 ? -5.246 39.344 -2.321 1.00 77.19 760 GLY A O 1
ATOM 5997 N N . ASN A 1 761 ? -7.102 40.579 -1.947 1.00 75.44 761 ASN A N 1
ATOM 5998 C CA . ASN A 1 761 ? -6.503 41.567 -1.048 1.00 75.44 761 ASN A CA 1
ATOM 5999 C C . ASN A 1 761 ? -6.991 41.376 0.402 1.00 75.44 761 ASN A C 1
ATOM 6001 O O . ASN A 1 761 ? -6.978 42.334 1.169 1.00 75.44 761 ASN A O 1
ATOM 6005 N N . ILE A 1 762 ? -7.522 40.194 0.722 1.00 78.06 762 ILE A N 1
ATOM 6006 C CA . ILE A 1 762 ? -8.001 39.797 2.050 1.00 78.06 762 ILE A CA 1
ATOM 6007 C C . ILE A 1 762 ? -7.579 38.370 2.329 1.00 78.06 762 ILE A C 1
ATOM 6009 O O . ILE A 1 762 ? -7.621 37.528 1.426 1.00 78.06 762 ILE A O 1
ATOM 6013 N N . ASP A 1 763 ? -7.245 38.112 3.580 1.00 79.69 763 ASP A N 1
ATOM 6014 C CA . ASP A 1 763 ? -6.748 36.827 4.039 1.00 79.69 763 ASP A CA 1
ATOM 6015 C C . ASP A 1 763 ? -7.926 35.850 4.065 1.00 79.69 763 ASP A C 1
ATOM 6017 O O . ASP A 1 763 ? -8.846 35.987 4.875 1.00 79.69 763 ASP A O 1
ATOM 6021 N N . SER A 1 764 ? -7.985 34.940 3.089 1.00 81.06 764 SER A N 1
ATOM 6022 C CA . SER A 1 764 ? -9.216 34.218 2.758 1.00 81.06 764 SER A CA 1
ATOM 6023 C C . SER A 1 764 ? -9.148 32.737 3.109 1.00 81.06 764 SER A C 1
ATOM 6025 O O . SER A 1 764 ? -8.200 32.033 2.761 1.00 81.06 764 SER A O 1
ATOM 6027 N N . TYR A 1 765 ? -10.214 32.256 3.749 1.00 85.69 765 TYR A N 1
ATOM 6028 C CA . TYR A 1 765 ? -10.360 30.887 4.233 1.00 85.69 765 TYR A CA 1
ATOM 6029 C C . TYR A 1 765 ? -11.601 30.226 3.621 1.00 85.69 765 TYR A C 1
ATOM 6031 O O . TYR A 1 765 ? -12.682 30.827 3.588 1.00 85.69 765 TYR A O 1
ATOM 6039 N N . GLY A 1 766 ? -11.441 28.999 3.121 1.00 84.94 766 GLY A N 1
ATOM 6040 C CA . GLY A 1 766 ? -12.448 28.288 2.334 1.00 84.94 766 GLY A CA 1
ATOM 6041 C C . GLY A 1 766 ? -12.839 26.942 2.940 1.00 84.94 766 GLY A C 1
ATOM 6042 O O . GLY A 1 766 ? -11.986 26.186 3.402 1.00 84.94 766 GLY A O 1
ATOM 6043 N N . SER A 1 767 ? -14.128 26.616 2.889 1.00 87.06 767 SER A N 1
ATOM 6044 C CA . SER A 1 767 ? -14.673 25.329 3.336 1.00 87.06 767 SER A CA 1
ATOM 6045 C C . SER A 1 767 ? -15.762 24.855 2.380 1.00 87.06 767 SER A C 1
ATOM 6047 O O . SER A 1 767 ? -16.641 25.633 2.019 1.00 87.06 767 SER A O 1
ATOM 6049 N N . ILE A 1 768 ? -15.720 23.596 1.952 1.00 85.06 768 ILE A N 1
ATOM 6050 C CA . ILE A 1 768 ? -16.661 23.017 0.988 1.00 85.06 768 ILE A CA 1
ATOM 6051 C C . ILE A 1 768 ? -17.529 21.938 1.638 1.00 85.06 768 ILE A C 1
ATOM 6053 O O . ILE A 1 768 ? -17.047 21.078 2.375 1.00 85.06 768 ILE A O 1
ATOM 6057 N N . TYR A 1 769 ? -18.824 22.007 1.348 1.00 81.12 769 TYR A N 1
ATOM 6058 C CA . TYR A 1 769 ? -19.890 21.211 1.946 1.00 81.12 769 TYR A CA 1
ATOM 6059 C C . TYR A 1 769 ? -20.646 20.436 0.869 1.00 81.12 769 TYR A C 1
ATOM 6061 O O . TYR A 1 769 ? -20.756 20.904 -0.268 1.00 81.12 769 TYR A O 1
ATOM 6069 N N . ILE A 1 770 ? -21.220 19.289 1.225 1.00 69.75 770 ILE A N 1
ATOM 6070 C CA . ILE A 1 770 ? -22.150 18.557 0.362 1.00 69.75 770 ILE A CA 1
ATOM 6071 C C . ILE A 1 770 ? -23.588 19.060 0.575 1.00 69.75 770 ILE A C 1
ATOM 6073 O O . ILE A 1 770 ? -24.016 19.318 1.696 1.00 69.75 770 ILE A O 1
ATOM 6077 N N . ASN A 1 771 ? -24.343 19.219 -0.511 1.00 66.88 771 ASN A N 1
ATOM 6078 C CA . ASN A 1 771 ? -25.725 19.710 -0.595 1.00 66.88 771 ASN A CA 1
ATOM 6079 C C . ASN A 1 771 ? -26.003 21.141 -0.080 1.00 66.88 771 ASN A C 1
ATOM 6081 O O . ASN A 1 771 ? -26.559 21.948 -0.826 1.00 66.88 771 ASN A O 1
ATOM 6085 N N . LYS A 1 772 ? -25.672 21.475 1.174 1.00 69.31 772 LYS A N 1
ATOM 6086 C CA . LYS A 1 772 ? -26.005 22.755 1.831 1.00 69.31 772 LYS A CA 1
ATOM 6087 C C . LYS A 1 772 ? -24.960 23.145 2.884 1.00 69.31 772 LYS A C 1
ATOM 6089 O O . LYS A 1 772 ? -24.347 22.282 3.502 1.00 69.31 772 LYS A O 1
ATOM 6094 N N . PHE A 1 773 ? -24.842 24.444 3.158 1.00 73.75 773 PHE A N 1
ATOM 6095 C CA . PHE A 1 773 ? -24.146 24.966 4.339 1.00 73.75 773 PHE A CA 1
ATOM 6096 C C . PHE A 1 773 ? -25.158 25.385 5.414 1.00 73.75 773 PHE A C 1
ATOM 6098 O O . PHE A 1 773 ? -26.168 26.014 5.094 1.00 73.75 773 PHE A O 1
ATOM 6105 N N . ASN A 1 774 ? -24.879 25.067 6.682 1.00 73.00 774 ASN A N 1
ATOM 6106 C CA . ASN A 1 774 ? -25.677 25.493 7.831 1.00 73.00 774 ASN A CA 1
ATOM 6107 C C . ASN A 1 774 ? -24.842 26.409 8.754 1.00 73.00 774 ASN A C 1
ATOM 6109 O O . ASN A 1 774 ? -24.009 25.903 9.506 1.00 73.00 774 ASN A O 1
ATOM 6113 N N . PRO A 1 775 ? -25.067 27.738 8.778 1.00 68.50 775 PRO A N 1
ATOM 6114 C CA . PRO A 1 775 ? -24.286 28.659 9.613 1.00 68.50 775 PRO A CA 1
ATOM 6115 C C . PRO A 1 775 ? -24.514 28.476 11.124 1.00 68.50 775 PRO A C 1
ATOM 6117 O O . PRO A 1 775 ? -23.750 29.015 11.922 1.00 68.50 775 PRO A O 1
ATOM 6120 N N . LEU A 1 776 ? -25.550 27.732 11.535 1.00 63.44 776 LEU A N 1
ATOM 6121 C CA . LEU A 1 776 ? -25.785 27.361 12.936 1.00 63.44 776 LEU A CA 1
ATOM 6122 C C . LEU A 1 776 ? -25.078 26.055 13.334 1.00 63.44 776 LEU A C 1
ATOM 6124 O O . LEU A 1 776 ? -24.958 25.783 14.526 1.00 63.44 776 LEU A O 1
ATOM 6128 N N . ASN A 1 777 ? -24.614 25.260 12.365 1.00 66.94 777 ASN A N 1
ATOM 6129 C CA . ASN A 1 777 ? -23.868 24.024 12.599 1.00 66.94 777 ASN A CA 1
ATOM 6130 C C . ASN A 1 777 ? -22.780 23.824 11.517 1.00 66.94 777 ASN A C 1
ATOM 6132 O O . ASN A 1 777 ? -22.973 23.026 10.598 1.00 66.94 777 ASN A O 1
ATOM 6136 N N . PRO A 1 778 ? -21.644 24.549 11.588 1.00 68.19 778 PRO A N 1
ATOM 6137 C CA . PRO A 1 778 ? -20.648 24.590 10.509 1.00 68.19 778 PRO A CA 1
ATOM 6138 C C . PRO A 1 778 ? -19.845 23.299 10.280 1.00 68.19 778 PRO A C 1
ATOM 6140 O O . PRO A 1 778 ? -18.997 23.272 9.398 1.00 68.19 778 PRO A O 1
ATOM 6143 N N . SER A 1 779 ? -20.073 22.234 11.051 1.00 70.25 779 SER A N 1
ATOM 6144 C CA . SER A 1 779 ? -19.528 20.895 10.775 1.00 70.25 779 SER A CA 1
ATOM 6145 C C . SER A 1 779 ? -20.508 19.998 10.003 1.00 70.25 779 SER A C 1
ATOM 6147 O O . SER A 1 779 ? -20.105 18.973 9.456 1.00 70.25 779 SER A O 1
ATOM 6149 N N . GLU A 1 780 ? -21.790 20.372 9.916 1.00 62.59 780 GLU A N 1
ATOM 6150 C CA . GLU A 1 780 ? -22.817 19.605 9.208 1.00 62.59 780 GLU A CA 1
ATOM 6151 C C . GLU A 1 780 ? -22.532 19.595 7.699 1.00 62.59 780 GLU A C 1
ATOM 6153 O O . GLU A 1 780 ? -22.504 20.647 7.062 1.00 62.59 780 GLU A O 1
ATOM 6158 N N . ASN A 1 781 ? -22.392 18.404 7.110 1.00 64.44 781 ASN A N 1
ATOM 6159 C CA . ASN A 1 781 ? -22.116 18.200 5.680 1.00 64.44 781 ASN A CA 1
ATOM 6160 C C . ASN A 1 781 ? -20.750 18.734 5.189 1.00 64.44 781 ASN A C 1
ATOM 6162 O O . ASN A 1 781 ? -20.547 18.829 3.977 1.00 64.44 781 ASN A O 1
ATOM 6166 N N . LEU A 1 782 ? -19.817 19.084 6.084 1.00 78.88 782 LEU A N 1
ATOM 6167 C CA . LEU A 1 782 ? -18.471 19.539 5.715 1.00 78.88 782 LEU A CA 1
ATOM 6168 C C . LEU A 1 782 ? -17.680 18.396 5.054 1.00 78.88 782 LEU A C 1
ATOM 6170 O O . LEU A 1 782 ? -17.487 17.346 5.658 1.00 78.88 782 LEU A O 1
ATOM 6174 N N . LEU A 1 783 ? -17.197 18.615 3.828 1.00 76.81 783 LEU A N 1
ATOM 6175 C CA . LEU A 1 783 ? -16.318 17.676 3.118 1.00 76.81 783 LEU A CA 1
ATOM 6176 C C . LEU A 1 783 ? -14.843 17.990 3.359 1.00 76.81 783 LEU A C 1
ATOM 6178 O O . LEU A 1 783 ? -14.040 17.086 3.574 1.00 76.81 783 LEU A O 1
ATOM 6182 N N . ARG A 1 784 ? -14.475 19.274 3.276 1.00 81.81 784 ARG A N 1
ATOM 6183 C CA . ARG A 1 784 ? -13.103 19.738 3.492 1.00 81.81 784 ARG A CA 1
ATOM 6184 C C . ARG A 1 784 ? -13.074 21.218 3.858 1.00 81.81 784 ARG A C 1
ATOM 6186 O O . ARG A 1 784 ? -13.834 22.010 3.304 1.00 81.81 784 ARG A O 1
ATOM 6193 N N . ALA A 1 785 ? -12.159 21.594 4.741 1.00 81.62 785 ALA A N 1
ATOM 6194 C CA . ALA A 1 785 ? -11.748 22.976 4.954 1.00 81.62 785 ALA A CA 1
ATOM 6195 C C . ALA A 1 785 ? -10.279 23.151 4.536 1.00 81.62 785 ALA A C 1
ATOM 6197 O O . ALA A 1 785 ? -9.570 22.164 4.329 1.00 81.62 785 ALA A O 1
ATOM 6198 N N . ALA A 1 786 ? -9.847 24.395 4.344 1.00 76.12 786 ALA A N 1
ATOM 6199 C CA . ALA A 1 786 ? -8.448 24.706 4.088 1.00 76.12 786 ALA A CA 1
ATOM 6200 C C . ALA A 1 786 ? -7.597 24.489 5.348 1.00 76.12 786 ALA A C 1
ATOM 6202 O O . ALA A 1 786 ? -8.060 24.733 6.460 1.00 76.12 786 ALA A O 1
ATOM 6203 N N . ASP A 1 787 ? -6.352 24.060 5.175 1.00 65.12 787 ASP A N 1
ATOM 6204 C CA . ASP A 1 787 ? -5.414 23.931 6.287 1.00 65.12 787 ASP A CA 1
ATOM 6205 C C . ASP A 1 787 ? -4.847 25.325 6.640 1.00 65.12 787 ASP A C 1
ATOM 6207 O O . ASP A 1 787 ? -4.383 26.044 5.755 1.00 65.12 787 ASP A O 1
ATOM 6211 N N . ASP A 1 788 ? -4.865 25.717 7.921 1.00 56.25 788 ASP A N 1
ATOM 6212 C CA . ASP A 1 788 ? -4.409 27.040 8.419 1.00 56.25 788 ASP A CA 1
ATOM 6213 C C . ASP A 1 788 ? -2.875 27.258 8.337 1.00 56.25 788 ASP A C 1
ATOM 6215 O O . ASP A 1 788 ? -2.327 28.186 8.933 1.00 56.25 788 ASP A O 1
ATOM 6219 N N . SER A 1 789 ? -2.143 26.383 7.641 1.00 46.00 789 SER A N 1
ATOM 6220 C CA . SER A 1 789 ? -0.679 26.287 7.703 1.00 46.00 789 SER A CA 1
ATOM 6221 C C . SER A 1 789 ? 0.091 26.982 6.572 1.00 46.00 789 SER A C 1
ATOM 6223 O O . SER A 1 789 ? 1.320 26.999 6.628 1.00 46.00 789 SER A O 1
ATOM 6225 N N . ASP A 1 790 ? -0.576 27.523 5.547 1.00 45.38 790 ASP A N 1
ATOM 6226 C CA . ASP A 1 790 ? 0.097 28.152 4.397 1.00 45.38 790 ASP A CA 1
ATOM 6227 C C . ASP A 1 790 ? 0.367 29.656 4.609 1.00 45.38 790 ASP A C 1
ATOM 6229 O O . ASP A 1 790 ? -0.524 30.446 4.922 1.00 45.38 790 ASP A O 1
ATOM 6233 N N . SER A 1 791 ? 1.610 30.074 4.350 1.00 50.25 791 SER A N 1
ATOM 6234 C CA . SER A 1 791 ? 2.101 31.454 4.530 1.00 50.25 791 SER A CA 1
ATOM 6235 C C . SER A 1 791 ? 1.495 32.500 3.587 1.00 50.25 791 SER A C 1
ATOM 6237 O O . SER A 1 791 ? 1.735 33.692 3.763 1.00 50.25 791 SER A O 1
ATOM 6239 N N . ASP A 1 792 ? 0.757 32.063 2.567 1.00 56.31 792 ASP A N 1
ATOM 6240 C CA . ASP A 1 792 ? 0.279 32.900 1.460 1.00 56.31 792 ASP A CA 1
ATOM 6241 C C . ASP A 1 792 ? -1.061 33.606 1.753 1.00 56.31 792 ASP A C 1
ATOM 6243 O O . ASP A 1 792 ? -1.547 34.360 0.908 1.00 56.31 792 ASP A O 1
ATOM 6247 N N . LEU A 1 793 ? -1.670 33.366 2.925 1.00 70.00 793 LEU A N 1
ATOM 6248 C CA . LEU A 1 793 ? -2.930 33.984 3.382 1.00 70.00 793 LEU A CA 1
ATOM 6249 C C . LEU A 1 793 ? -4.124 33.779 2.416 1.00 70.00 793 LEU A C 1
ATOM 6251 O O . LEU A 1 793 ? -5.131 34.483 2.466 1.00 70.00 793 LEU A O 1
ATOM 6255 N N . GLN A 1 794 ? -4.031 32.803 1.513 1.00 81.38 794 GLN A N 1
ATOM 6256 C CA . GLN A 1 794 ? -5.066 32.427 0.552 1.00 81.38 794 GLN A CA 1
ATOM 6257 C C . GLN A 1 794 ? -5.228 30.910 0.567 1.00 81.38 794 GLN A C 1
ATOM 6259 O O . GLN A 1 794 ? -4.246 30.182 0.426 1.00 81.38 794 GLN A O 1
ATOM 6264 N N . PHE A 1 795 ? -6.460 30.419 0.681 1.00 82.25 795 PHE A N 1
ATOM 6265 C CA . PHE A 1 795 ? -6.709 28.985 0.664 1.00 82.25 795 PHE A CA 1
ATOM 6266 C C . PHE A 1 795 ? -6.435 28.332 -0.698 1.00 82.25 795 PHE A C 1
ATOM 6268 O O . PHE A 1 795 ? -6.826 28.822 -1.765 1.00 82.25 795 PHE A O 1
ATOM 6275 N N . LYS A 1 796 ? -5.852 27.132 -0.649 1.00 84.06 796 LYS A N 1
ATOM 6276 C CA . LYS A 1 796 ? -5.821 26.191 -1.767 1.00 84.06 796 LYS A CA 1
ATOM 6277 C C . LYS A 1 796 ? -6.098 24.779 -1.255 1.00 84.06 796 LYS A C 1
ATOM 6279 O O . LYS A 1 796 ? -5.423 24.316 -0.345 1.00 84.06 796 LYS A O 1
ATOM 6284 N N . PHE A 1 797 ? -7.029 24.064 -1.879 1.00 78.69 797 PHE A N 1
ATOM 6285 C CA . PHE A 1 797 ? -7.203 22.630 -1.637 1.00 78.69 797 PHE A CA 1
ATOM 6286 C C . PHE A 1 797 ? -7.698 21.888 -2.879 1.00 78.69 797 PHE A C 1
ATOM 6288 O O . PHE A 1 797 ? -8.362 22.450 -3.752 1.00 78.69 797 PHE A O 1
ATOM 6295 N N . ASP A 1 798 ? -7.363 20.603 -2.929 1.00 78.88 798 ASP A N 1
ATOM 6296 C CA . ASP A 1 798 ? -7.753 19.664 -3.974 1.00 78.88 798 ASP A CA 1
ATOM 6297 C C . ASP A 1 798 ? -8.804 18.688 -3.410 1.00 78.88 798 ASP A C 1
ATOM 6299 O O . ASP A 1 798 ? -8.667 18.203 -2.278 1.00 78.88 798 ASP A O 1
ATOM 6303 N N . LEU A 1 799 ? -9.870 18.420 -4.173 1.00 77.94 799 LEU A N 1
ATOM 6304 C CA . LEU A 1 799 ? -10.968 17.533 -3.767 1.00 77.94 799 LEU A CA 1
ATOM 6305 C C . LEU A 1 799 ? -11.519 16.736 -4.960 1.00 77.94 799 LEU A C 1
ATOM 6307 O O . LEU A 1 799 ? -11.585 17.251 -6.076 1.00 77.94 799 LEU A O 1
ATOM 6311 N N . HIS A 1 800 ? -11.912 15.482 -4.723 1.00 78.12 800 HIS A N 1
ATOM 6312 C CA . HIS A 1 800 ? -12.642 14.671 -5.699 1.00 78.12 800 HIS A CA 1
ATOM 6313 C C . HIS A 1 800 ? -14.133 15.016 -5.631 1.00 78.12 800 HIS A C 1
ATOM 6315 O O . HIS A 1 800 ? -14.698 15.042 -4.539 1.00 78.12 800 HIS A O 1
ATOM 6321 N N . LEU A 1 801 ? -14.754 15.305 -6.772 1.00 75.25 801 LEU A N 1
ATOM 6322 C CA . LEU A 1 801 ? -16.163 15.684 -6.881 1.00 75.25 801 LEU A CA 1
ATOM 6323 C C . LEU A 1 801 ? -16.858 14.804 -7.916 1.00 75.25 801 LEU A C 1
ATOM 6325 O O . LEU A 1 801 ? -16.263 14.497 -8.951 1.00 75.25 801 LEU A O 1
ATOM 6329 N N . ASP A 1 802 ? -18.116 14.469 -7.652 1.00 69.62 802 ASP A N 1
ATOM 6330 C CA . ASP A 1 802 ? -18.953 13.610 -8.484 1.00 69.62 802 ASP A CA 1
ATOM 6331 C C . ASP A 1 802 ? -19.991 14.390 -9.292 1.00 69.62 802 ASP A C 1
ATOM 6333 O O . ASP A 1 802 ? -20.471 15.450 -8.880 1.00 69.62 802 ASP A O 1
ATOM 6337 N N . VAL A 1 803 ? -20.366 13.837 -10.449 1.00 66.62 803 VAL A N 1
ATOM 6338 C CA . VAL A 1 803 ? -21.546 14.299 -11.196 1.00 66.62 803 VAL A CA 1
ATOM 6339 C C . VAL A 1 803 ? -22.839 14.069 -10.412 1.00 66.62 803 VAL A C 1
ATOM 6341 O O . VAL A 1 803 ? -22.909 13.234 -9.516 1.00 66.62 803 VAL A O 1
ATOM 6344 N N . ASP A 1 804 ? -23.859 14.862 -10.744 1.00 63.62 804 ASP A N 1
ATOM 6345 C CA . ASP A 1 804 ? -25.197 14.882 -10.129 1.00 63.62 804 ASP A CA 1
ATOM 6346 C C . ASP A 1 804 ? -25.262 15.248 -8.629 1.00 63.62 804 ASP A C 1
ATOM 6348 O O . ASP A 1 804 ? -26.354 15.416 -8.082 1.00 63.62 804 ASP A O 1
ATOM 6352 N N . MET A 1 805 ? -24.120 15.509 -7.983 1.00 64.31 805 MET A N 1
ATOM 6353 C CA . MET A 1 805 ? -24.046 16.032 -6.617 1.00 64.31 805 MET A CA 1
ATOM 6354 C C . MET A 1 805 ? -23.987 17.567 -6.579 1.00 64.31 805 MET A C 1
ATOM 6356 O O . MET A 1 805 ? -23.378 18.228 -7.425 1.00 64.31 805 MET A O 1
ATOM 6360 N N . ILE A 1 806 ? -24.617 18.157 -5.558 1.00 71.25 806 ILE A N 1
ATOM 6361 C CA . ILE A 1 806 ? -24.516 19.589 -5.258 1.00 71.25 806 ILE A CA 1
ATOM 6362 C C . ILE A 1 806 ? -23.435 19.793 -4.202 1.00 71.25 806 ILE A C 1
ATOM 6364 O O . ILE A 1 806 ? -23.477 19.169 -3.144 1.00 71.25 806 ILE A O 1
ATOM 6368 N N . TYR A 1 807 ? -22.535 20.743 -4.439 1.00 80.19 807 TYR A N 1
ATOM 6369 C CA . TYR A 1 807 ? -21.565 21.191 -3.446 1.00 80.19 807 TYR A CA 1
ATOM 6370 C C . TYR A 1 807 ? -21.756 22.683 -3.149 1.00 80.19 807 TYR A C 1
ATOM 6372 O O . TYR A 1 807 ? -22.218 23.446 -4.001 1.00 80.19 807 TYR A O 1
ATOM 6380 N N . VAL A 1 808 ? -21.413 23.114 -1.937 1.00 81.38 808 VAL A N 1
ATOM 6381 C CA . VAL A 1 808 ? -21.463 24.520 -1.511 1.00 81.38 808 VAL A CA 1
ATOM 6382 C C . VAL A 1 808 ? -20.107 24.907 -0.941 1.00 81.38 808 VAL A C 1
ATOM 6384 O O . VAL A 1 808 ? -19.696 24.396 0.094 1.00 81.38 808 VAL A O 1
ATOM 6387 N N . LEU A 1 809 ? -19.412 25.817 -1.615 1.00 84.38 809 LEU A N 1
ATOM 6388 C CA . LEU A 1 809 ? -18.168 26.419 -1.156 1.00 84.38 809 LEU A CA 1
ATOM 6389 C C . LEU A 1 809 ? -18.483 27.687 -0.360 1.00 84.38 809 LEU A C 1
ATOM 6391 O O . LEU A 1 809 ? -19.112 28.610 -0.871 1.00 84.38 809 LEU A O 1
ATOM 6395 N N . VAL A 1 810 ? -18.037 27.736 0.886 1.00 86.25 810 VAL A N 1
ATOM 6396 C CA . VAL A 1 810 ? -18.150 28.885 1.784 1.00 86.25 810 VAL A CA 1
ATOM 6397 C C . VAL A 1 810 ? -16.789 29.559 1.873 1.00 86.25 810 VAL A C 1
ATOM 6399 O O . VAL A 1 810 ? -15.797 28.905 2.189 1.00 86.25 810 VAL A O 1
ATOM 6402 N N . VAL A 1 811 ? -16.742 30.862 1.603 1.00 85.75 811 VAL A N 1
ATOM 6403 C CA . VAL A 1 811 ? -15.533 31.686 1.738 1.00 85.75 811 VAL A CA 1
ATOM 6404 C C . VAL A 1 811 ? -15.715 32.714 2.842 1.00 85.75 811 VAL A C 1
ATOM 6406 O O . VAL A 1 811 ? -16.775 33.323 2.970 1.00 85.75 811 VAL A O 1
ATOM 6409 N N . THR A 1 812 ? -14.661 32.888 3.634 1.00 85.50 812 THR A N 1
ATOM 6410 C CA . THR A 1 812 ? -14.584 33.703 4.854 1.00 85.50 812 THR A CA 1
ATOM 6411 C C . THR A 1 812 ? -13.222 34.400 4.953 1.00 85.50 812 THR A C 1
ATOM 6413 O O . THR A 1 812 ? -12.352 34.146 4.120 1.00 85.50 812 THR A O 1
ATOM 6416 N N . THR A 1 813 ? -13.012 35.253 5.964 1.00 80.69 813 THR A N 1
ATOM 6417 C CA . THR A 1 813 ? -11.712 35.907 6.233 1.00 80.69 813 THR A CA 1
ATOM 6418 C C . THR A 1 813 ? -11.011 35.392 7.492 1.00 80.69 813 THR A C 1
ATOM 6420 O O . THR A 1 813 ? -11.654 34.828 8.384 1.00 80.69 813 THR A O 1
ATOM 6423 N N . TYR A 1 814 ? -9.706 35.618 7.596 1.00 67.44 814 TYR A N 1
ATOM 6424 C CA . TYR A 1 814 ? -8.898 35.409 8.798 1.00 67.44 814 TYR A CA 1
ATOM 6425 C C . TYR A 1 814 ? -7.891 36.568 8.899 1.00 67.44 814 TYR A C 1
ATOM 6427 O O . TYR A 1 814 ? -6.855 36.478 8.259 1.00 67.44 814 TYR A O 1
ATOM 6435 N N . PRO A 1 815 ? -8.156 37.666 9.639 1.00 67.12 815 PRO A N 1
ATOM 6436 C CA . PRO A 1 815 ? -8.959 37.767 10.865 1.00 67.12 815 PRO A CA 1
ATOM 6437 C C . PRO A 1 815 ? -10.476 38.010 10.705 1.00 67.12 815 PRO A C 1
ATOM 6439 O O . PRO A 1 815 ? -11.033 38.157 9.613 1.00 67.12 815 PRO A O 1
ATOM 6442 N N . SER A 1 816 ? -11.176 38.035 11.846 1.00 70.75 816 SER A N 1
ATOM 6443 C CA . SER A 1 816 ? -12.632 38.191 11.924 1.00 70.75 816 SER A CA 1
ATOM 6444 C C . SER A 1 816 ? -13.142 39.592 11.538 1.00 70.75 816 SER A C 1
ATOM 6446 O O . SER A 1 816 ? -12.523 40.622 11.805 1.00 70.75 816 SER A O 1
ATOM 6448 N N . LYS A 1 817 ? -14.323 39.627 10.901 1.00 69.94 817 LYS A N 1
ATOM 6449 C CA . LYS A 1 817 ? -15.003 40.826 10.351 1.00 69.94 817 LYS A CA 1
ATOM 6450 C C . LYS A 1 817 ? -14.210 41.655 9.325 1.00 69.94 817 LYS A C 1
ATOM 6452 O O . LYS A 1 817 ? -14.557 42.819 9.095 1.00 69.94 817 LYS A O 1
ATOM 6457 N N . GLU A 1 818 ? -13.198 41.088 8.682 1.00 78.56 818 GLU A N 1
ATOM 6458 C CA . GLU A 1 818 ? -12.505 41.758 7.583 1.00 78.56 818 GLU A CA 1
ATOM 6459 C C . GLU A 1 818 ? -13.385 41.845 6.318 1.00 78.56 818 GLU A C 1
ATOM 6461 O O . GLU A 1 818 ? -14.321 41.067 6.119 1.00 78.56 818 GLU A O 1
ATOM 6466 N N . THR A 1 819 ? -13.129 42.844 5.468 1.00 80.06 819 THR A N 1
ATOM 6467 C CA . THR A 1 819 ? -13.888 43.086 4.234 1.00 80.06 819 THR A CA 1
ATOM 6468 C C . THR A 1 819 ? -12.972 43.485 3.088 1.00 80.06 819 THR A C 1
ATOM 6470 O O . THR A 1 819 ? -12.194 44.426 3.229 1.00 80.06 819 THR A O 1
ATOM 6473 N N . GLY A 1 820 ? -13.137 42.859 1.925 1.00 80.75 820 GLY A N 1
ATOM 6474 C CA . GLY A 1 820 ? -12.361 43.155 0.726 1.00 80.75 820 GLY A CA 1
ATOM 6475 C C . GLY A 1 820 ? -12.616 42.152 -0.395 1.00 80.75 820 GLY A C 1
ATOM 6476 O O . GLY A 1 820 ? -13.595 41.407 -0.363 1.00 80.75 820 GLY A O 1
ATOM 6477 N N . ARG A 1 821 ? -11.775 42.185 -1.434 1.00 82.38 821 ARG A N 1
ATOM 6478 C CA . ARG A 1 821 ? -11.992 41.432 -2.680 1.00 82.38 821 ARG A CA 1
ATOM 6479 C C . ARG A 1 821 ? -11.291 40.083 -2.664 1.00 82.38 821 ARG A C 1
ATOM 6481 O O . ARG A 1 821 ? -10.092 40.035 -2.398 1.00 82.38 821 ARG A O 1
ATOM 6488 N N . PHE A 1 822 ? -12.015 39.043 -3.066 1.00 85.06 822 PHE A N 1
ATOM 6489 C CA . PHE A 1 822 ? -11.480 37.707 -3.310 1.00 85.06 822 PHE A CA 1
ATOM 6490 C C . PHE A 1 822 ? -11.926 37.198 -4.687 1.00 85.06 822 PHE A C 1
ATOM 6492 O O . PHE A 1 822 ? -12.981 37.572 -5.201 1.00 85.06 822 PHE A O 1
ATOM 6499 N N . SER A 1 823 ? -11.104 36.345 -5.285 1.00 83.19 823 SER A N 1
ATOM 6500 C CA . SER A 1 823 ? -11.370 35.618 -6.522 1.00 83.19 823 SER A CA 1
ATOM 6501 C C . SER A 1 823 ? -10.969 34.163 -6.337 1.00 83.19 823 SER A C 1
ATOM 6503 O O . SER A 1 823 ? -9.852 33.886 -5.907 1.00 83.19 823 SER A O 1
ATOM 6505 N N . ILE A 1 824 ? -11.877 33.248 -6.654 1.00 83.25 824 ILE A N 1
ATOM 6506 C CA . ILE A 1 824 ? -11.665 31.805 -6.602 1.00 83.25 824 ILE A CA 1
ATOM 6507 C C . ILE A 1 824 ? -11.451 31.309 -8.025 1.00 83.25 824 ILE A C 1
ATOM 6509 O O . ILE A 1 824 ? -12.377 31.349 -8.833 1.00 83.25 824 ILE A O 1
ATOM 6513 N N . ASP A 1 825 ? -10.256 30.816 -8.314 1.00 80.50 825 ASP A N 1
ATOM 6514 C CA . ASP A 1 825 ? -9.984 30.020 -9.503 1.00 80.50 825 ASP A CA 1
ATOM 6515 C C . ASP A 1 825 ? -10.280 28.552 -9.184 1.00 80.50 825 ASP A C 1
ATOM 6517 O O . ASP A 1 825 ? -9.651 27.960 -8.301 1.00 80.50 825 ASP A O 1
ATOM 6521 N N . VAL A 1 826 ? -11.215 27.951 -9.923 1.00 77.75 826 VAL A N 1
ATOM 6522 C CA . VAL A 1 826 ? -11.481 26.506 -9.857 1.00 77.75 826 VAL A CA 1
ATOM 6523 C C . VAL A 1 826 ? -11.013 25.841 -11.144 1.00 77.75 826 VAL A C 1
ATOM 6525 O O . VAL A 1 826 ? -11.391 26.268 -12.236 1.00 77.75 826 VAL A O 1
ATOM 6528 N N . SER A 1 827 ? -10.200 24.789 -11.030 1.00 74.25 827 SER A N 1
ATOM 6529 C CA . SER A 1 827 ? -9.689 24.025 -12.173 1.00 74.25 827 SER A CA 1
ATOM 6530 C C . SER A 1 827 ? -9.798 22.518 -11.957 1.00 74.25 827 SER A C 1
ATOM 6532 O O . SER A 1 827 ? -9.237 21.991 -11.004 1.00 74.25 827 SER A O 1
ATOM 6534 N N . GLY A 1 828 ? -10.448 21.822 -12.886 1.00 64.38 828 GLY A N 1
ATOM 6535 C CA . GLY A 1 828 ? -10.492 20.359 -12.984 1.00 64.38 828 GLY A CA 1
ATOM 6536 C C . GLY A 1 828 ? -10.902 19.945 -14.398 1.00 64.38 828 GLY A C 1
ATOM 6537 O O . GLY A 1 828 ? -10.951 20.800 -15.280 1.00 64.38 828 GLY A O 1
ATOM 6538 N N . LYS A 1 829 ? -11.161 18.654 -14.641 1.00 52.91 829 LYS A N 1
ATOM 6539 C CA . LYS A 1 829 ? -11.231 18.070 -16.002 1.00 52.91 829 LYS A CA 1
ATOM 6540 C C . LYS A 1 829 ? -12.238 18.734 -16.962 1.00 52.91 829 LYS A C 1
ATOM 6542 O O . LYS A 1 829 ? -11.978 18.753 -18.165 1.00 52.91 829 LYS A O 1
ATOM 6547 N N . THR A 1 830 ? -13.339 19.296 -16.455 1.00 63.50 830 THR A N 1
ATOM 6548 C CA . THR A 1 830 ? -14.441 19.857 -17.263 1.00 63.50 830 THR A CA 1
ATOM 6549 C C . THR A 1 830 ? -15.018 21.164 -16.709 1.00 63.50 830 THR A C 1
ATOM 6551 O O . THR A 1 830 ? -14.452 21.794 -15.813 1.00 63.50 830 THR A O 1
ATOM 6554 N N . LYS A 1 831 ? -16.134 21.630 -17.297 1.00 62.00 831 LYS A N 1
ATOM 6555 C CA . LYS A 1 831 ? -16.832 22.851 -16.893 1.00 62.00 831 LYS A CA 1
ATOM 6556 C C . LYS A 1 831 ? -17.442 22.691 -15.505 1.00 62.00 831 LYS A C 1
ATOM 6558 O O . LYS A 1 831 ? -18.411 21.958 -15.322 1.00 62.00 831 LYS A O 1
ATOM 6563 N N . VAL A 1 832 ? -16.903 23.458 -14.566 1.00 66.44 832 VAL A N 1
ATOM 6564 C CA . VAL A 1 832 ? -17.554 23.771 -13.293 1.00 66.44 832 VAL A CA 1
ATOM 6565 C C . VAL A 1 832 ? -18.590 24.879 -13.523 1.00 66.44 832 VAL A C 1
ATOM 6567 O O . VAL A 1 832 ? -18.415 25.730 -14.396 1.00 66.44 832 VAL A O 1
ATOM 6570 N N . ILE A 1 833 ? -19.673 24.885 -12.753 1.00 72.50 833 ILE A N 1
ATOM 6571 C CA . ILE A 1 833 ? -20.593 26.022 -12.639 1.00 72.50 833 ILE A CA 1
ATOM 6572 C C . ILE A 1 833 ? -20.485 26.551 -11.208 1.00 72.50 833 ILE A C 1
ATOM 6574 O O . ILE A 1 833 ? -20.602 25.773 -10.260 1.00 72.50 833 ILE A O 1
ATOM 6578 N N . LEU A 1 834 ? -20.229 27.856 -11.077 1.00 69.38 834 LEU A N 1
ATOM 6579 C CA . LEU A 1 834 ? -20.110 28.577 -9.809 1.00 69.38 834 LEU A CA 1
ATOM 6580 C C . LEU A 1 834 ? -21.229 29.620 -9.731 1.00 69.38 834 LEU A C 1
ATOM 6582 O O . LEU A 1 834 ? -21.242 30.570 -10.513 1.00 69.38 834 LEU A O 1
ATOM 6586 N N . GLU A 1 835 ? -22.168 29.442 -8.805 1.00 70.94 835 GLU A N 1
ATOM 6587 C CA . GLU A 1 835 ? -23.346 30.307 -8.641 1.00 70.94 835 GLU A CA 1
ATOM 6588 C C . GLU A 1 835 ? -23.386 30.883 -7.220 1.00 70.94 835 GLU A C 1
ATOM 6590 O O . GLU A 1 835 ? -23.407 30.141 -6.240 1.00 70.94 835 GLU A O 1
ATOM 6595 N N . CYS A 1 836 ? -23.405 32.212 -7.083 1.00 59.75 836 CYS A N 1
ATOM 6596 C CA . CYS A 1 836 ? -23.532 32.851 -5.772 1.00 59.75 836 CYS A CA 1
ATOM 6597 C C . CYS A 1 836 ? -24.931 32.632 -5.193 1.00 59.75 836 CYS A C 1
ATOM 6599 O O . CYS A 1 836 ? -25.932 33.014 -5.805 1.00 59.75 836 CYS A O 1
ATOM 6601 N N . LEU A 1 837 ? -25.010 32.081 -3.982 1.00 60.38 837 LEU A N 1
ATOM 6602 C CA . LEU A 1 837 ? -26.269 31.885 -3.270 1.00 60.38 837 LEU A CA 1
ATOM 6603 C C . LEU A 1 837 ? -26.647 33.164 -2.504 1.00 60.38 837 LEU A C 1
ATOM 6605 O O . LEU A 1 837 ? -26.606 33.224 -1.275 1.00 60.38 837 LEU A O 1
ATOM 6609 N N . TYR A 1 838 ? -27.031 34.209 -3.242 1.00 50.19 838 TYR A N 1
ATOM 6610 C CA . TYR A 1 838 ? -27.535 35.450 -2.652 1.00 50.19 838 TYR A CA 1
ATOM 6611 C C . TYR A 1 838 ? -28.886 35.235 -1.956 1.00 50.19 838 TYR A C 1
ATOM 6613 O O . TYR A 1 838 ? -29.928 35.140 -2.600 1.00 50.19 838 TYR A O 1
ATOM 6621 N N . THR A 1 839 ? -28.885 35.295 -0.623 1.00 42.91 839 THR A N 1
ATOM 6622 C CA . THR A 1 839 ? -30.098 35.519 0.184 1.00 42.91 839 THR A CA 1
ATOM 6623 C C . THR A 1 839 ? -29.933 36.749 1.091 1.00 42.91 839 THR A C 1
ATOM 6625 O O . THR A 1 839 ? -29.659 36.634 2.288 1.00 42.91 839 THR A O 1
ATOM 6628 N N . PRO A 1 840 ? -30.077 37.974 0.551 1.00 35.75 840 PRO A N 1
ATOM 6629 C CA . PRO A 1 840 ? -30.106 39.179 1.364 1.00 35.75 840 PRO A CA 1
ATOM 6630 C C . PRO A 1 840 ? -31.525 39.425 1.897 1.00 35.75 840 PRO A C 1
ATOM 6632 O O . PRO A 1 840 ? -32.390 39.909 1.171 1.00 35.75 840 PRO A O 1
ATOM 6635 N N . LEU A 1 841 ? -31.748 39.194 3.192 1.00 27.64 841 LEU A N 1
ATOM 6636 C CA . LEU A 1 841 ? -32.850 39.843 3.910 1.00 27.64 841 LEU A CA 1
ATOM 6637 C C . LEU A 1 841 ? -32.356 40.437 5.233 1.00 27.64 841 LEU A C 1
ATOM 6639 O O . LEU A 1 841 ? -32.607 39.932 6.322 1.00 27.64 841 LEU A O 1
ATOM 6643 N N . ASN A 1 842 ? -31.610 41.534 5.119 1.00 29.92 842 ASN A N 1
ATOM 6644 C CA . ASN A 1 842 ? -31.110 42.274 6.270 1.00 29.92 842 ASN A CA 1
ATOM 6645 C C . ASN A 1 842 ? -32.171 43.300 6.714 1.00 29.92 842 ASN A C 1
ATOM 6647 O O . ASN A 1 842 ? -32.190 44.430 6.229 1.00 29.92 842 ASN A O 1
ATOM 6651 N N . ILE A 1 843 ? -33.071 42.898 7.618 1.00 32.03 843 ILE A N 1
ATOM 6652 C CA . ILE A 1 843 ? -33.970 43.815 8.339 1.00 32.03 843 ILE A CA 1
ATOM 6653 C C . ILE A 1 843 ? -33.428 43.978 9.762 1.00 32.03 843 ILE A C 1
ATOM 6655 O O . ILE A 1 843 ? -33.818 43.255 10.676 1.00 32.03 843 ILE A O 1
ATOM 6659 N N . GLN A 1 844 ? -32.520 44.936 9.960 1.00 31.25 844 GLN A N 1
ATOM 6660 C CA . GLN A 1 844 ? -32.126 45.363 11.304 1.00 31.25 844 GLN A CA 1
ATOM 6661 C C . GLN A 1 844 ? -33.104 46.418 11.831 1.00 31.25 844 GLN A C 1
ATOM 6663 O O . GLN A 1 844 ? -32.963 47.610 11.566 1.00 31.25 844 GLN A O 1
ATOM 6668 N N . LEU A 1 845 ? -34.073 45.968 12.627 1.00 32.38 845 LEU A N 1
ATOM 6669 C CA . LEU A 1 845 ? -34.777 46.807 13.595 1.00 32.38 845 LEU A CA 1
ATOM 6670 C C . LEU A 1 845 ? -34.097 46.623 14.954 1.00 32.38 845 LEU A C 1
ATOM 6672 O O . LEU A 1 845 ? -34.235 45.575 15.582 1.00 32.38 845 LEU A O 1
ATOM 6676 N N . ILE A 1 846 ? -33.346 47.631 15.404 1.00 39.56 846 ILE A N 1
ATOM 6677 C CA . ILE A 1 846 ? -32.765 47.627 16.751 1.00 39.56 846 ILE A CA 1
ATOM 6678 C C . ILE A 1 846 ? -33.859 48.043 17.734 1.00 39.56 846 ILE A C 1
ATOM 6680 O O . ILE A 1 846 ? -34.192 49.220 17.856 1.00 39.56 846 ILE A O 1
ATOM 6684 N N . TYR A 1 847 ? -34.410 47.055 18.432 1.00 39.56 847 TYR A N 1
ATOM 6685 C CA . TYR A 1 847 ? -35.241 47.251 19.612 1.00 39.56 847 TYR A CA 1
ATOM 6686 C C . TYR A 1 847 ? -34.384 47.052 20.865 1.00 39.56 847 TYR A C 1
ATOM 6688 O O . TYR A 1 847 ? -33.630 46.084 20.954 1.00 39.56 847 TYR A O 1
ATOM 6696 N N . SER A 1 848 ? -34.508 47.951 21.840 1.00 45.78 848 SER A N 1
ATOM 6697 C CA . SER A 1 848 ? -33.834 47.837 23.133 1.00 45.78 848 SER A CA 1
ATOM 6698 C C . SER A 1 848 ? -34.832 48.036 24.268 1.00 45.78 848 SER A C 1
ATOM 6700 O O . SER A 1 848 ? -35.422 49.109 24.395 1.00 45.78 848 SER A O 1
ATOM 6702 N N . SER A 1 849 ? -34.962 47.013 25.105 1.00 49.00 849 SER A N 1
ATOM 6703 C CA . SER A 1 849 ? -35.726 47.008 26.352 1.00 49.00 849 SER A CA 1
ATOM 6704 C C . SER A 1 849 ? -34.810 46.599 27.507 1.00 49.00 849 SER A C 1
ATOM 6706 O O . SER A 1 849 ? -33.700 46.102 27.291 1.00 49.00 849 SER A O 1
ATOM 6708 N N . LYS A 1 850 ? -35.256 46.835 28.741 1.00 55.06 850 LYS A N 1
ATOM 6709 C CA . LYS A 1 850 ? -34.550 46.451 29.961 1.00 55.06 850 LYS A CA 1
ATOM 6710 C C . LYS A 1 850 ? -35.433 45.497 30.755 1.00 55.06 850 LYS A C 1
ATOM 6712 O O . LYS A 1 850 ? -36.441 45.921 31.312 1.00 55.06 850 LYS A O 1
ATOM 6717 N N . LEU A 1 851 ? -35.017 44.233 30.834 1.00 55.66 851 LEU A N 1
ATOM 6718 C CA . LEU A 1 851 ? -35.643 43.251 31.718 1.00 55.66 851 LEU A CA 1
ATOM 6719 C C . LEU A 1 851 ? -35.574 43.752 33.169 1.00 55.66 851 LEU A C 1
ATOM 6721 O O . LEU A 1 851 ? -34.538 44.254 33.615 1.00 55.66 851 LEU A O 1
ATOM 6725 N N . ILE A 1 852 ? -36.693 43.629 33.875 1.00 62.62 852 ILE A N 1
ATOM 6726 C CA . ILE A 1 852 ? -36.865 43.994 35.285 1.00 62.62 852 ILE A CA 1
ATOM 6727 C C . ILE A 1 852 ? -37.344 42.766 36.060 1.00 62.62 852 ILE A C 1
ATOM 6729 O O . ILE A 1 852 ? -37.843 41.817 35.462 1.00 62.62 852 ILE A O 1
ATOM 6733 N N . ASP A 1 853 ? -37.264 42.800 37.387 1.00 58.59 853 ASP A N 1
ATOM 6734 C CA . ASP A 1 853 ? -37.536 41.639 38.256 1.00 58.59 853 ASP A CA 1
ATOM 6735 C C . ASP A 1 853 ? -38.975 41.071 38.145 1.00 58.59 853 ASP A C 1
ATOM 6737 O O . ASP A 1 853 ? -39.248 39.968 38.610 1.00 58.59 853 ASP A O 1
ATOM 6741 N N . ASN A 1 854 ? -39.896 41.795 37.491 1.00 56.78 854 ASN A N 1
ATOM 6742 C CA . ASN A 1 854 ? -41.270 41.360 37.189 1.00 56.78 854 ASN A CA 1
ATOM 6743 C C . ASN A 1 854 ? -41.477 40.847 35.742 1.00 56.78 854 ASN A C 1
ATOM 6745 O O . ASN A 1 854 ? -42.606 40.534 35.363 1.00 56.78 854 ASN A O 1
ATOM 6749 N N . SER A 1 855 ? -40.438 40.786 34.905 1.00 61.09 855 SER A N 1
ATOM 6750 C CA . SER A 1 855 ? -40.517 40.201 33.556 1.00 61.09 855 SER A CA 1
ATOM 6751 C C . SER A 1 855 ? -40.807 38.689 33.644 1.00 61.09 855 SER A C 1
ATOM 6753 O O . SER A 1 855 ? -40.323 38.045 34.577 1.00 61.09 855 SER A O 1
ATOM 6755 N N . PRO A 1 856 ? -41.560 38.079 32.708 1.00 51.72 856 PRO A N 1
ATOM 6756 C CA . PRO A 1 856 ? -41.877 36.651 32.773 1.00 51.72 856 PRO A CA 1
ATOM 6757 C C . PRO A 1 856 ? -40.604 35.793 32.740 1.00 51.72 856 PRO A C 1
ATOM 6759 O O . PRO A 1 856 ? -39.616 36.164 32.107 1.00 51.72 856 PRO A O 1
ATOM 6762 N N . THR A 1 857 ? -40.612 34.654 33.436 1.00 55.50 857 THR A N 1
ATOM 6763 C CA . THR A 1 857 ? -39.424 33.807 33.620 1.00 55.50 857 THR A CA 1
ATOM 6764 C C . THR A 1 857 ? -39.564 32.439 32.962 1.00 55.50 857 THR A C 1
ATOM 6766 O O . THR A 1 857 ? -40.662 31.899 32.828 1.00 55.50 857 THR A O 1
ATOM 6769 N N . PHE A 1 858 ? -38.435 31.858 32.552 1.00 49.00 858 PHE A N 1
ATOM 6770 C CA . PHE A 1 858 ? -38.351 30.474 32.087 1.00 49.00 858 PHE A CA 1
ATOM 6771 C C . PHE A 1 858 ? -37.144 29.750 32.701 1.00 49.00 858 PHE A C 1
ATOM 6773 O O . PHE A 1 858 ? -36.192 30.377 33.177 1.00 49.00 858 PHE A O 1
ATOM 6780 N N . TYR A 1 859 ? -37.187 28.418 32.698 1.00 47.03 859 TYR A N 1
ATOM 6781 C CA . TYR A 1 859 ? -36.076 27.568 33.126 1.00 47.03 859 TYR A CA 1
ATOM 6782 C C . TYR A 1 859 ? -35.288 27.117 31.900 1.00 47.03 859 TYR A C 1
ATOM 6784 O O . TYR A 1 859 ? -35.849 26.463 31.023 1.00 47.03 859 TYR A O 1
ATOM 6792 N N . ARG A 1 860 ? -34.000 27.471 31.839 1.00 40.41 860 ARG A N 1
ATOM 6793 C CA . ARG A 1 860 ? -33.128 27.083 30.720 1.00 40.41 860 ARG A CA 1
ATOM 6794 C C . ARG A 1 860 ? -32.481 25.709 30.904 1.00 40.41 860 ARG A C 1
ATOM 6796 O O . ARG A 1 860 ? -32.245 25.046 29.910 1.00 40.41 860 ARG A O 1
ATOM 6803 N N . ASP A 1 861 ? -32.280 25.293 32.154 1.00 42.25 861 ASP A N 1
ATOM 6804 C CA . ASP A 1 861 ? -31.901 23.938 32.565 1.00 42.25 861 ASP A CA 1
ATOM 6805 C C . ASP A 1 861 ? -32.439 23.667 33.979 1.00 42.25 861 ASP A C 1
ATOM 6807 O O . ASP A 1 861 ? -32.588 24.587 34.789 1.00 42.25 861 ASP A O 1
ATOM 6811 N N . CYS A 1 862 ? -32.734 22.406 34.305 1.00 43.69 862 CYS A N 1
ATOM 6812 C CA . CYS A 1 862 ? -33.508 22.016 35.494 1.00 43.69 862 CYS A CA 1
ATOM 6813 C C . CYS A 1 862 ? -32.809 22.184 36.868 1.00 43.69 862 CYS A C 1
ATOM 6815 O O . CYS A 1 862 ? -33.259 21.568 37.835 1.00 43.69 862 CYS A O 1
ATOM 6817 N N . GLN A 1 863 ? -31.724 22.964 36.988 1.00 43.06 863 GLN A N 1
ATOM 6818 C CA . GLN A 1 863 ? -30.947 23.096 38.238 1.00 43.06 863 GLN A CA 1
ATOM 6819 C C . GLN A 1 863 ? -30.513 24.527 38.640 1.00 43.06 863 GLN A C 1
ATOM 6821 O O . GLN A 1 863 ? -29.840 24.674 39.657 1.00 43.06 863 GLN A O 1
ATOM 6826 N N . VAL A 1 864 ? -30.916 25.592 37.929 1.00 37.06 864 VAL A N 1
ATOM 6827 C CA . VAL A 1 864 ? -30.605 26.998 38.303 1.00 37.06 864 VAL A CA 1
ATOM 6828 C C . VAL A 1 864 ? -31.860 27.881 38.131 1.00 37.06 864 VAL A C 1
ATOM 6830 O O . VAL A 1 864 ? -32.616 27.657 37.182 1.00 37.06 864 VAL A O 1
ATOM 6833 N N . PRO A 1 865 ? -32.162 28.842 39.033 1.00 46.75 865 PRO A N 1
ATOM 6834 C CA . PRO A 1 865 ? -33.457 29.524 39.020 1.00 46.75 865 PRO A CA 1
ATOM 6835 C C . PRO A 1 865 ? -33.599 30.611 37.939 1.00 46.75 865 PRO A C 1
ATOM 6837 O O . PRO A 1 865 ? -32.774 31.510 37.832 1.00 46.75 865 PRO A O 1
ATOM 6840 N N . GLN A 1 866 ? -34.722 30.522 37.216 1.00 50.12 866 GLN A N 1
ATOM 6841 C CA . GLN A 1 866 ? -35.473 31.583 36.524 1.00 50.12 866 GLN A CA 1
ATOM 6842 C C . GLN A 1 866 ? -34.685 32.670 35.765 1.00 50.12 866 GLN A C 1
ATOM 6844 O O . GLN A 1 866 ? -34.281 33.689 36.316 1.00 50.12 866 GLN A O 1
ATOM 6849 N N . CYS A 1 867 ? -34.605 32.519 34.439 1.00 52.34 867 CYS A N 1
ATOM 6850 C CA . CYS A 1 867 ? -34.183 33.587 33.533 1.00 52.34 867 CYS A CA 1
ATOM 6851 C C . CYS A 1 867 ? -35.392 34.421 33.078 1.00 52.34 867 CYS A C 1
ATOM 6853 O O . CYS A 1 867 ? -36.342 33.865 32.527 1.00 52.34 867 CYS A O 1
ATOM 6855 N N . HIS A 1 868 ? -35.343 35.742 33.258 1.00 58.66 868 HIS A N 1
ATOM 6856 C CA . HIS A 1 868 ? -36.345 36.676 32.730 1.00 58.66 868 HIS A CA 1
ATOM 6857 C C . HIS A 1 868 ? -36.273 36.788 31.193 1.00 58.66 868 HIS A C 1
ATOM 6859 O O . HIS A 1 868 ? -35.181 36.757 30.623 1.00 58.66 868 HIS A O 1
ATOM 6865 N N . TYR A 1 869 ? -37.418 36.949 30.521 1.00 55.09 869 TYR A N 1
ATOM 6866 C CA . TYR A 1 869 ? -37.523 37.135 29.067 1.00 55.09 869 TYR A CA 1
ATOM 6867 C C . TYR A 1 869 ? -38.596 38.169 28.675 1.00 55.09 869 TYR A C 1
ATOM 6869 O O . TYR A 1 869 ? -39.412 38.590 29.492 1.00 55.09 869 TYR A O 1
ATOM 6877 N N . GLU A 1 870 ? -38.592 38.573 27.403 1.00 48.25 870 GLU A N 1
ATOM 6878 C CA . GLU A 1 870 ? -39.612 39.417 26.768 1.00 48.25 870 GLU A CA 1
ATOM 6879 C C . GLU A 1 870 ? -39.821 38.950 25.315 1.00 48.25 870 GLU A C 1
ATOM 6881 O O . GLU A 1 870 ? -38.889 38.450 24.682 1.00 48.25 870 GLU A O 1
ATOM 6886 N N . THR A 1 871 ? -41.039 39.081 24.782 1.00 43.44 871 THR A N 1
ATOM 6887 C CA . THR A 1 871 ? -41.406 38.659 23.417 1.00 43.44 871 THR A CA 1
ATOM 6888 C C . THR A 1 871 ? -41.731 39.851 22.526 1.00 43.44 871 THR A C 1
ATOM 6890 O O . THR A 1 871 ? -42.598 40.653 22.866 1.00 43.44 871 THR A O 1
ATOM 6893 N N . LEU A 1 872 ? -41.101 39.922 21.349 1.00 42.16 872 LEU A N 1
ATOM 6894 C CA . LEU A 1 872 ? -41.327 40.979 20.361 1.00 42.16 872 LEU A CA 1
ATOM 6895 C C . LEU A 1 872 ? -42.179 40.491 19.181 1.00 42.16 872 LEU A C 1
ATOM 6897 O O . LEU A 1 872 ? -41.954 39.397 18.667 1.00 42.16 872 LEU A O 1
ATOM 6901 N N . GLN A 1 873 ? -43.098 41.330 18.695 1.00 39.41 873 GLN A N 1
ATOM 6902 C CA . GLN A 1 873 ? -43.870 41.081 17.473 1.00 39.41 873 GLN A CA 1
ATOM 6903 C C . GLN A 1 873 ? -43.567 42.165 16.430 1.00 39.41 873 GLN A C 1
ATOM 6905 O O . GLN A 1 873 ? -43.733 43.354 16.696 1.00 39.41 873 GLN A O 1
ATOM 6910 N N . ILE A 1 874 ? -43.136 41.758 15.233 1.00 41.38 874 ILE A N 1
ATOM 6911 C CA . ILE A 1 874 ? -42.716 42.663 14.152 1.00 41.38 874 ILE A CA 1
ATOM 6912 C C . ILE A 1 874 ? -43.733 42.600 13.006 1.00 41.38 874 ILE A C 1
ATOM 6914 O O . ILE A 1 874 ? -44.069 41.517 12.533 1.00 41.38 874 ILE A O 1
ATOM 6918 N N . HIS A 1 875 ? -44.192 43.763 12.538 1.00 35.41 875 HIS A N 1
ATOM 6919 C CA . HIS A 1 875 ? -44.986 43.911 11.314 1.00 35.41 875 HIS A CA 1
ATOM 6920 C C . HIS A 1 875 ? -44.177 44.691 10.271 1.00 35.41 875 HIS A C 1
ATOM 6922 O O . HIS A 1 875 ? -43.570 45.710 10.598 1.00 35.41 875 HIS A O 1
ATOM 6928 N N . VAL A 1 876 ? -44.189 44.235 9.015 1.00 38.53 876 VAL A N 1
ATOM 6929 C CA . VAL A 1 876 ? -43.460 44.869 7.905 1.00 38.53 876 VAL A CA 1
ATOM 6930 C C . VAL A 1 876 ? -44.461 45.404 6.884 1.00 38.53 876 VAL A C 1
ATOM 6932 O O . VAL A 1 876 ? -45.111 44.630 6.190 1.00 38.53 876 VAL A O 1
ATOM 6935 N N . ASN A 1 877 ? -44.565 46.731 6.781 1.00 34.03 877 ASN A N 1
ATOM 6936 C CA . ASN A 1 877 ? -45.299 47.421 5.717 1.00 34.03 877 ASN A CA 1
ATOM 6937 C C . ASN A 1 877 ? -44.297 48.054 4.745 1.00 34.03 877 ASN A C 1
ATOM 6939 O O . ASN A 1 877 ? -43.456 48.853 5.151 1.00 34.03 877 ASN A O 1
ATOM 6943 N N . THR A 1 878 ? -44.404 47.732 3.458 1.00 33.75 878 THR A N 1
ATOM 6944 C CA . THR A 1 878 ? -43.561 48.310 2.403 1.00 33.75 878 THR A CA 1
ATOM 6945 C C . THR A 1 878 ? -44.255 49.501 1.746 1.00 33.75 878 THR A C 1
ATOM 6947 O O . THR A 1 878 ? -45.215 49.325 0.998 1.00 33.75 878 THR A O 1
ATOM 6950 N N . THR A 1 879 ? -43.751 50.713 1.988 1.00 34.00 879 THR A N 1
ATOM 6951 C CA . THR A 1 879 ? -44.234 51.953 1.357 1.00 34.00 879 THR A CA 1
ATOM 6952 C C . THR A 1 879 ? -43.102 52.669 0.617 1.00 34.00 879 THR A C 1
ATOM 6954 O O . THR A 1 879 ? -42.171 53.173 1.239 1.00 34.00 879 THR A O 1
ATOM 6957 N N . GLY A 1 880 ? -43.206 52.728 -0.712 1.00 29.11 880 GLY A N 1
ATOM 6958 C CA . GLY A 1 880 ? -42.304 53.418 -1.642 1.00 29.11 880 GLY A CA 1
ATOM 6959 C C . GLY A 1 880 ? -42.935 53.414 -3.049 1.00 29.11 880 GLY A C 1
ATOM 6960 O O . GLY A 1 880 ? -43.661 52.466 -3.355 1.00 29.11 880 GLY A O 1
ATOM 6961 N N . PRO A 1 881 ? -42.791 54.474 -3.866 1.00 34.31 881 PRO A N 1
ATOM 6962 C CA . PRO A 1 881 ? -43.859 54.849 -4.799 1.00 34.31 881 PRO A CA 1
ATOM 6963 C C . PRO A 1 881 ? -43.816 54.187 -6.190 1.00 34.31 881 PRO A C 1
ATOM 6965 O O . PRO A 1 881 ? -42.822 54.284 -6.896 1.00 34.31 881 PRO A O 1
ATOM 6968 N N . GLU A 1 882 ? -44.965 53.602 -6.555 1.00 33.25 882 GLU A N 1
ATOM 6969 C CA . GLU A 1 882 ? -45.735 53.749 -7.815 1.00 33.25 882 GLU A CA 1
ATOM 6970 C C . GLU A 1 882 ? -45.076 53.732 -9.219 1.00 33.25 882 GLU A C 1
ATOM 6972 O O . GLU A 1 882 ? -44.034 54.324 -9.452 1.00 33.25 882 GLU A O 1
ATOM 6977 N N . GLN A 1 883 ? -45.736 53.285 -10.302 1.00 33.59 883 GLN A N 1
ATOM 6978 C CA . GLN A 1 883 ? -46.775 52.257 -10.570 1.00 33.59 883 GLN A CA 1
ATOM 6979 C C . GLN A 1 883 ? -47.073 52.326 -12.091 1.00 33.59 883 GLN A C 1
ATOM 6981 O O . GLN A 1 883 ? -47.413 53.395 -12.592 1.00 33.59 883 GLN A O 1
ATOM 6986 N N . LYS A 1 884 ? -46.953 51.266 -12.899 1.00 29.81 884 LYS A N 1
ATOM 6987 C CA . LYS A 1 884 ? -47.875 50.118 -13.101 1.00 29.81 884 LYS A CA 1
ATOM 6988 C C . LYS A 1 884 ? -47.179 49.114 -14.063 1.00 29.81 884 LYS A C 1
ATOM 6990 O O . LYS A 1 884 ? -46.170 49.476 -14.652 1.00 29.81 884 LYS A O 1
ATOM 6995 N N . SER A 1 885 ? -47.636 47.878 -14.285 1.00 26.28 885 SER A N 1
ATOM 6996 C CA . SER A 1 885 ? -48.939 47.249 -14.018 1.00 26.28 885 SER A CA 1
ATOM 6997 C C . SER A 1 885 ? -48.898 46.132 -12.972 1.00 26.28 885 SER A C 1
ATOM 6999 O O . SER A 1 885 ? -48.032 45.266 -12.960 1.00 26.28 885 SER A O 1
ATOM 7001 N N . CYS A 1 886 ? -49.922 46.122 -12.121 1.00 23.83 886 CYS A N 1
ATOM 7002 C CA . CYS A 1 886 ? -50.351 44.909 -11.435 1.00 23.83 886 CYS A CA 1
ATOM 7003 C C . CYS A 1 886 ? -51.067 43.995 -12.450 1.00 23.83 886 CYS A C 1
ATOM 7005 O O . CYS A 1 886 ? -51.699 44.525 -13.365 1.00 23.83 886 CYS A O 1
ATOM 7007 N N . VAL A 1 887 ? -51.018 42.668 -12.259 1.00 27.62 887 VAL A N 1
ATOM 7008 C CA . VAL A 1 887 ? -52.190 41.757 -12.178 1.00 27.62 887 VAL A CA 1
ATOM 7009 C C . VAL A 1 887 ? -51.786 40.281 -12.415 1.00 27.62 887 VAL A C 1
ATOM 7011 O O . VAL A 1 887 ? -51.654 39.819 -13.539 1.00 27.62 887 VAL A O 1
ATOM 7014 N N . ILE A 1 888 ? -51.725 39.553 -11.291 1.00 29.42 888 ILE A N 1
ATOM 7015 C CA . ILE A 1 888 ? -52.062 38.126 -11.068 1.00 29.42 888 ILE A CA 1
ATOM 7016 C C . ILE A 1 888 ? -51.139 37.007 -11.604 1.00 29.42 888 ILE A C 1
ATOM 7018 O O . ILE A 1 888 ? -51.033 36.753 -12.797 1.00 29.42 888 ILE A O 1
ATOM 7022 N N . GLY A 1 889 ? -50.621 36.226 -10.641 1.00 32.41 889 GLY A N 1
ATOM 7023 C CA . GLY A 1 889 ? -49.951 34.927 -10.828 1.00 32.41 889 GLY A CA 1
ATOM 7024 C C . GLY A 1 889 ? -49.705 34.137 -9.521 1.00 32.41 889 GLY A C 1
ATOM 7025 O O . GLY A 1 889 ? -49.738 32.906 -9.528 1.00 32.41 889 GLY A O 1
ATOM 7026 N N . ASP A 1 890 ? -49.563 34.816 -8.374 1.00 29.33 890 ASP A N 1
ATOM 7027 C CA . ASP A 1 890 ? -49.063 34.237 -7.104 1.00 29.33 890 ASP A CA 1
ATOM 7028 C C . ASP A 1 890 ? -50.019 33.310 -6.315 1.00 29.33 890 ASP A C 1
ATOM 7030 O O . ASP A 1 890 ? -49.919 33.185 -5.096 1.00 29.33 890 ASP A O 1
ATOM 7034 N N . GLN A 1 891 ? -50.936 32.605 -6.986 1.00 33.78 891 GLN A N 1
ATOM 7035 C CA . GLN A 1 891 ? -51.669 31.472 -6.392 1.00 33.78 891 GLN A CA 1
ATOM 7036 C C . GLN A 1 891 ? -51.655 30.189 -7.241 1.00 33.78 891 GLN A C 1
ATOM 7038 O O . GLN A 1 891 ? -52.421 29.268 -6.971 1.00 33.78 891 GLN A O 1
ATOM 7043 N N . CYS A 1 892 ? -50.765 30.077 -8.233 1.00 30.39 892 CYS A N 1
ATOM 7044 C CA . CYS A 1 892 ? -50.542 28.815 -8.959 1.00 30.39 892 CYS A CA 1
ATOM 7045 C C . CYS A 1 892 ? -49.130 28.223 -8.799 1.00 30.39 892 CYS A C 1
ATOM 7047 O O . CYS A 1 892 ? -48.916 27.089 -9.204 1.00 30.39 892 CYS A O 1
ATOM 7049 N N . ASN A 1 893 ? -48.184 28.926 -8.163 1.00 31.67 893 ASN A N 1
ATOM 7050 C CA . ASN A 1 893 ? -46.764 28.533 -8.161 1.00 31.67 893 ASN A CA 1
ATOM 7051 C C . ASN A 1 893 ? -46.297 27.664 -6.970 1.00 31.67 893 ASN A C 1
ATOM 7053 O O . ASN A 1 893 ? -45.099 27.440 -6.820 1.00 31.67 893 ASN A O 1
ATOM 7057 N N . PHE A 1 894 ? -47.213 27.165 -6.128 1.00 31.41 894 PHE A N 1
ATOM 7058 C CA . PHE A 1 894 ? -46.877 26.280 -4.993 1.00 31.41 894 PHE A CA 1
ATOM 7059 C C . PHE A 1 894 ? -47.297 24.811 -5.166 1.00 31.41 894 PHE A C 1
ATOM 7061 O O . PHE A 1 894 ? -47.113 24.006 -4.258 1.00 31.41 894 PHE A O 1
ATOM 7068 N N . TYR A 1 895 ? -47.812 24.447 -6.340 1.00 33.81 895 TYR A N 1
ATOM 7069 C CA . TYR A 1 895 ? -47.966 23.061 -6.782 1.00 33.81 895 TYR A CA 1
ATOM 7070 C C . TYR A 1 895 ? -47.451 22.964 -8.222 1.00 33.81 895 TYR A C 1
ATOM 7072 O O . TYR A 1 895 ? -47.805 23.803 -9.040 1.00 33.81 895 TYR A O 1
ATOM 7080 N N . LEU A 1 896 ? -46.674 21.913 -8.528 1.00 33.72 896 LEU A N 1
ATOM 7081 C CA . LEU A 1 896 ? -46.102 21.585 -9.853 1.00 33.72 896 LEU A CA 1
ATOM 7082 C C . LEU A 1 896 ? -44.808 22.323 -10.277 1.00 33.72 896 LEU A C 1
ATOM 7084 O O . LEU A 1 896 ? -44.753 22.923 -11.346 1.00 33.72 896 LEU A O 1
ATOM 7088 N N . LYS A 1 897 ? -43.700 22.100 -9.554 1.00 29.33 897 LYS A N 1
ATOM 7089 C CA . LYS A 1 897 ? -42.386 21.933 -10.215 1.00 29.33 897 LYS A CA 1
ATOM 7090 C C . LYS A 1 897 ? -42.000 20.455 -10.242 1.00 29.33 897 LYS A C 1
ATOM 7092 O O . LYS A 1 897 ? -41.223 19.977 -9.426 1.00 29.33 897 LYS A O 1
ATOM 7097 N N . GLY A 1 898 ? -42.595 19.740 -11.193 1.00 30.48 898 GLY A N 1
ATOM 7098 C CA . GLY A 1 898 ? -42.252 18.365 -11.533 1.00 30.48 898 GLY A CA 1
ATOM 7099 C C . GLY A 1 898 ? -42.107 18.229 -13.045 1.00 30.48 898 GLY A C 1
ATOM 7100 O O . GLY A 1 898 ? -43.106 18.335 -13.747 1.00 30.48 898 GLY A O 1
ATOM 7101 N N . ILE A 1 899 ? -40.869 17.980 -13.486 1.00 33.91 899 ILE A N 1
ATOM 7102 C CA . ILE A 1 899 ? -40.440 17.526 -14.822 1.00 33.91 899 ILE A CA 1
ATOM 7103 C C . ILE A 1 899 ? -40.858 18.416 -16.016 1.00 33.91 899 ILE A C 1
ATOM 7105 O O . ILE A 1 899 ? -42.004 18.410 -16.459 1.00 33.91 899 ILE A O 1
ATOM 7109 N N . GLY A 1 900 ? -39.859 19.063 -16.629 1.00 33.84 900 GLY A N 1
ATOM 7110 C CA . GLY A 1 900 ? -39.956 19.713 -17.944 1.00 33.84 900 GLY A CA 1
ATOM 7111 C C . GLY A 1 900 ? -40.004 21.244 -17.900 1.00 33.84 900 GLY A C 1
ATOM 7112 O O . GLY A 1 900 ? -40.757 21.830 -17.127 1.00 33.84 900 GLY A O 1
ATOM 7113 N N . LEU A 1 901 ? -39.201 21.883 -18.760 1.00 37.44 901 LEU A N 1
ATOM 7114 C CA . LEU A 1 901 ? -39.296 23.317 -19.070 1.00 37.44 901 LEU A CA 1
ATOM 7115 C C . LEU A 1 901 ? -40.713 23.643 -19.554 1.00 37.44 901 LEU A C 1
ATOM 7117 O O . LEU A 1 901 ? -41.249 22.922 -20.402 1.00 37.44 901 LEU A O 1
ATOM 7121 N N . THR A 1 902 ? -41.326 24.716 -19.050 1.00 53.91 902 THR A N 1
ATOM 7122 C CA . THR A 1 902 ? -42.637 25.119 -19.566 1.00 53.91 902 THR A CA 1
ATOM 7123 C C . THR A 1 902 ? -42.483 25.832 -20.908 1.00 53.91 902 THR A C 1
ATOM 7125 O O . THR A 1 902 ? -41.451 26.426 -21.212 1.00 53.91 902 THR A O 1
ATOM 7128 N N . LEU A 1 903 ? -43.530 25.784 -21.733 1.00 49.66 903 LEU A N 1
ATOM 7129 C CA . LEU A 1 903 ? -43.549 26.489 -23.017 1.00 49.66 903 LEU A CA 1
ATOM 7130 C C . LEU A 1 903 ? -43.419 28.019 -22.838 1.00 49.66 903 LEU A C 1
ATOM 7132 O O . LEU A 1 903 ? -42.856 28.677 -23.709 1.00 49.66 903 LEU A O 1
ATOM 7136 N N . ASP A 1 904 ? -43.881 28.553 -21.699 1.00 50.69 904 ASP A N 1
ATOM 7137 C CA . ASP A 1 904 ? -43.667 29.950 -21.292 1.00 50.69 904 ASP A CA 1
ATOM 7138 C C . ASP A 1 904 ? -42.182 30.248 -21.055 1.00 50.69 904 ASP A C 1
ATOM 7140 O O . ASP A 1 904 ? -41.694 31.269 -21.527 1.00 50.69 904 ASP A O 1
ATOM 7144 N N . ASP A 1 905 ? -41.448 29.360 -20.372 1.00 52.12 905 ASP A N 1
ATOM 7145 C CA . ASP A 1 905 ? -40.009 29.539 -20.119 1.00 52.12 905 ASP A CA 1
ATOM 7146 C C . ASP A 1 905 ? -39.189 29.492 -21.420 1.00 52.12 905 ASP A C 1
ATOM 7148 O O . ASP A 1 905 ? -38.226 30.235 -21.567 1.00 52.12 905 ASP A O 1
ATOM 7152 N N . ILE A 1 906 ? -39.581 28.644 -22.380 1.00 53.00 906 ILE A N 1
ATOM 7153 C CA . ILE A 1 906 ? -38.879 28.488 -23.668 1.00 53.00 906 ILE A CA 1
ATOM 7154 C C . ILE A 1 906 ? -39.122 29.684 -24.600 1.00 53.00 906 ILE A C 1
ATOM 7156 O O . ILE A 1 906 ? -38.224 30.078 -25.338 1.00 53.00 906 ILE A O 1
ATOM 7160 N N . LEU A 1 907 ? -40.332 30.253 -24.604 1.00 55.00 907 LEU A N 1
ATOM 7161 C CA . LEU A 1 907 ? -40.693 31.357 -25.504 1.00 55.00 907 LEU A CA 1
ATOM 7162 C C . LEU A 1 907 ? -40.461 32.751 -24.897 1.00 55.00 907 LEU A C 1
ATOM 7164 O O . LEU A 1 907 ? -40.504 33.738 -25.634 1.00 55.00 907 LEU A O 1
ATOM 7168 N N . ARG A 1 908 ? -40.220 32.849 -23.581 1.00 54.25 908 ARG A N 1
ATOM 7169 C CA . ARG A 1 908 ? -40.114 34.119 -22.841 1.00 54.25 908 ARG A CA 1
ATOM 7170 C C . ARG A 1 908 ? -39.033 35.061 -23.353 1.00 54.25 908 ARG A C 1
ATOM 7172 O O . ARG A 1 908 ? -39.277 36.263 -23.411 1.00 54.25 908 ARG A O 1
ATOM 7179 N N . ASP A 1 909 ? -37.876 34.513 -23.711 1.00 52.59 909 ASP A N 1
ATOM 7180 C CA . ASP A 1 909 ? -36.701 35.304 -24.087 1.00 52.59 909 ASP A CA 1
ATOM 7181 C C . ASP A 1 909 ? -36.680 35.668 -25.588 1.00 52.59 909 ASP A C 1
ATOM 7183 O O . ASP A 1 909 ? -36.016 36.627 -25.981 1.00 52.59 909 ASP A O 1
ATOM 7187 N N . ASP A 1 910 ? -37.458 34.960 -26.421 1.00 55.41 910 ASP A N 1
ATOM 7188 C CA . ASP A 1 910 ? -37.507 35.139 -27.885 1.00 55.41 910 ASP A CA 1
ATOM 7189 C C . ASP A 1 910 ? -38.724 35.957 -28.388 1.00 55.41 910 ASP A C 1
ATOM 7191 O O . ASP A 1 910 ? -38.711 36.441 -29.526 1.00 55.41 910 ASP A O 1
ATOM 7195 N N . LEU A 1 911 ? -39.789 36.125 -27.586 1.00 56.47 911 LEU A N 1
ATOM 7196 C CA . LEU A 1 911 ? -41.004 36.879 -27.954 1.00 56.47 911 LEU A CA 1
ATOM 7197 C C . LEU A 1 911 ? -40.902 38.376 -27.607 1.00 56.47 911 LEU A C 1
ATOM 7199 O O . LEU A 1 911 ? -40.877 38.763 -26.441 1.00 56.47 911 LEU A O 1
ATOM 7203 N N . GLN A 1 912 ? -40.968 39.247 -28.619 1.00 59.47 912 GLN A N 1
ATOM 7204 C CA . GLN A 1 912 ? -40.995 40.706 -28.425 1.00 59.47 912 GLN A CA 1
ATOM 7205 C C . GLN A 1 912 ? -42.437 41.206 -28.152 1.00 59.47 912 GLN A C 1
ATOM 7207 O O . GLN A 1 912 ? -43.284 41.106 -29.049 1.00 59.47 912 GLN A O 1
ATOM 7212 N N . PRO A 1 913 ? -42.762 41.776 -26.974 1.00 58.50 913 PRO A N 1
ATOM 7213 C CA . PRO A 1 913 ? -44.122 42.230 -26.663 1.00 58.50 913 PRO A CA 1
ATOM 7214 C C . PRO A 1 913 ? -44.565 43.419 -27.534 1.00 58.50 913 PRO A C 1
ATOM 7216 O O . PRO A 1 913 ? -43.743 44.202 -28.006 1.00 58.50 913 PRO A O 1
ATOM 7219 N N . ASN A 1 914 ? -45.879 43.572 -27.749 1.00 58.28 914 ASN A N 1
ATOM 7220 C CA . ASN A 1 914 ? -46.493 44.613 -28.596 1.00 58.28 914 ASN A CA 1
ATOM 7221 C C . ASN A 1 914 ? -46.017 44.658 -30.070 1.00 58.28 914 ASN A C 1
ATOM 7223 O O . ASN A 1 914 ? -46.237 45.659 -30.754 1.00 58.28 914 ASN A O 1
ATOM 7227 N N . THR A 1 915 ? -45.416 43.586 -30.603 1.00 59.38 915 THR A N 1
ATOM 7228 C CA . THR A 1 915 ? -45.058 43.493 -32.032 1.00 59.38 915 THR A CA 1
ATOM 7229 C C . THR A 1 915 ? -45.820 42.367 -32.738 1.00 59.38 915 THR A C 1
ATOM 7231 O O . THR A 1 915 ? -45.890 41.230 -32.269 1.00 59.38 915 THR A O 1
ATOM 7234 N N . GLY A 1 916 ? -46.440 42.693 -33.878 1.00 60.16 916 GLY A N 1
ATOM 7235 C CA . GLY A 1 916 ? -47.289 41.760 -34.625 1.00 60.16 916 GLY A CA 1
ATOM 7236 C C . GLY A 1 916 ? -46.511 40.574 -35.205 1.00 60.16 916 GLY A C 1
ATOM 7237 O O . GLY A 1 916 ? -45.364 40.723 -35.621 1.00 60.16 916 GLY A O 1
ATOM 7238 N N . LEU A 1 917 ? -47.159 39.405 -35.287 1.00 63.91 917 LEU A N 1
ATOM 7239 C CA . LEU A 1 917 ? -46.519 38.114 -35.592 1.00 63.91 917 LEU A CA 1
ATOM 7240 C C . LEU A 1 917 ? -45.644 38.113 -36.862 1.00 63.91 917 LEU A C 1
ATOM 7242 O O . LEU A 1 917 ? -44.591 37.482 -36.881 1.00 63.91 917 LEU A O 1
ATOM 7246 N N . ASN A 1 918 ? -46.028 38.861 -37.902 1.00 64.38 918 ASN A N 1
ATOM 7247 C CA . ASN A 1 918 ? -45.254 38.969 -39.147 1.00 64.38 918 ASN A CA 1
ATOM 7248 C C . ASN A 1 918 ? -43.855 39.589 -38.961 1.00 64.38 918 ASN A C 1
ATOM 7250 O O . ASN A 1 918 ? -42.974 39.315 -39.777 1.00 64.38 918 ASN A O 1
ATOM 7254 N N . ASN A 1 919 ? -43.648 40.364 -37.891 1.00 62.53 919 ASN A N 1
ATOM 7255 C CA . ASN A 1 919 ? -42.391 41.037 -37.552 1.00 62.53 919 ASN A CA 1
ATOM 7256 C C . ASN A 1 919 ? -41.617 40.343 -36.411 1.00 62.53 919 ASN A C 1
ATOM 7258 O O . ASN A 1 919 ? -40.549 40.819 -36.036 1.00 62.53 919 ASN A O 1
ATOM 7262 N N . GLN A 1 920 ? -42.120 39.224 -35.876 1.00 72.75 920 GLN A N 1
ATOM 7263 C CA . GLN A 1 920 ? -41.405 38.396 -34.894 1.00 72.75 920 GLN A CA 1
ATOM 7264 C C . GLN A 1 920 ? -40.237 37.628 -35.547 1.00 72.75 920 GLN A C 1
ATOM 7266 O O . GLN A 1 920 ? -40.079 37.599 -36.778 1.00 72.75 920 GLN A O 1
ATOM 7271 N N . SER A 1 921 ? -39.412 36.964 -34.730 1.00 72.62 921 SER A N 1
ATOM 7272 C CA . SER A 1 921 ? -38.284 36.156 -35.213 1.00 72.62 921 SER A CA 1
ATOM 7273 C C . SER A 1 921 ? -38.721 35.091 -36.238 1.00 72.62 921 SER A C 1
ATOM 7275 O O . SER A 1 921 ? -39.877 34.655 -36.280 1.00 72.62 921 SER A O 1
ATOM 7277 N N . PHE A 1 922 ? -37.803 34.684 -37.123 1.00 71.31 922 PHE A N 1
ATOM 7278 C CA . PHE A 1 922 ? -38.097 33.651 -38.126 1.00 71.31 922 PHE A CA 1
ATOM 7279 C C . PHE A 1 922 ? -38.497 32.322 -37.465 1.00 71.31 922 PHE A C 1
ATOM 7281 O O . PHE A 1 922 ? -39.461 31.695 -37.898 1.00 71.31 922 PHE A O 1
ATOM 7288 N N . SER A 1 923 ? -37.825 31.946 -36.372 1.00 65.62 923 SER A N 1
ATOM 7289 C CA . SER A 1 923 ? -38.110 30.740 -35.586 1.00 65.62 923 SER A CA 1
ATOM 7290 C C . SER A 1 923 ? -39.545 30.715 -35.049 1.00 65.62 923 SER A C 1
ATOM 7292 O O . SER A 1 923 ? -40.231 29.703 -35.183 1.00 65.62 923 SER A O 1
ATOM 7294 N N . ILE A 1 924 ? -40.042 31.841 -34.520 1.00 71.38 924 ILE A N 1
ATOM 7295 C CA . ILE A 1 924 ? -41.420 31.950 -34.015 1.00 71.38 924 ILE A CA 1
ATOM 7296 C C . ILE A 1 924 ? -42.434 31.852 -35.159 1.00 71.38 924 ILE A C 1
ATOM 7298 O O . ILE A 1 924 ? -43.415 31.118 -35.045 1.00 71.38 924 ILE A O 1
ATOM 7302 N N . ARG A 1 925 ? -42.186 32.523 -36.293 1.00 71.69 925 ARG A N 1
ATOM 7303 C CA . ARG A 1 925 ? -43.058 32.432 -37.480 1.00 71.69 925 ARG A CA 1
ATOM 7304 C C . ARG A 1 925 ? -43.098 31.021 -38.073 1.00 71.69 925 ARG A C 1
ATOM 7306 O O . ARG A 1 925 ? -44.171 30.553 -38.446 1.00 71.69 925 ARG A O 1
ATOM 7313 N N . LEU A 1 926 ? -41.962 30.326 -38.112 1.00 71.50 926 LEU A N 1
ATOM 7314 C CA . LEU A 1 926 ? -41.877 28.937 -38.563 1.00 71.50 926 LEU A CA 1
ATOM 7315 C C . LEU A 1 926 ? -42.615 27.987 -37.605 1.00 71.50 926 LEU A C 1
ATOM 7317 O O . LEU A 1 926 ? -43.379 27.141 -38.061 1.00 71.50 926 LEU A O 1
ATOM 7321 N N . SER A 1 927 ? -42.456 28.166 -36.290 1.00 69.19 927 SER A N 1
ATOM 7322 C CA . SER A 1 927 ? -43.163 27.391 -35.259 1.00 69.19 927 SER A CA 1
ATOM 7323 C C . SER A 1 927 ? -44.688 27.599 -35.313 1.00 69.19 927 SER A C 1
ATOM 7325 O O . SER A 1 927 ? -45.465 26.640 -35.311 1.00 69.19 927 SER A O 1
ATOM 7327 N N . ALA A 1 928 ? -45.136 28.845 -35.492 1.00 69.31 928 ALA A N 1
ATOM 7328 C CA . ALA A 1 928 ? -46.541 29.181 -35.725 1.00 69.31 928 ALA A CA 1
ATOM 7329 C C . ALA A 1 928 ? -47.100 28.541 -37.016 1.00 69.31 928 ALA A C 1
ATOM 7331 O O . ALA A 1 928 ? -48.231 28.060 -37.027 1.00 69.31 928 ALA A O 1
ATOM 7332 N N . GLY A 1 929 ? -46.310 28.476 -38.094 1.00 70.75 929 GLY A N 1
ATOM 7333 C CA . GLY A 1 929 ? -46.695 27.774 -39.325 1.00 70.75 929 GLY A CA 1
ATOM 7334 C C . GLY A 1 929 ? -46.786 26.252 -39.150 1.00 70.75 929 GLY A C 1
ATOM 7335 O O . GLY A 1 929 ? -47.766 25.634 -39.567 1.00 70.75 929 GLY A O 1
ATOM 7336 N N . LEU A 1 930 ? -45.795 25.646 -38.489 1.00 70.56 930 LEU A N 1
ATOM 7337 C CA . LEU A 1 930 ? -45.740 24.203 -38.234 1.00 70.56 930 LEU A CA 1
ATOM 7338 C C . LEU A 1 930 ? -46.886 23.725 -37.334 1.00 70.56 930 LEU A C 1
ATOM 7340 O O . LEU A 1 930 ? -47.499 22.701 -37.632 1.00 70.56 930 LEU A O 1
ATOM 7344 N N . THR A 1 931 ? -47.236 24.478 -36.287 1.00 71.06 931 THR A N 1
ATOM 7345 C CA . THR A 1 931 ? -48.378 24.135 -35.420 1.00 71.06 931 THR A CA 1
ATOM 7346 C C . THR A 1 931 ? -49.701 24.110 -36.193 1.00 71.06 931 THR A C 1
ATOM 7348 O O . THR A 1 931 ? -50.476 23.170 -36.027 1.00 71.06 931 THR A O 1
ATOM 7351 N N . ILE A 1 932 ? -49.943 25.052 -37.113 1.00 69.00 932 ILE A N 1
ATOM 7352 C CA . ILE A 1 932 ? -51.140 25.032 -37.978 1.00 69.00 932 ILE A CA 1
ATOM 7353 C C . ILE A 1 932 ? -51.156 23.785 -38.881 1.00 69.00 932 ILE A C 1
ATOM 7355 O O . ILE A 1 932 ? -52.194 23.134 -39.009 1.00 69.00 932 ILE A O 1
ATOM 7359 N N . ILE A 1 933 ? -50.014 23.402 -39.464 1.00 73.75 933 ILE A N 1
ATOM 7360 C CA . ILE A 1 933 ? -49.903 22.184 -40.289 1.00 73.75 933 ILE A CA 1
ATOM 7361 C C . ILE A 1 933 ? -50.208 20.928 -39.455 1.00 73.75 933 ILE A C 1
ATOM 7363 O O . ILE A 1 933 ? -50.965 20.064 -39.902 1.00 73.75 933 ILE A O 1
ATOM 7367 N N . MET A 1 934 ? -49.688 20.845 -38.226 1.00 68.75 934 MET A N 1
ATOM 7368 C CA . MET A 1 934 ? -49.957 19.730 -37.308 1.00 68.75 934 MET A CA 1
ATOM 7369 C C . MET A 1 934 ? -51.439 19.628 -36.918 1.00 68.75 934 MET A C 1
ATOM 7371 O O . MET A 1 934 ? -51.964 18.517 -36.847 1.00 68.75 934 MET A O 1
ATOM 7375 N N . PHE A 1 935 ? -52.138 20.755 -36.730 1.00 70.56 935 PHE A N 1
ATOM 7376 C CA . PHE A 1 935 ? -53.587 20.756 -36.488 1.00 70.56 935 PHE A CA 1
ATOM 7377 C C . PHE A 1 935 ? -54.362 20.143 -37.659 1.00 70.56 935 PHE A C 1
ATOM 7379 O O . PHE A 1 935 ? -55.196 19.259 -37.462 1.00 70.56 935 PHE A O 1
ATOM 7386 N N . VAL A 1 936 ? -54.067 20.587 -38.885 1.00 73.19 936 VAL A N 1
ATOM 7387 C CA . VAL A 1 936 ? -54.751 20.116 -40.099 1.00 73.19 936 VAL A CA 1
ATOM 7388 C C . VAL A 1 936 ? -54.472 18.630 -40.343 1.00 73.19 936 VAL A C 1
ATOM 7390 O O . VAL A 1 936 ? -55.401 17.878 -40.631 1.00 73.19 936 VAL A O 1
ATOM 7393 N N . ALA A 1 937 ? -53.229 18.178 -40.155 1.00 70.50 937 ALA A N 1
ATOM 7394 C CA . ALA A 1 937 ? -52.873 16.762 -40.253 1.00 70.50 937 ALA A CA 1
ATOM 7395 C C . ALA A 1 937 ? -53.604 15.901 -39.203 1.00 70.50 937 ALA A C 1
ATOM 7397 O O . ALA A 1 937 ? -54.143 14.845 -39.538 1.00 70.50 937 ALA A O 1
ATOM 7398 N N . GLY A 1 938 ? -53.683 16.371 -37.952 1.00 68.25 938 GLY A N 1
ATOM 7399 C CA . GLY A 1 938 ? -54.434 15.704 -36.885 1.00 68.25 938 GLY A CA 1
ATOM 7400 C C . GLY A 1 938 ? -55.931 15.599 -37.194 1.00 68.25 938 GLY A C 1
ATOM 7401 O O . GLY A 1 938 ? -56.510 14.525 -37.048 1.00 68.25 938 GLY A O 1
ATOM 7402 N N . LEU A 1 939 ? -56.538 16.681 -37.695 1.00 71.06 939 LEU A N 1
ATOM 7403 C CA . LEU A 1 939 ? -57.949 16.712 -38.090 1.00 71.06 939 LEU A CA 1
ATOM 7404 C C . LEU A 1 939 ? -58.240 15.706 -39.218 1.00 71.06 939 LEU A C 1
ATOM 7406 O O . LEU A 1 939 ? -59.215 14.959 -39.142 1.00 71.06 939 LEU A O 1
ATOM 7410 N N . ILE A 1 940 ? -57.379 15.656 -40.242 1.00 73.88 940 ILE A N 1
ATOM 7411 C CA . ILE A 1 940 ? -57.495 14.704 -41.357 1.00 73.88 940 ILE A CA 1
ATOM 7412 C C . ILE A 1 940 ? -57.410 13.260 -40.845 1.00 73.88 940 ILE A C 1
ATOM 7414 O O . ILE A 1 940 ? -58.253 12.446 -41.219 1.00 73.88 940 ILE A O 1
ATOM 7418 N N . ASN A 1 941 ? -56.467 12.948 -39.949 1.00 66.19 941 ASN A N 1
ATOM 7419 C CA . ASN A 1 941 ? -56.353 11.611 -39.357 1.00 66.19 941 ASN A CA 1
ATOM 7420 C C . ASN A 1 941 ? -57.582 11.228 -38.518 1.00 66.19 941 ASN A C 1
ATOM 7422 O O . ASN A 1 941 ? -58.080 10.114 -38.668 1.00 66.19 941 ASN A O 1
ATOM 7426 N N . SER A 1 942 ? -58.134 12.127 -37.694 1.00 66.25 942 SER A N 1
ATOM 7427 C CA . SER A 1 942 ? -59.376 11.838 -36.959 1.00 66.25 942 SER A CA 1
ATOM 7428 C C . SER A 1 942 ? -60.569 11.604 -37.887 1.00 66.25 942 SER A C 1
ATOM 7430 O O . SER A 1 942 ? -61.365 10.698 -37.637 1.00 66.25 942 SER A O 1
ATOM 7432 N N . ILE A 1 943 ? -60.691 12.383 -38.968 1.00 71.38 943 ILE A N 1
ATOM 7433 C CA . ILE A 1 943 ? -61.756 12.209 -39.966 1.00 71.38 943 ILE A CA 1
ATOM 7434 C C . ILE A 1 943 ? -61.595 10.870 -40.694 1.00 71.38 943 ILE A C 1
ATOM 7436 O O . ILE A 1 943 ? -62.581 10.141 -40.815 1.00 71.38 943 ILE A O 1
ATOM 7440 N N . LEU A 1 944 ? -60.378 10.504 -41.121 1.00 65.25 944 LEU A N 1
ATOM 7441 C CA . LEU A 1 944 ? -60.113 9.188 -41.711 1.00 65.25 944 LEU A CA 1
ATOM 7442 C C . LEU A 1 944 ? -60.500 8.069 -40.740 1.00 65.25 944 LEU A C 1
ATOM 7444 O O . LEU A 1 944 ? -61.314 7.231 -41.113 1.00 65.25 944 LEU A O 1
ATOM 7448 N N . SER A 1 945 ? -60.009 8.094 -39.497 1.00 64.75 945 SER A N 1
ATOM 7449 C CA . SER A 1 945 ? -60.316 7.078 -38.476 1.00 64.75 945 SER A CA 1
ATOM 7450 C C . SER A 1 945 ? -61.817 6.942 -38.190 1.00 64.75 945 SER A C 1
ATOM 7452 O O . SER A 1 945 ? -62.314 5.830 -37.998 1.00 64.75 945 SER A O 1
ATOM 7454 N N . PHE A 1 946 ? -62.571 8.047 -38.211 1.00 63.38 946 PHE A N 1
ATOM 7455 C CA . PHE A 1 946 ? -64.031 8.020 -38.075 1.00 63.38 946 PHE A CA 1
ATOM 7456 C C . PHE A 1 946 ? -64.726 7.392 -39.295 1.00 63.38 946 PHE A C 1
ATOM 7458 O O . PHE A 1 946 ? -65.715 6.672 -39.141 1.00 63.38 946 PHE A O 1
ATOM 7465 N N . ILE A 1 947 ? -64.201 7.611 -40.505 1.00 64.81 947 ILE A N 1
ATOM 7466 C CA . ILE A 1 947 ? -64.689 6.957 -41.727 1.00 64.81 947 ILE A CA 1
ATOM 7467 C C . ILE A 1 947 ? -64.397 5.448 -41.678 1.00 64.81 947 ILE A C 1
ATOM 7469 O O . ILE A 1 947 ? -65.312 4.661 -41.931 1.00 64.81 947 ILE A O 1
ATOM 7473 N N . THR A 1 948 ? -63.190 5.020 -41.282 1.00 58.91 948 THR A N 1
ATOM 7474 C CA . THR A 1 948 ? -62.850 3.589 -41.148 1.00 58.91 948 THR A CA 1
ATOM 7475 C C . THR A 1 948 ? -63.698 2.887 -40.089 1.00 58.91 948 THR A C 1
ATOM 7477 O O . THR A 1 948 ? -64.113 1.756 -40.309 1.00 58.91 948 THR A O 1
ATOM 7480 N N . PHE A 1 949 ? -64.041 3.551 -38.980 1.00 59.00 949 PHE A N 1
ATOM 7481 C CA . PHE A 1 949 ? -64.930 2.983 -37.955 1.00 59.00 949 PHE A CA 1
ATOM 7482 C C . PHE A 1 949 ? -66.383 2.773 -38.429 1.00 59.00 949 PHE A C 1
ATOM 7484 O O . PHE A 1 949 ? -67.124 1.967 -37.862 1.00 59.00 949 PHE A O 1
ATOM 7491 N N . LYS A 1 950 ? -66.817 3.490 -39.474 1.00 51.81 950 LYS A N 1
ATOM 7492 C CA . LYS A 1 950 ? -68.182 3.390 -40.016 1.00 51.81 950 LYS A CA 1
ATOM 7493 C C . LYS A 1 950 ? -68.374 2.204 -40.977 1.00 51.81 950 LYS A C 1
ATOM 7495 O O . LYS A 1 950 ? -69.504 1.922 -41.374 1.00 51.81 950 LYS A O 1
ATOM 7500 N N . SER A 1 951 ? -67.290 1.510 -41.330 1.00 55.50 951 SER A N 1
ATOM 7501 C CA . SER A 1 951 ? -67.310 0.207 -42.004 1.00 55.50 951 SER A CA 1
ATOM 7502 C C . SER A 1 951 ? -67.923 -0.860 -41.088 1.00 55.50 951 SER A C 1
ATOM 7504 O O . SER A 1 951 ? -67.508 -1.003 -39.938 1.00 55.50 951 SER A O 1
ATOM 7506 N N . LYS A 1 952 ? -68.895 -1.637 -41.589 1.00 52.94 952 LYS A N 1
ATOM 7507 C CA . LYS A 1 952 ? -69.560 -2.688 -40.792 1.00 52.94 952 LYS A CA 1
ATOM 7508 C C . LYS A 1 952 ? -68.599 -3.791 -40.343 1.00 52.94 952 LYS A C 1
ATOM 7510 O O . LYS A 1 952 ? -68.738 -4.284 -39.227 1.00 52.94 952 LYS A O 1
ATOM 7515 N N . ASP A 1 953 ? -67.607 -4.120 -41.164 1.00 53.78 953 ASP A N 1
ATOM 7516 C CA . ASP A 1 953 ? -66.638 -5.180 -40.862 1.00 53.78 953 ASP A CA 1
ATOM 7517 C C . ASP A 1 953 ? -65.683 -4.760 -39.729 1.00 53.78 953 ASP A C 1
ATOM 7519 O O . ASP A 1 953 ? -65.226 -5.583 -38.937 1.00 53.78 953 ASP A O 1
ATOM 7523 N N . SER A 1 954 ? -65.445 -3.452 -39.579 1.00 47.91 954 SER A N 1
ATOM 7524 C CA . SER A 1 954 ? -64.599 -2.877 -38.526 1.00 47.91 954 SER A CA 1
ATOM 7525 C C . SER A 1 954 ? -65.264 -2.836 -37.143 1.00 47.91 954 SER A C 1
ATOM 7527 O O . SER A 1 954 ? -64.572 -2.612 -36.152 1.00 47.91 954 SER A O 1
ATOM 7529 N N . GLN A 1 955 ? -66.584 -3.045 -37.051 1.00 48.78 955 GLN A N 1
ATOM 7530 C CA . GLN A 1 955 ? -67.333 -2.962 -35.787 1.00 48.78 955 GLN A CA 1
ATOM 7531 C C . GLN A 1 955 ? -67.435 -4.294 -35.029 1.00 48.78 955 GLN A C 1
ATOM 7533 O O . GLN A 1 955 ? -67.723 -4.280 -33.835 1.00 48.78 955 GLN A O 1
ATOM 7538 N N . GLN A 1 956 ? -67.174 -5.438 -35.674 1.00 46.56 956 GLN A N 1
ATOM 7539 C CA . GLN A 1 956 ? -67.180 -6.748 -34.999 1.00 46.56 956 GLN A CA 1
ATOM 7540 C C . GLN A 1 956 ? -65.882 -7.068 -34.239 1.00 46.56 956 GLN A C 1
ATOM 7542 O O . GLN A 1 956 ? -65.865 -7.998 -33.435 1.00 46.56 956 GLN A O 1
ATOM 7547 N N . VAL A 1 957 ? -64.808 -6.299 -34.445 1.00 48.56 957 VAL A N 1
ATOM 7548 C CA . VAL A 1 957 ? -63.527 -6.468 -33.743 1.00 48.56 957 VAL A CA 1
ATOM 7549 C C . VAL A 1 957 ? -63.288 -5.256 -32.843 1.00 48.56 957 VAL A C 1
ATOM 7551 O O . VAL A 1 957 ? -63.237 -4.125 -33.323 1.00 48.56 957 VAL A O 1
ATOM 7554 N N . GLY A 1 958 ? -63.103 -5.483 -31.536 1.00 50.97 958 GLY A N 1
ATOM 7555 C CA . GLY A 1 958 ? -63.020 -4.416 -30.522 1.00 50.97 958 GLY A CA 1
ATOM 7556 C C . GLY A 1 958 ? -61.983 -3.318 -30.810 1.00 50.97 958 GLY A C 1
ATOM 7557 O O . GLY A 1 958 ? -62.187 -2.164 -30.431 1.00 50.97 958 GLY A O 1
ATOM 7558 N N . CYS A 1 959 ? -60.926 -3.637 -31.566 1.00 51.50 959 CYS A N 1
ATOM 7559 C CA . CYS A 1 959 ? -59.915 -2.684 -32.030 1.00 51.50 959 CYS A CA 1
ATOM 7560 C C . CYS A 1 959 ? -60.489 -1.466 -32.779 1.00 51.50 959 CYS A C 1
ATOM 7562 O O . CYS A 1 959 ? -59.870 -0.403 -32.742 1.00 51.50 959 CYS A O 1
ATOM 7564 N N . GLY A 1 960 ? -61.660 -1.580 -33.423 1.00 52.75 960 GLY A N 1
ATOM 7565 C CA . GLY A 1 960 ? -62.304 -0.463 -34.120 1.00 52.75 960 GLY A CA 1
ATOM 7566 C C . GLY A 1 960 ? -62.623 0.718 -33.196 1.00 52.75 960 GLY A C 1
ATOM 7567 O O . GLY A 1 960 ? -62.306 1.859 -33.533 1.00 52.75 960 GLY A O 1
ATOM 7568 N N . MET A 1 961 ? -63.178 0.460 -32.003 1.00 56.78 961 MET A N 1
ATOM 7569 C CA . MET A 1 961 ? -63.424 1.527 -31.020 1.00 56.78 961 MET A CA 1
ATOM 7570 C C . MET A 1 961 ? -62.122 2.073 -30.429 1.00 56.78 961 MET A C 1
ATOM 7572 O O . MET A 1 961 ? -62.010 3.282 -30.249 1.00 56.78 961 MET A O 1
ATOM 7576 N N . TYR A 1 962 ? -61.126 1.224 -30.165 1.00 59.06 962 TYR A N 1
ATOM 7577 C CA . TYR A 1 962 ? -59.847 1.672 -29.601 1.00 59.06 962 TYR A CA 1
ATOM 7578 C C . TYR A 1 962 ? -59.068 2.592 -30.550 1.00 59.06 962 TYR A C 1
ATOM 7580 O O . TYR A 1 962 ? -58.567 3.626 -30.111 1.00 59.06 962 TYR A O 1
ATOM 7588 N N . LEU A 1 963 ? -59.017 2.275 -31.849 1.00 57.84 963 LEU A N 1
ATOM 7589 C CA . LEU A 1 963 ? -58.398 3.146 -32.857 1.00 57.84 963 LEU A CA 1
ATOM 7590 C C . LEU A 1 963 ? -59.130 4.486 -32.983 1.00 57.84 963 LEU A C 1
ATOM 7592 O O . LEU A 1 963 ? -58.483 5.524 -33.131 1.00 57.84 963 LEU A O 1
ATOM 7596 N N . LEU A 1 964 ? -60.463 4.480 -32.881 1.00 63.03 964 LEU A N 1
ATOM 7597 C CA . LEU A 1 964 ? -61.260 5.703 -32.886 1.00 63.03 964 LEU A CA 1
ATOM 7598 C C . LEU A 1 964 ? -60.978 6.565 -31.647 1.00 63.03 964 LEU A C 1
ATOM 7600 O O . LEU A 1 964 ? -60.688 7.751 -31.786 1.00 63.03 964 LEU A O 1
ATOM 7604 N N . VAL A 1 965 ? -61.025 5.973 -30.449 1.00 65.19 965 VAL A N 1
ATOM 7605 C CA . VAL A 1 965 ? -60.783 6.678 -29.180 1.00 65.19 965 VAL A CA 1
ATOM 7606 C C . VAL A 1 965 ? -59.361 7.232 -29.131 1.00 65.19 965 VAL A C 1
ATOM 7608 O O . VAL A 1 965 ? -59.211 8.415 -28.851 1.00 65.19 965 VAL A O 1
ATOM 7611 N N . SER A 1 966 ? -58.342 6.443 -29.492 1.00 64.00 966 SER A N 1
ATOM 7612 C CA . SER A 1 966 ? -56.947 6.906 -29.558 1.00 64.00 966 SER A CA 1
ATOM 7613 C C . SER A 1 966 ? -56.753 8.037 -30.580 1.00 64.00 966 SER A C 1
ATOM 7615 O O . SER A 1 966 ? -56.127 9.049 -30.273 1.00 64.00 966 SER A O 1
ATOM 7617 N N . SER A 1 967 ? -57.364 7.940 -31.768 1.00 66.38 967 SER A N 1
ATOM 7618 C CA . SER A 1 967 ? -57.297 9.022 -32.766 1.00 66.38 967 SER A CA 1
ATOM 7619 C C . SER A 1 967 ? -57.965 10.312 -32.275 1.00 66.38 967 SER A C 1
ATOM 7621 O O . SER A 1 967 ? -57.525 11.408 -32.623 1.00 66.38 967 SER A O 1
ATOM 7623 N N . ILE A 1 968 ? -59.030 10.200 -31.473 1.00 66.06 968 ILE A N 1
ATOM 7624 C CA . ILE A 1 968 ? -59.719 11.340 -30.860 1.00 66.06 968 ILE A CA 1
ATOM 7625 C C . ILE A 1 968 ? -58.893 11.919 -29.699 1.00 66.06 968 ILE A C 1
ATOM 7627 O O . ILE A 1 968 ? -58.748 13.138 -29.638 1.00 66.06 968 ILE A O 1
ATOM 7631 N N . THR A 1 969 ? -58.307 11.103 -28.811 1.00 64.69 969 THR A N 1
ATOM 7632 C CA . THR A 1 969 ? -57.468 11.599 -27.700 1.00 64.69 969 THR A CA 1
ATOM 7633 C C . THR A 1 969 ? -56.211 12.290 -28.205 1.00 64.69 969 THR A C 1
ATOM 7635 O O . THR A 1 969 ? -55.920 13.400 -27.764 1.00 64.69 969 THR A O 1
ATOM 7638 N N . SER A 1 970 ? -55.529 11.705 -29.191 1.00 66.00 970 SER A N 1
ATOM 7639 C CA . SER A 1 970 ? -54.364 12.312 -29.837 1.00 66.00 970 SER A CA 1
ATOM 7640 C C . SER A 1 970 ? -54.711 13.646 -30.515 1.00 66.00 970 SER A C 1
ATOM 7642 O O . SER A 1 970 ? -53.995 14.632 -30.337 1.00 66.00 970 SER A O 1
ATOM 7644 N N . PHE A 1 971 ? -55.838 13.739 -31.232 1.00 72.06 971 PHE A N 1
ATOM 7645 C CA . PHE A 1 971 ? -56.273 15.006 -31.834 1.00 72.06 971 PHE A CA 1
ATOM 7646 C C . PHE A 1 971 ? -56.672 16.061 -30.795 1.00 72.06 971 PHE A C 1
ATOM 7648 O O . PHE A 1 971 ? -56.320 17.231 -30.956 1.00 72.06 971 PHE A O 1
ATOM 7655 N N . LEU A 1 972 ? -57.353 15.675 -29.712 1.00 68.12 972 LEU A N 1
ATOM 7656 C CA . LEU A 1 972 ? -57.684 16.584 -28.612 1.00 68.12 972 LEU A CA 1
ATOM 7657 C C . LEU A 1 972 ? -56.424 17.080 -27.889 1.00 68.12 972 LEU A C 1
ATOM 7659 O O . LEU A 1 972 ? -56.328 18.273 -27.604 1.00 68.12 972 LEU A O 1
ATOM 7663 N N . ALA A 1 973 ? -55.431 16.215 -27.666 1.00 64.12 973 ALA A N 1
ATOM 7664 C CA . ALA A 1 973 ? -54.143 16.592 -27.088 1.00 64.12 973 ALA A CA 1
ATOM 7665 C C . ALA A 1 973 ? -53.382 17.584 -27.987 1.00 64.12 973 ALA A C 1
ATOM 7667 O O . ALA A 1 973 ? -52.968 18.640 -27.509 1.00 64.12 973 ALA A O 1
ATOM 7668 N N . ILE A 1 974 ? -53.272 17.308 -29.294 1.00 68.06 974 ILE A N 1
ATOM 7669 C CA . ILE A 1 974 ? -52.656 18.222 -30.275 1.00 68.06 974 ILE A CA 1
ATOM 7670 C C . ILE A 1 974 ? -53.407 19.561 -30.311 1.00 68.06 974 ILE A C 1
ATOM 7672 O O . ILE A 1 974 ? -52.789 20.621 -30.224 1.00 68.06 974 ILE A O 1
ATOM 7676 N N . SER A 1 975 ? -54.741 19.532 -30.362 1.00 67.38 975 SER A N 1
ATOM 7677 C CA . SER A 1 975 ? -55.585 20.734 -30.360 1.00 67.38 975 SER A CA 1
ATOM 7678 C C . SER A 1 975 ? -55.377 21.582 -29.102 1.00 67.38 975 SER A C 1
ATOM 7680 O O . SER A 1 975 ? -55.226 22.799 -29.197 1.00 67.38 975 SER A O 1
ATOM 7682 N N . MET A 1 976 ? -55.318 20.956 -27.924 1.00 65.38 976 MET A N 1
ATOM 7683 C CA . MET A 1 976 ? -55.077 21.642 -26.651 1.00 65.38 976 MET A CA 1
ATOM 7684 C C . MET A 1 976 ? -53.646 22.180 -26.533 1.00 65.38 976 MET A C 1
ATOM 7686 O O . MET A 1 976 ? -53.459 23.272 -25.998 1.00 65.38 976 MET A O 1
ATOM 7690 N N . PHE A 1 977 ? -52.645 21.480 -27.074 1.00 66.06 977 PHE A N 1
ATOM 7691 C CA . PHE A 1 977 ? -51.261 21.963 -27.107 1.00 66.06 977 PHE A CA 1
ATOM 7692 C C . PHE A 1 977 ? -51.121 23.202 -28.002 1.00 66.06 977 PHE A C 1
ATOM 7694 O O . PHE A 1 977 ? -50.487 24.184 -27.622 1.00 66.06 977 PHE A O 1
ATOM 7701 N N . ILE A 1 978 ? -51.782 23.193 -29.162 1.00 67.50 978 ILE A N 1
ATOM 7702 C CA . ILE A 1 978 ? -51.816 24.319 -30.104 1.00 67.50 978 ILE A CA 1
ATOM 7703 C C . ILE A 1 978 ? -52.587 25.500 -29.510 1.00 67.50 978 ILE A C 1
ATOM 7705 O O . ILE A 1 978 ? -52.129 26.636 -29.609 1.00 67.50 978 ILE A O 1
ATOM 7709 N N . ILE A 1 979 ? -53.704 25.247 -28.822 1.00 65.62 979 ILE A N 1
ATOM 7710 C CA . ILE A 1 979 ? -54.425 26.283 -28.077 1.00 65.62 979 ILE A CA 1
ATOM 7711 C C . ILE A 1 979 ? -53.538 26.868 -26.968 1.00 65.62 979 ILE A C 1
ATOM 7713 O O . ILE A 1 979 ? -53.493 28.088 -26.855 1.00 65.62 979 ILE A O 1
ATOM 7717 N N . LYS A 1 980 ? -52.772 26.063 -26.212 1.00 66.06 980 LYS A N 1
ATOM 7718 C CA . LYS A 1 980 ? -51.819 26.581 -25.210 1.00 66.06 980 LYS A CA 1
ATOM 7719 C C . LYS A 1 980 ? -50.709 27.423 -25.860 1.00 66.06 980 LYS A C 1
ATOM 7721 O O . LYS A 1 980 ? -50.441 28.518 -25.382 1.00 66.06 980 LYS A O 1
ATOM 7726 N N . PHE A 1 981 ? -50.125 26.973 -26.975 1.00 69.88 981 PHE A N 1
ATOM 7727 C CA . PHE A 1 981 ? -49.108 27.725 -27.727 1.00 69.88 981 PHE A CA 1
ATOM 7728 C C . PHE A 1 981 ? -49.631 29.090 -28.202 1.00 69.88 981 PHE A C 1
ATOM 7730 O O . PHE A 1 981 ? -49.031 30.125 -27.916 1.00 69.88 981 PHE A O 1
ATOM 7737 N N . TRP A 1 982 ? -50.781 29.120 -28.880 1.00 65.56 982 TRP A N 1
ATOM 7738 C CA . TRP A 1 982 ? -51.357 30.370 -29.382 1.00 65.56 982 TRP A CA 1
ATOM 7739 C C . TRP A 1 982 ? -51.890 31.274 -28.271 1.00 65.56 982 TRP A C 1
ATOM 7741 O O . TRP A 1 982 ? -51.834 32.491 -28.414 1.00 65.56 982 TRP A O 1
ATOM 7751 N N . PHE A 1 983 ? -52.351 30.709 -27.155 1.00 64.75 983 PHE A N 1
ATOM 7752 C CA . PHE A 1 983 ? -52.724 31.470 -25.966 1.00 64.75 983 PHE A CA 1
ATOM 7753 C C . PHE A 1 983 ? -51.528 32.259 -25.419 1.00 64.75 983 PHE A C 1
ATOM 7755 O O . PHE A 1 983 ? -51.641 33.473 -25.281 1.00 64.75 983 PHE A O 1
ATOM 7762 N N . VAL A 1 984 ? -50.379 31.602 -25.215 1.00 64.81 984 VAL A N 1
ATOM 7763 C CA . VAL A 1 984 ? -49.120 32.228 -24.759 1.00 64.81 984 VAL A CA 1
ATOM 7764 C C . VAL A 1 984 ? -48.640 33.312 -25.728 1.00 64.81 984 VAL A C 1
ATOM 7766 O O . VAL A 1 984 ? -48.318 34.428 -25.322 1.00 64.81 984 VAL A O 1
ATOM 7769 N N . VAL A 1 985 ? -48.645 33.023 -27.032 1.00 64.81 985 VAL A N 1
ATOM 7770 C CA . VAL A 1 985 ? -48.241 33.998 -28.059 1.00 64.81 985 VAL A CA 1
ATOM 7771 C C . VAL A 1 985 ? -49.173 35.219 -28.069 1.00 64.81 985 VAL A C 1
ATOM 7773 O O . VAL A 1 985 ? -48.700 36.350 -28.170 1.00 64.81 985 VAL A O 1
ATOM 7776 N N . LEU A 1 986 ? -50.489 35.033 -27.923 1.00 61.91 986 LEU A N 1
ATOM 7777 C CA . LEU A 1 986 ? -51.459 36.134 -27.922 1.00 61.91 986 LEU A CA 1
ATOM 7778 C C . LEU A 1 986 ? -51.451 36.952 -26.620 1.00 61.91 986 LEU A C 1
ATOM 7780 O O . LEU A 1 986 ? -51.643 38.167 -26.695 1.00 61.91 986 LEU A O 1
ATOM 7784 N N . THR A 1 987 ? -51.199 36.342 -25.454 1.00 61.66 987 THR A N 1
ATOM 7785 C CA . THR A 1 987 ? -51.037 37.074 -24.183 1.00 61.66 987 THR A CA 1
ATOM 7786 C C . THR A 1 987 ? -49.747 37.889 -24.150 1.00 61.66 987 THR A C 1
ATOM 7788 O O . THR A 1 987 ? -49.754 39.003 -23.633 1.00 61.66 987 THR A O 1
ATOM 7791 N N . HIS A 1 988 ? -48.655 37.399 -24.746 1.00 59.75 988 HIS A N 1
ATOM 7792 C CA . HIS A 1 988 ? -47.397 38.151 -24.823 1.00 59.75 988 HIS A CA 1
ATOM 7793 C C . HIS A 1 988 ? -47.385 39.241 -25.907 1.00 59.75 988 HIS A C 1
ATOM 7795 O O . HIS A 1 988 ? -46.785 40.297 -25.705 1.00 59.75 988 HIS A O 1
ATOM 7801 N N . ILE A 1 989 ? -48.066 39.040 -27.041 1.00 60.81 989 ILE A N 1
ATOM 7802 C CA . ILE A 1 989 ? -48.155 40.065 -28.097 1.00 60.81 989 ILE A CA 1
ATOM 7803 C C . ILE A 1 989 ? -49.077 41.231 -27.696 1.00 60.81 989 ILE A C 1
ATOM 7805 O O . ILE A 1 989 ? -48.873 42.338 -28.194 1.00 60.81 989 ILE A O 1
ATOM 7809 N N . ASN A 1 990 ? -50.061 41.029 -26.810 1.00 55.28 990 ASN A N 1
ATOM 7810 C CA . ASN A 1 990 ? -51.119 42.010 -26.550 1.00 55.28 990 ASN A CA 1
ATOM 7811 C C . ASN A 1 990 ? -51.255 42.365 -25.053 1.00 55.28 990 ASN A C 1
ATOM 7813 O O . ASN A 1 990 ? -51.897 41.652 -24.285 1.00 55.28 990 ASN A O 1
ATOM 7817 N N . VAL A 1 991 ? -50.692 43.511 -24.646 1.00 49.91 991 VAL A N 1
ATOM 7818 C CA . VAL A 1 991 ? -50.532 43.935 -23.233 1.00 49.91 991 VAL A CA 1
ATOM 7819 C C . VAL A 1 991 ? -51.839 44.072 -22.424 1.00 49.91 991 VAL A C 1
ATOM 7821 O O . VAL A 1 991 ? -51.797 44.109 -21.196 1.00 49.91 991 VAL A O 1
ATOM 7824 N N . SER A 1 992 ? -53.010 44.118 -23.065 1.00 49.59 992 SER A N 1
ATOM 7825 C CA . SER A 1 992 ? -54.319 44.278 -22.410 1.00 49.59 992 SER A CA 1
ATOM 7826 C C . SER A 1 992 ? -55.186 43.006 -22.385 1.00 49.59 992 SER A C 1
ATOM 7828 O O . SER A 1 992 ? -56.417 43.088 -22.416 1.00 49.59 992 SER A O 1
ATOM 7830 N N . THR A 1 993 ? -54.591 41.810 -22.296 1.00 49.00 993 THR A N 1
ATOM 7831 C CA . THR A 1 993 ? -55.377 40.575 -22.116 1.00 49.00 993 THR A CA 1
ATOM 7832 C C . THR A 1 993 ? -56.157 40.552 -20.799 1.00 49.00 993 THR A C 1
ATOM 7834 O O . THR A 1 993 ? -55.598 40.705 -19.714 1.00 49.00 993 THR A O 1
ATOM 7837 N N . SER A 1 994 ? -57.471 40.315 -20.896 1.00 48.44 994 SER A N 1
ATOM 7838 C CA . SER A 1 994 ? -58.371 40.236 -19.741 1.00 48.44 994 SER A CA 1
ATOM 7839 C C . SER A 1 994 ? -57.961 39.136 -18.759 1.00 48.44 994 SER A C 1
ATOM 7841 O O . SER A 1 994 ? -57.718 37.990 -19.141 1.00 48.44 994 SER A O 1
ATOM 7843 N N . LEU A 1 995 ? -58.019 39.455 -17.467 1.00 43.53 995 LEU A N 1
ATOM 7844 C CA . LEU A 1 995 ? -57.772 38.525 -16.366 1.00 43.53 995 LEU A CA 1
ATOM 7845 C C . LEU A 1 995 ? -58.620 37.238 -16.428 1.00 43.53 995 LEU A C 1
ATOM 7847 O O . LEU A 1 995 ? -58.165 36.168 -16.017 1.00 43.53 995 LEU A O 1
ATOM 7851 N N . SER A 1 996 ? -59.852 37.323 -16.939 1.00 48.28 996 SER A N 1
ATOM 7852 C CA . SER A 1 996 ? -60.722 36.150 -17.109 1.00 48.28 996 SER A CA 1
ATOM 7853 C C . SER A 1 996 ? -60.148 35.131 -18.098 1.00 48.28 996 SER A C 1
ATOM 7855 O O . SER A 1 996 ? -60.345 33.932 -17.918 1.00 48.28 996 SER A O 1
ATOM 7857 N N . VAL A 1 997 ? -59.402 35.601 -19.103 1.00 49.47 997 VAL A N 1
ATOM 7858 C CA . VAL A 1 997 ? -58.745 34.767 -20.115 1.00 49.47 997 VAL A CA 1
ATOM 7859 C C . VAL A 1 997 ? -57.554 34.046 -19.484 1.00 49.47 997 VAL A C 1
ATOM 7861 O O . VAL A 1 997 ? -57.500 32.820 -19.543 1.00 49.47 997 VAL A O 1
ATOM 7864 N N . LEU A 1 998 ? -56.679 34.775 -18.776 1.00 48.06 998 LEU A N 1
ATOM 7865 C CA . LEU A 1 998 ? -55.522 34.222 -18.049 1.00 48.06 998 LEU A CA 1
ATOM 7866 C C . LEU A 1 998 ? -55.915 33.121 -17.048 1.00 48.06 998 LEU A C 1
ATOM 7868 O O . LEU A 1 998 ? -55.299 32.055 -17.031 1.00 48.06 998 LEU A O 1
ATOM 7872 N N . ARG A 1 999 ? -56.999 33.314 -16.279 1.00 44.88 999 ARG A N 1
ATOM 7873 C CA . ARG A 1 999 ? -57.526 32.263 -15.385 1.00 44.88 999 ARG A CA 1
ATOM 7874 C C . ARG A 1 999 ? -57.996 31.009 -16.130 1.00 44.88 999 ARG A C 1
ATOM 7876 O O . ARG A 1 999 ? -57.810 29.915 -15.606 1.00 44.88 999 ARG A O 1
ATOM 7883 N N . GLY A 1 1000 ? -58.560 31.141 -17.332 1.00 47.94 1000 GLY A N 1
ATOM 7884 C CA . GLY A 1 1000 ? -58.963 29.995 -18.158 1.00 47.94 1000 GLY A CA 1
ATOM 7885 C C . GLY A 1 1000 ? -57.783 29.117 -18.598 1.00 47.94 1000 GLY A C 1
ATOM 7886 O O . GLY A 1 1000 ? -57.914 27.894 -18.651 1.00 47.94 1000 GLY A O 1
ATOM 7887 N N . GLY A 1 1001 ? -56.615 29.720 -18.843 1.00 44.50 1001 GLY A N 1
ATOM 7888 C CA . GLY A 1 1001 ? -55.378 29.002 -19.168 1.00 44.50 1001 GLY A CA 1
ATOM 7889 C C . GLY A 1 1001 ? -54.927 28.063 -18.047 1.00 44.50 1001 GLY A C 1
ATOM 7890 O O . GLY A 1 1001 ? -54.878 26.845 -18.238 1.00 44.50 1001 GLY A O 1
ATOM 7891 N N . CYS A 1 1002 ? -54.650 28.621 -16.864 1.00 43.22 1002 CYS A N 1
ATOM 7892 C CA . CYS A 1 1002 ? -54.122 27.858 -15.729 1.00 43.22 1002 CYS A CA 1
ATOM 7893 C C . CYS A 1 1002 ? -55.149 26.904 -15.097 1.00 43.22 1002 CYS A C 1
ATOM 7895 O O . CYS A 1 1002 ? -54.785 25.795 -14.713 1.00 43.22 1002 CYS A O 1
ATOM 7897 N N . ALA A 1 1003 ? -56.420 27.308 -14.978 1.00 48.75 1003 ALA A N 1
ATOM 7898 C CA . ALA A 1 1003 ? -57.431 26.498 -14.292 1.00 48.75 1003 ALA A CA 1
ATOM 7899 C C . ALA A 1 1003 ? -58.036 25.389 -15.170 1.00 48.75 1003 ALA A C 1
ATOM 7901 O O . ALA A 1 1003 ? -58.482 24.376 -14.634 1.00 48.75 1003 ALA A O 1
ATOM 7902 N N . SER A 1 1004 ? -58.059 25.572 -16.496 1.00 50.75 1004 SER A N 1
ATOM 7903 C CA . SER A 1 1004 ? -58.787 24.681 -17.408 1.00 50.75 1004 SER A CA 1
ATOM 7904 C C . SER A 1 1004 ? -57.870 23.999 -18.420 1.00 50.75 1004 SER A C 1
ATOM 7906 O O . SER A 1 1004 ? -57.841 22.774 -18.487 1.00 50.75 1004 SER A O 1
ATOM 7908 N N . ILE A 1 1005 ? -57.109 24.763 -19.211 1.00 54.22 1005 ILE A N 1
ATOM 7909 C CA . ILE A 1 1005 ? -56.393 24.216 -20.378 1.00 54.22 1005 ILE A CA 1
ATOM 7910 C C . ILE A 1 1005 ? -55.236 23.305 -19.950 1.00 54.22 1005 ILE A C 1
ATOM 7912 O O . ILE A 1 1005 ? -55.069 22.220 -20.500 1.00 54.22 1005 ILE A O 1
ATOM 7916 N N . GLU A 1 1006 ? -54.449 23.705 -18.952 1.00 54.44 1006 GLU A N 1
ATOM 7917 C CA . GLU A 1 1006 ? -53.277 22.937 -18.516 1.00 54.44 1006 GLU A CA 1
ATOM 7918 C C . GLU A 1 1006 ? -53.606 21.605 -17.807 1.00 54.44 1006 GLU A C 1
ATOM 7920 O O . GLU A 1 1006 ? -53.020 20.586 -18.194 1.00 54.44 1006 GLU A O 1
ATOM 7925 N N . PRO A 1 1007 ? -54.549 21.539 -16.844 1.00 54.88 1007 PRO A N 1
ATOM 7926 C CA . PRO A 1 1007 ? -54.973 20.266 -16.261 1.00 54.88 1007 PRO A CA 1
ATOM 7927 C C . PRO A 1 1007 ? -55.596 19.321 -17.296 1.00 54.88 1007 PRO A C 1
ATOM 7929 O O . PRO A 1 1007 ? -55.309 18.126 -17.280 1.00 54.88 1007 PRO A O 1
ATOM 7932 N N . ILE A 1 1008 ? -56.398 19.849 -18.230 1.00 55.53 1008 ILE A N 1
ATOM 7933 C CA . ILE A 1 1008 ? -57.057 19.058 -19.280 1.00 55.53 1008 ILE A CA 1
ATOM 7934 C C . ILE A 1 1008 ? -56.041 18.535 -20.309 1.00 55.53 1008 ILE A C 1
ATOM 7936 O O . ILE A 1 1008 ? -56.113 17.369 -20.693 1.00 55.53 1008 ILE A O 1
ATOM 7940 N N . LEU A 1 1009 ? -55.052 19.340 -20.711 1.00 56.66 1009 LEU A N 1
ATOM 7941 C CA . LEU A 1 1009 ? -53.963 18.893 -21.587 1.00 56.66 1009 LEU A CA 1
ATOM 7942 C C . LEU A 1 1009 ? -53.137 17.776 -20.932 1.00 56.66 1009 LEU A C 1
ATOM 7944 O O . LEU A 1 1009 ? -52.865 16.765 -21.577 1.00 56.66 1009 LEU A O 1
ATOM 7948 N N . LYS A 1 1010 ? -52.784 17.922 -19.646 1.00 56.22 1010 LYS A N 1
ATOM 7949 C CA . LYS A 1 1010 ? -52.112 16.855 -18.885 1.00 56.22 1010 LYS A CA 1
ATOM 7950 C C . LYS A 1 1010 ? -52.984 15.600 -18.818 1.00 56.22 1010 LYS A C 1
ATOM 7952 O O . LYS A 1 1010 ? -52.481 14.521 -19.107 1.00 56.22 1010 LYS A O 1
ATOM 7957 N N . LEU A 1 1011 ? -54.280 15.729 -18.526 1.00 59.88 1011 LEU A N 1
ATOM 7958 C CA . LEU A 1 1011 ? -55.216 14.602 -18.492 1.00 59.88 1011 LEU A CA 1
ATOM 7959 C C . LEU A 1 1011 ? -55.294 13.866 -19.841 1.00 59.88 1011 LEU A C 1
ATOM 7961 O O . LEU A 1 1011 ? -55.242 12.639 -19.851 1.00 59.88 1011 LEU A O 1
ATOM 7965 N N . PHE A 1 1012 ? -55.364 14.577 -20.972 1.00 56.81 1012 PHE A N 1
ATOM 7966 C CA . PHE A 1 1012 ? -55.387 13.939 -22.294 1.00 56.81 1012 PHE A CA 1
ATOM 7967 C C . PHE A 1 1012 ? -54.058 13.275 -22.668 1.00 56.81 1012 PHE A C 1
ATOM 7969 O O . PHE A 1 1012 ? -54.086 12.178 -23.216 1.00 56.81 1012 PHE A O 1
ATOM 7976 N N . LEU A 1 1013 ? -52.909 13.870 -22.331 1.00 56.34 1013 LEU A N 1
ATOM 7977 C CA . LEU A 1 1013 ? -51.599 13.236 -22.539 1.00 56.34 1013 LEU A CA 1
ATOM 7978 C C . LEU A 1 1013 ? -51.423 11.983 -21.665 1.00 56.34 1013 LEU A C 1
ATOM 7980 O O . LEU A 1 1013 ? -50.911 10.971 -22.141 1.00 56.34 1013 LEU A O 1
ATOM 7984 N N . TYR A 1 1014 ? -51.898 12.014 -20.414 1.00 56.34 1014 TYR A N 1
ATOM 7985 C CA . TYR A 1 1014 ? -51.935 10.834 -19.548 1.00 56.34 1014 TYR A CA 1
ATOM 7986 C C . TYR A 1 1014 ? -52.888 9.758 -20.079 1.00 56.34 1014 TYR A C 1
ATOM 7988 O O . TYR A 1 1014 ? -52.521 8.589 -20.066 1.00 56.34 1014 TYR A O 1
ATOM 7996 N N . LEU A 1 1015 ? -54.074 10.124 -20.577 1.00 53.25 1015 LEU A N 1
ATOM 7997 C CA . LEU A 1 1015 ? -55.014 9.182 -21.196 1.00 53.25 1015 LEU A CA 1
ATOM 7998 C C . LEU A 1 1015 ? -54.436 8.545 -22.463 1.00 53.25 1015 LEU A C 1
ATOM 8000 O O . LEU A 1 1015 ? -54.543 7.335 -22.622 1.00 53.25 1015 LEU A O 1
ATOM 8004 N N . ASP A 1 1016 ? -53.799 9.321 -23.338 1.00 52.16 1016 ASP A N 1
ATOM 8005 C CA . ASP A 1 1016 ? -53.198 8.807 -24.572 1.00 52.16 1016 ASP A CA 1
ATOM 8006 C C . ASP A 1 1016 ? -52.004 7.881 -24.267 1.00 52.16 1016 ASP A C 1
ATOM 8008 O O . ASP A 1 1016 ? -51.931 6.762 -24.777 1.00 52.16 1016 ASP A O 1
ATOM 8012 N N . GLY A 1 1017 ? -51.130 8.272 -23.331 1.00 54.44 1017 GLY A N 1
ATOM 8013 C CA . GLY A 1 1017 ? -50.057 7.413 -22.821 1.00 54.44 1017 GLY A CA 1
ATOM 8014 C C . GLY A 1 1017 ? -50.573 6.137 -22.143 1.00 54.44 1017 GLY A C 1
ATOM 8015 O O . GLY A 1 1017 ? -50.016 5.060 -22.352 1.00 54.44 1017 GLY A O 1
ATOM 8016 N N . TRP A 1 1018 ? -51.669 6.228 -21.383 1.00 55.59 1018 TRP A N 1
ATOM 8017 C CA . TRP A 1 1018 ? -52.305 5.087 -20.720 1.00 55.59 1018 TRP A CA 1
ATOM 8018 C C . TRP A 1 1018 ? -52.975 4.137 -21.719 1.00 55.59 1018 TRP A C 1
ATOM 8020 O O . TRP A 1 1018 ? -52.762 2.932 -21.627 1.00 55.59 1018 TRP A O 1
ATOM 8030 N N . LEU A 1 1019 ? -53.699 4.643 -22.727 1.00 53.19 1019 LEU A N 1
ATOM 8031 C CA . LEU A 1 1019 ? -54.248 3.811 -23.805 1.00 53.19 1019 LEU A CA 1
ATOM 8032 C C . LEU A 1 1019 ? -53.133 3.114 -24.598 1.00 53.19 1019 LEU A C 1
ATOM 8034 O O . LEU A 1 1019 ? -53.237 1.916 -24.859 1.00 53.19 1019 LEU A O 1
ATOM 8038 N N . ASN A 1 1020 ? -52.050 3.820 -24.935 1.00 52.22 1020 ASN A N 1
ATOM 8039 C CA . ASN A 1 1020 ? -50.896 3.225 -25.614 1.00 52.22 1020 ASN A CA 1
ATOM 8040 C C . ASN A 1 1020 ? -50.209 2.148 -24.750 1.00 52.22 1020 ASN A C 1
ATOM 8042 O O . ASN A 1 1020 ? -49.861 1.080 -25.260 1.00 52.22 1020 ASN A O 1
ATOM 8046 N N . ALA A 1 1021 ? -50.084 2.371 -23.437 1.00 50.53 1021 ALA A N 1
ATOM 8047 C CA . ALA A 1 1021 ? -49.591 1.367 -22.495 1.00 50.53 1021 ALA A CA 1
ATOM 8048 C C . ALA A 1 1021 ? -50.537 0.158 -22.387 1.00 50.53 1021 ALA A C 1
ATOM 8050 O O . ALA A 1 1021 ? -50.071 -0.979 -22.414 1.00 50.53 1021 ALA A O 1
ATOM 8051 N N . CYS A 1 1022 ? -51.857 0.363 -22.348 1.00 48.78 1022 CYS A N 1
ATOM 8052 C CA . CYS A 1 1022 ? -52.840 -0.720 -22.381 1.00 48.78 1022 CYS A CA 1
ATOM 8053 C C . CYS A 1 1022 ? -52.755 -1.538 -23.677 1.00 48.78 1022 CYS A C 1
ATOM 8055 O O . CYS A 1 1022 ? -52.778 -2.762 -23.603 1.00 48.78 1022 CYS A O 1
ATOM 8057 N N . VAL A 1 1023 ? -52.569 -0.908 -24.842 1.00 50.09 1023 VAL A N 1
ATOM 8058 C CA . VAL A 1 1023 ? -52.351 -1.618 -26.118 1.00 50.09 1023 VAL A CA 1
ATOM 8059 C C . VAL A 1 1023 ? -51.034 -2.403 -26.105 1.00 50.09 1023 VAL A C 1
ATOM 8061 O O . VAL A 1 1023 ? -50.988 -3.529 -26.603 1.00 50.09 1023 VAL A O 1
ATOM 8064 N N . ALA A 1 1024 ? -49.966 -1.859 -25.513 1.00 48.12 1024 ALA A N 1
ATOM 8065 C CA . ALA A 1 1024 ? -48.704 -2.580 -25.342 1.00 48.12 1024 ALA A CA 1
ATOM 8066 C C . ALA A 1 1024 ? -48.855 -3.790 -24.399 1.00 48.12 1024 ALA A C 1
ATOM 8068 O O . ALA A 1 1024 ? -48.366 -4.874 -24.716 1.00 48.12 1024 ALA A O 1
ATOM 8069 N N . ILE A 1 1025 ? -49.581 -3.632 -23.288 1.00 47.56 1025 ILE A N 1
ATOM 8070 C CA . ILE A 1 1025 ? -49.868 -4.692 -22.311 1.00 47.56 1025 ILE A CA 1
ATOM 8071 C C . ILE A 1 1025 ? -50.798 -5.756 -22.904 1.00 47.56 1025 ILE A C 1
ATOM 8073 O O . ILE A 1 1025 ? -50.554 -6.939 -22.701 1.00 47.56 1025 ILE A O 1
ATOM 8077 N N . GLU A 1 1026 ? -51.823 -5.386 -23.673 1.00 44.28 1026 GLU A N 1
ATOM 8078 C CA . GLU A 1 1026 ? -52.732 -6.344 -24.312 1.00 44.28 1026 GLU A CA 1
ATOM 8079 C C . GLU A 1 1026 ? -52.022 -7.126 -25.427 1.00 44.28 1026 GLU A C 1
ATOM 8081 O O . GLU A 1 1026 ? -52.140 -8.351 -25.489 1.00 44.28 1026 GLU A O 1
ATOM 8086 N N . ARG A 1 1027 ? -51.179 -6.465 -26.237 1.00 47.72 1027 ARG A N 1
ATOM 8087 C CA . ARG A 1 1027 ? -50.282 -7.150 -27.185 1.00 47.72 1027 ARG A CA 1
ATOM 8088 C C . ARG A 1 1027 ? -49.313 -8.089 -26.463 1.00 47.72 1027 ARG A C 1
ATOM 8090 O O . ARG A 1 1027 ? -49.164 -9.231 -26.888 1.00 47.72 1027 ARG A O 1
ATOM 8097 N N . ALA A 1 1028 ? -48.701 -7.658 -25.360 1.00 43.03 1028 ALA A N 1
ATOM 8098 C CA . ALA A 1 1028 ? -47.819 -8.504 -24.556 1.00 43.03 1028 ALA A CA 1
ATOM 8099 C C . ALA A 1 1028 ? -48.566 -9.690 -23.915 1.00 43.03 1028 ALA A C 1
ATOM 8101 O O . ALA A 1 1028 ? -48.050 -10.804 -23.911 1.00 43.03 1028 ALA A O 1
ATOM 8102 N N . ALA A 1 1029 ? -49.797 -9.495 -23.439 1.00 39.53 1029 ALA A N 1
ATOM 8103 C CA . ALA A 1 1029 ? -50.631 -10.539 -22.844 1.00 39.53 1029 ALA A CA 1
ATOM 8104 C C . ALA A 1 1029 ? -51.141 -11.554 -23.882 1.00 39.53 1029 ALA A C 1
ATOM 8106 O O . ALA A 1 1029 ? -51.216 -12.747 -23.585 1.00 39.53 1029 ALA A O 1
ATOM 8107 N N . LEU A 1 1030 ? -51.439 -11.112 -25.108 1.00 41.03 1030 LEU A N 1
ATOM 8108 C CA . LEU A 1 1030 ? -51.744 -11.992 -26.241 1.00 41.03 1030 LEU A CA 1
ATOM 8109 C C . LEU A 1 1030 ? -50.508 -12.794 -26.680 1.00 41.03 1030 LEU A C 1
ATOM 8111 O O . LEU A 1 1030 ? -50.629 -13.987 -26.951 1.00 41.03 1030 LEU A O 1
ATOM 8115 N N . ILE A 1 1031 ? -49.315 -12.188 -26.656 1.00 41.94 1031 ILE A N 1
ATOM 8116 C CA . ILE A 1 1031 ? -48.040 -12.895 -26.868 1.00 41.94 1031 ILE A CA 1
ATOM 8117 C C . ILE A 1 1031 ? -47.790 -13.927 -25.749 1.00 41.94 1031 ILE A C 1
ATOM 8119 O O . ILE A 1 1031 ? -47.420 -15.064 -26.041 1.00 41.94 1031 ILE A O 1
ATOM 8123 N N . PHE A 1 1032 ? -48.060 -13.591 -24.482 1.00 36.41 1032 PHE A N 1
ATOM 8124 C CA . PHE A 1 1032 ? -47.865 -14.499 -23.340 1.00 36.41 1032 PHE A CA 1
ATOM 8125 C C . PHE A 1 1032 ? -48.899 -15.632 -23.240 1.00 36.41 1032 PHE A C 1
ATOM 8127 O O . PHE A 1 1032 ? -48.556 -16.723 -22.790 1.00 36.41 1032 PHE A O 1
ATOM 8134 N N . LYS A 1 1033 ? -50.138 -15.438 -23.712 1.00 34.09 1033 LYS A N 1
ATOM 8135 C CA . LYS A 1 1033 ? -51.111 -16.538 -23.882 1.00 34.09 1033 LYS A CA 1
ATOM 8136 C C . LYS A 1 1033 ? -50.803 -17.439 -25.091 1.00 34.09 1033 LYS A C 1
ATOM 8138 O O . LYS A 1 1033 ? -51.429 -18.483 -25.247 1.00 34.09 1033 LYS A O 1
ATOM 8143 N N . GLY A 1 1034 ? -49.822 -17.075 -25.920 1.00 36.19 1034 GLY A N 1
ATOM 8144 C CA . GLY A 1 1034 ? -49.508 -17.707 -27.203 1.00 36.19 1034 GLY A CA 1
ATOM 8145 C C . GLY A 1 1034 ? -48.572 -18.924 -27.188 1.00 36.19 1034 GLY A C 1
ATOM 8146 O O . GLY A 1 1034 ? -48.002 -19.221 -28.236 1.00 36.19 1034 GLY A O 1
ATOM 8147 N N . ARG A 1 1035 ? -48.369 -19.638 -26.065 1.00 33.84 1035 ARG A N 1
ATOM 8148 C CA . ARG A 1 1035 ? -47.606 -20.915 -26.043 1.00 33.84 1035 ARG A CA 1
ATOM 8149 C C . ARG A 1 1035 ? -48.196 -22.004 -25.134 1.00 33.84 1035 ARG A C 1
ATOM 8151 O O . ARG A 1 1035 ? -47.538 -22.498 -24.227 1.00 33.84 1035 ARG A O 1
ATOM 8158 N N . CYS A 1 1036 ? -49.408 -22.445 -25.467 1.00 27.62 1036 CYS A N 1
ATOM 8159 C CA . CYS A 1 1036 ? -49.886 -23.804 -25.175 1.00 27.62 1036 CYS A CA 1
ATOM 8160 C C . CYS A 1 1036 ? -50.820 -24.309 -26.295 1.00 27.62 1036 CYS A C 1
ATOM 8162 O O . CYS A 1 1036 ? -52.022 -24.420 -26.100 1.00 27.62 1036 CYS A O 1
ATOM 8164 N N . SER A 1 1037 ? -50.262 -24.557 -27.486 1.00 27.58 1037 SER A N 1
ATOM 8165 C CA . SER A 1 1037 ? -50.645 -25.627 -28.431 1.00 27.58 1037 SER A CA 1
ATOM 8166 C C . SER A 1 1037 ? -49.851 -25.448 -29.724 1.00 27.58 1037 SER A C 1
ATOM 8168 O O . SER A 1 1037 ? -49.879 -24.380 -30.333 1.00 27.58 1037 SER A O 1
ATOM 8170 N N . SER A 1 1038 ? -49.161 -26.492 -30.173 1.00 31.00 1038 SER A N 1
ATOM 8171 C CA . SER A 1 1038 ? -48.776 -26.624 -31.580 1.00 31.00 1038 SER A CA 1
ATOM 8172 C C . SER A 1 1038 ? -50.008 -26.965 -32.438 1.00 31.00 1038 SER A C 1
ATOM 8174 O O . SER A 1 1038 ? -51.058 -27.332 -31.912 1.00 31.00 1038 SER A O 1
ATOM 8176 N N . THR A 1 1039 ? -49.853 -26.861 -33.764 1.00 29.28 1039 THR A N 1
ATOM 8177 C CA . THR A 1 1039 ? -50.769 -27.352 -34.819 1.00 29.28 1039 THR A CA 1
ATOM 8178 C C . THR A 1 1039 ? -52.225 -26.860 -34.810 1.00 29.28 1039 THR A C 1
ATOM 8180 O O . THR A 1 1039 ? -53.071 -27.406 -34.115 1.00 29.28 1039 THR A O 1
ATOM 8183 N N . ILE A 1 1040 ? -52.544 -25.967 -35.753 1.00 26.73 1040 ILE A N 1
ATOM 8184 C CA . ILE A 1 1040 ? -53.344 -26.303 -36.950 1.00 26.73 1040 ILE A CA 1
ATOM 8185 C C . ILE A 1 1040 ? -52.778 -25.488 -38.131 1.00 26.73 1040 ILE A C 1
ATOM 8187 O O . ILE A 1 1040 ? -52.303 -24.370 -37.948 1.00 26.73 1040 ILE A O 1
ATOM 8191 N N . ASN A 1 1041 ? -52.752 -26.094 -39.319 1.00 30.08 1041 ASN A N 1
ATOM 8192 C CA . ASN A 1 1041 ? -52.138 -25.544 -40.532 1.00 30.08 1041 ASN A CA 1
ATOM 8193 C C . ASN A 1 1041 ? -53.057 -24.578 -41.311 1.00 30.08 1041 ASN A C 1
ATOM 8195 O O . ASN A 1 1041 ? -54.272 -24.598 -41.134 1.00 30.08 1041 ASN A O 1
ATOM 8199 N N . ASN A 1 1042 ? -52.430 -23.931 -42.307 1.00 28.14 1042 ASN A N 1
ATOM 8200 C CA . ASN A 1 1042 ? -52.945 -23.521 -43.629 1.00 28.14 1042 ASN A CA 1
ATOM 8201 C C . ASN A 1 1042 ? -53.366 -22.054 -43.869 1.00 28.14 1042 ASN A C 1
ATOM 8203 O O . ASN A 1 1042 ? -54.363 -21.585 -43.339 1.00 28.14 1042 ASN A O 1
ATOM 8207 N N . THR A 1 1043 ? -52.635 -21.443 -44.822 1.00 29.91 1043 THR A N 1
ATOM 8208 C CA . THR A 1 1043 ? -53.100 -20.612 -45.968 1.00 29.91 1043 THR A CA 1
ATOM 8209 C C . THR A 1 1043 ? -54.025 -19.421 -45.668 1.00 29.91 1043 THR A C 1
ATOM 8211 O O . THR A 1 1043 ? -55.159 -19.618 -45.246 1.00 29.91 1043 THR A O 1
ATOM 8214 N N . ASN A 1 1044 ? -53.669 -18.168 -45.967 1.00 28.97 1044 ASN A N 1
ATOM 8215 C CA . ASN A 1 1044 ? -52.936 -17.632 -47.130 1.00 28.97 1044 ASN A CA 1
ATOM 8216 C C . ASN A 1 1044 ? -52.129 -16.378 -46.762 1.00 28.97 1044 ASN A C 1
ATOM 8218 O O . ASN A 1 1044 ? -52.571 -15.668 -45.834 1.00 28.97 1044 ASN A O 1
#

pLDDT: mean 73.52, std 19.53, range [21.77, 97.94]

Radius of gyration: 38.53 Å; chains: 1; bounding box: 107×82×96 Å